Protein AF-A0A162CJY5-F1 (afdb_monomer_lite)

Structure (mmCIF, N/CA/C/O backbone):
data_AF-A0A162CJY5-F1
#
_entry.id   AF-A0A162CJY5-F1
#
loop_
_atom_site.group_PDB
_atom_site.id
_atom_site.type_symbol
_atom_site.label_atom_id
_atom_site.label_alt_id
_atom_site.label_comp_id
_atom_site.label_asym_id
_atom_site.label_entity_id
_atom_site.label_seq_id
_atom_site.pdbx_PDB_ins_code
_atom_site.Cartn_x
_atom_site.Cartn_y
_atom_site.Cartn_z
_atom_site.occupancy
_atom_site.B_iso_or_equiv
_atom_site.auth_seq_id
_atom_site.auth_comp_id
_atom_site.auth_asym_id
_atom_site.auth_atom_id
_atom_site.pdbx_PDB_model_num
ATOM 1 N N . MET A 1 1 ? -77.080 35.708 37.358 1.00 33.25 1 MET A N 1
ATOM 2 C CA . MET A 1 1 ? -78.543 35.566 37.202 1.00 33.25 1 MET A CA 1
ATOM 3 C C . MET A 1 1 ? -79.074 34.803 38.406 1.00 33.25 1 MET A C 1
ATOM 5 O O . MET A 1 1 ? -78.585 33.712 38.644 1.00 33.25 1 MET A O 1
ATOM 9 N N . ASN A 1 2 ? -79.995 35.449 39.136 1.00 32.78 2 ASN A N 1
ATOM 10 C CA . ASN A 1 2 ? -80.941 34.982 40.171 1.00 32.78 2 ASN A CA 1
ATOM 11 C C . ASN A 1 2 ? -80.398 34.141 41.346 1.00 32.78 2 ASN A C 1
ATOM 13 O O . ASN A 1 2 ? -80.015 32.995 41.174 1.00 32.78 2 ASN A O 1
ATOM 17 N N . HIS A 1 3 ? -80.209 34.749 42.527 1.00 31.64 3 HIS A N 1
ATOM 18 C CA . HIS A 1 3 ? -81.200 35.009 43.604 1.00 31.64 3 HIS A CA 1
ATOM 19 C C . HIS A 1 3 ? -81.355 33.808 44.557 1.00 31.64 3 HIS A C 1
ATOM 21 O O . HIS A 1 3 ? -81.798 32.745 44.154 1.00 31.64 3 HIS A O 1
ATOM 27 N N . CYS A 1 4 ? -80.826 33.948 45.780 1.00 28.66 4 CYS A N 1
ATOM 28 C CA . CYS A 1 4 ? -81.577 34.175 47.035 1.00 28.66 4 CYS A CA 1
ATOM 29 C C . CYS A 1 4 ? -82.283 32.906 47.549 1.00 28.66 4 CYS A C 1
ATOM 31 O O . CYS A 1 4 ? -83.200 32.419 46.909 1.00 28.66 4 CYS A O 1
ATOM 33 N N . SER A 1 5 ? -81.850 32.273 48.643 1.00 34.06 5 SER A N 1
ATOM 34 C CA . SER A 1 5 ? -81.942 32.697 50.060 1.00 34.06 5 SER A CA 1
ATOM 35 C C . SER A 1 5 ? -83.013 31.870 50.775 1.00 34.06 5 SER A C 1
ATOM 37 O O . SER A 1 5 ? -84.170 31.953 50.387 1.00 34.06 5 SER A O 1
ATOM 39 N N . LEU A 1 6 ? -82.615 31.140 51.824 1.00 30.66 6 LEU A N 1
ATOM 40 C CA . LEU A 1 6 ? -83.250 30.985 53.153 1.00 30.66 6 LEU A CA 1
ATOM 41 C C . LEU A 1 6 ? -82.829 29.622 53.763 1.00 30.66 6 LEU A C 1
ATOM 43 O O . LEU A 1 6 ? -82.911 28.622 53.066 1.00 30.66 6 LEU A O 1
ATOM 47 N N . ILE A 1 7 ? -82.490 29.422 55.041 1.00 33.25 7 ILE A N 1
ATOM 48 C CA . ILE A 1 7 ? -82.009 30.251 56.159 1.00 33.25 7 ILE A CA 1
ATOM 49 C C . ILE A 1 7 ? -81.872 29.298 57.376 1.00 33.25 7 ILE A C 1
ATOM 51 O O . ILE A 1 7 ? -82.753 28.480 57.607 1.00 33.25 7 ILE A O 1
ATOM 55 N N . ILE A 1 8 ? -80.779 29.466 58.133 1.00 29.77 8 ILE A N 1
ATOM 56 C CA . ILE A 1 8 ? -80.629 29.332 59.604 1.00 29.77 8 ILE A CA 1
ATOM 57 C C . ILE A 1 8 ? -80.751 27.948 60.279 1.00 29.77 8 ILE A C 1
ATOM 59 O O . ILE A 1 8 ? -81.840 27.413 60.441 1.00 29.77 8 ILE A O 1
ATOM 63 N N . ALA A 1 9 ? -79.623 27.481 60.840 1.00 30.55 9 ALA A N 1
ATOM 64 C CA . ALA A 1 9 ? -79.381 27.306 62.293 1.00 30.55 9 ALA A CA 1
ATOM 65 C C . ALA A 1 9 ? -77.985 26.655 62.495 1.00 30.55 9 ALA A C 1
ATOM 67 O O . ALA A 1 9 ? -77.813 25.472 62.246 1.00 30.55 9 ALA A O 1
ATOM 68 N N . THR A 1 10 ? -76.894 27.422 62.618 1.00 33.94 10 THR A N 1
ATOM 69 C CA . THR A 1 10 ? -76.263 27.911 63.871 1.00 33.94 10 THR A CA 1
ATOM 70 C C . THR A 1 10 ? -75.603 26.848 64.768 1.00 33.94 10 THR A C 1
ATOM 72 O O . THR A 1 10 ? -76.294 25.947 65.228 1.00 33.94 10 THR A O 1
ATOM 75 N N . LEU A 1 11 ? -74.337 27.141 65.145 1.00 29.81 11 LEU A N 1
ATOM 76 C CA . LEU A 1 11 ? -73.603 26.745 66.378 1.00 29.81 11 LEU A CA 1
ATOM 77 C C . LEU A 1 11 ? -73.011 25.314 66.375 1.00 29.81 11 LEU A C 1
ATOM 79 O O . LEU A 1 11 ? -73.685 24.386 65.969 1.00 29.81 11 LEU A O 1
ATOM 83 N N . SER A 1 12 ? -71.787 24.985 66.811 1.00 30.17 12 SER A N 1
ATOM 84 C CA . SER A 1 12 ? -70.688 25.638 67.552 1.00 30.17 12 SER A CA 1
ATOM 85 C C . SER A 1 12 ? -69.461 24.695 67.455 1.00 30.17 12 SER A C 1
ATOM 87 O O . SER A 1 12 ? -69.641 23.488 67.528 1.00 30.17 12 SER A O 1
ATOM 89 N N . VAL A 1 13 ? -68.259 25.132 67.058 1.00 32.16 13 VAL A N 1
ATOM 90 C CA . VAL A 1 13 ? -67.146 25.667 67.883 1.00 32.16 13 VAL A CA 1
ATOM 91 C C . VAL A 1 13 ? -66.380 24.627 68.740 1.00 32.16 13 VAL A C 1
ATOM 93 O O . VAL A 1 13 ? -66.951 24.017 69.634 1.00 32.16 13 VAL A O 1
ATOM 96 N N . LEU A 1 14 ? -65.053 24.595 68.492 1.00 28.78 14 LEU A N 1
ATOM 97 C CA . LEU A 1 14 ? -63.895 24.119 69.291 1.00 28.78 14 LEU A CA 1
ATOM 98 C C . LEU A 1 14 ? -63.724 22.599 69.490 1.00 28.78 14 LEU A C 1
ATOM 100 O O . LEU A 1 14 ? -64.527 21.970 70.158 1.00 28.78 14 LEU A O 1
ATOM 104 N N . THR A 1 15 ? -62.759 21.888 68.888 1.00 34.09 15 THR A N 1
ATOM 105 C CA . THR A 1 15 ? -61.269 21.935 68.925 1.00 34.09 15 THR A CA 1
ATOM 106 C C . THR A 1 15 ? -60.602 21.812 70.299 1.00 34.09 15 THR A C 1
ATOM 108 O O . THR A 1 15 ? -60.874 22.615 71.187 1.00 34.09 15 THR A O 1
ATOM 111 N N . CYS A 1 16 ? -59.586 20.926 70.312 1.00 29.22 16 CYS A N 1
ATOM 112 C CA . CYS A 1 16 ? -58.389 20.858 71.171 1.00 29.22 16 CYS A CA 1
ATOM 113 C C . CYS A 1 16 ? -58.493 19.961 72.426 1.00 29.22 16 CYS A C 1
ATOM 115 O O . CYS A 1 16 ? -59.453 20.064 73.169 1.00 29.22 16 CYS A O 1
ATOM 117 N N . LEU A 1 17 ? -57.526 19.099 72.777 1.00 33.03 17 LEU A N 1
ATOM 118 C CA . LEU A 1 17 ? -56.135 18.909 72.329 1.00 33.03 17 LEU A CA 1
ATOM 119 C C . LEU A 1 17 ? -55.536 17.673 73.063 1.00 33.03 17 LEU A C 1
ATOM 121 O O . LEU A 1 17 ? -56.016 17.334 74.140 1.00 33.03 17 LEU A O 1
ATOM 125 N N . VAL A 1 18 ? -54.409 17.151 72.544 1.00 32.12 18 VAL A N 1
ATOM 126 C CA . VAL A 1 18 ? -53.273 16.527 73.286 1.00 32.12 18 VAL A CA 1
ATOM 127 C C . VAL A 1 18 ? -53.442 15.066 73.750 1.00 32.12 18 VAL A C 1
ATOM 129 O O . VAL A 1 18 ? -54.408 14.749 74.418 1.00 32.12 18 VAL A O 1
ATOM 132 N N . TYR A 1 19 ? -52.541 14.097 73.530 1.00 31.61 19 TYR A N 1
ATOM 133 C CA . TYR A 1 19 ? -51.196 13.965 72.932 1.00 31.61 19 TYR A CA 1
ATOM 134 C C . TYR A 1 19 ? -50.939 12.445 72.760 1.00 31.61 19 TYR A C 1
ATOM 136 O O . TYR A 1 19 ? -51.574 11.646 73.444 1.00 31.61 19 TYR A O 1
ATOM 144 N N . GLY A 1 20 ? -49.903 12.058 72.006 1.00 26.55 20 GLY A N 1
ATOM 145 C CA . GLY A 1 20 ? -49.052 10.939 72.447 1.00 26.55 20 GLY A CA 1
ATOM 146 C C . GLY A 1 20 ? -48.902 9.756 71.495 1.00 26.55 20 GLY A C 1
ATOM 147 O O . GLY A 1 20 ? -49.808 8.958 71.304 1.00 26.55 20 GLY A O 1
ATOM 148 N N . GLN A 1 21 ? -47.698 9.655 70.944 1.00 30.41 21 GLN A N 1
ATOM 149 C CA . GLN A 1 21 ? -47.154 8.604 70.092 1.00 30.41 21 GLN A CA 1
ATOM 150 C C . GLN A 1 21 ? -47.055 7.220 70.779 1.00 30.41 21 GLN A C 1
ATOM 152 O O . GLN A 1 21 ? -46.794 7.150 71.973 1.00 30.41 21 GLN A O 1
ATOM 157 N N . LEU A 1 22 ? -47.225 6.169 69.956 1.00 35.91 22 LEU A N 1
ATOM 158 C CA . LEU A 1 22 ? -46.542 4.849 69.864 1.00 35.91 22 LEU A CA 1
ATOM 159 C C . LEU A 1 22 ? -45.771 4.282 71.084 1.00 35.91 22 LEU A C 1
ATOM 161 O O . LEU A 1 22 ? -45.019 4.998 71.739 1.00 35.91 22 LEU A O 1
ATOM 165 N N . PRO A 1 23 ? -45.830 2.948 71.298 1.00 36.41 23 PRO A N 1
ATOM 166 C CA . PRO A 1 23 ? -44.814 2.033 70.725 1.00 36.41 23 PRO A CA 1
ATOM 167 C C . PRO A 1 23 ? -45.411 0.714 70.171 1.00 36.41 23 PRO A C 1
ATOM 169 O O . PRO A 1 23 ? -46.436 0.233 70.636 1.00 36.41 23 PRO A O 1
ATOM 172 N N . GLU A 1 24 ? -44.964 0.220 69.013 1.00 29.72 24 GLU A N 1
ATOM 173 C CA . GLU A 1 24 ? -43.909 -0.801 68.799 1.00 29.72 24 GLU A CA 1
ATOM 174 C C . GLU A 1 24 ? -44.122 -2.209 69.422 1.00 29.72 24 GLU A C 1
ATOM 176 O O . GLU A 1 24 ? -43.896 -2.424 70.605 1.00 29.72 24 GLU A O 1
ATOM 181 N N . LYS A 1 25 ? -44.372 -3.165 68.502 1.00 29.45 25 LYS A N 1
ATOM 182 C CA . LYS A 1 25 ? -43.794 -4.527 68.349 1.00 29.45 25 LYS A CA 1
ATOM 183 C C . LYS A 1 25 ? -44.302 -5.750 69.152 1.00 29.45 25 LYS A C 1
ATOM 185 O O . LYS A 1 25 ? -44.111 -5.837 70.353 1.00 29.45 25 LYS A O 1
ATOM 190 N N . TRP A 1 26 ? -44.672 -6.770 68.344 1.00 23.94 26 TRP A N 1
ATOM 191 C CA . TRP A 1 26 ? -44.323 -8.218 68.423 1.00 23.94 26 TRP A CA 1
ATOM 192 C C . TRP A 1 26 ? -45.021 -9.031 69.547 1.00 23.94 26 TRP A C 1
ATOM 194 O O . TRP A 1 26 ? -45.254 -8.508 70.619 1.00 23.94 26 TRP A O 1
ATOM 204 N N . ASN A 1 27 ? -45.402 -10.311 69.446 1.00 30.39 27 ASN A N 1
ATOM 205 C CA . ASN A 1 27 ? -45.152 -11.410 68.511 1.00 30.39 27 ASN A CA 1
ATOM 206 C C . ASN A 1 27 ? -46.200 -12.536 68.754 1.00 30.39 27 ASN A C 1
ATOM 208 O O . ASN A 1 27 ? -46.713 -12.646 69.861 1.00 30.39 27 ASN A O 1
ATOM 212 N N . ASN A 1 28 ? -46.429 -13.358 67.727 1.00 30.16 28 ASN A N 1
ATOM 213 C CA . ASN A 1 28 ? -46.675 -14.814 67.674 1.00 30.16 28 ASN A CA 1
ATOM 214 C C . ASN A 1 28 ? -47.440 -15.661 68.730 1.00 30.16 28 ASN A C 1
ATOM 216 O O . ASN A 1 28 ? -47.287 -15.537 69.938 1.00 30.16 28 ASN A O 1
ATOM 220 N N . ASP A 1 29 ? -48.058 -16.701 68.142 1.00 29.33 29 ASP A N 1
ATOM 221 C CA . ASP A 1 29 ? -48.343 -18.064 68.632 1.00 29.33 29 ASP A CA 1
ATOM 222 C C . ASP A 1 29 ? -49.657 -18.369 69.385 1.00 29.33 29 ASP A C 1
ATOM 224 O O . ASP A 1 29 ? -49.774 -18.304 70.602 1.00 29.33 29 ASP A O 1
ATOM 228 N N . GLY A 1 30 ? -50.647 -18.814 68.596 1.00 31.94 30 GLY A N 1
ATOM 229 C CA . GLY A 1 30 ? -51.141 -20.200 68.596 1.00 31.94 30 GLY A CA 1
ATOM 230 C C . GLY A 1 30 ? -51.758 -20.794 69.867 1.00 31.94 30 GLY A C 1
ATOM 231 O O . GLY A 1 30 ? -51.034 -21.182 70.769 1.00 31.94 30 GLY A O 1
ATOM 232 N N . TYR A 1 31 ? -53.067 -21.083 69.831 1.00 25.75 31 TYR A N 1
ATOM 233 C CA . TYR A 1 31 ? -53.685 -22.241 70.503 1.00 25.75 31 TYR A CA 1
ATOM 234 C C . TYR A 1 31 ? -54.985 -22.663 69.780 1.00 25.75 31 TYR A C 1
ATOM 236 O O . TYR A 1 31 ? -55.797 -21.829 69.386 1.00 25.75 31 TYR A O 1
ATOM 244 N N . ARG A 1 32 ? -55.145 -23.978 69.565 1.00 31.59 32 ARG A N 1
ATOM 245 C CA . ARG A 1 32 ? -56.330 -24.664 68.996 1.00 31.59 32 ARG A CA 1
ATOM 246 C C . ARG A 1 32 ? -57.366 -25.016 70.113 1.00 31.59 32 ARG A C 1
ATOM 248 O O . ARG A 1 32 ? -57.189 -24.562 71.236 1.00 31.59 32 ARG A O 1
ATOM 255 N N . PRO A 1 33 ? -58.340 -25.933 69.897 1.00 56.81 33 PRO A N 1
ATOM 256 C CA . PRO A 1 33 ? -59.722 -25.726 69.430 1.00 56.81 33 PRO A CA 1
ATOM 257 C C . PRO A 1 33 ? -60.765 -26.205 70.483 1.00 56.81 33 PRO A C 1
ATOM 259 O O . PRO A 1 33 ? -60.357 -26.690 71.523 1.00 56.81 33 PRO A O 1
ATOM 262 N N . TYR A 1 34 ? -62.084 -26.130 70.229 1.00 27.38 34 TYR A N 1
ATOM 263 C CA . TYR A 1 34 ? -63.061 -27.220 70.497 1.00 27.38 34 TYR A CA 1
ATOM 264 C C . TYR A 1 34 ? -64.506 -26.853 70.086 1.00 27.38 34 TYR A C 1
ATOM 266 O O . TYR A 1 34 ? -64.990 -25.748 70.313 1.00 27.38 34 TYR A O 1
ATOM 274 N N . PHE A 1 35 ? -65.168 -27.846 69.484 1.00 31.31 35 PHE A N 1
ATOM 275 C CA . PHE A 1 35 ? -66.608 -28.001 69.242 1.00 31.31 35 PHE A CA 1
ATOM 276 C C . PHE A 1 35 ? -67.393 -28.266 70.550 1.00 31.31 35 PHE A C 1
ATOM 278 O O . PHE A 1 35 ? -66.839 -28.874 71.461 1.00 31.31 35 PHE A O 1
ATOM 285 N N . VAL A 1 36 ? -68.699 -27.943 70.587 1.00 29.17 36 VAL A N 1
ATOM 286 C CA . VAL A 1 36 ? -69.865 -28.880 70.633 1.00 29.17 36 VAL A CA 1
ATOM 287 C C . VAL A 1 36 ? -71.174 -28.152 71.055 1.00 29.17 36 VAL A C 1
ATOM 289 O O . VAL A 1 36 ? -71.176 -27.244 71.877 1.00 29.17 36 VAL A O 1
ATOM 292 N N . LEU A 1 37 ? -72.273 -28.605 70.430 1.00 29.98 37 LEU A N 1
ATOM 293 C CA . LEU A 1 37 ? -73.715 -28.265 70.465 1.00 29.98 37 LEU A CA 1
ATOM 294 C C . LEU A 1 37 ? -74.414 -28.406 71.846 1.00 29.98 37 LEU A C 1
ATOM 296 O O . LEU A 1 37 ? -74.035 -29.280 72.619 1.00 29.98 37 LEU A O 1
ATOM 300 N N . SER A 1 38 ? -75.490 -27.664 72.182 1.00 25.61 38 SER A N 1
ATOM 301 C CA . SER A 1 38 ? -76.948 -27.965 71.974 1.00 25.61 38 SER A CA 1
ATOM 302 C C . SER A 1 38 ? -77.788 -27.206 73.054 1.00 25.61 38 SER A C 1
ATOM 304 O O . SER A 1 38 ? -77.177 -26.817 74.048 1.00 25.61 38 SER A O 1
ATOM 306 N N . PRO A 1 39 ? -79.152 -27.180 73.085 1.00 47.19 39 PRO A N 1
ATOM 307 C CA . PRO A 1 39 ? -80.185 -27.040 72.034 1.00 47.19 39 PRO A CA 1
ATOM 308 C C . PRO A 1 39 ? -81.377 -26.086 72.415 1.00 47.19 39 PRO A C 1
ATOM 310 O O . PRO A 1 39 ? -81.415 -25.523 73.506 1.00 47.19 39 PRO A O 1
ATOM 313 N N . SER A 1 40 ? -82.423 -26.076 71.555 1.00 25.78 40 SER A N 1
ATOM 314 C CA . SER A 1 40 ? -83.858 -25.721 71.788 1.00 25.78 40 SER A CA 1
ATOM 315 C C . SER A 1 40 ? -84.286 -24.283 71.398 1.00 25.78 40 SER A C 1
ATOM 317 O O . SER A 1 40 ? -83.596 -23.338 71.741 1.00 25.78 40 SER A O 1
ATOM 319 N N . ALA A 1 41 ? -85.400 -23.986 70.706 1.00 27.94 41 ALA A N 1
ATOM 320 C CA . ALA A 1 41 ? -86.549 -24.767 70.239 1.00 27.94 41 ALA A CA 1
ATOM 321 C C . ALA A 1 41 ? -87.269 -24.091 69.042 1.00 27.94 41 ALA A C 1
ATOM 323 O O . ALA A 1 41 ? -87.503 -22.888 69.046 1.00 27.94 41 ALA A O 1
ATOM 324 N N . LYS A 1 42 ? -87.651 -24.944 68.079 1.00 30.31 42 LYS A N 1
ATOM 325 C CA . LYS A 1 42 ? -88.881 -25.034 67.259 1.00 30.31 42 LYS A CA 1
ATOM 326 C C . LYS A 1 42 ? -89.672 -23.774 66.868 1.00 30.31 42 LYS A C 1
ATOM 328 O O . LYS A 1 42 ? -90.291 -23.131 67.708 1.00 30.31 42 LYS A O 1
ATOM 333 N N . ASN A 1 43 ? -89.910 -23.660 65.561 1.00 27.09 43 ASN A N 1
ATOM 334 C CA . ASN A 1 43 ? -91.248 -23.415 65.029 1.00 27.09 43 ASN A CA 1
ATOM 335 C C . ASN A 1 43 ? -91.361 -24.089 63.656 1.00 27.09 43 ASN A C 1
ATOM 337 O O . ASN A 1 43 ? -90.518 -23.832 62.810 1.00 27.09 43 ASN A O 1
ATOM 341 N N . ASP A 1 44 ? -92.359 -24.954 63.468 1.00 31.34 44 ASP A N 1
ATOM 342 C CA . ASP A 1 44 ? -92.961 -25.185 62.155 1.00 31.34 44 ASP A CA 1
ATOM 343 C C . ASP A 1 44 ? -94.364 -25.789 62.284 1.00 31.34 44 ASP A C 1
ATOM 345 O O . ASP A 1 44 ? -94.696 -26.527 63.214 1.00 31.34 44 ASP A O 1
ATOM 349 N N . SER A 1 45 ? -95.171 -25.357 61.325 1.00 29.66 45 SER A N 1
ATOM 350 C CA . SER A 1 45 ? -96.610 -25.471 61.103 1.00 29.66 45 SER A CA 1
ATOM 351 C C . SER A 1 45 ? -97.164 -26.884 60.911 1.00 29.66 45 SER A C 1
ATOM 353 O O . SER A 1 45 ? -96.516 -27.709 60.274 1.00 29.66 45 SER A O 1
ATOM 355 N N . VAL A 1 46 ? -98.432 -27.101 61.297 1.00 29.72 46 VAL A N 1
ATOM 356 C CA . VAL A 1 46 ? -99.293 -28.170 60.748 1.00 29.72 46 VAL A CA 1
ATOM 357 C C . VAL A 1 46 ? -100.735 -27.675 60.547 1.00 29.72 46 VAL A C 1
ATOM 359 O O . VAL A 1 46 ? -101.244 -26.840 61.293 1.00 29.72 46 VAL A O 1
ATOM 362 N N . GLU A 1 47 ? -101.332 -28.219 59.488 1.00 29.95 47 GLU A N 1
ATOM 363 C CA . GLU A 1 47 ? -102.630 -28.003 58.852 1.00 29.95 47 GLU A CA 1
ATOM 364 C C . GLU A 1 47 ? -103.907 -28.222 59.692 1.00 29.95 47 GLU A C 1
ATOM 366 O O . GLU A 1 47 ? -103.961 -28.900 60.714 1.00 29.95 47 GLU A O 1
ATOM 371 N N . SER A 1 48 ? -104.977 -27.674 59.112 1.00 28.23 48 SER A N 1
ATOM 372 C CA . SER A 1 48 ? -106.416 -27.845 59.327 1.00 28.23 48 SER A CA 1
ATOM 373 C C . SER A 1 48 ? -106.949 -29.274 59.514 1.00 28.23 48 SER A C 1
ATOM 375 O O . SER A 1 48 ? -106.594 -30.163 58.743 1.00 28.23 48 SER A O 1
ATOM 377 N N . ARG A 1 49 ? -107.984 -29.429 60.365 1.00 28.42 49 ARG A N 1
ATOM 378 C CA . ARG A 1 49 ? -109.281 -30.059 60.018 1.00 28.42 49 ARG A CA 1
ATOM 379 C C . ARG A 1 49 ? -110.341 -29.912 61.123 1.00 28.42 49 ARG A C 1
ATOM 381 O O . ARG A 1 49 ? -110.064 -29.590 62.269 1.00 28.42 49 ARG A O 1
ATOM 388 N N . THR A 1 50 ? -111.573 -30.082 60.670 1.00 28.92 50 THR A N 1
ATOM 389 C CA . THR A 1 50 ? -112.885 -29.652 61.161 1.00 28.92 50 THR A CA 1
ATOM 390 C C . THR A 1 50 ? -113.585 -30.646 62.104 1.00 28.92 50 THR A C 1
ATOM 392 O O . THR A 1 50 ? -113.312 -31.839 62.056 1.00 28.92 50 THR A O 1
ATOM 395 N N . ALA A 1 51 ? -114.619 -30.127 62.789 1.00 26.48 51 ALA A N 1
ATOM 396 C CA . ALA A 1 51 ? -115.898 -30.770 63.156 1.00 26.48 51 ALA A CA 1
ATOM 397 C C . ALA A 1 51 ? -116.170 -31.172 64.632 1.00 26.48 51 ALA A C 1
ATOM 399 O O . ALA A 1 51 ? -115.668 -32.158 65.148 1.00 26.48 51 ALA A O 1
ATOM 400 N N . ALA A 1 52 ? -117.156 -30.447 65.185 1.00 25.23 52 ALA A N 1
ATOM 401 C CA . ALA A 1 52 ? -118.405 -30.942 65.784 1.00 25.23 52 ALA A CA 1
ATOM 402 C C . ALA A 1 52 ? -118.490 -31.432 67.254 1.00 25.23 52 ALA A C 1
ATOM 404 O O . ALA A 1 52 ? -117.817 -32.351 67.691 1.00 25.23 52 ALA A O 1
ATOM 405 N N . GLN A 1 53 ? -119.545 -30.888 67.890 1.00 27.48 53 GLN A N 1
ATOM 406 C CA . GLN A 1 53 ? -120.438 -31.438 68.930 1.00 27.48 53 GLN A CA 1
ATOM 407 C C . GLN A 1 53 ? -120.156 -31.198 70.431 1.00 27.48 53 GLN A C 1
ATOM 409 O O . GLN A 1 53 ? -119.199 -31.692 71.003 1.00 27.48 53 GLN A O 1
ATOM 414 N N . LYS A 1 54 ? -121.124 -30.470 71.039 1.00 28.14 54 LYS A N 1
ATOM 415 C CA . LYS A 1 54 ? -121.945 -30.791 72.240 1.00 28.14 54 LYS A CA 1
ATOM 416 C C . LYS A 1 54 ? -121.201 -31.484 73.407 1.00 28.14 54 LYS A C 1
ATOM 418 O O . LYS A 1 54 ? -120.637 -32.544 73.240 1.00 28.14 54 LYS A O 1
ATOM 423 N N . THR A 1 55 ? -121.281 -31.066 74.673 1.00 28.44 55 THR A N 1
ATOM 424 C CA . THR A 1 55 ? -122.461 -30.631 75.437 1.00 28.44 55 THR A CA 1
ATOM 425 C C . THR A 1 55 ? -122.044 -30.149 76.837 1.00 28.44 55 THR A C 1
ATOM 427 O O . THR A 1 55 ? -120.995 -30.510 77.351 1.00 28.44 55 THR A O 1
ATOM 430 N N . LYS A 1 56 ? -122.947 -29.371 77.440 1.00 31.42 56 LYS A N 1
ATOM 431 C CA . LYS A 1 56 ? -123.022 -28.841 78.813 1.00 31.42 56 LYS A CA 1
ATOM 432 C C . LYS A 1 56 ? -122.489 -29.734 79.949 1.00 31.42 56 LYS A C 1
ATOM 434 O O . LYS A 1 56 ? -122.823 -30.911 80.024 1.00 31.42 56 LYS A O 1
ATOM 439 N N . GLY A 1 57 ? -121.916 -29.078 80.964 1.00 27.27 57 GLY A N 1
ATOM 440 C CA . GLY A 1 57 ? -121.845 -29.606 82.327 1.00 27.27 57 GLY A CA 1
ATOM 441 C C . GLY A 1 57 ? -121.355 -28.598 83.373 1.00 27.27 57 GLY A C 1
ATOM 442 O O . GLY A 1 57 ? -120.161 -28.535 83.606 1.00 27.27 57 GLY A O 1
ATOM 443 N N . LYS A 1 58 ? -122.316 -27.933 84.047 1.00 30.42 58 LYS A N 1
ATOM 444 C CA . LYS A 1 58 ? -122.268 -27.366 85.424 1.00 30.42 58 LYS A CA 1
ATOM 445 C C . LYS A 1 58 ? -121.307 -26.186 85.702 1.00 30.42 58 LYS A C 1
ATOM 447 O O . LYS A 1 58 ? -120.206 -26.149 85.194 1.00 30.42 58 LYS A O 1
ATOM 452 N N . GLN A 1 59 ? -121.580 -25.218 86.576 1.00 26.64 59 GLN A N 1
ATOM 453 C CA . GLN A 1 59 ? -122.770 -24.677 87.242 1.00 26.64 59 GLN A CA 1
ATOM 454 C C . GLN A 1 59 ? -122.291 -23.375 87.934 1.00 26.64 59 GLN A C 1
ATOM 456 O O . GLN A 1 59 ? -121.196 -23.336 88.481 1.00 26.64 59 GLN A O 1
ATOM 461 N N . PHE A 1 60 ? -123.118 -22.331 87.844 1.00 32.50 60 PHE A N 1
ATOM 462 C CA . PHE A 1 60 ? -123.159 -21.046 88.578 1.00 32.50 60 PHE A CA 1
ATOM 463 C C . PHE A 1 60 ? -122.723 -21.107 90.070 1.00 32.50 60 PHE A C 1
ATOM 465 O O . PHE A 1 60 ? -122.846 -22.192 90.640 1.00 32.50 60 PHE A O 1
ATOM 472 N N . PRO A 1 61 ? -122.350 -19.984 90.758 1.00 48.97 61 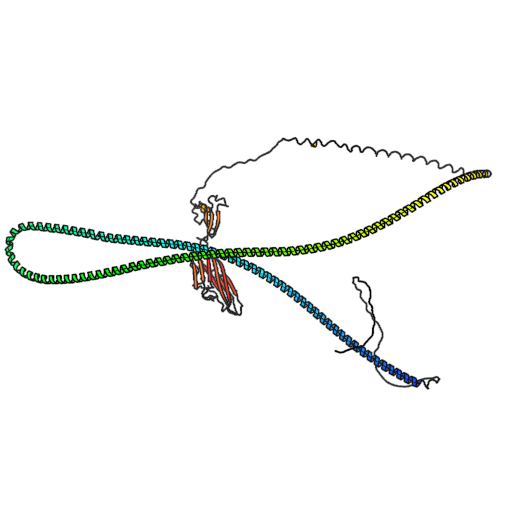PRO A N 1
ATOM 473 C CA . PRO A 1 61 ? -123.283 -18.854 90.938 1.00 48.97 61 PRO A CA 1
ATOM 474 C C . PRO A 1 61 ? -122.781 -17.390 91.110 1.00 48.97 61 PRO A C 1
ATOM 476 O O . PRO A 1 61 ? -121.857 -17.111 91.856 1.00 48.97 61 PRO A O 1
ATOM 479 N N . ILE A 1 62 ? -123.578 -16.480 90.502 1.00 39.19 62 ILE A N 1
ATOM 480 C CA . ILE A 1 62 ? -124.228 -15.258 91.061 1.00 39.19 62 ILE A CA 1
ATOM 481 C C . ILE A 1 62 ? -123.286 -14.102 91.522 1.00 39.19 62 ILE A C 1
ATOM 483 O O . ILE A 1 62 ? -122.434 -14.304 92.364 1.00 39.19 62 ILE A O 1
ATOM 487 N N . ARG A 1 63 ? -123.391 -12.826 91.092 1.00 37.47 63 ARG A N 1
ATOM 488 C CA . ARG A 1 63 ? -124.571 -11.931 91.058 1.00 37.47 63 ARG A CA 1
ATOM 489 C C . ARG A 1 63 ? -124.329 -10.684 90.179 1.00 37.47 63 ARG A C 1
ATOM 491 O O . ARG A 1 63 ? -123.266 -10.078 90.208 1.00 37.47 63 ARG A O 1
ATOM 498 N N . ASN A 1 64 ? -125.380 -10.303 89.454 1.00 41.69 64 ASN A N 1
ATOM 499 C CA . ASN A 1 64 ? -125.516 -9.196 88.502 1.00 41.69 64 ASN A CA 1
ATOM 500 C C . ASN A 1 64 ? -125.503 -7.788 89.133 1.00 41.69 64 ASN A C 1
ATOM 502 O O . ASN A 1 64 ? -126.430 -7.477 89.876 1.00 41.69 64 ASN A O 1
ATOM 506 N N . VAL A 1 65 ? -124.579 -6.922 88.684 1.00 43.44 65 VAL A N 1
ATOM 507 C CA . VAL A 1 65 ? -124.803 -5.471 88.413 1.00 43.44 65 VAL A CA 1
ATOM 508 C C . VAL A 1 65 ? -124.045 -4.992 87.138 1.00 43.44 65 VAL A C 1
ATOM 510 O O . VAL A 1 65 ? -124.284 -3.900 86.638 1.00 43.44 65 VAL A O 1
ATOM 513 N N . PHE A 1 66 ? -123.186 -5.813 86.516 1.00 49.16 66 PHE A N 1
ATOM 514 C CA . PHE A 1 66 ? -122.217 -5.380 85.484 1.00 49.16 66 PHE A CA 1
ATOM 515 C C . PHE A 1 66 ? -122.761 -5.157 84.046 1.00 49.16 66 PHE A C 1
ATOM 517 O O . PHE A 1 66 ? -122.055 -4.617 83.195 1.00 49.16 66 PHE A O 1
ATOM 524 N N . ASN A 1 67 ? -124.011 -5.531 83.744 1.00 48.06 67 ASN A N 1
ATOM 525 C CA . ASN A 1 67 ? -124.455 -5.792 82.359 1.00 48.06 67 ASN A CA 1
ATOM 526 C C . ASN A 1 67 ? -125.265 -4.692 81.637 1.00 48.06 67 ASN A C 1
ATOM 528 O O . ASN A 1 67 ? -125.917 -4.995 80.641 1.00 48.06 67 ASN A O 1
ATOM 532 N N . ARG A 1 68 ? -125.256 -3.420 82.066 1.00 49.03 68 ARG A N 1
ATOM 533 C CA . ARG A 1 68 ? -126.038 -2.365 81.364 1.00 49.03 68 ARG A CA 1
ATOM 534 C C . ARG A 1 68 ? -125.294 -1.118 80.880 1.00 49.03 68 ARG A C 1
ATOM 536 O O . ARG A 1 68 ? -125.933 -0.224 80.343 1.00 49.03 68 ARG A O 1
ATOM 543 N N . GLY A 1 69 ? -123.967 -1.070 80.973 1.00 53.94 69 GLY A N 1
ATOM 544 C CA . GLY A 1 69 ? -123.203 0.058 80.405 1.00 53.94 69 GLY A CA 1
ATOM 545 C C . GLY A 1 69 ? -121.776 -0.257 79.961 1.00 53.94 69 GLY A C 1
ATOM 546 O O . GLY A 1 69 ? -121.219 0.473 79.146 1.00 53.94 69 GLY A O 1
ATOM 547 N N . ILE A 1 70 ? -121.193 -1.346 80.468 1.00 56.41 70 ILE A N 1
ATOM 548 C CA . ILE A 1 70 ? -119.776 -1.670 80.271 1.00 56.41 70 ILE A CA 1
ATOM 549 C C . ILE A 1 70 ? -119.564 -2.589 79.054 1.00 56.41 70 ILE A C 1
ATOM 551 O O . ILE A 1 70 ? -118.626 -2.369 78.298 1.00 56.41 70 ILE A O 1
ATOM 555 N N . VAL A 1 71 ? -120.472 -3.539 78.792 1.00 59.81 71 VAL A N 1
ATOM 556 C CA . VAL A 1 71 ? -120.305 -4.567 77.740 1.00 59.81 71 VAL A CA 1
ATOM 557 C C . VAL A 1 71 ? -120.233 -3.997 76.306 1.00 59.81 71 VAL A C 1
ATOM 559 O O . VAL A 1 71 ? -119.258 -4.300 75.629 1.00 59.81 71 VAL A O 1
ATOM 562 N N . PRO A 1 72 ? -121.129 -3.099 75.839 1.00 62.00 72 PRO A N 1
ATOM 563 C CA . PRO A 1 72 ? -121.037 -2.570 74.468 1.00 62.00 72 PRO A CA 1
ATOM 564 C C . PRO A 1 72 ? -119.840 -1.626 74.263 1.00 62.00 72 PRO A C 1
ATOM 566 O O . PRO A 1 72 ? -119.313 -1.495 73.162 1.00 62.00 72 PRO A O 1
ATOM 569 N N . ARG A 1 73 ? -119.398 -0.950 75.336 1.00 60.25 73 ARG A N 1
ATOM 570 C CA . ARG A 1 73 ? -118.193 -0.106 75.326 1.00 60.25 73 ARG A CA 1
ATOM 571 C C . ARG A 1 73 ? -116.916 -0.942 75.314 1.00 60.25 73 ARG A C 1
ATOM 573 O O . ARG A 1 73 ? -115.967 -0.536 74.656 1.00 60.25 73 ARG A O 1
ATOM 580 N N . LEU A 1 74 ? -116.906 -2.088 75.998 1.00 62.50 74 LEU A N 1
ATOM 581 C CA . LEU A 1 74 ? -115.839 -3.083 75.903 1.00 62.50 74 LEU A CA 1
ATOM 582 C C . LEU A 1 74 ? -115.775 -3.688 74.503 1.00 62.50 74 LEU A C 1
ATOM 584 O O . LEU A 1 74 ? -114.693 -3.697 73.949 1.00 62.50 74 LEU A O 1
ATOM 588 N N . GLU A 1 75 ? -116.895 -4.070 73.885 1.00 65.44 75 GLU A N 1
ATOM 589 C CA . GLU A 1 75 ? -116.891 -4.603 72.510 1.00 65.44 75 GLU A CA 1
ATOM 590 C C . GLU A 1 75 ? -116.436 -3.560 71.469 1.00 65.44 75 GLU A C 1
ATOM 592 O O . GLU A 1 75 ? -115.689 -3.887 70.548 1.00 65.44 75 GLU A O 1
ATOM 597 N N . TYR A 1 76 ? -116.811 -2.282 71.624 1.00 71.06 76 TYR A N 1
ATOM 598 C CA . TYR A 1 76 ? -116.314 -1.199 70.762 1.00 71.06 76 TYR A CA 1
ATOM 599 C C . TYR A 1 76 ? -114.819 -0.916 70.978 1.00 71.06 76 TYR A C 1
ATOM 601 O O . TYR A 1 76 ? -114.084 -0.707 70.013 1.00 71.06 76 TYR A O 1
ATOM 609 N N . LEU A 1 77 ? -114.351 -0.923 72.232 1.00 69.69 77 LEU A N 1
ATOM 610 C CA . LEU A 1 77 ? -112.934 -0.754 72.562 1.00 69.69 77 LEU A CA 1
ATOM 611 C C . LEU A 1 77 ? -112.100 -1.963 72.128 1.00 69.69 77 LEU A C 1
ATOM 613 O O . LEU A 1 77 ? -111.013 -1.768 71.603 1.00 69.69 77 LEU A O 1
ATOM 617 N N . GLU A 1 78 ? -112.600 -3.187 72.275 1.00 74.69 78 GLU A N 1
ATOM 618 C CA . GLU A 1 78 ? -111.971 -4.409 71.765 1.00 74.69 78 GLU A CA 1
ATOM 619 C C . GLU A 1 78 ? -111.904 -4.386 70.238 1.00 74.69 78 GLU A C 1
ATOM 621 O O . GLU A 1 78 ? -110.858 -4.696 69.674 1.00 74.69 78 GLU A O 1
ATOM 626 N N . GLY A 1 79 ? -112.964 -3.930 69.563 1.00 76.50 79 GLY A N 1
ATOM 627 C CA . GLY A 1 79 ? -112.971 -3.711 68.118 1.00 76.50 79 GLY A CA 1
ATOM 628 C C . GLY A 1 79 ? -111.961 -2.650 67.672 1.00 76.50 79 GLY A C 1
ATOM 629 O O . GLY A 1 79 ? -111.204 -2.882 66.732 1.00 76.50 79 GLY A O 1
ATOM 630 N N . ALA A 1 80 ? -111.886 -1.512 68.369 1.00 77.19 80 ALA A N 1
ATOM 631 C CA . ALA A 1 80 ? -110.931 -0.442 68.080 1.00 77.19 80 ALA A CA 1
ATOM 632 C C . ALA A 1 80 ? -109.481 -0.866 68.361 1.00 77.19 80 ALA A C 1
ATOM 634 O O . ALA A 1 80 ? -108.607 -0.624 67.536 1.00 77.19 80 ALA A O 1
ATOM 635 N N . VAL A 1 81 ? -109.223 -1.553 69.477 1.00 77.31 81 VAL A N 1
ATOM 636 C CA . VAL A 1 81 ? -107.906 -2.111 69.818 1.00 77.31 81 VAL A CA 1
ATOM 637 C C . VAL A 1 81 ? -107.512 -3.199 68.824 1.00 77.31 81 VAL A C 1
ATOM 639 O O . VAL A 1 81 ? -106.364 -3.227 68.396 1.00 77.31 81 VAL A O 1
ATOM 642 N N . ALA A 1 82 ? -108.438 -4.056 68.389 1.00 77.94 82 ALA A N 1
ATOM 643 C CA . ALA A 1 82 ? -108.167 -5.051 67.356 1.00 77.94 82 ALA A CA 1
ATOM 644 C C . ALA A 1 82 ? -107.839 -4.398 66.005 1.00 77.94 82 ALA A C 1
ATOM 646 O O . ALA A 1 82 ? -106.931 -4.861 65.314 1.00 77.94 82 ALA A O 1
ATOM 647 N N . ASN A 1 83 ? -108.525 -3.308 65.644 1.00 80.50 83 ASN A N 1
ATOM 648 C CA . ASN A 1 83 ? -108.272 -2.583 64.399 1.00 80.50 83 ASN A CA 1
ATOM 649 C C . ASN A 1 83 ? -106.948 -1.810 64.445 1.00 80.50 83 ASN A C 1
ATOM 651 O O . ASN A 1 83 ? -106.158 -1.928 63.517 1.00 80.50 83 ASN A O 1
ATOM 655 N N . ILE A 1 84 ? -106.654 -1.124 65.555 1.00 80.81 84 ILE A N 1
ATOM 656 C CA . ILE A 1 84 ? -105.361 -0.467 65.800 1.00 80.81 84 ILE A CA 1
ATOM 657 C C . ILE A 1 84 ? -104.236 -1.502 65.797 1.00 80.81 84 ILE A C 1
ATOM 659 O O . ILE A 1 84 ? -103.210 -1.289 65.167 1.00 80.81 84 ILE A O 1
ATOM 663 N N . ASN A 1 85 ? -104.419 -2.653 66.448 1.00 79.25 85 ASN A N 1
ATOM 664 C CA . ASN A 1 85 ? -103.421 -3.720 66.459 1.00 79.25 85 ASN A CA 1
ATOM 665 C C . ASN A 1 85 ? -103.224 -4.319 65.057 1.00 79.25 85 ASN A C 1
ATOM 667 O O . ASN A 1 85 ? -102.106 -4.652 64.676 1.00 79.25 85 ASN A O 1
ATOM 671 N N . LYS A 1 86 ? -104.288 -4.420 64.252 1.00 83.94 86 LYS A N 1
ATOM 672 C CA . LYS A 1 86 ? -104.215 -4.857 62.854 1.00 83.94 86 LYS A CA 1
ATOM 673 C C . LYS A 1 86 ? -103.510 -3.824 61.974 1.00 83.94 86 LYS A C 1
ATOM 675 O O . LYS A 1 86 ? -102.633 -4.215 61.209 1.00 83.94 86 LYS A O 1
ATOM 680 N N . GLU A 1 87 ? -103.847 -2.541 62.080 1.00 82.62 87 GLU A N 1
ATOM 681 C CA . GLU A 1 87 ? -103.199 -1.448 61.340 1.00 82.62 87 GLU A CA 1
ATOM 682 C C . GLU A 1 87 ? -101.732 -1.305 61.731 1.00 82.62 87 GLU A C 1
ATOM 684 O O . GLU A 1 87 ? -100.877 -1.305 60.851 1.00 82.62 87 GLU A O 1
ATOM 689 N N . PHE A 1 88 ? -101.426 -1.290 63.031 1.00 85.06 88 PHE A N 1
ATOM 690 C CA . PHE A 1 88 ? -100.059 -1.249 63.540 1.00 85.06 88 PHE A CA 1
ATOM 691 C C . PHE A 1 88 ? -99.266 -2.449 63.029 1.00 85.06 88 PHE A C 1
ATOM 693 O O . PHE A 1 88 ? -98.239 -2.273 62.387 1.00 85.06 88 PHE A O 1
ATOM 700 N N . LYS A 1 89 ? -99.785 -3.675 63.182 1.00 85.56 89 LYS A N 1
ATOM 701 C CA . LYS A 1 89 ? -99.122 -4.878 62.665 1.00 85.56 89 LYS A CA 1
ATOM 702 C C . LYS A 1 89 ? -98.927 -4.816 61.149 1.00 85.56 89 LYS A C 1
ATOM 704 O O . LYS A 1 89 ? -97.861 -5.186 60.673 1.00 85.56 89 LYS A O 1
ATOM 709 N N . THR A 1 90 ? -99.899 -4.318 60.386 1.00 85.25 90 THR A N 1
ATOM 710 C CA . THR A 1 90 ? -99.796 -4.200 58.919 1.00 85.25 90 THR A CA 1
ATOM 711 C C . THR A 1 90 ? -98.747 -3.163 58.511 1.00 85.25 90 THR A C 1
ATOM 713 O O . THR A 1 90 ? -97.904 -3.457 57.665 1.00 85.25 90 THR A O 1
ATOM 716 N N . GLN A 1 91 ? -98.744 -1.988 59.145 1.00 86.94 91 GLN A N 1
ATOM 717 C CA . GLN A 1 91 ? -97.794 -0.913 58.868 1.00 86.94 91 GLN A CA 1
ATOM 718 C C . GLN A 1 91 ? -96.374 -1.298 59.298 1.00 86.94 91 GLN A C 1
ATOM 720 O O . GLN A 1 91 ? -95.455 -1.185 58.497 1.00 86.94 91 GLN A O 1
ATOM 725 N N . THR A 1 92 ? -96.195 -1.874 60.491 1.00 84.19 92 THR A N 1
ATOM 726 C CA . THR A 1 92 ? -94.888 -2.374 60.946 1.00 84.19 92 THR A CA 1
ATOM 727 C C . THR A 1 92 ? -94.364 -3.487 60.037 1.00 84.19 92 THR A C 1
ATOM 729 O O . THR A 1 92 ? -93.175 -3.517 59.739 1.00 84.19 92 THR A O 1
ATOM 732 N N . THR A 1 93 ? -95.229 -4.381 59.541 1.00 86.06 93 THR A N 1
ATOM 733 C CA . THR A 1 93 ? -94.810 -5.429 58.591 1.00 86.06 93 THR A CA 1
ATOM 734 C C . THR A 1 93 ? -94.410 -4.830 57.239 1.00 86.06 93 THR A C 1
ATOM 736 O O . THR A 1 93 ? -93.441 -5.283 56.634 1.00 86.06 93 THR A O 1
ATOM 739 N N . LYS A 1 94 ? -95.113 -3.787 56.777 1.00 90.44 94 LYS A N 1
ATOM 740 C CA . LYS A 1 94 ? -94.788 -3.061 55.542 1.00 90.44 94 LYS A CA 1
ATOM 741 C C . LYS A 1 94 ? -93.465 -2.302 55.660 1.00 90.44 94 LYS A C 1
ATOM 743 O O . LYS A 1 94 ? -92.615 -2.458 54.790 1.00 90.44 94 LYS A O 1
ATOM 748 N N . ASP A 1 95 ? -93.263 -1.561 56.745 1.00 87.12 95 ASP A N 1
ATOM 749 C CA . ASP A 1 95 ? -92.031 -0.805 56.996 1.00 87.12 95 ASP A CA 1
ATOM 750 C C . ASP A 1 95 ? -90.831 -1.743 57.165 1.00 87.12 95 ASP A C 1
ATOM 752 O O . ASP A 1 95 ? -89.758 -1.479 56.628 1.00 87.12 95 ASP A O 1
ATOM 756 N N . LEU A 1 96 ? -91.019 -2.886 57.837 1.00 90.44 96 LEU A N 1
ATOM 757 C CA . LEU A 1 96 ? -89.987 -3.913 57.969 1.00 90.44 96 LEU A CA 1
ATOM 758 C C . LEU A 1 96 ? -89.672 -4.582 56.624 1.00 90.44 96 LEU A C 1
ATOM 760 O O . LEU A 1 96 ? -88.508 -4.825 56.318 1.00 90.44 96 LEU A O 1
ATOM 764 N N . SER A 1 97 ? -90.687 -4.844 55.796 1.00 88.50 97 SER A N 1
ATOM 765 C CA . SER A 1 97 ? -90.503 -5.350 54.431 1.00 88.50 97 SER A CA 1
ATOM 766 C C . SER A 1 97 ? -89.755 -4.346 53.553 1.00 88.50 97 SER A C 1
ATOM 768 O O . SER A 1 97 ? -88.878 -4.738 52.785 1.00 88.50 97 SER A O 1
ATOM 770 N N . GLU A 1 98 ? -90.076 -3.056 53.653 1.00 92.19 98 GLU A N 1
ATOM 771 C CA . GLU A 1 98 ? -89.414 -2.006 52.880 1.00 92.19 98 GLU A CA 1
ATOM 772 C C . GLU A 1 98 ? -87.968 -1.799 53.350 1.00 92.19 98 GLU A C 1
ATOM 774 O O . GLU A 1 98 ? -87.057 -1.736 52.522 1.00 92.19 98 GLU A O 1
ATOM 779 N N . ALA A 1 99 ? -87.733 -1.783 54.665 1.00 87.00 99 ALA A N 1
ATOM 780 C CA . ALA A 1 99 ? -86.397 -1.743 55.250 1.00 87.00 99 ALA A CA 1
ATOM 781 C C . ALA A 1 99 ? -85.560 -2.958 54.826 1.00 87.00 99 ALA A C 1
ATOM 783 O O . ALA A 1 99 ? -84.429 -2.781 54.377 1.00 87.00 99 ALA A O 1
ATOM 784 N N . ASN A 1 100 ? -86.127 -4.168 54.867 1.00 90.12 100 ASN A N 1
ATOM 785 C CA . ASN A 1 100 ? -85.455 -5.373 54.383 1.00 90.12 100 ASN A CA 1
ATOM 786 C C . ASN A 1 100 ? -85.141 -5.282 52.886 1.00 90.12 100 ASN A C 1
ATOM 788 O O . ASN A 1 100 ? -84.027 -5.610 52.498 1.00 90.12 100 ASN A O 1
ATOM 792 N N . SER A 1 101 ? -86.052 -4.760 52.056 1.00 92.19 101 SER A N 1
ATOM 793 C CA . SER A 1 101 ? -85.781 -4.571 50.623 1.00 92.19 101 SER A CA 1
ATOM 794 C C . SER A 1 101 ? -84.628 -3.590 50.364 1.00 92.19 101 SER A C 1
ATOM 796 O O . SER A 1 101 ? -83.773 -3.860 49.523 1.00 92.19 101 SER A O 1
ATOM 798 N N . LYS A 1 102 ? -84.544 -2.493 51.134 1.00 93.69 102 LYS A N 1
ATOM 799 C CA . LYS A 1 102 ? -83.442 -1.518 51.057 1.00 93.69 102 LYS A CA 1
ATOM 800 C C . LYS A 1 102 ? -82.128 -2.119 51.547 1.00 93.69 102 LYS A C 1
ATOM 802 O O . LYS A 1 102 ? -81.093 -1.869 50.941 1.00 93.69 102 LYS A O 1
ATOM 807 N N . ILE A 1 103 ? -82.160 -2.927 52.608 1.00 90.69 103 ILE A N 1
ATOM 808 C CA . ILE A 1 103 ? -80.988 -3.666 53.096 1.00 90.69 103 ILE A CA 1
ATOM 809 C C . ILE A 1 103 ? -80.508 -4.656 52.030 1.00 90.69 103 ILE A C 1
ATOM 811 O O . ILE A 1 103 ? -79.309 -4.727 51.772 1.00 90.69 103 ILE A O 1
ATOM 815 N N . THR A 1 104 ? -81.413 -5.380 51.367 1.00 90.88 104 THR A N 1
ATOM 816 C CA . THR A 1 104 ? -81.061 -6.286 50.265 1.00 90.88 104 THR A CA 1
ATOM 817 C C . THR A 1 104 ? -80.448 -5.528 49.083 1.00 90.88 104 THR A C 1
ATOM 819 O O . THR A 1 104 ? -79.381 -5.919 48.617 1.00 90.88 104 THR A O 1
ATOM 822 N N . ASP A 1 105 ? -81.045 -4.410 48.653 1.00 93.31 105 ASP A N 1
ATOM 823 C CA . ASP A 1 105 ? -80.507 -3.560 47.576 1.00 93.31 105 ASP A CA 1
ATOM 824 C C . ASP A 1 105 ? -79.118 -2.994 47.925 1.00 93.31 105 ASP A C 1
ATOM 826 O O . ASP A 1 105 ? -78.187 -3.074 47.124 1.00 93.31 105 ASP A O 1
ATOM 830 N N . LEU A 1 106 ? -78.935 -2.492 49.151 1.00 92.88 106 LEU A N 1
ATOM 831 C CA . LEU A 1 106 ? -77.638 -2.013 49.638 1.00 92.88 106 LEU A CA 1
ATOM 832 C C . LEU A 1 106 ? -76.598 -3.133 49.712 1.00 92.88 106 LEU A C 1
ATOM 834 O O . LEU A 1 106 ? -75.448 -2.913 49.343 1.00 92.88 106 LEU A O 1
ATOM 838 N N . THR A 1 107 ? -76.990 -4.335 50.139 1.00 91.75 107 THR A N 1
ATOM 839 C CA . THR A 1 107 ? -76.095 -5.502 50.187 1.00 91.75 107 THR A CA 1
ATOM 840 C C . THR A 1 107 ? -75.644 -5.897 48.781 1.00 91.75 107 THR A C 1
ATOM 842 O O . THR A 1 107 ? -74.466 -6.171 48.563 1.00 91.75 107 THR A O 1
ATOM 845 N N . GLN A 1 108 ? -76.552 -5.864 47.803 1.00 92.06 108 GLN A N 1
ATOM 846 C CA . GLN A 1 108 ? -76.240 -6.186 46.412 1.00 92.06 108 GLN A CA 1
ATOM 847 C C . GLN A 1 108 ? -75.369 -5.111 45.744 1.00 92.06 108 GLN A C 1
ATOM 849 O O . GLN A 1 108 ? -74.430 -5.440 45.014 1.00 92.06 108 GLN A O 1
ATOM 854 N N . LYS A 1 109 ? -75.614 -3.830 46.040 1.00 93.38 109 LYS A N 1
ATOM 855 C CA . LYS A 1 109 ? -74.750 -2.718 45.611 1.00 93.38 109 LYS A CA 1
ATOM 856 C C . LYS A 1 109 ? -73.360 -2.803 46.228 1.00 93.38 109 LYS A C 1
ATOM 858 O O . LYS A 1 109 ? -72.383 -2.578 45.521 1.00 93.38 109 LYS A O 1
ATOM 863 N N . LEU A 1 110 ? -73.262 -3.160 47.509 1.00 92.38 110 LEU A N 1
ATOM 864 C CA . LEU A 1 110 ? -71.982 -3.351 48.184 1.00 92.38 110 LEU A CA 1
ATOM 865 C C . LEU A 1 110 ? -71.203 -4.513 47.561 1.00 92.38 110 LEU A C 1
ATOM 867 O O . LEU A 1 110 ? -70.041 -4.331 47.224 1.00 92.38 110 LEU A O 1
ATOM 871 N N . ALA A 1 111 ? -71.852 -5.657 47.323 1.00 91.19 111 ALA A N 1
ATOM 872 C CA . ALA A 1 111 ? -71.234 -6.798 46.647 1.00 91.19 111 ALA A CA 1
ATOM 873 C C . ALA A 1 111 ? -70.736 -6.432 45.237 1.00 91.19 111 ALA A C 1
ATOM 875 O O . ALA A 1 111 ? -69.614 -6.775 44.871 1.00 91.19 111 ALA A O 1
ATOM 876 N N . SER A 1 112 ? -71.533 -5.670 44.480 1.00 92.25 112 SER A N 1
ATOM 877 C CA . SER A 1 112 ? -71.140 -5.177 43.154 1.00 92.25 112 SER A CA 1
ATOM 878 C C . SER A 1 112 ? -69.930 -4.242 43.240 1.00 92.25 112 SER A C 1
ATOM 880 O O . SER A 1 112 ? -68.990 -4.389 42.466 1.00 92.25 112 SER A O 1
ATOM 882 N N . ALA A 1 113 ? -69.908 -3.323 44.213 1.00 88.88 113 ALA A N 1
ATOM 883 C CA . ALA A 1 113 ? -68.787 -2.406 44.418 1.00 88.88 113 ALA A CA 1
ATOM 884 C C . ALA A 1 113 ? -67.506 -3.143 44.844 1.00 88.88 113 ALA A C 1
ATOM 886 O O . ALA A 1 113 ? -66.423 -2.803 44.373 1.00 88.88 113 ALA A O 1
ATOM 887 N N . THR A 1 114 ? -67.619 -4.170 45.694 1.00 90.31 114 THR A N 1
ATOM 888 C CA . THR A 1 114 ? -66.499 -5.044 46.071 1.00 90.31 114 THR A CA 1
ATOM 889 C C . THR A 1 114 ? -65.940 -5.775 44.855 1.00 90.31 114 THR A C 1
ATOM 891 O O . THR A 1 114 ? -64.727 -5.782 44.667 1.00 90.31 114 THR A O 1
ATOM 894 N N . GLN A 1 115 ? -66.807 -6.310 43.993 1.00 92.44 115 GLN A N 1
ATOM 895 C CA . GLN A 1 115 ? -66.390 -6.987 42.768 1.00 92.44 115 GLN A CA 1
ATOM 896 C C . GLN A 1 115 ? -65.693 -6.029 41.791 1.00 92.44 115 GLN A C 1
ATOM 898 O O . GLN A 1 115 ? -64.668 -6.384 41.214 1.00 92.44 115 GLN A O 1
ATOM 903 N N . THR A 1 116 ? -66.194 -4.796 41.639 1.00 92.00 116 THR A N 1
ATOM 904 C CA . THR A 1 116 ? -65.518 -3.770 40.829 1.00 92.00 116 THR A CA 1
ATOM 905 C C . THR A 1 116 ? -64.141 -3.436 41.398 1.00 92.00 116 THR A C 1
ATOM 907 O O . THR A 1 116 ? -63.178 -3.348 40.645 1.00 92.00 116 THR A O 1
ATOM 910 N N . LEU A 1 117 ? -64.021 -3.298 42.722 1.00 90.25 117 LEU A N 1
ATOM 911 C CA . LEU A 1 117 ? -62.748 -2.993 43.376 1.00 90.25 117 LEU A CA 1
ATOM 912 C C . LEU A 1 117 ? -61.724 -4.124 43.198 1.00 90.25 117 LEU A C 1
ATOM 914 O O . LEU A 1 117 ? -60.546 -3.860 42.968 1.00 90.25 117 LEU A O 1
ATOM 918 N N . GLU A 1 118 ? -62.174 -5.376 43.275 1.00 91.31 118 GLU A N 1
ATOM 919 C CA . GLU A 1 118 ? -61.346 -6.561 43.038 1.00 91.31 118 GLU A CA 1
ATOM 920 C C . GLU A 1 118 ? -60.885 -6.639 41.575 1.00 91.31 118 GLU A C 1
ATOM 922 O O . GLU A 1 118 ? -59.716 -6.909 41.300 1.00 91.31 118 GLU A O 1
ATOM 927 N N . GLN A 1 119 ? -61.764 -6.294 40.632 1.00 92.06 119 GLN A N 1
ATOM 928 C CA . GLN A 1 119 ? -61.421 -6.205 39.215 1.00 92.06 119 GLN A CA 1
ATOM 929 C C . GLN A 1 119 ? -60.388 -5.099 38.946 1.00 92.06 119 GLN A C 1
ATOM 931 O O . GLN A 1 119 ? -59.374 -5.359 38.302 1.00 92.06 119 GLN A O 1
ATOM 936 N N . THR A 1 120 ? -60.567 -3.907 39.523 1.00 87.94 120 THR A N 1
ATOM 937 C CA . THR A 1 120 ? -59.588 -2.810 39.425 1.00 87.94 120 THR A CA 1
ATOM 938 C C . THR A 1 120 ? -58.246 -3.172 40.071 1.00 87.94 120 THR A C 1
ATOM 940 O O . THR A 1 120 ? -57.191 -2.797 39.560 1.00 87.94 120 THR A O 1
ATOM 943 N N . ALA A 1 121 ? -58.247 -3.917 41.181 1.00 88.44 121 ALA A N 1
ATOM 944 C CA . ALA A 1 121 ? -57.016 -4.393 41.807 1.00 88.44 121 ALA A CA 1
ATOM 945 C C . ALA A 1 121 ? -56.252 -5.366 40.893 1.00 88.44 121 ALA A C 1
ATOM 947 O O . ALA A 1 121 ? -55.032 -5.255 40.769 1.00 88.44 121 ALA A O 1
ATOM 948 N N . ASN A 1 122 ? -56.962 -6.267 40.211 1.00 91.12 122 ASN A N 1
ATOM 949 C CA . ASN A 1 122 ? -56.364 -7.192 39.248 1.00 91.12 122 ASN A CA 1
ATOM 950 C C . ASN A 1 122 ? -55.797 -6.457 38.021 1.00 91.12 122 ASN A C 1
ATOM 952 O O . ASN A 1 122 ? -54.656 -6.710 37.638 1.00 91.12 122 ASN A O 1
ATOM 956 N N . GLU A 1 123 ? -56.530 -5.486 37.468 1.00 93.31 123 GLU A N 1
ATOM 957 C CA . GLU A 1 123 ? -56.049 -4.633 36.368 1.00 93.31 123 GLU A CA 1
ATOM 958 C C . GLU A 1 123 ? -54.790 -3.839 36.763 1.00 93.31 123 GLU A C 1
ATOM 960 O O . GLU A 1 123 ? -53.863 -3.678 35.966 1.00 93.31 123 GLU A O 1
ATOM 965 N N . LEU A 1 124 ? -54.700 -3.378 38.017 1.00 89.62 124 LEU A N 1
ATOM 966 C CA . LEU A 1 124 ? -53.515 -2.684 38.526 1.00 89.62 124 LEU A CA 1
ATOM 967 C C . LEU A 1 124 ? -52.303 -3.623 38.650 1.00 89.62 124 LEU A C 1
ATOM 969 O O . LEU A 1 124 ? -51.173 -3.210 38.379 1.00 89.62 124 LEU A O 1
ATOM 973 N N . VAL A 1 125 ? -52.519 -4.884 39.036 1.00 91.56 125 VAL A N 1
ATOM 974 C CA . VAL A 1 125 ? -51.466 -5.913 39.067 1.00 91.56 125 VAL A CA 1
ATOM 975 C C . VAL A 1 125 ? -50.957 -6.209 37.656 1.00 91.56 125 VAL A C 1
ATOM 977 O O . VAL A 1 125 ? -49.746 -6.279 37.444 1.00 91.56 125 VAL A O 1
ATOM 980 N N . GLU A 1 126 ? -51.854 -6.312 36.679 1.00 91.50 126 GLU A N 1
ATOM 981 C CA . GLU A 1 126 ? -51.499 -6.527 35.275 1.00 91.50 126 GLU A CA 1
ATOM 982 C C . GLU A 1 126 ? -50.750 -5.321 34.682 1.00 91.50 126 GLU A C 1
ATOM 984 O O . GLU A 1 126 ? -49.713 -5.478 34.029 1.00 91.50 126 GLU A O 1
ATOM 989 N N . THR A 1 127 ? -51.193 -4.104 35.015 1.00 88.25 127 THR A N 1
ATOM 990 C CA . THR A 1 127 ? -50.508 -2.849 34.662 1.00 88.25 127 THR A CA 1
ATOM 991 C C . THR A 1 127 ? -49.104 -2.788 35.269 1.00 88.25 127 THR A C 1
ATOM 993 O O . THR A 1 127 ? -48.145 -2.380 34.618 1.00 88.25 127 THR A O 1
ATOM 996 N N . LYS A 1 128 ? -48.938 -3.231 36.521 1.00 91.12 128 LYS A N 1
ATOM 997 C CA . LYS A 1 128 ? -47.620 -3.315 37.165 1.00 91.12 128 LYS A CA 1
ATOM 998 C C . LYS A 1 128 ? -46.713 -4.323 36.456 1.00 91.12 128 LYS A C 1
ATOM 1000 O O . LYS A 1 128 ? -45.539 -4.032 36.245 1.00 91.12 128 LYS A O 1
ATOM 1005 N N . SER A 1 129 ? -47.247 -5.485 36.081 1.00 91.88 129 SER A N 1
ATOM 1006 C CA . SER A 1 129 ? -46.491 -6.512 35.359 1.00 91.88 129 SER A CA 1
ATOM 1007 C C . SER A 1 129 ? -46.019 -6.012 33.993 1.00 91.88 129 SER A C 1
ATOM 1009 O O . SER A 1 129 ? -44.865 -6.213 33.626 1.00 91.88 129 SER A O 1
ATOM 1011 N N . THR A 1 130 ? -46.886 -5.321 33.252 1.00 91.81 130 THR A N 1
ATOM 1012 C CA . THR A 1 130 ? -46.522 -4.703 31.968 1.00 91.81 130 THR A CA 1
ATOM 1013 C C . THR A 1 130 ? -45.482 -3.600 32.137 1.00 91.81 130 THR A C 1
ATOM 1015 O O . THR A 1 130 ? -44.551 -3.532 31.340 1.00 91.81 130 THR A O 1
ATOM 1018 N N . LEU A 1 131 ? -45.560 -2.793 33.199 1.00 88.50 131 LEU A N 1
ATOM 1019 C CA . LEU A 1 131 ? -44.550 -1.769 33.482 1.00 88.50 131 LEU A CA 1
ATOM 1020 C C . LEU A 1 131 ? -43.158 -2.364 33.764 1.00 88.50 131 LEU A C 1
ATOM 1022 O O . LEU A 1 131 ? -42.153 -1.805 33.329 1.00 88.50 131 LEU A O 1
ATOM 1026 N N . GLU A 1 132 ? -43.088 -3.497 34.471 1.00 90.69 132 GLU A N 1
ATOM 1027 C CA . GLU A 1 132 ? -41.820 -4.200 34.721 1.00 90.69 132 GLU A CA 1
ATOM 1028 C C . GLU A 1 132 ? -41.243 -4.820 33.439 1.00 90.69 132 GLU A C 1
ATOM 1030 O O . GLU A 1 132 ? -40.031 -4.765 33.237 1.00 90.69 132 GLU A O 1
ATOM 1035 N N . MET A 1 133 ? -42.085 -5.332 32.530 1.00 91.31 133 MET A N 1
ATOM 1036 C CA . MET A 1 133 ? -41.621 -5.774 31.204 1.00 91.31 133 MET A CA 1
ATOM 1037 C C . MET A 1 133 ? -41.059 -4.607 30.389 1.00 91.31 133 MET A C 1
ATOM 1039 O O . MET A 1 133 ? -39.946 -4.691 29.884 1.00 91.31 133 MET A O 1
ATOM 1043 N N . VAL A 1 134 ? -41.770 -3.476 30.345 1.00 90.81 134 VAL A N 1
ATOM 1044 C CA . VAL A 1 134 ? -41.306 -2.266 29.642 1.00 90.81 134 VAL A CA 1
ATOM 1045 C C . VAL A 1 134 ? -39.979 -1.762 30.213 1.00 90.81 134 VAL A C 1
ATOM 1047 O O . VAL A 1 134 ? -39.113 -1.308 29.469 1.00 90.81 134 VAL A O 1
ATOM 1050 N N . LYS A 1 135 ? -39.789 -1.849 31.532 1.00 91.50 135 LYS A N 1
ATOM 1051 C CA . LYS A 1 135 ? -38.520 -1.508 32.182 1.00 91.50 135 LYS A CA 1
ATOM 1052 C C . LYS A 1 135 ? -37.387 -2.446 31.752 1.00 91.50 135 LYS A C 1
ATOM 1054 O O . LYS A 1 135 ? -36.295 -1.955 31.471 1.00 91.50 135 LYS A O 1
ATOM 1059 N N . ALA A 1 136 ? -37.643 -3.752 31.679 1.00 90.94 136 ALA A N 1
ATOM 1060 C CA . ALA A 1 136 ? -36.668 -4.727 31.196 1.00 90.94 136 ALA A CA 1
ATOM 1061 C C . ALA A 1 136 ? -36.298 -4.478 29.723 1.00 90.94 136 ALA A C 1
ATOM 1063 O O . ALA A 1 136 ? -35.116 -4.472 29.382 1.00 90.94 136 ALA A O 1
ATOM 1064 N N . ASP A 1 137 ? -37.280 -4.165 28.874 1.00 93.38 137 ASP A N 1
ATOM 1065 C CA . ASP A 1 137 ? -37.052 -3.820 27.466 1.00 93.38 137 ASP A CA 1
ATOM 1066 C C . ASP A 1 137 ? -36.228 -2.530 27.319 1.00 93.38 137 ASP A C 1
ATOM 1068 O O . ASP A 1 137 ? -35.336 -2.442 26.472 1.00 93.38 137 ASP A O 1
ATOM 1072 N N . LEU A 1 138 ? -36.470 -1.531 28.174 1.00 89.62 138 LEU A N 1
ATOM 1073 C CA . LEU A 1 138 ? -35.685 -0.292 28.233 1.00 89.62 138 LEU A CA 1
ATOM 1074 C C . LEU A 1 138 ? -34.236 -0.536 28.675 1.00 89.62 138 LEU A C 1
ATOM 1076 O O . LEU A 1 138 ? -33.323 0.092 28.136 1.00 89.62 138 LEU A O 1
ATOM 1080 N N . GLU A 1 139 ? -34.008 -1.436 29.633 1.00 92.62 139 GLU A N 1
ATOM 1081 C CA . GLU A 1 139 ? -32.658 -1.850 30.034 1.00 92.62 139 GLU A CA 1
ATOM 1082 C C . GLU A 1 139 ? -31.950 -2.634 28.923 1.00 92.62 139 GLU A C 1
ATOM 1084 O O . GLU A 1 139 ? -30.782 -2.357 28.647 1.00 92.62 139 GLU A O 1
ATOM 1089 N N . SER A 1 140 ? -32.656 -3.530 28.227 1.00 93.75 140 SER A N 1
ATOM 1090 C CA . SER A 1 140 ? -32.124 -4.233 27.053 1.00 93.75 140 SER A CA 1
ATOM 1091 C C . SER A 1 140 ? -31.728 -3.246 25.956 1.00 93.75 140 SER A C 1
ATOM 1093 O O . SER A 1 140 ? -30.578 -3.224 25.530 1.00 93.75 140 SER A O 1
ATOM 1095 N N . THR A 1 141 ? -32.634 -2.336 25.592 1.00 89.81 141 THR A N 1
ATOM 1096 C CA . THR A 1 141 ? -32.392 -1.306 24.569 1.00 89.81 141 THR A CA 1
ATOM 1097 C C . THR A 1 141 ? -31.209 -0.407 24.941 1.00 89.81 141 THR A C 1
ATOM 1099 O O . THR A 1 141 ? -30.425 0.005 24.085 1.00 89.81 141 THR A O 1
ATOM 1102 N N . ARG A 1 142 ? -31.046 -0.087 26.232 1.00 93.31 142 ARG A N 1
ATOM 1103 C CA . ARG A 1 142 ? -29.895 0.679 26.728 1.00 93.31 142 ARG A CA 1
ATOM 1104 C C . ARG A 1 142 ? -28.586 -0.078 26.510 1.00 93.31 142 ARG A C 1
ATOM 1106 O O . ARG A 1 142 ? -27.602 0.555 26.130 1.00 93.31 142 ARG A O 1
ATOM 1113 N N . ASN A 1 143 ? -28.566 -1.381 26.769 1.00 92.88 143 ASN A N 1
ATOM 1114 C CA . ASN A 1 143 ? -27.382 -2.215 26.573 1.00 92.88 143 ASN A CA 1
ATOM 1115 C C . ASN A 1 143 ? -27.055 -2.360 25.083 1.00 92.88 143 ASN A C 1
ATOM 1117 O O . ASN A 1 143 ? -25.914 -2.111 24.701 1.00 92.88 143 ASN A O 1
ATOM 1121 N N . ASP A 1 144 ? -28.061 -2.587 24.236 1.00 92.81 144 ASP A N 1
ATOM 1122 C CA . ASP A 1 144 ? -27.891 -2.613 22.779 1.00 92.81 144 ASP A CA 1
ATOM 1123 C C . ASP A 1 144 ? -27.286 -1.293 22.267 1.00 92.81 144 ASP A C 1
ATOM 1125 O O . ASP A 1 144 ? -26.374 -1.280 21.440 1.00 92.81 144 ASP A O 1
ATOM 1129 N N . LEU A 1 145 ? -27.724 -0.149 22.809 1.00 88.69 145 LEU A N 1
ATOM 1130 C CA . LEU A 1 145 ? -27.175 1.162 22.449 1.00 88.69 145 LEU A CA 1
ATOM 1131 C C . LEU A 1 145 ? -25.709 1.337 22.893 1.00 88.69 145 LEU A C 1
ATOM 1133 O O . LEU A 1 145 ? -24.931 2.020 22.218 1.00 88.69 145 LEU A O 1
ATOM 1137 N N . VAL A 1 146 ? -25.317 0.735 24.019 1.00 92.00 146 VAL A N 1
ATOM 1138 C CA . VAL A 1 146 ? -23.920 0.707 24.480 1.00 92.00 146 VAL A CA 1
ATOM 1139 C C . VAL A 1 146 ? -23.065 -0.142 23.539 1.00 92.00 146 VAL A C 1
ATOM 1141 O O . VAL A 1 146 ? -21.992 0.314 23.140 1.00 92.00 146 VAL A O 1
ATOM 1144 N N . ASP A 1 147 ? -23.559 -1.300 23.108 1.00 91.75 147 ASP A N 1
ATOM 1145 C CA . ASP A 1 147 ? -22.855 -2.188 22.177 1.00 91.75 147 ASP A CA 1
ATOM 1146 C C . ASP A 1 147 ? -22.706 -1.562 20.786 1.00 91.75 147 ASP A C 1
ATOM 1148 O O . ASP A 1 147 ? -21.632 -1.619 20.176 1.00 91.75 147 ASP A O 1
ATOM 1152 N N . VAL A 1 148 ? -23.738 -0.862 20.307 1.00 89.38 148 VAL A N 1
ATOM 1153 C CA . VAL A 1 148 ? -23.671 -0.068 19.072 1.00 89.38 148 VAL A CA 1
ATOM 1154 C C . VAL A 1 148 ? -22.616 1.032 19.196 1.00 89.38 148 VAL A C 1
ATOM 1156 O O . VAL A 1 148 ? -21.791 1.209 18.297 1.00 89.38 148 VAL A O 1
ATOM 1159 N N . LYS A 1 149 ? -22.574 1.755 20.322 1.00 90.25 149 LYS A N 1
ATOM 1160 C CA . LYS A 1 149 ? -21.557 2.790 20.567 1.00 90.25 149 LYS A CA 1
ATOM 1161 C C . LYS A 1 149 ? -20.140 2.206 20.591 1.00 90.25 149 LYS A C 1
ATOM 1163 O O . LYS A 1 149 ? -19.225 2.816 20.034 1.00 90.25 149 LYS A O 1
ATOM 1168 N N . GLN A 1 150 ? -19.960 1.041 21.210 1.00 91.31 150 GLN A N 1
ATOM 1169 C CA . GLN A 1 150 ? -18.686 0.324 21.245 1.00 91.31 150 GLN A CA 1
ATOM 1170 C C . GLN A 1 150 ? -18.265 -0.110 19.832 1.00 91.31 150 GLN A C 1
ATOM 1172 O O . GLN A 1 150 ? -17.119 0.099 19.436 1.00 91.31 150 GLN A O 1
ATOM 1177 N N . SER A 1 151 ? -19.212 -0.618 19.041 1.00 87.81 151 SER A N 1
ATOM 1178 C CA . SER A 1 151 ? -18.994 -1.023 17.648 1.00 87.81 151 SER A CA 1
ATOM 1179 C C . SER A 1 151 ? -18.595 0.159 16.763 1.00 87.81 151 SER A C 1
ATOM 1181 O O . SER A 1 151 ? -17.656 0.048 15.979 1.00 87.81 151 SER A O 1
ATOM 1183 N N . PHE A 1 152 ? -19.219 1.330 16.936 1.00 89.31 152 PHE A N 1
ATOM 1184 C CA . PHE A 1 152 ? -18.806 2.555 16.241 1.00 89.31 152 PHE A CA 1
ATOM 1185 C C . PHE A 1 152 ? -17.404 3.028 16.649 1.00 89.31 152 PHE A C 1
ATOM 1187 O O . PHE A 1 152 ? -16.642 3.495 15.801 1.00 89.31 152 PHE A O 1
ATOM 1194 N N . ALA A 1 153 ? -17.037 2.906 17.928 1.00 85.94 153 ALA A N 1
ATOM 1195 C CA . ALA A 1 153 ? -15.688 3.235 18.388 1.00 85.94 153 ALA A CA 1
ATOM 1196 C C . ALA A 1 153 ? -14.635 2.282 17.796 1.00 85.94 153 ALA A C 1
ATOM 1198 O O . ALA A 1 153 ? -13.562 2.729 17.383 1.00 85.94 153 ALA A O 1
ATOM 1199 N N . GLN A 1 154 ? -14.959 0.991 17.704 1.00 88.50 154 GLN A N 1
ATOM 1200 C CA . GLN A 1 154 ? -14.099 -0.007 17.075 1.00 88.50 154 GLN A CA 1
ATOM 1201 C C . GLN A 1 154 ? -13.948 0.259 15.573 1.00 88.50 154 GLN A C 1
ATOM 1203 O O . GLN A 1 154 ? -12.827 0.386 15.088 1.00 88.50 154 GLN A O 1
ATOM 1208 N N . MET A 1 155 ? -15.062 0.485 14.870 1.00 91.12 155 MET A N 1
ATOM 1209 C CA . MET A 1 155 ? -15.069 0.839 13.449 1.00 91.12 155 MET A CA 1
ATOM 1210 C C . MET A 1 155 ? -14.226 2.087 13.173 1.00 91.12 155 MET A C 1
ATOM 1212 O O . MET A 1 155 ? -13.444 2.101 12.228 1.00 91.12 155 MET A O 1
ATOM 1216 N N . ARG A 1 156 ? -14.320 3.122 14.019 1.00 89.88 156 ARG A N 1
ATOM 1217 C CA . ARG A 1 156 ? -13.478 4.322 13.901 1.00 89.88 156 ARG A CA 1
ATOM 1218 C C . ARG A 1 156 ? -11.988 3.987 14.013 1.00 89.88 156 ARG A C 1
ATOM 1220 O O . ARG A 1 156 ? -11.194 4.527 13.248 1.00 89.88 156 ARG A O 1
ATOM 1227 N N . THR A 1 157 ? -11.606 3.131 14.957 1.00 91.12 157 THR A N 1
ATOM 1228 C CA . THR A 1 157 ? -10.210 2.707 15.145 1.00 91.12 157 THR A CA 1
ATOM 1229 C C . THR A 1 157 ? -9.694 1.917 13.943 1.00 91.12 157 THR A C 1
ATOM 1231 O O . THR A 1 157 ? -8.586 2.175 13.471 1.00 91.12 157 THR A O 1
ATOM 1234 N N . ASP A 1 158 ? -10.501 0.999 13.414 1.00 89.19 158 ASP A N 1
ATOM 1235 C CA . ASP A 1 158 ? -10.128 0.188 12.253 1.00 89.19 158 ASP A CA 1
ATOM 1236 C C . ASP A 1 158 ? -10.017 1.043 10.985 1.00 89.19 158 ASP A C 1
ATOM 1238 O O . ASP A 1 158 ? -9.071 0.881 10.212 1.00 89.19 158 ASP A O 1
ATOM 1242 N N . LEU A 1 159 ? -10.900 2.035 10.823 1.00 90.12 159 LEU A N 1
ATOM 1243 C CA . LEU A 1 159 ? -10.823 3.001 9.728 1.00 90.12 159 LEU A CA 1
ATOM 1244 C C . LEU A 1 159 ? -9.545 3.851 9.808 1.00 90.12 159 LEU A C 1
ATOM 1246 O O . LEU A 1 159 ? -8.889 4.065 8.794 1.00 90.12 159 LEU A O 1
ATOM 1250 N N . ILE A 1 160 ? -9.152 4.297 11.008 1.00 90.19 160 ILE A N 1
ATOM 1251 C CA . ILE A 1 160 ? -7.892 5.031 11.215 1.00 90.19 160 ILE A CA 1
ATOM 1252 C C . ILE A 1 160 ? -6.689 4.155 10.845 1.00 90.19 160 ILE A C 1
ATOM 1254 O O . ILE A 1 160 ? -5.796 4.624 10.145 1.00 90.19 160 ILE A O 1
ATOM 1258 N N . LYS A 1 161 ? -6.679 2.875 11.245 1.00 90.50 161 LYS A N 1
ATOM 1259 C CA . LYS A 1 161 ? -5.614 1.936 10.855 1.00 90.50 161 LYS A CA 1
ATOM 1260 C C . LYS A 1 161 ? -5.537 1.734 9.344 1.00 90.50 161 LYS A C 1
ATOM 1262 O O . LYS A 1 161 ? -4.437 1.721 8.803 1.00 90.50 161 LYS A O 1
ATOM 1267 N N . GLN A 1 162 ? -6.676 1.590 8.664 1.00 86.12 162 GLN A N 1
ATOM 1268 C CA . GLN A 1 162 ? -6.696 1.478 7.203 1.00 86.12 162 GLN A CA 1
ATOM 1269 C C . GLN A 1 162 ? -6.175 2.747 6.524 1.00 86.12 162 GLN A C 1
ATOM 1271 O O . GLN A 1 162 ? -5.413 2.653 5.567 1.00 86.12 162 GLN A O 1
ATOM 1276 N N . ILE A 1 163 ? -6.548 3.929 7.022 1.00 87.50 163 ILE A N 1
ATOM 1277 C CA . ILE A 1 163 ? -6.066 5.205 6.480 1.00 87.50 163 ILE A CA 1
ATOM 1278 C C . ILE A 1 163 ? -4.548 5.334 6.652 1.00 87.50 163 ILE A C 1
ATOM 1280 O O . ILE A 1 163 ? -3.873 5.718 5.698 1.00 87.50 163 ILE A O 1
ATOM 1284 N N . GLU A 1 164 ? -4.000 4.982 7.818 1.00 88.44 164 GLU A N 1
ATOM 1285 C CA . GLU A 1 164 ? -2.551 5.051 8.048 1.00 88.44 164 GLU A CA 1
ATOM 1286 C C . GLU A 1 164 ? -1.795 4.021 7.194 1.00 88.44 164 GLU A C 1
ATOM 1288 O O . GLU A 1 164 ? -0.813 4.371 6.547 1.00 88.44 164 GLU A O 1
ATOM 1293 N N . GLY A 1 165 ? -2.307 2.788 7.079 1.00 88.38 165 GLY A N 1
ATOM 1294 C CA . GLY A 1 165 ? -1.728 1.776 6.189 1.00 88.38 165 GLY A CA 1
ATOM 1295 C C . GLY A 1 165 ? -1.749 2.201 4.715 1.00 88.38 165 GLY A C 1
ATOM 1296 O O . GLY A 1 165 ? -0.763 2.036 3.998 1.00 88.38 165 GLY A O 1
ATOM 1297 N N . ASN A 1 166 ? -2.838 2.829 4.264 1.00 86.62 166 ASN A N 1
ATOM 1298 C CA . ASN A 1 166 ? -2.925 3.385 2.913 1.00 86.62 166 ASN A CA 1
ATOM 1299 C C . ASN A 1 166 ? -1.948 4.548 2.705 1.00 86.62 166 ASN A C 1
ATOM 1301 O O . ASN A 1 166 ? -1.376 4.676 1.624 1.00 86.62 166 ASN A O 1
ATOM 1305 N N . ARG A 1 167 ? -1.737 5.389 3.724 1.00 90.19 167 ARG A N 1
ATOM 1306 C CA . ARG A 1 167 ? -0.763 6.483 3.679 1.00 90.19 167 ARG A CA 1
ATOM 1307 C C . ARG A 1 167 ? 0.669 5.958 3.562 1.00 90.19 167 ARG A C 1
ATOM 1309 O O . ARG A 1 167 ? 1.407 6.453 2.715 1.00 90.19 167 ARG A O 1
ATOM 1316 N N . GLU A 1 168 ? 1.045 4.960 4.358 1.00 87.94 168 GLU A N 1
ATOM 1317 C CA . GLU A 1 168 ? 2.369 4.325 4.282 1.00 87.94 168 GLU A CA 1
ATOM 1318 C C . GLU A 1 168 ? 2.605 3.707 2.899 1.00 87.94 168 GLU A C 1
ATOM 1320 O O . GLU A 1 168 ? 3.637 3.939 2.269 1.00 87.94 168 GLU A O 1
ATOM 1325 N N . MET A 1 169 ? 1.610 2.993 2.368 1.00 87.62 169 MET A N 1
ATOM 1326 C CA . MET A 1 169 ? 1.681 2.411 1.028 1.00 87.62 169 MET A CA 1
ATOM 1327 C C . MET A 1 169 ? 1.797 3.488 -0.066 1.00 87.62 169 MET A C 1
ATOM 1329 O O . MET A 1 169 ? 2.516 3.298 -1.051 1.00 87.62 169 MET A O 1
ATOM 1333 N N . LEU A 1 170 ? 1.148 4.644 0.112 1.00 86.75 170 LEU A N 1
ATOM 1334 C CA . LEU A 1 170 ? 1.256 5.785 -0.799 1.00 86.75 170 LEU A CA 1
ATOM 1335 C C . LEU A 1 170 ? 2.645 6.444 -0.740 1.00 86.75 170 LEU A C 1
ATOM 1337 O O . LEU A 1 170 ? 3.174 6.835 -1.782 1.00 86.75 170 LEU A O 1
ATOM 1341 N N . GLU A 1 171 ? 3.263 6.540 0.441 1.00 86.31 171 GLU A N 1
ATOM 1342 C CA . GLU A 1 171 ? 4.642 7.025 0.599 1.00 86.31 171 GLU A CA 1
ATOM 1343 C C . GLU A 1 171 ? 5.651 6.084 -0.075 1.00 86.31 171 GLU A C 1
ATOM 1345 O O . GLU A 1 171 ? 6.497 6.553 -0.841 1.00 86.31 171 GLU A O 1
ATOM 1350 N N . VAL A 1 172 ? 5.514 4.765 0.117 1.00 88.69 172 VAL A N 1
ATOM 1351 C CA . VAL A 1 172 ? 6.344 3.754 -0.566 1.00 88.69 172 VAL A CA 1
ATOM 1352 C C . VAL A 1 172 ? 6.176 3.854 -2.082 1.00 88.69 172 VAL A C 1
ATOM 1354 O O . VAL A 1 172 ? 7.162 3.968 -2.807 1.00 88.69 172 VAL A O 1
ATOM 1357 N N . THR A 1 173 ? 4.933 3.930 -2.564 1.00 85.25 173 THR A N 1
ATOM 1358 C CA . THR A 1 173 ? 4.641 4.077 -3.999 1.00 85.25 173 THR A CA 1
ATOM 1359 C C . THR A 1 173 ? 5.251 5.362 -4.566 1.00 85.25 173 THR A C 1
ATOM 1361 O O . THR A 1 173 ? 5.815 5.357 -5.658 1.00 85.25 173 THR A O 1
ATOM 1364 N N . THR A 1 174 ? 5.189 6.470 -3.823 1.00 85.31 174 THR A N 1
ATOM 1365 C CA . THR A 1 174 ? 5.788 7.753 -4.225 1.00 85.31 174 THR A CA 1
ATOM 1366 C C . THR A 1 174 ? 7.311 7.650 -4.320 1.00 85.31 174 THR A C 1
ATOM 1368 O O . THR A 1 174 ? 7.913 8.175 -5.262 1.00 85.31 174 THR A O 1
ATOM 1371 N N . HIS A 1 175 ? 7.941 6.946 -3.379 1.00 90.38 175 HIS A N 1
ATOM 1372 C CA . HIS A 1 175 ? 9.378 6.698 -3.392 1.00 90.38 175 HIS A CA 1
ATOM 1373 C C . HIS A 1 175 ? 9.796 5.823 -4.585 1.00 90.38 175 HIS A C 1
ATOM 1375 O O . HIS A 1 175 ? 10.722 6.178 -5.319 1.00 90.38 175 HIS A O 1
ATOM 1381 N N . ASP A 1 176 ? 9.066 4.739 -4.847 1.00 87.12 176 ASP A N 1
ATOM 1382 C CA . ASP A 1 176 ? 9.313 3.848 -5.985 1.00 87.12 176 ASP A CA 1
ATOM 1383 C C . ASP A 1 176 ? 9.118 4.553 -7.330 1.00 87.12 176 ASP A C 1
ATOM 1385 O O . ASP A 1 176 ? 9.896 4.346 -8.270 1.00 87.12 176 ASP A O 1
ATOM 1389 N N . LEU A 1 177 ? 8.141 5.460 -7.421 1.00 83.44 177 LEU A N 1
ATOM 1390 C CA . LEU A 1 177 ? 7.946 6.305 -8.596 1.00 83.44 177 LEU A CA 1
ATOM 1391 C C . LEU A 1 177 ? 9.128 7.270 -8.796 1.00 83.44 177 LEU A C 1
ATOM 1393 O O . LEU A 1 177 ? 9.584 7.463 -9.925 1.00 83.44 177 LEU A O 1
ATOM 1397 N N . GLY A 1 178 ? 9.681 7.825 -7.711 1.00 87.88 178 GLY A N 1
ATOM 1398 C CA . GLY A 1 178 ? 10.903 8.639 -7.734 1.00 87.88 178 GLY A CA 1
ATOM 1399 C C . GLY A 1 178 ? 12.143 7.856 -8.187 1.00 87.88 178 GLY A C 1
ATOM 1400 O O . GLY A 1 178 ? 12.914 8.327 -9.030 1.00 87.88 178 GLY A O 1
ATOM 1401 N N . ASN A 1 179 ? 12.304 6.623 -7.705 1.00 84.88 179 ASN A N 1
ATOM 1402 C CA . ASN A 1 179 ? 13.376 5.719 -8.131 1.00 84.88 179 ASN A CA 1
ATOM 1403 C C . ASN A 1 179 ? 13.235 5.337 -9.612 1.00 84.88 179 ASN A C 1
ATOM 1405 O O . ASN A 1 179 ? 14.215 5.333 -10.362 1.00 84.88 179 ASN A O 1
ATOM 1409 N N . THR A 1 180 ? 12.005 5.077 -10.056 1.00 83.62 180 THR A N 1
ATOM 1410 C CA . THR A 1 180 ? 11.685 4.790 -11.459 1.00 83.62 180 THR A CA 1
ATOM 1411 C C . THR A 1 180 ? 11.993 5.989 -12.349 1.00 83.62 180 THR A C 1
ATOM 1413 O O . THR A 1 180 ? 12.666 5.828 -13.365 1.00 83.62 180 THR A O 1
ATOM 1416 N N . LYS A 1 181 ? 11.604 7.203 -11.940 1.00 88.06 181 LYS A N 1
ATOM 1417 C CA . LYS A 1 181 ? 11.952 8.446 -12.640 1.00 88.06 181 LYS A CA 1
ATOM 1418 C C . LYS A 1 181 ? 13.464 8.604 -12.797 1.00 88.06 181 LYS A C 1
ATOM 1420 O O . LYS A 1 181 ? 13.938 8.844 -13.900 1.00 88.06 181 LYS A O 1
ATOM 1425 N N . THR A 1 182 ? 14.224 8.360 -11.733 1.00 86.56 182 THR A N 1
ATOM 1426 C CA . THR A 1 182 ? 15.694 8.440 -11.765 1.00 86.56 182 THR A CA 1
ATOM 1427 C C . THR A 1 182 ? 16.305 7.414 -12.731 1.00 86.56 182 THR A C 1
ATOM 1429 O O . THR A 1 182 ? 17.243 7.725 -13.467 1.00 86.56 182 THR A O 1
ATOM 1432 N N . LYS A 1 183 ? 15.756 6.190 -12.789 1.00 85.69 183 LYS A N 1
ATOM 1433 C CA . LYS A 1 183 ? 16.159 5.179 -13.784 1.00 85.69 183 LYS A CA 1
ATOM 1434 C C . LYS A 1 183 ? 15.824 5.612 -15.213 1.00 85.69 183 LYS A C 1
ATOM 1436 O O . LYS A 1 183 ? 16.658 5.427 -16.096 1.00 85.69 183 LYS A O 1
ATOM 1441 N N . VAL A 1 184 ? 14.644 6.191 -15.442 1.00 84.56 184 VAL A N 1
ATOM 1442 C CA . VAL A 1 184 ? 14.227 6.719 -16.752 1.00 84.56 184 VAL A CA 1
ATOM 1443 C C . VAL A 1 184 ? 15.133 7.870 -17.190 1.00 84.56 184 VAL A C 1
ATOM 1445 O O . VAL A 1 184 ? 15.602 7.860 -18.325 1.00 84.56 184 VAL A O 1
ATOM 1448 N N . ASP A 1 185 ? 15.470 8.796 -16.292 1.00 85.69 185 ASP A N 1
ATOM 1449 C CA . ASP A 1 185 ? 16.411 9.888 -16.566 1.00 85.69 185 ASP A CA 1
ATOM 1450 C C . ASP A 1 185 ? 17.808 9.341 -16.923 1.00 85.69 185 ASP A C 1
ATOM 1452 O O . ASP A 1 185 ? 18.435 9.784 -17.888 1.00 85.69 185 ASP A O 1
ATOM 1456 N N . GLY A 1 186 ? 18.275 8.308 -16.210 1.00 87.44 186 GLY A N 1
ATOM 1457 C CA . GLY A 1 186 ? 19.529 7.615 -16.517 1.00 87.44 186 GLY A CA 1
ATOM 1458 C C . GLY A 1 186 ? 19.517 6.874 -17.862 1.00 87.44 186 GLY A C 1
ATOM 1459 O O . GLY A 1 186 ? 20.520 6.876 -18.579 1.00 87.44 186 GLY A O 1
ATOM 1460 N N . LEU A 1 187 ? 18.391 6.260 -18.236 1.00 84.75 187 LEU A N 1
ATOM 1461 C CA . LEU A 1 187 ? 18.205 5.637 -19.551 1.00 84.75 187 LEU A CA 1
ATOM 1462 C C . LEU A 1 187 ? 18.158 6.683 -20.668 1.00 84.75 187 LEU A C 1
ATOM 1464 O O . LEU A 1 187 ? 18.792 6.481 -21.700 1.00 84.75 187 LEU A O 1
ATOM 1468 N N . SER A 1 188 ? 17.484 7.811 -20.442 1.00 85.62 188 SER A N 1
ATOM 1469 C CA . SER A 1 188 ? 17.444 8.947 -21.366 1.00 85.62 188 SER A CA 1
ATOM 1470 C C . SER A 1 188 ? 18.851 9.499 -21.627 1.00 85.62 188 SER A C 1
ATOM 1472 O O . SER A 1 188 ? 19.268 9.630 -22.774 1.00 85.62 188 SER A O 1
ATOM 1474 N N . ALA A 1 189 ? 19.658 9.680 -20.575 1.00 84.38 189 ALA A N 1
ATOM 1475 C CA . ALA A 1 189 ? 21.052 10.105 -20.710 1.00 84.38 189 ALA A CA 1
ATOM 1476 C C . ALA A 1 189 ? 21.922 9.088 -21.480 1.00 84.38 189 ALA A C 1
ATOM 1478 O O . ALA A 1 189 ? 22.767 9.476 -22.292 1.00 84.38 189 ALA A O 1
ATOM 1479 N N . LYS A 1 190 ? 21.716 7.780 -21.261 1.00 85.06 190 LYS A N 1
ATOM 1480 C CA . LYS A 1 190 ? 22.389 6.722 -22.038 1.00 85.06 190 LYS A CA 1
ATOM 1481 C C . LYS A 1 190 ? 21.951 6.715 -23.504 1.00 85.06 190 LYS A C 1
ATOM 1483 O O . LYS A 1 190 ? 22.789 6.489 -24.380 1.00 85.06 190 LYS A O 1
ATOM 1488 N N . LEU A 1 191 ? 20.673 6.972 -23.778 1.00 86.25 191 LEU A N 1
ATOM 1489 C CA . LEU A 1 191 ? 20.131 7.063 -25.131 1.00 86.25 191 LEU A CA 1
ATOM 1490 C C . LEU A 1 191 ? 20.708 8.275 -25.876 1.00 86.25 191 LEU A C 1
ATOM 1492 O O . LEU A 1 191 ? 21.177 8.121 -27.000 1.00 86.25 191 LEU A O 1
ATOM 1496 N N . ASP A 1 192 ? 20.794 9.432 -25.219 1.00 84.94 192 ASP A N 1
ATOM 1497 C CA . ASP A 1 192 ? 21.471 10.629 -25.735 1.00 84.94 192 ASP A CA 1
ATOM 1498 C C . ASP A 1 192 ? 22.951 10.364 -26.042 1.00 84.94 192 ASP A C 1
ATOM 1500 O O . ASP A 1 192 ? 23.466 10.763 -27.090 1.00 84.94 192 ASP A O 1
ATOM 1504 N N . GLY A 1 193 ? 23.650 9.659 -25.145 1.00 85.31 193 GLY A N 1
ATOM 1505 C CA . GLY A 1 193 ? 25.033 9.232 -25.364 1.00 85.31 193 GLY A CA 1
ATOM 1506 C C . GLY A 1 193 ? 25.174 8.307 -26.576 1.00 85.31 193 GLY A C 1
ATOM 1507 O O . GLY A 1 193 ? 26.063 8.502 -27.404 1.00 85.31 193 GLY A O 1
ATOM 1508 N N . THR A 1 194 ? 24.255 7.352 -26.724 1.00 81.88 194 THR A N 1
ATOM 1509 C CA . THR A 1 194 ? 24.212 6.424 -27.864 1.00 81.88 194 THR A CA 1
ATOM 1510 C C . THR A 1 194 ? 23.925 7.163 -29.171 1.00 81.88 194 THR A C 1
ATOM 1512 O O . THR A 1 194 ? 24.609 6.932 -30.163 1.00 81.88 194 THR A O 1
ATOM 1515 N N . SER A 1 195 ? 22.981 8.110 -29.173 1.00 86.31 195 SER A N 1
ATOM 1516 C CA . SER A 1 195 ? 22.667 8.942 -30.340 1.00 86.31 195 SER A CA 1
ATOM 1517 C C . SER A 1 195 ? 23.860 9.794 -30.777 1.00 86.31 195 SER A C 1
ATOM 1519 O O . SER A 1 195 ? 24.124 9.902 -31.974 1.00 86.31 195 SER A O 1
ATOM 1521 N N . LYS A 1 196 ? 24.610 10.369 -29.827 1.00 85.75 196 LYS A N 1
ATOM 1522 C CA . LYS A 1 196 ? 25.850 11.109 -30.120 1.00 85.75 196 LYS A CA 1
ATOM 1523 C C . LYS A 1 196 ? 26.941 10.197 -30.680 1.00 85.75 196 LYS A C 1
ATOM 1525 O O . LYS A 1 196 ? 27.623 10.590 -31.622 1.00 85.75 196 LYS A O 1
ATOM 1530 N N . GLY A 1 197 ? 27.079 8.986 -30.135 1.00 82.50 197 GLY A N 1
ATOM 1531 C CA . GLY A 1 197 ? 27.991 7.967 -30.659 1.00 82.50 197 GLY A CA 1
ATOM 1532 C C . GLY A 1 197 ? 27.649 7.567 -32.096 1.00 82.50 197 GLY A C 1
ATOM 1533 O O . GLY A 1 197 ? 28.531 7.538 -32.947 1.00 82.50 197 GLY A O 1
ATOM 1534 N N . LEU A 1 198 ? 26.363 7.361 -32.392 1.00 81.31 198 LEU A N 1
ATOM 1535 C CA . LEU A 1 198 ? 25.891 7.009 -33.731 1.00 81.31 198 LEU A CA 1
ATOM 1536 C C . LEU A 1 198 ? 26.141 8.136 -34.748 1.00 81.31 198 LEU A C 1
ATOM 1538 O O . LEU A 1 198 ? 26.585 7.861 -35.858 1.00 81.31 198 LEU A O 1
ATOM 1542 N N . ALA A 1 199 ? 25.941 9.399 -34.354 1.00 81.50 199 ALA A N 1
ATOM 1543 C CA . ALA A 1 199 ? 26.265 10.558 -35.189 1.00 81.50 199 ALA A CA 1
ATOM 1544 C C . ALA A 1 199 ? 27.777 10.676 -35.475 1.00 81.50 199 ALA A C 1
ATOM 1546 O O . ALA A 1 199 ? 28.175 11.067 -36.573 1.00 81.50 199 ALA A O 1
ATOM 1547 N N . ALA A 1 200 ? 28.631 10.311 -34.512 1.00 82.69 200 ALA A N 1
ATOM 1548 C CA . ALA A 1 200 ? 30.075 10.236 -34.730 1.00 82.69 200 ALA A CA 1
ATOM 1549 C C . ALA A 1 200 ? 30.438 9.105 -35.708 1.00 82.69 200 ALA A C 1
ATOM 1551 O O . ALA A 1 200 ? 31.197 9.333 -36.644 1.00 82.69 200 ALA A O 1
ATOM 1552 N N . THR A 1 201 ? 29.825 7.924 -35.571 1.00 79.62 201 THR A N 1
ATOM 1553 C CA . THR A 1 201 ? 30.008 6.813 -36.521 1.00 79.62 201 THR A CA 1
ATOM 1554 C C . THR A 1 201 ? 29.528 7.168 -37.932 1.00 79.62 201 THR A C 1
ATOM 1556 O O . THR A 1 201 ? 30.193 6.828 -38.906 1.00 79.62 201 THR A O 1
ATOM 1559 N N . GLU A 1 202 ? 28.405 7.878 -38.069 1.00 88.25 202 GLU A N 1
ATOM 1560 C CA . GLU A 1 202 ? 27.918 8.373 -39.363 1.00 88.25 202 GLU A CA 1
ATOM 1561 C C . GLU A 1 202 ? 28.922 9.338 -40.011 1.00 88.25 202 GLU A C 1
ATOM 1563 O O . GLU A 1 202 ? 29.179 9.265 -41.217 1.00 88.25 202 GLU A O 1
ATOM 1568 N N . LYS A 1 203 ? 29.530 10.219 -39.209 1.00 88.62 203 LYS A N 1
ATOM 1569 C CA . LYS A 1 203 ? 30.597 11.110 -39.667 1.00 88.62 203 LYS A CA 1
ATOM 1570 C C . LYS A 1 203 ? 31.823 10.319 -40.132 1.00 88.62 203 LYS A C 1
ATOM 1572 O O . LYS A 1 203 ? 32.283 10.550 -41.246 1.00 88.62 203 LYS A O 1
ATOM 1577 N N . ASP A 1 204 ? 32.306 9.368 -39.337 1.00 86.12 204 ASP A N 1
ATOM 1578 C CA . ASP A 1 204 ? 33.474 8.546 -39.682 1.00 86.12 204 ASP A CA 1
ATOM 1579 C C . ASP A 1 204 ? 33.228 7.702 -40.947 1.00 86.12 204 ASP A C 1
ATOM 1581 O O . ASP A 1 204 ? 34.115 7.538 -41.789 1.00 86.12 204 ASP A O 1
ATOM 1585 N N . LEU A 1 205 ? 31.997 7.216 -41.140 1.00 82.94 205 LEU A N 1
ATOM 1586 C CA . LEU A 1 205 ? 31.592 6.500 -42.350 1.00 82.94 205 LEU A CA 1
ATOM 1587 C C . LEU A 1 205 ? 31.581 7.420 -43.581 1.00 82.94 205 LEU A C 1
ATOM 1589 O O . LEU A 1 205 ? 32.023 7.016 -44.660 1.00 82.94 205 LEU A O 1
ATOM 1593 N N . ASN A 1 206 ? 31.107 8.660 -43.432 1.00 86.38 206 ASN A N 1
ATOM 1594 C CA . ASN A 1 206 ? 31.160 9.665 -44.495 1.00 86.38 206 ASN A CA 1
ATOM 1595 C C . ASN A 1 206 ? 32.603 10.064 -44.836 1.00 86.38 206 ASN A C 1
ATOM 1597 O O . ASN A 1 206 ? 32.931 10.188 -46.017 1.00 86.38 206 ASN A O 1
ATOM 1601 N N . ASP A 1 207 ? 33.474 10.198 -43.838 1.00 86.50 207 ASP A N 1
ATOM 1602 C CA . ASP A 1 207 ? 34.899 10.475 -44.037 1.00 86.50 207 ASP A CA 1
ATOM 1603 C C . ASP A 1 207 ? 35.582 9.304 -44.773 1.00 86.50 207 ASP A C 1
ATOM 1605 O O . ASP A 1 207 ? 36.219 9.513 -45.807 1.00 86.50 207 ASP A O 1
ATOM 1609 N N . THR A 1 208 ? 35.318 8.059 -44.361 1.00 82.06 208 THR A N 1
ATOM 1610 C CA . THR A 1 208 ? 35.804 6.841 -45.044 1.00 82.06 208 THR A CA 1
ATOM 1611 C C . THR A 1 208 ? 35.313 6.764 -46.495 1.00 82.06 208 THR A C 1
ATOM 1613 O O . THR A 1 208 ? 36.069 6.432 -47.411 1.00 82.06 208 THR A O 1
ATOM 1616 N N . LYS A 1 209 ? 34.043 7.104 -46.750 1.00 86.44 209 LYS A N 1
ATOM 1617 C CA . LYS A 1 209 ? 33.475 7.179 -48.106 1.00 86.44 209 LYS A CA 1
ATOM 1618 C C . LYS A 1 209 ? 34.205 8.217 -48.961 1.00 86.44 209 LYS A C 1
ATOM 1620 O O . LYS A 1 209 ? 34.482 7.949 -50.133 1.00 86.44 209 LYS A O 1
ATOM 1625 N N . ASN A 1 210 ? 34.519 9.381 -48.395 1.00 82.94 210 ASN A N 1
ATOM 1626 C CA . ASN A 1 210 ? 35.259 10.437 -49.084 1.00 82.94 210 ASN A CA 1
ATOM 1627 C C . ASN A 1 210 ? 36.697 10.000 -49.404 1.00 82.94 210 ASN A C 1
ATOM 1629 O O . ASN A 1 210 ? 37.165 10.224 -50.523 1.00 82.94 210 ASN A O 1
ATOM 1633 N N . GLU A 1 211 ? 37.369 9.309 -48.482 1.00 83.62 211 GLU A N 1
ATOM 1634 C CA . GLU A 1 211 ? 38.691 8.716 -48.718 1.00 83.62 211 GLU A CA 1
ATOM 1635 C C . GLU A 1 211 ? 38.654 7.650 -49.817 1.00 83.62 211 GLU A C 1
ATOM 1637 O O . GLU A 1 211 ? 39.487 7.676 -50.724 1.00 83.62 211 GLU A O 1
ATOM 1642 N N . PHE A 1 212 ? 37.653 6.765 -49.819 1.00 80.56 212 PHE A N 1
ATOM 1643 C CA . PHE A 1 212 ? 37.489 5.747 -50.861 1.00 80.56 212 PHE A CA 1
ATOM 1644 C C . PHE A 1 212 ? 37.232 6.368 -52.241 1.00 80.56 212 PHE A C 1
ATOM 1646 O O . PHE A 1 212 ? 37.785 5.924 -53.249 1.00 80.56 212 PHE A O 1
ATOM 1653 N N . GLN A 1 213 ? 36.444 7.447 -52.304 1.00 80.44 213 GLN A N 1
ATOM 1654 C CA . GLN A 1 213 ? 36.276 8.229 -53.530 1.00 80.44 213 GLN A CA 1
ATOM 1655 C C . GLN A 1 213 ? 37.585 8.897 -53.973 1.00 80.44 213 GLN A C 1
ATOM 1657 O O . GLN A 1 213 ? 37.858 8.945 -55.173 1.00 80.44 213 GLN A O 1
ATOM 1662 N N . GLY A 1 214 ? 38.400 9.389 -53.035 1.00 79.75 214 GLY A N 1
ATOM 1663 C CA . GLY A 1 214 ? 39.736 9.924 -53.305 1.00 79.75 214 GLY A CA 1
ATOM 1664 C C . GLY A 1 214 ? 40.691 8.864 -53.858 1.00 79.75 214 GLY A C 1
ATOM 1665 O O . GLY A 1 214 ? 41.323 9.084 -54.891 1.00 79.75 214 GLY A O 1
ATOM 1666 N N . MET A 1 215 ? 40.721 7.678 -53.245 1.00 77.25 215 MET A N 1
ATOM 1667 C CA . MET A 1 215 ? 41.480 6.526 -53.738 1.00 77.25 215 MET A CA 1
ATOM 1668 C C . MET A 1 215 ? 41.026 6.105 -55.137 1.00 77.25 215 MET A C 1
ATOM 1670 O O . MET A 1 215 ? 41.870 5.881 -55.997 1.00 77.25 215 MET A O 1
ATOM 1674 N N . ASN A 1 216 ? 39.718 6.077 -55.411 1.00 70.31 216 ASN A N 1
ATOM 1675 C CA . ASN A 1 216 ? 39.183 5.760 -56.738 1.00 70.31 216 ASN A CA 1
ATOM 1676 C C . ASN A 1 216 ? 39.596 6.795 -57.807 1.00 70.31 216 ASN A C 1
ATOM 1678 O O . ASN A 1 216 ? 39.970 6.416 -58.916 1.00 70.31 216 ASN A O 1
ATOM 1682 N N . ARG A 1 217 ? 39.599 8.098 -57.479 1.00 74.94 217 ARG A N 1
ATOM 1683 C CA . ARG A 1 217 ? 40.120 9.147 -58.382 1.00 74.94 217 ARG A CA 1
ATOM 1684 C C . ARG A 1 217 ? 41.618 8.973 -58.647 1.00 74.94 217 ARG A C 1
ATOM 1686 O O . ARG A 1 217 ? 42.047 9.109 -59.789 1.00 74.94 217 ARG A O 1
ATOM 1693 N N . ASN A 1 218 ? 42.397 8.625 -57.622 1.00 67.06 218 ASN A N 1
ATOM 1694 C CA . ASN A 1 218 ? 43.829 8.360 -57.766 1.00 67.06 218 ASN A CA 1
ATOM 1695 C C . ASN A 1 218 ? 44.098 7.095 -58.598 1.00 67.06 218 ASN A C 1
ATOM 1697 O O . ASN A 1 218 ? 44.955 7.122 -59.474 1.00 67.06 218 ASN A O 1
ATOM 1701 N N . LEU A 1 219 ? 43.322 6.021 -58.416 1.00 66.12 219 LEU A N 1
ATOM 1702 C CA . LEU A 1 219 ? 43.439 4.794 -59.215 1.00 66.12 219 LEU A CA 1
ATOM 1703 C C . LEU A 1 219 ? 43.171 5.050 -60.711 1.00 66.12 219 LEU A C 1
ATOM 1705 O O . LEU A 1 219 ? 43.879 4.513 -61.566 1.00 66.12 219 LEU A O 1
ATOM 1709 N N . GLN A 1 220 ? 42.184 5.901 -61.025 1.00 64.44 220 GLN A N 1
ATOM 1710 C CA . GLN A 1 220 ? 41.877 6.340 -62.394 1.00 64.44 220 GLN A CA 1
ATOM 1711 C C . GLN A 1 220 ? 42.965 7.251 -62.990 1.00 64.44 220 GLN A C 1
ATOM 1713 O O . GLN A 1 220 ? 43.194 7.219 -64.200 1.00 64.44 220 GLN A O 1
ATOM 1718 N N . ALA A 1 221 ? 43.659 8.040 -62.162 1.00 61.12 221 ALA A N 1
ATOM 1719 C CA . ALA A 1 221 ? 44.750 8.911 -62.599 1.00 61.12 221 ALA A CA 1
ATOM 1720 C C . ALA A 1 221 ? 46.048 8.136 -62.905 1.00 61.12 221 ALA A C 1
ATOM 1722 O O . ALA A 1 221 ? 46.723 8.442 -63.890 1.00 61.12 221 ALA A O 1
ATOM 1723 N N . THR A 1 222 ? 46.375 7.103 -62.119 1.00 55.19 222 THR A N 1
ATOM 1724 C CA . THR A 1 222 ? 47.642 6.357 -62.248 1.00 55.19 222 THR A CA 1
ATOM 1725 C C . THR A 1 222 ? 47.645 5.370 -63.425 1.00 55.19 222 THR A C 1
ATOM 1727 O O . THR A 1 222 ? 48.665 5.203 -64.085 1.00 55.19 222 THR A O 1
ATOM 1730 N N . THR A 1 223 ? 46.508 4.763 -63.780 1.00 56.72 223 THR A N 1
ATOM 1731 C CA . THR A 1 223 ? 46.468 3.706 -64.817 1.00 56.72 223 THR A CA 1
ATOM 1732 C C . THR A 1 223 ? 46.380 4.213 -66.262 1.00 56.72 223 THR A C 1
ATOM 1734 O O . THR A 1 223 ? 46.754 3.485 -67.180 1.00 56.72 223 THR A O 1
ATOM 1737 N N . MET A 1 224 ? 45.955 5.460 -66.503 1.00 53.38 224 MET A N 1
ATOM 1738 C CA . MET A 1 224 ? 45.795 5.992 -67.869 1.00 53.38 224 MET A CA 1
ATOM 1739 C C . MET A 1 224 ? 46.970 6.874 -68.330 1.00 53.38 224 MET A C 1
ATOM 1741 O O . MET A 1 224 ? 47.225 6.977 -69.531 1.00 53.38 224 MET A O 1
ATOM 1745 N N . ALA A 1 225 ? 47.700 7.511 -67.407 1.00 57.41 225 ALA A N 1
ATOM 1746 C CA . ALA A 1 225 ? 48.803 8.416 -67.741 1.00 57.41 225 ALA A CA 1
ATOM 1747 C C . ALA A 1 225 ? 50.108 7.667 -68.083 1.00 57.41 225 ALA A C 1
ATOM 1749 O O . ALA A 1 225 ? 50.725 7.968 -69.105 1.00 57.41 225 ALA A O 1
ATOM 1750 N N . GLU A 1 226 ? 50.486 6.647 -67.302 1.00 55.47 226 GLU A N 1
ATOM 1751 C CA . GLU A 1 226 ? 51.691 5.835 -67.557 1.00 55.47 226 GLU A CA 1
ATOM 1752 C C . GLU A 1 226 ? 51.552 4.947 -68.801 1.00 55.47 226 GLU A C 1
ATOM 1754 O O . GLU A 1 226 ? 52.475 4.862 -69.610 1.00 55.47 226 GLU A O 1
ATOM 1759 N N . VAL A 1 227 ? 50.382 4.340 -69.024 1.00 59.97 227 VAL A N 1
ATOM 1760 C CA . VAL A 1 227 ? 50.135 3.503 -70.213 1.00 59.97 227 VAL A CA 1
ATOM 1761 C C . VAL A 1 227 ? 50.144 4.347 -71.493 1.00 59.97 227 VAL A C 1
ATOM 1763 O O . VAL A 1 227 ? 50.729 3.942 -72.497 1.00 59.97 227 VAL A O 1
ATOM 1766 N N . LYS A 1 228 ? 49.574 5.561 -71.464 1.00 63.50 228 LYS A N 1
ATOM 1767 C CA . LYS A 1 228 ? 49.574 6.483 -72.613 1.00 63.50 228 LYS A CA 1
ATOM 1768 C C . LYS A 1 228 ? 50.969 7.043 -72.914 1.00 63.50 228 LYS A C 1
ATOM 1770 O O . LYS A 1 228 ? 51.311 7.201 -74.086 1.00 63.50 228 LYS A O 1
ATOM 1775 N N . ALA A 1 229 ? 51.781 7.295 -71.885 1.00 63.97 229 ALA A N 1
ATOM 1776 C CA . ALA A 1 229 ? 53.177 7.699 -72.042 1.00 63.97 229 ALA A CA 1
ATOM 1777 C C . ALA A 1 229 ? 54.037 6.563 -72.626 1.00 63.97 229 ALA A C 1
ATOM 1779 O O . ALA A 1 229 ? 54.741 6.782 -73.610 1.00 63.97 229 ALA A O 1
ATOM 1780 N N . ASN A 1 230 ? 53.898 5.335 -72.113 1.00 62.38 230 ASN A N 1
ATOM 1781 C CA . ASN A 1 230 ? 54.653 4.169 -72.585 1.00 62.38 230 ASN A CA 1
ATOM 1782 C C . ASN A 1 230 ? 54.281 3.752 -74.022 1.00 62.38 230 ASN A C 1
ATOM 1784 O O . ASN A 1 230 ? 55.165 3.412 -74.807 1.00 62.38 230 ASN A O 1
ATOM 1788 N N . VAL A 1 231 ? 53.003 3.838 -74.417 1.00 66.62 231 VAL A N 1
ATOM 1789 C CA . VAL A 1 231 ? 52.567 3.603 -75.812 1.00 66.62 231 VAL A CA 1
ATOM 1790 C C . VAL A 1 231 ? 53.083 4.701 -76.755 1.00 66.62 231 VAL A C 1
ATOM 1792 O O . VAL A 1 231 ? 53.491 4.409 -77.883 1.00 66.62 231 VAL A O 1
ATOM 1795 N N . GLY A 1 232 ? 53.123 5.957 -76.300 1.00 69.69 232 GLY A N 1
ATOM 1796 C CA . GLY A 1 232 ? 53.700 7.074 -77.056 1.00 69.69 232 GLY A CA 1
ATOM 1797 C C . GLY A 1 232 ? 55.206 6.925 -77.302 1.00 69.69 232 GLY A C 1
ATOM 1798 O O . GLY A 1 232 ? 55.678 7.180 -78.412 1.00 69.69 232 GLY A O 1
ATOM 1799 N N . ASP A 1 233 ? 55.949 6.444 -76.305 1.00 65.44 233 ASP A N 1
ATOM 1800 C CA . ASP A 1 233 ? 57.397 6.221 -76.396 1.00 65.44 233 ASP A CA 1
ATOM 1801 C C . ASP A 1 233 ? 57.744 5.005 -77.280 1.00 65.44 233 ASP A C 1
ATOM 1803 O O . ASP A 1 233 ? 58.677 5.046 -78.087 1.00 65.44 233 ASP A O 1
ATOM 1807 N N . LEU A 1 234 ? 56.917 3.953 -77.232 1.00 66.56 234 LEU A N 1
ATOM 1808 C CA . LEU A 1 234 ? 57.027 2.786 -78.115 1.00 66.56 234 LEU A CA 1
ATOM 1809 C C . LEU A 1 234 ? 56.742 3.145 -79.589 1.00 66.56 234 LEU A C 1
ATOM 1811 O O . LEU A 1 234 ? 57.418 2.653 -80.493 1.00 66.56 234 LEU A O 1
ATOM 1815 N N . THR A 1 235 ? 55.803 4.066 -79.837 1.00 67.12 235 THR A N 1
ATOM 1816 C CA . THR A 1 235 ? 55.458 4.570 -81.184 1.00 67.12 235 THR A CA 1
ATOM 1817 C C . THR A 1 235 ? 56.600 5.389 -81.811 1.00 67.12 235 THR A C 1
ATOM 1819 O O . THR A 1 235 ? 56.844 5.307 -83.021 1.00 67.12 235 THR A O 1
ATOM 1822 N N . LYS A 1 236 ? 57.360 6.140 -80.997 1.00 70.25 236 LYS A N 1
ATOM 1823 C CA . LYS A 1 236 ? 58.570 6.856 -81.443 1.00 70.25 236 LYS A CA 1
ATOM 1824 C C . LYS A 1 236 ? 59.711 5.902 -81.804 1.00 70.25 236 LYS A C 1
ATOM 1826 O O . LYS A 1 236 ? 60.272 6.036 -82.890 1.00 70.25 236 LYS A O 1
ATOM 1831 N N . LYS A 1 237 ? 59.986 4.891 -80.970 1.00 67.94 237 LYS A N 1
ATOM 1832 C CA . LYS A 1 237 ? 61.015 3.864 -81.244 1.00 67.94 237 LYS A CA 1
ATOM 1833 C C . LYS A 1 237 ? 60.705 3.027 -82.494 1.00 67.94 237 LYS A C 1
ATOM 1835 O O . LYS A 1 237 ? 61.607 2.671 -83.257 1.00 67.94 237 LYS A O 1
ATOM 1840 N N . LEU A 1 238 ? 59.424 2.762 -82.760 1.00 65.81 238 LEU A N 1
ATOM 1841 C CA . LEU A 1 238 ? 58.979 2.082 -83.982 1.00 65.81 238 LEU A CA 1
ATOM 1842 C C . LEU A 1 238 ? 59.191 2.951 -85.240 1.00 65.81 238 LEU A C 1
ATOM 1844 O O . LEU A 1 238 ? 59.583 2.440 -86.289 1.00 65.81 238 LEU A O 1
ATOM 1848 N N . SER A 1 239 ? 59.023 4.273 -85.122 1.00 61.56 239 SER A N 1
ATOM 1849 C CA . SER A 1 239 ? 59.286 5.237 -86.205 1.00 61.56 239 SER A CA 1
ATOM 1850 C C . SER A 1 239 ? 60.784 5.415 -86.513 1.00 61.56 239 SER A C 1
ATOM 1852 O O . SER A 1 239 ? 61.151 5.665 -87.662 1.00 61.56 239 SER A O 1
ATOM 1854 N N . GLU A 1 240 ? 61.665 5.258 -85.520 1.00 61.56 240 GLU A N 1
ATOM 1855 C CA . GLU A 1 240 ? 63.128 5.227 -85.707 1.00 61.56 240 GLU A CA 1
ATOM 1856 C C . GLU A 1 240 ? 63.598 3.927 -86.375 1.00 61.56 240 GLU A C 1
ATOM 1858 O O . GLU A 1 240 ? 64.436 3.955 -87.277 1.00 61.56 240 GLU A O 1
ATOM 1863 N N . THR A 1 241 ? 62.982 2.795 -86.024 1.00 60.78 241 THR A N 1
ATOM 1864 C CA . THR A 1 241 ? 63.251 1.496 -86.664 1.00 60.78 241 THR A CA 1
ATOM 1865 C C . THR A 1 241 ? 62.835 1.500 -88.141 1.00 60.78 241 THR A C 1
ATOM 1867 O O . THR A 1 241 ? 63.581 1.021 -88.994 1.00 60.78 241 THR A O 1
ATOM 1870 N N . ALA A 1 242 ? 61.700 2.127 -88.478 1.00 56.09 242 ALA A N 1
ATOM 1871 C CA . ALA A 1 242 ? 61.258 2.304 -89.863 1.00 56.09 242 ALA A CA 1
ATOM 1872 C C . ALA A 1 242 ? 62.204 3.202 -90.688 1.00 56.09 242 ALA A C 1
ATOM 1874 O O . ALA A 1 242 ? 62.446 2.916 -91.858 1.00 56.09 242 ALA A O 1
ATOM 1875 N N . ARG A 1 243 ? 62.796 4.247 -90.084 1.00 55.53 243 ARG A N 1
ATOM 1876 C CA . ARG A 1 243 ? 63.809 5.096 -90.743 1.00 55.53 243 ARG A CA 1
ATOM 1877 C C . ARG A 1 243 ? 65.109 4.346 -91.046 1.00 55.53 243 ARG A C 1
ATOM 1879 O O . ARG A 1 243 ? 65.677 4.560 -92.114 1.00 55.53 243 ARG A O 1
ATOM 1886 N N . ASN A 1 244 ? 65.549 3.451 -90.162 1.00 59.44 244 ASN A N 1
ATOM 1887 C CA . ASN A 1 244 ? 66.750 2.637 -90.384 1.00 59.44 244 ASN A CA 1
ATOM 1888 C C . ASN A 1 244 ? 66.574 1.638 -91.542 1.00 59.44 244 ASN A C 1
ATOM 1890 O O . ASN A 1 244 ? 67.500 1.450 -92.327 1.00 59.44 244 ASN A O 1
ATOM 1894 N N . VAL A 1 245 ? 65.369 1.084 -91.726 1.00 61.09 245 VAL A N 1
ATOM 1895 C CA . VAL A 1 245 ? 65.031 0.227 -92.882 1.00 61.09 245 VAL A CA 1
ATOM 1896 C C . VAL A 1 245 ? 65.075 1.011 -94.206 1.00 61.09 245 VAL A C 1
ATOM 1898 O O . VAL A 1 245 ? 65.542 0.489 -95.219 1.00 61.09 245 VAL A O 1
ATOM 1901 N N . THR A 1 246 ? 64.682 2.290 -94.209 1.00 55.66 246 THR A N 1
ATOM 1902 C CA . THR A 1 246 ? 64.791 3.172 -95.388 1.00 55.66 246 THR A CA 1
ATOM 1903 C C . THR A 1 246 ? 66.248 3.438 -95.793 1.00 55.66 246 THR A C 1
ATOM 1905 O O . THR A 1 246 ? 66.542 3.528 -96.984 1.00 55.66 246 THR A O 1
ATOM 1908 N N . VAL A 1 247 ? 67.173 3.510 -94.826 1.00 57.84 247 VAL A N 1
ATOM 1909 C CA . VAL A 1 247 ? 68.622 3.669 -95.070 1.00 57.84 247 VAL A CA 1
ATOM 1910 C C . VAL A 1 247 ? 69.239 2.382 -95.634 1.00 57.84 247 VAL A C 1
ATOM 1912 O O . VAL A 1 247 ? 70.067 2.447 -96.541 1.00 57.84 247 VAL A O 1
ATOM 1915 N N . THR A 1 248 ? 68.787 1.205 -95.189 1.00 55.41 248 THR A N 1
ATOM 1916 C CA . THR A 1 248 ? 69.204 -0.092 -95.758 1.00 55.41 248 THR A CA 1
ATOM 1917 C C . THR A 1 248 ? 68.720 -0.281 -97.205 1.00 55.41 248 THR A C 1
ATOM 1919 O O . THR A 1 248 ? 69.446 -0.843 -98.021 1.00 55.41 248 THR A O 1
ATOM 1922 N N . ASN A 1 249 ? 67.549 0.261 -97.565 1.00 49.31 249 ASN A N 1
ATOM 1923 C CA . ASN A 1 249 ? 67.039 0.252 -98.945 1.00 49.31 249 ASN A CA 1
ATOM 1924 C C . ASN A 1 249 ? 67.809 1.181 -99.904 1.00 49.31 249 ASN A C 1
ATOM 1926 O O . ASN A 1 249 ? 67.840 0.912 -101.104 1.00 49.31 249 ASN A O 1
ATOM 1930 N N . ALA A 1 250 ? 68.461 2.238 -99.410 1.00 51.81 250 ALA A N 1
ATOM 1931 C CA . ALA A 1 250 ? 69.284 3.122 -100.241 1.00 51.81 250 ALA A CA 1
ATOM 1932 C C . ALA A 1 250 ? 70.576 2.434 -100.735 1.00 51.81 250 ALA A C 1
ATOM 1934 O O . ALA A 1 250 ? 70.990 2.664 -101.866 1.00 51.81 250 ALA A O 1
ATOM 1935 N N . LEU A 1 251 ? 71.145 1.515 -99.943 1.00 54.22 251 LEU A N 1
ATOM 1936 C CA . LEU A 1 251 ? 72.322 0.701 -100.304 1.00 54.22 251 LEU A CA 1
ATOM 1937 C C . LEU A 1 251 ? 72.015 -0.403 -101.339 1.00 54.22 251 LEU A C 1
ATOM 1939 O O . LEU A 1 251 ? 72.922 -0.919 -101.984 1.00 54.22 251 LEU A O 1
ATOM 1943 N N . ILE A 1 252 ? 70.737 -0.747 -101.542 1.00 54.25 252 ILE A N 1
ATOM 1944 C CA . ILE A 1 252 ? 70.273 -1.659 -102.608 1.00 54.25 252 ILE A CA 1
ATOM 1945 C C . ILE A 1 252 ? 70.120 -0.909 -103.954 1.00 54.25 252 ILE A C 1
ATOM 1947 O O . ILE A 1 252 ? 70.126 -1.527 -105.020 1.00 54.25 252 ILE A O 1
ATOM 1951 N N . GLY A 1 253 ? 70.059 0.430 -103.934 1.00 53.84 253 GLY A N 1
ATOM 1952 C CA . GLY A 1 253 ? 70.002 1.289 -105.124 1.00 53.84 253 GLY A CA 1
ATOM 1953 C C . GLY A 1 253 ? 71.256 1.223 -106.002 1.00 53.84 253 GLY A C 1
ATOM 1954 O O . GLY A 1 253 ? 71.144 1.267 -107.227 1.00 53.84 253 GLY A O 1
ATOM 1955 N N . ASP A 1 254 ? 72.427 0.982 -105.411 1.00 54.50 254 ASP A N 1
ATOM 1956 C CA . ASP A 1 254 ? 73.690 0.831 -106.147 1.00 54.50 254 ASP A CA 1
ATOM 1957 C C . ASP A 1 254 ? 73.745 -0.473 -106.981 1.00 54.50 254 ASP A C 1
ATOM 1959 O O . ASP A 1 254 ? 74.481 -0.566 -107.966 1.00 54.50 254 ASP A O 1
ATOM 1963 N N . LEU A 1 255 ? 72.880 -1.453 -106.674 1.00 55.09 255 LEU A N 1
ATOM 1964 C CA . LEU A 1 255 ? 72.711 -2.707 -107.425 1.00 55.09 255 LEU A CA 1
ATOM 1965 C C . LEU A 1 255 ? 71.797 -2.550 -108.665 1.00 55.09 255 LEU A C 1
ATOM 1967 O O . LEU A 1 255 ? 71.792 -3.405 -109.554 1.00 55.09 255 LEU A O 1
ATOM 1971 N N . SER A 1 256 ? 71.050 -1.441 -108.776 1.00 47.19 256 SER A N 1
ATOM 1972 C CA . SER A 1 256 ? 70.075 -1.192 -109.859 1.00 47.19 256 SER A CA 1
ATOM 1973 C C . SER A 1 256 ? 70.690 -0.753 -111.194 1.00 47.19 256 SER A C 1
ATOM 1975 O O . SER A 1 256 ? 69.994 -0.746 -112.210 1.00 47.19 256 SER A O 1
ATOM 1977 N N . SER A 1 257 ? 71.997 -0.477 -111.255 1.00 52.69 257 SER A N 1
ATOM 1978 C CA . SER A 1 257 ? 72.697 -0.246 -112.532 1.00 52.69 257 SER A CA 1
ATOM 1979 C C . SER A 1 257 ? 72.743 -1.500 -113.426 1.00 52.69 257 SER A C 1
ATOM 1981 O O . SER A 1 257 ? 72.848 -1.390 -114.647 1.00 52.69 257 SER A O 1
ATOM 1983 N N . LEU A 1 258 ? 72.554 -2.693 -112.845 1.00 54.53 258 LEU A N 1
ATOM 1984 C CA . LEU A 1 258 ? 72.482 -3.977 -113.552 1.00 54.53 258 LEU A CA 1
ATOM 1985 C C . LEU A 1 258 ? 71.082 -4.269 -114.141 1.00 54.53 258 LEU A C 1
ATOM 1987 O O . LEU A 1 258 ? 70.927 -5.109 -115.025 1.00 54.53 258 LEU A O 1
ATOM 1991 N N . VAL A 1 259 ? 70.050 -3.546 -113.691 1.00 53.16 259 VAL A N 1
ATOM 1992 C CA . VAL A 1 259 ? 68.635 -3.763 -114.055 1.00 53.16 259 VAL A CA 1
ATOM 1993 C C . VAL A 1 259 ? 68.210 -2.937 -115.283 1.00 53.16 259 VAL A C 1
ATOM 1995 O O . VAL A 1 259 ? 67.114 -3.118 -115.806 1.00 53.16 259 VAL A O 1
ATOM 1998 N N . LEU A 1 260 ? 69.119 -2.149 -115.873 1.00 54.12 260 LEU A N 1
ATOM 1999 C CA . LEU A 1 260 ? 68.958 -1.528 -117.201 1.00 54.12 260 LEU A CA 1
ATOM 2000 C C . LEU A 1 260 ? 68.609 -2.537 -118.323 1.00 54.12 260 LEU A C 1
ATOM 2002 O O . LEU A 1 260 ? 68.075 -2.142 -119.360 1.00 54.12 260 LEU A O 1
ATOM 2006 N N . GLY A 1 261 ? 68.841 -3.839 -118.113 1.00 57.47 261 GLY A N 1
ATOM 2007 C CA . GLY A 1 261 ? 68.378 -4.924 -118.989 1.00 57.47 261 GLY A CA 1
ATOM 2008 C C . GLY A 1 261 ? 66.887 -5.287 -118.865 1.00 57.47 261 GLY A C 1
ATOM 2009 O O . GLY A 1 261 ? 66.323 -5.855 -119.797 1.00 57.47 261 GLY A O 1
ATOM 2010 N N . VAL A 1 262 ? 66.219 -4.928 -117.765 1.00 55.12 262 VAL A N 1
ATOM 2011 C CA . VAL A 1 262 ? 64.792 -5.220 -117.502 1.00 55.12 262 VAL A CA 1
ATOM 2012 C C . VAL A 1 262 ? 63.859 -4.177 -118.136 1.00 55.12 262 VAL A C 1
ATOM 2014 O O . VAL A 1 262 ? 62.680 -4.450 -118.350 1.00 55.12 262 VAL A O 1
ATOM 2017 N N . THR A 1 263 ? 64.394 -3.030 -118.564 1.00 53.53 263 THR A N 1
ATOM 2018 C CA . THR A 1 263 ? 63.696 -1.935 -119.267 1.00 53.53 263 THR A CA 1
ATOM 2019 C C . THR A 1 263 ? 62.880 -2.384 -120.492 1.00 53.53 263 THR A C 1
ATOM 2021 O O . THR A 1 263 ? 61.917 -1.722 -120.857 1.00 53.53 263 THR A O 1
ATOM 2024 N N . ARG A 1 264 ? 63.179 -3.542 -121.098 1.00 55.75 264 ARG A N 1
ATOM 2025 C CA . ARG A 1 264 ? 62.402 -4.093 -122.228 1.00 55.75 264 ARG A CA 1
ATOM 2026 C C . ARG A 1 264 ? 61.091 -4.788 -121.824 1.00 55.75 264 ARG A C 1
ATOM 2028 O O . ARG A 1 264 ? 60.222 -4.955 -122.666 1.00 55.75 264 ARG A O 1
ATOM 2035 N N . ASN A 1 265 ? 60.911 -5.157 -120.552 1.00 55.22 265 ASN A N 1
ATOM 2036 C CA . ASN A 1 265 ? 59.666 -5.761 -120.050 1.00 55.22 265 ASN A CA 1
ATOM 2037 C C . ASN A 1 265 ? 58.624 -4.712 -119.602 1.00 55.22 265 ASN A C 1
ATOM 2039 O O . ASN A 1 265 ? 57.456 -5.049 -119.417 1.00 55.22 265 ASN A O 1
ATOM 2043 N N . LEU A 1 266 ? 59.019 -3.439 -119.458 1.00 51.94 266 LEU A N 1
ATOM 2044 C CA . LEU A 1 266 ? 58.154 -2.339 -119.007 1.00 51.94 266 LEU A CA 1
ATOM 2045 C C . LEU A 1 266 ? 57.130 -1.854 -120.054 1.00 51.94 266 LEU A C 1
ATOM 2047 O O . LEU A 1 266 ? 56.155 -1.200 -119.686 1.00 51.94 266 LEU A O 1
ATOM 2051 N N . GLU A 1 267 ? 57.283 -2.201 -121.334 1.00 53.06 267 GLU A N 1
ATOM 2052 C CA . GLU A 1 267 ? 56.300 -1.868 -122.381 1.00 53.06 267 GLU A CA 1
ATOM 2053 C C . GLU A 1 267 ? 54.983 -2.658 -122.240 1.00 53.06 267 GLU A C 1
ATOM 2055 O O . GLU A 1 267 ? 53.929 -2.179 -122.659 1.00 53.06 267 GLU A O 1
ATOM 2060 N N . ALA A 1 268 ? 54.995 -3.820 -121.574 1.00 57.78 268 ALA A N 1
ATOM 2061 C CA . ALA A 1 268 ? 53.788 -4.605 -121.297 1.00 57.78 268 ALA A CA 1
ATOM 2062 C C . ALA A 1 268 ? 52.928 -4.000 -120.163 1.00 57.78 268 ALA A C 1
ATOM 2064 O O . ALA A 1 268 ? 51.699 -4.040 -120.219 1.00 57.78 268 ALA A O 1
ATOM 2065 N N . THR A 1 269 ? 53.560 -3.364 -119.172 1.00 53.47 269 THR A N 1
ATOM 2066 C CA . THR A 1 269 ? 52.910 -2.749 -117.997 1.00 53.47 269 THR A CA 1
ATOM 2067 C C . THR A 1 269 ? 52.156 -1.449 -118.325 1.00 53.47 269 THR A C 1
ATOM 2069 O O . THR A 1 269 ? 51.228 -1.064 -117.613 1.00 53.47 269 THR A O 1
ATOM 2072 N N . ALA A 1 270 ? 52.475 -0.784 -119.439 1.00 55.03 270 ALA A N 1
ATOM 2073 C CA . ALA A 1 270 ? 51.773 0.424 -119.888 1.00 55.03 270 ALA A CA 1
ATOM 2074 C C . ALA A 1 270 ? 50.287 0.178 -120.237 1.00 55.03 270 ALA A C 1
ATOM 2076 O O . ALA A 1 270 ? 49.477 1.106 -120.213 1.00 55.03 270 ALA A O 1
ATOM 2077 N N . LYS A 1 271 ? 49.908 -1.075 -120.521 1.00 57.03 271 LYS A N 1
ATOM 2078 C CA . LYS A 1 271 ? 48.532 -1.474 -120.849 1.00 57.03 271 LYS A CA 1
ATOM 2079 C C . LYS A 1 271 ? 47.644 -1.627 -119.605 1.00 57.03 271 LYS A C 1
ATOM 2081 O O . LYS A 1 271 ? 46.492 -1.197 -119.634 1.00 57.03 271 LYS A O 1
ATOM 2086 N N . ASP A 1 272 ? 48.195 -2.134 -118.502 1.00 61.84 272 ASP A N 1
ATOM 2087 C CA . ASP A 1 272 ? 47.493 -2.271 -117.214 1.00 61.84 272 ASP A CA 1
ATOM 2088 C C . ASP A 1 272 ? 47.267 -0.908 -116.530 1.00 61.84 272 ASP A C 1
ATOM 2090 O O . ASP A 1 272 ? 46.273 -0.694 -115.831 1.00 61.84 272 ASP A O 1
ATOM 2094 N N . LEU A 1 273 ? 48.132 0.072 -116.819 1.00 54.66 273 LEU A N 1
ATOM 2095 C CA . LEU A 1 273 ? 48.057 1.442 -116.299 1.00 54.66 273 LEU A CA 1
ATOM 2096 C C . LEU A 1 273 ? 46.768 2.190 -116.710 1.00 54.66 273 LEU A C 1
ATOM 2098 O O . LEU A 1 273 ? 46.269 3.030 -115.957 1.00 54.66 273 LEU A O 1
ATOM 2102 N N . ASN A 1 274 ? 46.179 1.859 -117.865 1.00 58.53 274 ASN A N 1
ATOM 2103 C CA . ASN A 1 274 ? 44.911 2.450 -118.315 1.00 58.53 274 ASN A CA 1
ATOM 2104 C C . ASN A 1 274 ? 43.683 1.897 -117.562 1.00 58.53 274 ASN A C 1
ATOM 2106 O O . ASN A 1 274 ? 42.698 2.620 -117.411 1.00 58.53 274 ASN A O 1
ATOM 2110 N N . GLY A 1 275 ? 43.741 0.664 -117.041 1.00 70.00 275 GLY A N 1
ATOM 2111 C CA . GLY A 1 275 ? 42.686 0.083 -116.196 1.00 70.00 275 GLY A CA 1
ATOM 2112 C C . GLY A 1 275 ? 42.662 0.695 -114.792 1.00 70.00 275 GLY A C 1
ATOM 2113 O O . GLY A 1 275 ? 41.604 1.063 -114.281 1.00 70.00 275 GLY A O 1
ATOM 2114 N N . THR A 1 276 ? 43.841 0.929 -114.211 1.00 56.09 276 THR A N 1
ATOM 2115 C CA . THR A 1 276 ? 44.004 1.587 -112.901 1.00 56.09 276 THR A CA 1
ATOM 2116 C C . THR A 1 276 ? 43.458 3.023 -112.891 1.00 56.09 276 THR A C 1
ATOM 2118 O O . THR A 1 276 ? 42.883 3.468 -111.896 1.00 56.09 276 THR A O 1
ATOM 2121 N N . LYS A 1 277 ? 43.542 3.740 -114.022 1.00 58.59 277 LYS A N 1
ATOM 2122 C CA . LYS A 1 277 ? 42.996 5.100 -114.190 1.00 58.59 277 LYS A CA 1
ATOM 2123 C C . LYS A 1 277 ? 41.468 5.166 -114.039 1.00 58.59 277 LYS A C 1
ATOM 2125 O O . LYS A 1 277 ? 40.953 6.161 -113.531 1.00 58.59 277 LYS A O 1
ATOM 2130 N N . ALA A 1 278 ? 40.740 4.122 -114.441 1.00 65.31 278 ALA A N 1
ATOM 2131 C CA . ALA A 1 278 ? 39.284 4.064 -114.297 1.00 65.31 278 ALA A CA 1
ATOM 2132 C C . ALA A 1 278 ? 38.861 3.835 -112.833 1.00 65.31 278 ALA A C 1
ATOM 2134 O O . ALA A 1 278 ? 37.980 4.531 -112.330 1.00 65.31 278 ALA A O 1
ATOM 2135 N N . THR A 1 279 ? 39.549 2.939 -112.119 1.00 68.75 279 THR A N 1
ATOM 2136 C CA . THR A 1 279 ? 39.297 2.651 -110.696 1.00 68.75 279 THR A CA 1
ATOM 2137 C C . THR A 1 279 ? 39.573 3.862 -109.796 1.00 68.75 279 THR A C 1
ATOM 2139 O O . THR A 1 279 ? 38.791 4.146 -108.887 1.00 68.75 279 THR A O 1
ATOM 2142 N N . ILE A 1 280 ? 40.626 4.639 -110.087 1.00 63.75 280 ILE A N 1
ATOM 2143 C CA . ILE A 1 280 ? 40.968 5.875 -109.354 1.00 63.75 280 ILE A CA 1
ATOM 2144 C C . ILE A 1 280 ? 39.849 6.931 -109.450 1.00 63.75 280 ILE A C 1
ATOM 2146 O O . ILE A 1 280 ? 39.548 7.605 -108.462 1.00 63.75 280 ILE A O 1
ATOM 2150 N N . ASN A 1 281 ? 39.179 7.050 -110.601 1.00 68.12 281 ASN A N 1
ATOM 2151 C CA . ASN A 1 281 ? 38.081 8.007 -110.776 1.00 68.12 281 ASN A CA 1
ATOM 2152 C C . ASN A 1 281 ? 36.831 7.620 -109.967 1.00 68.12 281 ASN A C 1
ATOM 2154 O O . ASN A 1 281 ? 36.195 8.494 -109.378 1.00 68.12 281 ASN A O 1
ATOM 2158 N N . THR A 1 282 ? 36.512 6.326 -109.861 1.00 75.38 282 THR A N 1
ATOM 2159 C CA . THR A 1 282 ? 35.408 5.844 -109.010 1.00 75.38 282 THR A CA 1
ATOM 2160 C C . THR A 1 282 ? 35.706 6.075 -107.527 1.00 75.38 282 THR A C 1
ATOM 2162 O O . THR A 1 282 ? 34.853 6.588 -106.804 1.00 75.38 282 THR A O 1
ATOM 2165 N N . MET A 1 283 ? 36.938 5.801 -107.080 1.00 68.94 283 MET A N 1
ATOM 2166 C CA . MET A 1 283 ? 37.359 6.073 -105.699 1.00 68.94 283 MET A CA 1
ATOM 2167 C C . MET A 1 283 ? 37.277 7.568 -105.344 1.00 68.94 283 MET A C 1
ATOM 2169 O O . MET A 1 283 ? 36.923 7.905 -104.217 1.00 68.94 283 MET A O 1
ATOM 2173 N N . SER A 1 284 ? 37.526 8.472 -106.301 1.00 71.56 284 SER A N 1
ATOM 2174 C CA . SER A 1 284 ? 37.388 9.925 -106.105 1.00 71.56 284 SER A CA 1
ATOM 2175 C C . SER A 1 284 ? 35.944 10.360 -105.806 1.00 71.56 284 SER A C 1
ATOM 2177 O O . SER A 1 284 ? 35.719 11.225 -104.955 1.00 71.56 284 SER A O 1
ATOM 2179 N N . VAL A 1 285 ? 34.950 9.736 -106.451 1.00 73.88 285 VAL A N 1
ATOM 2180 C CA . VAL A 1 285 ? 33.522 10.006 -106.197 1.00 73.88 285 VAL A CA 1
ATOM 2181 C C . VAL A 1 285 ? 33.096 9.464 -104.830 1.00 73.88 285 VAL A C 1
ATOM 2183 O O . VAL A 1 285 ? 32.421 10.164 -104.075 1.00 73.88 285 VAL A O 1
ATOM 2186 N N . THR A 1 286 ? 33.540 8.258 -104.463 1.00 76.44 286 THR A N 1
ATOM 2187 C CA . THR A 1 286 ? 33.248 7.668 -103.146 1.00 76.44 286 THR A CA 1
ATOM 2188 C C . THR A 1 286 ? 33.860 8.483 -102.005 1.00 76.44 286 THR A C 1
ATOM 2190 O O . THR A 1 286 ? 33.203 8.690 -100.986 1.00 76.44 286 THR A O 1
ATOM 2193 N N . LEU A 1 287 ? 35.076 9.012 -102.189 1.00 73.88 287 LEU A N 1
ATOM 2194 C CA . LEU A 1 287 ? 35.740 9.850 -101.189 1.00 73.88 287 LEU A CA 1
ATOM 2195 C C . LEU A 1 287 ? 34.978 11.165 -100.948 1.00 73.88 287 LEU A C 1
ATOM 2197 O O . LEU A 1 287 ? 34.804 11.555 -99.799 1.00 73.88 287 LEU A O 1
ATOM 2201 N N . LYS A 1 288 ? 34.443 11.803 -102.002 1.00 74.19 288 LYS A N 1
ATOM 2202 C CA . LYS A 1 288 ? 33.605 13.013 -101.872 1.00 74.19 288 LYS A CA 1
ATOM 2203 C C . LYS A 1 288 ? 32.306 12.761 -101.105 1.00 74.19 288 LYS A C 1
ATOM 2205 O O . LYS A 1 288 ? 31.914 13.593 -100.290 1.00 74.19 288 LYS A O 1
ATOM 2210 N N . ASN A 1 289 ? 31.655 11.620 -101.333 1.00 75.94 289 ASN A N 1
ATOM 2211 C CA . ASN A 1 289 ? 30.447 11.258 -100.588 1.00 75.94 289 ASN A CA 1
ATOM 2212 C C . ASN A 1 289 ? 30.761 10.998 -99.106 1.00 75.94 289 ASN A C 1
ATOM 2214 O O . ASN A 1 289 ? 30.034 11.479 -98.244 1.00 75.94 289 ASN A O 1
ATOM 2218 N N . ALA A 1 290 ? 31.879 10.325 -98.807 1.00 74.50 290 ALA A N 1
ATOM 2219 C CA . ALA A 1 290 ? 32.336 10.121 -97.433 1.00 74.50 290 ALA A CA 1
ATOM 2220 C C . ALA A 1 290 ? 32.673 11.448 -96.723 1.00 74.50 290 ALA A C 1
ATOM 2222 O O . ALA A 1 290 ? 32.335 11.611 -95.552 1.00 74.50 290 ALA A O 1
ATOM 2223 N N . THR A 1 291 ? 33.271 12.421 -97.426 1.00 74.31 291 THR A N 1
ATOM 2224 C CA . THR A 1 291 ? 33.496 13.777 -96.892 1.00 74.31 291 THR A CA 1
ATOM 2225 C C . THR A 1 291 ? 32.180 14.467 -96.528 1.00 74.31 291 THR A C 1
ATOM 2227 O O . THR A 1 291 ? 32.079 15.039 -95.449 1.00 74.31 291 THR A O 1
ATOM 2230 N N . ARG A 1 292 ? 31.145 14.347 -97.368 1.00 77.81 292 ARG A N 1
ATOM 2231 C CA . ARG A 1 292 ? 29.832 14.962 -97.120 1.00 77.81 292 ARG A CA 1
ATOM 2232 C C . ARG A 1 292 ? 29.092 14.337 -95.933 1.00 77.81 292 ARG A C 1
ATOM 2234 O O . ARG A 1 292 ? 28.534 15.066 -95.122 1.00 77.81 292 ARG A O 1
ATOM 2241 N N . THR A 1 293 ? 29.164 13.015 -95.761 1.00 80.56 293 THR A N 1
ATOM 2242 C CA . THR A 1 293 ? 28.636 12.345 -94.557 1.00 80.56 293 THR A CA 1
ATOM 2243 C C . THR A 1 293 ? 29.389 12.777 -93.296 1.00 80.56 293 THR A C 1
ATOM 2245 O O . THR A 1 293 ? 28.783 12.966 -92.242 1.00 80.56 293 THR A O 1
ATOM 2248 N N . LEU A 1 294 ? 30.707 12.983 -93.382 1.00 77.56 294 LEU A N 1
ATOM 2249 C CA . LEU A 1 294 ? 31.501 13.455 -92.246 1.00 77.56 294 LEU A CA 1
ATOM 2250 C C . LEU A 1 294 ? 31.135 14.897 -91.847 1.00 77.56 294 LEU A C 1
ATOM 2252 O O . LEU A 1 294 ? 31.044 15.188 -90.656 1.00 77.56 294 LEU A O 1
ATOM 2256 N N . GLU A 1 295 ? 30.862 15.770 -92.822 1.00 77.06 295 GLU A N 1
ATOM 2257 C CA . GLU A 1 295 ? 30.370 17.138 -92.592 1.00 77.06 295 GLU A CA 1
ATOM 2258 C C . GLU A 1 295 ? 28.982 17.152 -91.920 1.00 77.06 295 GLU A C 1
ATOM 2260 O O . GLU A 1 295 ? 28.774 17.907 -90.968 1.00 77.06 295 GLU A O 1
ATOM 2265 N N . GLU A 1 296 ? 28.059 16.276 -92.339 1.00 79.81 296 GLU A N 1
ATOM 2266 C CA . GLU A 1 296 ? 26.745 16.094 -91.693 1.00 79.81 296 GLU A CA 1
ATOM 2267 C C . GLU A 1 296 ? 26.897 15.610 -90.239 1.00 79.81 296 GLU A C 1
ATOM 2269 O O . GLU A 1 296 ? 26.327 16.192 -89.315 1.00 79.81 296 GLU A O 1
ATOM 2274 N N . THR A 1 297 ? 27.774 14.628 -90.003 1.00 76.81 297 THR A N 1
ATOM 2275 C CA . THR A 1 297 ? 28.053 14.112 -88.649 1.00 76.81 297 THR A CA 1
ATOM 2276 C C . THR A 1 297 ? 28.674 15.191 -87.745 1.00 76.81 297 THR A C 1
ATOM 2278 O O . THR A 1 297 ? 28.407 15.253 -86.543 1.00 76.81 297 THR A O 1
ATOM 2281 N N . GLN A 1 298 ? 29.497 16.080 -88.311 1.00 79.00 298 GLN A N 1
ATOM 2282 C CA . GLN A 1 298 ? 30.104 17.202 -87.593 1.00 79.00 298 GLN A CA 1
ATOM 2283 C C . GLN A 1 298 ? 29.065 18.269 -87.203 1.00 79.00 298 GLN A C 1
ATOM 2285 O O . GLN A 1 298 ? 29.188 18.882 -86.135 1.00 79.00 298 GLN A O 1
ATOM 2290 N N . MET A 1 299 ? 28.029 18.474 -88.025 1.00 79.12 299 MET A N 1
ATOM 2291 C CA . MET A 1 299 ? 26.893 19.338 -87.689 1.00 79.12 299 MET A CA 1
ATOM 2292 C C . MET A 1 299 ? 26.052 18.768 -86.540 1.00 79.12 299 MET A C 1
ATOM 2294 O O . MET A 1 299 ? 25.774 19.499 -85.586 1.00 79.12 299 MET A O 1
ATOM 2298 N N . ASP A 1 300 ? 25.733 17.473 -86.561 1.00 82.69 300 ASP A N 1
ATOM 2299 C CA . ASP A 1 300 ? 24.965 16.818 -85.490 1.00 82.69 300 ASP A CA 1
ATOM 2300 C C . ASP A 1 300 ? 25.711 16.833 -84.148 1.00 82.69 300 ASP A C 1
ATOM 2302 O O . ASP A 1 300 ? 25.126 17.052 -83.079 1.00 82.69 300 ASP A O 1
ATOM 2306 N N . LEU A 1 301 ? 27.039 16.677 -84.186 1.00 80.44 301 LEU A N 1
ATOM 2307 C CA . LEU A 1 301 ? 27.878 16.771 -82.993 1.00 80.44 301 LEU A CA 1
ATOM 2308 C C . LEU A 1 301 ? 27.872 18.193 -82.403 1.00 80.44 301 LEU A C 1
ATOM 2310 O O . LEU A 1 301 ? 27.897 18.369 -81.181 1.00 80.44 301 LEU A O 1
ATOM 2314 N N . LYS A 1 302 ? 27.806 19.224 -83.256 1.00 84.25 302 LYS A N 1
ATOM 2315 C CA . LYS A 1 302 ? 27.701 20.629 -82.836 1.00 84.25 302 LYS A CA 1
ATOM 2316 C C . LYS A 1 302 ? 26.336 20.935 -82.211 1.00 84.25 302 LYS A C 1
ATOM 2318 O O . LYS A 1 302 ? 26.287 21.632 -81.193 1.00 84.25 302 LYS A O 1
ATOM 2323 N N . ASP A 1 303 ? 25.251 20.394 -82.762 1.00 85.94 303 ASP A N 1
ATOM 2324 C CA . ASP A 1 303 ? 23.913 20.532 -82.174 1.00 85.94 303 ASP A CA 1
ATOM 2325 C C . ASP A 1 303 ? 23.822 19.819 -80.814 1.00 85.94 303 ASP A C 1
ATOM 2327 O O . ASP A 1 303 ? 23.407 20.405 -79.810 1.00 85.94 303 ASP A O 1
ATOM 2331 N N . THR A 1 304 ? 24.364 18.600 -80.732 1.00 80.94 304 THR A N 1
ATOM 2332 C CA . THR A 1 304 ? 24.462 17.833 -79.480 1.00 80.94 304 THR A CA 1
ATOM 2333 C C . THR A 1 304 ? 25.252 18.591 -78.410 1.00 80.94 304 THR A C 1
ATOM 2335 O O . THR A 1 304 ? 24.804 18.697 -77.267 1.00 80.94 304 THR A O 1
ATOM 2338 N N . LYS A 1 305 ? 26.387 19.206 -78.776 1.00 84.38 305 LYS A N 1
ATOM 2339 C CA . LYS A 1 305 ? 27.181 20.057 -77.872 1.00 84.38 305 LYS A CA 1
ATOM 2340 C C . LYS A 1 305 ? 26.379 21.253 -77.350 1.00 84.38 305 LYS A C 1
ATOM 2342 O O . LYS A 1 305 ? 26.490 21.601 -76.175 1.00 84.38 305 LYS A O 1
ATOM 2347 N N . THR A 1 306 ? 25.557 21.863 -78.201 1.00 84.69 306 THR A N 1
ATOM 2348 C CA . THR A 1 306 ? 24.710 23.006 -77.827 1.00 84.69 306 THR A CA 1
ATOM 2349 C C . THR A 1 306 ? 23.602 22.575 -76.860 1.00 84.69 306 THR A C 1
ATOM 2351 O O . THR A 1 306 ? 23.392 23.213 -75.827 1.00 84.69 306 THR A O 1
ATOM 2354 N N . ARG A 1 307 ? 22.951 21.433 -77.121 1.00 84.44 307 ARG A N 1
ATOM 2355 C CA . ARG A 1 307 ? 21.943 20.839 -76.225 1.00 84.44 307 ARG A CA 1
ATOM 2356 C C . ARG A 1 307 ? 22.522 20.452 -74.866 1.00 84.44 307 ARG A C 1
ATOM 2358 O O . ARG A 1 307 ? 21.878 20.707 -73.851 1.00 84.44 307 ARG A O 1
ATOM 2365 N N . MET A 1 308 ? 23.735 19.898 -74.831 1.00 80.94 308 MET A N 1
ATOM 2366 C CA . MET A 1 308 ? 24.445 19.622 -73.578 1.00 80.94 308 MET A CA 1
ATOM 2367 C C . MET A 1 308 ? 24.728 20.903 -72.787 1.00 80.94 308 MET A C 1
ATOM 2369 O O . MET A 1 308 ? 24.503 20.917 -71.582 1.00 80.94 308 MET A O 1
ATOM 2373 N N . GLY A 1 309 ? 25.143 21.989 -73.450 1.00 86.50 309 GLY A N 1
ATOM 2374 C CA . GLY A 1 309 ? 25.339 23.292 -72.803 1.00 86.50 309 GLY A CA 1
ATOM 2375 C C . GLY A 1 309 ? 24.065 23.832 -72.141 1.00 86.50 309 GLY A C 1
ATOM 2376 O O . GLY A 1 309 ? 24.104 24.255 -70.986 1.00 86.50 309 GLY A O 1
ATOM 2377 N N . ASN A 1 310 ? 22.922 23.733 -72.826 1.00 83.81 310 ASN A N 1
ATOM 2378 C CA . ASN A 1 310 ? 21.621 24.116 -72.265 1.00 83.81 310 ASN A CA 1
ATOM 2379 C C . ASN A 1 310 ? 21.193 23.219 -71.091 1.00 83.81 310 ASN A C 1
ATOM 2381 O O . ASN A 1 310 ? 20.549 23.690 -70.155 1.00 83.81 310 ASN A O 1
ATOM 2385 N N . LEU A 1 311 ? 21.533 21.925 -71.121 1.00 85.50 311 LEU A N 1
ATOM 2386 C CA . LEU A 1 311 ? 21.265 21.015 -70.005 1.00 85.50 311 LEU A CA 1
ATOM 2387 C C . LEU A 1 311 ? 22.106 21.383 -68.775 1.00 85.50 311 LEU A C 1
ATOM 2389 O O . LEU A 1 311 ? 21.582 21.409 -67.664 1.00 85.50 311 LEU A O 1
ATOM 2393 N N . THR A 1 312 ? 23.381 21.721 -68.983 1.00 85.56 312 THR A N 1
ATOM 2394 C CA . THR A 1 312 ? 24.286 22.178 -67.923 1.00 85.56 312 THR A CA 1
ATOM 2395 C C . THR A 1 312 ? 23.790 23.469 -67.277 1.00 85.56 312 THR A C 1
ATOM 2397 O O . THR A 1 312 ? 23.800 23.557 -66.054 1.00 85.56 312 THR A O 1
ATOM 2400 N N . SER A 1 313 ? 23.296 24.445 -68.052 1.00 82.81 313 SER A N 1
ATOM 2401 C CA . SER A 1 313 ? 22.765 25.687 -67.465 1.00 82.81 313 SER A CA 1
ATOM 2402 C C . SER A 1 313 ? 21.510 25.431 -66.623 1.00 82.81 313 SER A C 1
ATOM 2404 O O . SER A 1 313 ? 21.404 25.943 -65.515 1.00 82.81 313 SER A O 1
ATOM 2406 N N . LYS A 1 314 ? 20.593 24.574 -67.096 1.00 86.88 314 LYS A N 1
ATOM 2407 C CA . LYS A 1 314 ? 19.400 24.183 -66.325 1.00 86.88 314 LYS A CA 1
ATOM 2408 C C . LYS A 1 314 ? 19.754 23.443 -65.035 1.00 86.88 314 LYS A C 1
ATOM 2410 O O . LYS A 1 314 ? 19.068 23.612 -64.031 1.00 86.88 314 LYS A O 1
ATOM 2415 N N . LEU A 1 315 ? 20.806 22.624 -65.058 1.00 85.50 315 LEU A N 1
ATOM 2416 C CA . LEU A 1 315 ? 21.299 21.930 -63.870 1.00 85.50 315 LEU A CA 1
ATOM 2417 C C . LEU A 1 315 ? 21.929 22.907 -62.866 1.00 85.50 315 LEU A C 1
ATOM 2419 O O . LEU A 1 315 ? 21.732 22.754 -61.663 1.00 85.50 315 LEU A O 1
ATOM 2423 N N . ASP A 1 316 ? 22.637 23.928 -63.350 1.00 85.62 316 ASP A N 1
ATOM 2424 C CA . ASP A 1 316 ? 23.204 24.994 -62.518 1.00 85.62 316 ASP A CA 1
ATOM 2425 C C . ASP A 1 316 ? 22.099 25.829 -61.844 1.00 85.62 316 ASP A C 1
ATOM 2427 O O . ASP A 1 316 ? 22.152 26.090 -60.642 1.00 85.62 316 ASP A O 1
ATOM 2431 N N . ASP A 1 317 ? 21.032 26.155 -62.578 1.00 87.62 317 ASP A N 1
ATOM 2432 C CA . ASP A 1 317 ? 19.858 26.845 -62.029 1.00 87.62 317 ASP A CA 1
ATOM 2433 C C . ASP A 1 317 ? 19.119 25.987 -60.987 1.00 87.62 317 ASP A C 1
ATOM 2435 O O . ASP A 1 317 ? 18.776 26.475 -59.908 1.00 87.62 317 ASP A O 1
ATOM 2439 N N . ALA A 1 318 ? 18.939 24.687 -61.251 1.00 81.69 318 ALA A N 1
ATOM 2440 C CA . ALA A 1 318 ? 18.367 23.753 -60.279 1.00 81.69 318 ALA A CA 1
ATOM 2441 C C . ALA A 1 318 ? 19.234 23.634 -59.013 1.00 81.69 318 ALA A C 1
ATOM 2443 O O . ALA A 1 318 ? 18.711 23.582 -57.899 1.00 81.69 318 ALA A O 1
ATOM 2444 N N . THR A 1 319 ? 20.560 23.650 -59.173 1.00 85.81 319 THR A N 1
ATOM 2445 C CA . THR A 1 319 ? 21.516 23.619 -58.058 1.00 85.81 319 THR A CA 1
ATOM 2446 C C . THR A 1 319 ? 21.406 24.883 -57.204 1.00 85.81 319 THR A C 1
ATOM 2448 O O . THR A 1 319 ? 21.360 24.785 -55.979 1.00 85.81 319 THR A O 1
ATOM 2451 N N . LYS A 1 320 ? 21.277 26.066 -57.819 1.00 89.19 320 LYS A N 1
ATOM 2452 C CA . LYS A 1 320 ? 21.059 27.330 -57.093 1.00 89.19 320 LYS A CA 1
ATOM 2453 C C . LYS A 1 320 ? 19.763 27.308 -56.282 1.00 89.19 320 LYS A C 1
ATOM 2455 O O . LYS A 1 320 ? 19.786 27.677 -55.112 1.00 89.19 320 LYS A O 1
ATOM 2460 N N . ILE A 1 321 ? 18.665 26.814 -56.858 1.00 88.94 321 ILE A N 1
ATOM 2461 C CA . ILE A 1 321 ? 17.374 26.683 -56.156 1.00 88.94 321 ILE A CA 1
ATOM 2462 C C . ILE A 1 321 ? 17.492 25.743 -54.947 1.00 88.94 321 ILE A C 1
ATOM 2464 O O . ILE A 1 321 ? 16.976 26.048 -53.870 1.00 88.94 321 ILE A O 1
ATOM 2468 N N . LEU A 1 322 ? 18.201 24.621 -55.096 1.00 82.88 322 LEU A N 1
ATOM 2469 C CA . LEU A 1 322 ? 18.471 23.684 -54.001 1.00 82.88 322 LEU A CA 1
ATOM 2470 C C . LEU A 1 322 ? 19.287 24.329 -52.872 1.00 82.88 322 LEU A C 1
ATOM 2472 O O . LEU A 1 322 ? 18.962 24.135 -51.702 1.00 82.88 322 LEU A O 1
ATOM 2476 N N . VAL A 1 323 ? 20.295 25.139 -53.207 1.00 86.81 323 VAL A N 1
ATOM 2477 C CA . VAL A 1 323 ? 21.096 25.887 -52.223 1.00 86.81 323 VAL A CA 1
ATOM 2478 C C . VAL A 1 323 ? 20.244 26.920 -51.480 1.00 86.81 323 VAL A C 1
ATOM 2480 O O . VAL A 1 323 ? 20.324 27.002 -50.253 1.00 86.81 323 VAL A O 1
ATOM 2483 N N . THR A 1 324 ? 19.384 27.665 -52.181 1.00 86.94 324 THR A N 1
ATOM 2484 C CA . THR A 1 324 ? 18.443 28.602 -51.544 1.00 86.94 324 THR A CA 1
ATOM 2485 C C . THR A 1 324 ? 17.476 27.869 -50.613 1.00 86.94 324 THR A C 1
ATOM 2487 O O . THR A 1 324 ? 17.329 28.255 -49.458 1.00 86.94 324 THR A O 1
ATOM 2490 N N . THR A 1 325 ? 16.913 26.743 -51.059 1.00 85.44 325 THR A N 1
ATOM 2491 C CA . THR A 1 325 ? 15.999 25.919 -50.249 1.00 85.44 325 THR A CA 1
ATOM 2492 C C . THR A 1 325 ? 16.682 25.381 -48.984 1.00 85.44 325 THR A C 1
ATOM 2494 O O . THR A 1 325 ? 16.095 25.388 -47.902 1.00 85.44 325 THR A O 1
ATOM 2497 N N . ALA A 1 326 ? 17.943 24.950 -49.083 1.00 82.56 326 ALA A N 1
ATOM 2498 C CA . ALA A 1 326 ? 18.727 24.502 -47.931 1.00 82.56 326 ALA A CA 1
ATOM 2499 C C . ALA A 1 326 ? 19.005 25.643 -46.931 1.00 82.56 326 ALA A C 1
ATOM 2501 O O . ALA A 1 326 ? 18.985 25.430 -45.713 1.00 82.56 326 ALA A O 1
ATOM 2502 N N . SER A 1 327 ? 19.227 26.862 -47.430 1.00 85.06 327 SER A N 1
ATOM 2503 C CA . SER A 1 327 ? 19.381 28.056 -46.595 1.00 85.06 327 SER A CA 1
ATOM 2504 C C . SER A 1 327 ? 18.080 28.401 -45.858 1.00 85.06 327 SER A C 1
ATOM 2506 O O . SER A 1 327 ? 18.097 28.594 -44.641 1.00 85.06 327 SER A O 1
ATOM 2508 N N . ASP A 1 328 ? 16.935 28.358 -46.542 1.00 86.81 328 ASP A N 1
ATOM 2509 C CA . ASP A 1 328 ? 15.620 28.610 -45.939 1.00 86.81 328 ASP A CA 1
ATOM 2510 C C . ASP A 1 328 ? 15.243 27.561 -44.884 1.00 86.81 328 ASP A C 1
ATOM 2512 O O . ASP A 1 328 ? 14.705 27.894 -43.821 1.00 86.81 328 ASP A O 1
ATOM 2516 N N . LEU A 1 329 ? 15.589 26.292 -45.122 1.00 82.44 329 LEU A N 1
ATOM 2517 C CA . LEU A 1 329 ? 15.404 25.222 -44.142 1.00 82.44 329 LEU A CA 1
ATOM 2518 C C . LEU A 1 329 ? 16.272 25.444 -42.893 1.00 82.44 329 LEU A C 1
ATOM 2520 O O . LEU A 1 329 ? 15.819 25.218 -41.770 1.00 82.44 329 LEU A O 1
ATOM 2524 N N . THR A 1 330 ? 17.494 25.951 -43.072 1.00 85.44 330 THR A N 1
ATOM 2525 C CA . THR A 1 330 ? 18.394 26.308 -41.964 1.00 85.44 330 THR A CA 1
ATOM 2526 C C . THR A 1 330 ? 17.832 27.472 -41.144 1.00 85.44 330 THR A C 1
ATOM 2528 O O . THR A 1 330 ? 17.781 27.389 -39.917 1.00 85.44 330 THR A O 1
ATOM 2531 N N . ASN A 1 331 ? 17.314 28.512 -41.801 1.00 86.62 331 ASN A N 1
ATOM 2532 C CA . ASN A 1 331 ? 16.650 29.634 -41.130 1.00 86.62 331 ASN A CA 1
ATOM 2533 C C . ASN A 1 331 ? 15.390 29.187 -40.372 1.00 86.62 331 ASN A C 1
ATOM 2535 O O . ASN A 1 331 ? 15.126 29.646 -39.261 1.00 86.62 331 ASN A O 1
ATOM 2539 N N . THR A 1 332 ? 14.627 28.252 -40.941 1.00 83.50 332 THR A N 1
ATOM 2540 C CA . THR A 1 332 ? 13.452 27.662 -40.282 1.00 83.50 332 THR A CA 1
ATOM 2541 C C . THR A 1 332 ? 13.857 26.856 -39.047 1.00 83.50 332 THR A C 1
ATOM 2543 O O . THR A 1 332 ? 13.238 26.997 -37.994 1.00 83.50 332 THR A O 1
ATOM 2546 N N . LYS A 1 333 ? 14.944 26.078 -39.131 1.00 85.06 333 LYS A N 1
ATOM 2547 C CA . LYS A 1 333 ? 15.521 25.350 -37.991 1.00 85.06 333 LYS A CA 1
ATOM 2548 C C . LYS A 1 333 ? 15.956 26.294 -36.867 1.00 85.06 333 LYS A C 1
ATOM 2550 O O . LYS A 1 333 ? 15.709 25.991 -35.704 1.00 85.06 333 LYS A O 1
ATOM 2555 N N . MET A 1 334 ? 16.567 27.432 -37.201 1.00 84.81 334 MET A N 1
ATOM 2556 C CA . MET A 1 334 ? 16.949 28.449 -36.215 1.00 84.81 334 MET A CA 1
ATOM 2557 C C . MET A 1 334 ? 15.729 29.056 -35.518 1.00 84.81 334 MET A C 1
ATOM 2559 O O . MET A 1 334 ? 15.690 29.082 -34.295 1.00 84.81 334 MET A O 1
ATOM 2563 N N . LYS A 1 335 ? 14.685 29.433 -36.267 1.00 87.81 335 LYS A N 1
ATOM 2564 C CA . LYS A 1 335 ? 13.434 29.933 -35.670 1.00 87.81 335 LYS A CA 1
ATOM 2565 C C . LYS A 1 335 ? 12.780 28.905 -34.745 1.00 87.81 335 LYS A C 1
ATOM 2567 O O . LYS A 1 335 ? 12.317 29.260 -33.669 1.00 87.81 335 LYS A O 1
ATOM 2572 N N . LEU A 1 336 ? 12.775 27.629 -35.141 1.00 80.69 336 LEU A N 1
ATOM 2573 C CA . LEU A 1 336 ? 12.236 26.547 -34.315 1.00 80.69 336 LEU A CA 1
ATOM 2574 C C . LEU A 1 336 ? 13.044 26.365 -33.019 1.00 80.69 336 LEU A C 1
ATOM 2576 O O . LEU A 1 336 ? 12.473 26.123 -31.956 1.00 80.69 336 LEU A O 1
ATOM 2580 N N . HIS A 1 337 ? 14.370 26.502 -33.103 1.00 88.00 337 HIS A N 1
ATOM 2581 C CA . HIS A 1 337 ? 15.253 26.493 -31.942 1.00 88.00 337 HIS A CA 1
ATOM 2582 C C . HIS A 1 337 ? 14.965 27.679 -31.011 1.00 88.00 337 HIS A C 1
ATOM 2584 O O . HIS A 1 337 ? 14.827 27.473 -29.808 1.00 88.00 337 HIS A O 1
ATOM 2590 N N . ASP A 1 338 ? 14.799 28.888 -31.545 1.00 87.81 338 ASP A N 1
ATOM 2591 C CA . ASP A 1 338 ? 14.478 30.078 -30.747 1.00 87.81 338 ASP A CA 1
ATOM 2592 C C . ASP A 1 338 ? 13.125 29.926 -30.034 1.00 87.81 338 ASP A C 1
ATOM 2594 O O . ASP A 1 338 ? 13.038 30.140 -28.825 1.00 87.81 338 ASP A O 1
ATOM 2598 N N . THR A 1 339 ? 12.097 29.417 -30.726 1.00 84.56 339 THR A N 1
ATOM 2599 C CA . THR A 1 339 ? 10.808 29.066 -30.102 1.00 84.56 339 THR A CA 1
ATOM 2600 C C . THR A 1 339 ? 10.969 28.005 -29.008 1.00 84.56 339 THR A C 1
ATOM 2602 O O . THR A 1 339 ? 10.346 28.099 -27.951 1.00 84.56 339 THR A O 1
ATOM 2605 N N . SER A 1 340 ? 11.829 27.002 -29.210 1.00 83.12 340 SER A N 1
ATOM 2606 C CA . SER A 1 340 ? 12.123 25.995 -28.183 1.00 83.12 340 SER A CA 1
ATOM 2607 C C . SER A 1 340 ? 12.821 26.593 -26.955 1.00 83.12 340 SER A C 1
ATOM 2609 O O . SER A 1 340 ? 12.588 26.123 -25.838 1.00 83.12 340 SER A O 1
ATOM 2611 N N . VAL A 1 341 ? 13.682 27.597 -27.138 1.00 86.56 341 VAL A N 1
ATOM 2612 C CA . VAL A 1 341 ? 14.359 28.308 -26.044 1.00 86.56 341 VAL A CA 1
ATOM 2613 C C . VAL A 1 341 ? 13.364 29.165 -25.262 1.00 86.56 341 VAL A C 1
ATOM 2615 O O . VAL A 1 341 ? 13.360 29.109 -24.031 1.00 86.56 341 VAL A O 1
ATOM 2618 N N . GLU A 1 342 ? 12.477 29.891 -25.945 1.00 86.31 342 GLU A N 1
ATOM 2619 C CA . GLU A 1 342 ? 11.409 30.669 -25.305 1.00 86.31 342 GLU A CA 1
ATOM 2620 C C . GLU A 1 342 ? 10.462 29.775 -24.498 1.00 86.31 342 GLU A C 1
ATOM 2622 O O . GLU A 1 342 ? 10.201 30.059 -23.328 1.00 86.31 342 GLU A O 1
ATOM 2627 N N . LEU A 1 343 ? 10.035 28.640 -25.066 1.00 82.38 343 LEU A N 1
ATOM 2628 C CA . LEU A 1 343 ? 9.177 27.675 -24.375 1.00 82.38 343 LEU A CA 1
ATOM 2629 C C . LEU A 1 343 ? 9.844 27.133 -23.102 1.00 82.38 343 LEU A C 1
ATOM 2631 O O . LEU A 1 343 ? 9.194 26.987 -22.066 1.00 82.38 343 LEU A O 1
ATOM 2635 N N . LYS A 1 344 ? 11.159 26.890 -23.142 1.00 85.19 344 LYS A N 1
ATOM 2636 C CA . LYS A 1 344 ? 11.941 26.494 -21.962 1.00 85.19 344 LYS A CA 1
ATOM 2637 C C . LYS A 1 344 ? 11.996 27.611 -20.913 1.00 85.19 344 LYS A C 1
ATOM 2639 O O . LYS A 1 344 ? 11.904 27.328 -19.720 1.00 85.19 344 LYS A O 1
ATOM 2644 N N . GLY A 1 345 ? 12.087 28.869 -21.344 1.00 86.12 345 GLY A N 1
ATOM 2645 C CA . GLY A 1 345 ? 11.941 30.041 -20.477 1.00 86.12 345 GLY A CA 1
ATOM 2646 C C . GLY A 1 345 ? 10.575 30.088 -19.785 1.00 86.12 345 GLY A C 1
ATOM 2647 O O . GLY A 1 345 ? 10.509 30.261 -18.568 1.00 86.12 345 GLY A O 1
ATOM 2648 N N . THR A 1 346 ? 9.493 29.841 -20.527 1.00 82.44 346 THR A N 1
ATOM 2649 C CA . THR A 1 346 ? 8.128 29.772 -19.982 1.00 82.44 346 THR A CA 1
ATOM 2650 C C . THR A 1 346 ? 7.960 28.624 -18.985 1.00 82.44 346 THR A C 1
ATOM 2652 O O . THR A 1 346 ? 7.389 28.830 -17.915 1.00 82.44 346 THR A O 1
ATOM 2655 N N . ILE A 1 347 ? 8.503 27.436 -19.278 1.00 81.69 347 ILE A N 1
ATOM 2656 C CA . ILE A 1 347 ? 8.492 26.282 -18.360 1.00 81.69 347 ILE A CA 1
ATOM 2657 C C . ILE A 1 347 ? 9.215 26.618 -17.050 1.00 81.69 347 ILE A C 1
ATOM 2659 O O . ILE A 1 347 ? 8.710 26.322 -15.967 1.00 81.69 347 ILE A O 1
ATOM 2663 N N . ASN A 1 348 ? 10.369 27.282 -17.130 1.00 82.50 348 ASN A N 1
ATOM 2664 C CA . ASN A 1 348 ? 11.118 27.695 -15.945 1.00 82.50 348 ASN A CA 1
ATOM 2665 C C . ASN A 1 348 ? 10.353 28.741 -15.117 1.00 82.50 348 ASN A C 1
ATOM 2667 O O . ASN A 1 348 ? 10.337 28.648 -13.891 1.00 82.50 348 ASN A O 1
ATOM 2671 N N . ALA A 1 349 ? 9.684 29.699 -15.767 1.00 82.12 349 ALA A N 1
ATOM 2672 C CA . ALA A 1 349 ? 8.845 30.683 -15.085 1.00 82.12 349 ALA A CA 1
ATOM 2673 C C . ALA A 1 349 ? 7.656 30.019 -14.363 1.00 82.12 349 ALA A C 1
ATOM 2675 O O . ALA A 1 349 ? 7.435 30.283 -13.184 1.00 82.12 349 ALA A O 1
ATOM 2676 N N . LEU A 1 350 ? 6.963 29.085 -15.026 1.00 80.56 350 LEU A N 1
ATOM 2677 C CA . LEU A 1 350 ? 5.890 28.274 -14.430 1.00 80.56 350 LEU A CA 1
ATOM 2678 C C . LEU A 1 350 ? 6.383 27.446 -13.236 1.00 80.56 350 LEU A C 1
ATOM 2680 O O . LEU A 1 350 ? 5.702 27.374 -12.214 1.00 80.56 350 LEU A O 1
ATOM 2684 N N . SER A 1 351 ? 7.584 26.867 -13.327 1.00 80.31 351 SER A N 1
ATOM 2685 C CA . SER A 1 351 ? 8.212 26.164 -12.204 1.00 80.31 351 SER A CA 1
ATOM 2686 C C . SER A 1 351 ? 8.532 27.100 -11.033 1.00 80.31 351 SER A C 1
ATOM 2688 O O . SER A 1 351 ? 8.428 26.679 -9.880 1.00 80.31 351 SER A O 1
ATOM 2690 N N . GLY A 1 352 ? 8.914 28.351 -11.306 1.00 85.19 352 GLY A N 1
ATOM 2691 C CA . GLY A 1 352 ? 9.105 29.386 -10.287 1.00 85.19 352 GLY A CA 1
ATOM 2692 C C . GLY A 1 352 ? 7.799 29.720 -9.567 1.00 85.19 352 GLY A C 1
ATOM 2693 O O . GLY A 1 352 ? 7.737 29.643 -8.342 1.00 85.19 352 GLY A O 1
ATOM 2694 N N . THR A 1 353 ? 6.728 29.973 -10.321 1.00 80.88 353 THR A N 1
ATOM 2695 C CA . THR A 1 353 ? 5.391 30.236 -9.765 1.00 80.88 353 THR A CA 1
ATOM 2696 C C . THR A 1 353 ? 4.854 29.056 -8.948 1.00 80.88 353 THR A C 1
ATOM 2698 O O . THR A 1 353 ? 4.277 29.257 -7.882 1.00 80.88 353 THR A O 1
ATOM 2701 N N . ALA A 1 354 ? 5.077 27.814 -9.390 1.00 76.31 354 ALA A N 1
ATOM 2702 C CA . ALA A 1 354 ? 4.683 26.623 -8.634 1.00 76.31 354 ALA A CA 1
ATOM 2703 C C . ALA A 1 354 ? 5.400 26.531 -7.275 1.00 76.31 354 ALA A C 1
ATOM 2705 O O . ALA A 1 354 ? 4.790 26.156 -6.273 1.00 76.31 354 ALA A O 1
ATOM 2706 N N . LYS A 1 355 ? 6.678 26.922 -7.219 1.00 82.62 355 LYS A N 1
ATOM 2707 C CA . LYS A 1 355 ? 7.448 26.963 -5.972 1.00 82.62 355 LYS A CA 1
ATOM 2708 C C . LYS A 1 355 ? 6.935 28.044 -5.016 1.00 82.62 355 LYS A C 1
ATOM 2710 O O . LYS A 1 355 ? 6.763 27.773 -3.833 1.00 82.62 355 LYS A O 1
ATOM 2715 N N . GLU A 1 356 ? 6.627 29.234 -5.527 1.00 84.62 356 GLU A N 1
ATOM 2716 C CA . GLU A 1 356 ? 6.026 30.315 -4.730 1.00 84.62 356 GLU A CA 1
ATOM 2717 C C . GLU A 1 356 ? 4.646 29.931 -4.166 1.00 84.62 356 GLU A C 1
ATOM 2719 O O . GLU A 1 356 ? 4.295 30.308 -3.041 1.00 84.62 356 GLU A O 1
ATOM 2724 N N . LEU A 1 357 ? 3.867 29.144 -4.917 1.00 82.38 357 LEU A N 1
ATOM 2725 C CA . LEU A 1 357 ? 2.585 28.613 -4.459 1.00 82.38 357 LEU A CA 1
ATOM 2726 C C . LEU A 1 357 ? 2.761 27.592 -3.322 1.00 82.38 357 LEU A C 1
ATOM 2728 O O . LEU A 1 357 ? 2.016 27.641 -2.341 1.00 82.38 357 LEU A O 1
ATOM 2732 N N . GLU A 1 358 ? 3.770 26.720 -3.400 1.00 81.62 358 GLU A N 1
ATOM 2733 C CA . GLU A 1 358 ? 4.080 25.767 -2.324 1.00 81.62 358 GLU A CA 1
ATOM 2734 C C . GLU A 1 358 ? 4.598 26.481 -1.061 1.00 81.62 358 GLU A C 1
ATOM 2736 O O . GLU A 1 358 ? 4.157 26.179 0.050 1.00 81.62 358 GLU A O 1
ATOM 2741 N N . ASP A 1 359 ? 5.434 27.514 -1.210 1.00 84.00 359 ASP A N 1
ATOM 2742 C CA . ASP A 1 359 ? 5.868 28.363 -0.091 1.00 84.00 359 ASP A CA 1
ATOM 2743 C C . ASP A 1 359 ? 4.678 29.085 0.569 1.00 84.00 359 ASP A C 1
ATOM 2745 O O . ASP A 1 359 ? 4.617 29.248 1.794 1.00 84.00 359 ASP A O 1
ATOM 2749 N N . THR A 1 360 ? 3.696 29.503 -0.233 1.00 81.69 360 THR A N 1
ATOM 2750 C CA . THR A 1 360 ? 2.453 30.114 0.258 1.00 81.69 360 THR A CA 1
ATOM 2751 C C . THR A 1 360 ? 1.601 29.100 1.023 1.00 81.69 360 THR A C 1
ATOM 2753 O O . THR A 1 360 ? 1.111 29.406 2.112 1.00 81.69 360 THR A O 1
ATOM 2756 N N . LYS A 1 361 ? 1.485 27.867 0.522 1.00 83.06 361 LYS A N 1
ATOM 2757 C CA . LYS A 1 361 ? 0.792 26.760 1.195 1.00 83.06 361 LYS A CA 1
ATOM 2758 C C . LYS A 1 361 ? 1.435 26.411 2.541 1.00 83.06 361 LYS A C 1
ATOM 2760 O O . LYS A 1 361 ? 0.718 26.250 3.528 1.00 83.06 361 LYS A O 1
ATOM 2765 N N . LEU A 1 362 ? 2.767 26.388 2.622 1.00 82.38 362 LEU A N 1
ATOM 2766 C CA . LEU A 1 362 ? 3.494 26.190 3.883 1.00 82.38 362 LEU A CA 1
ATOM 2767 C C . LEU A 1 362 ? 3.239 27.324 4.887 1.00 82.38 362 LEU A C 1
ATOM 2769 O O . LEU A 1 362 ? 3.021 27.071 6.074 1.00 82.38 362 LEU A O 1
ATOM 2773 N N . LYS A 1 363 ? 3.211 28.583 4.429 1.00 86.44 363 LYS A N 1
ATOM 2774 C CA . LYS A 1 363 ? 2.862 29.732 5.286 1.00 86.44 363 LYS A CA 1
ATOM 2775 C C . LYS A 1 363 ? 1.431 29.643 5.817 1.00 86.44 363 LYS A C 1
ATOM 2777 O O . LYS A 1 363 ? 1.218 29.924 6.995 1.00 86.44 363 LYS A O 1
ATOM 2782 N N . ILE A 1 364 ? 0.474 29.230 4.984 1.00 80.06 364 ILE A N 1
ATOM 2783 C CA . ILE A 1 364 ? -0.918 29.005 5.400 1.00 80.06 364 ILE A CA 1
ATOM 2784 C C . ILE A 1 364 ? -0.990 27.875 6.435 1.00 80.06 364 ILE A C 1
ATOM 2786 O O . ILE A 1 364 ? -1.601 28.067 7.481 1.00 80.06 364 ILE A O 1
ATOM 2790 N N . GLY A 1 365 ? -0.296 26.753 6.215 1.00 81.69 365 GLY A N 1
ATOM 2791 C CA . GLY A 1 365 ? -0.215 25.660 7.192 1.00 81.69 365 GLY A CA 1
ATOM 2792 C C . GLY A 1 365 ? 0.329 26.113 8.553 1.00 81.69 365 GLY A C 1
ATOM 2793 O O . GLY A 1 365 ? -0.265 25.825 9.591 1.00 81.69 365 GLY A O 1
ATOM 2794 N N . ASN A 1 366 ? 1.396 26.917 8.558 1.00 78.50 366 ASN A N 1
ATOM 2795 C CA . ASN A 1 366 ? 1.952 27.494 9.786 1.00 78.50 366 ASN A CA 1
ATOM 2796 C C . ASN A 1 366 ? 0.985 28.458 10.495 1.00 78.50 366 ASN A C 1
ATOM 2798 O O . ASN A 1 366 ? 0.969 28.524 11.726 1.00 78.50 366 ASN A O 1
ATOM 2802 N N . LEU A 1 367 ? 0.189 29.225 9.743 1.00 82.44 367 LEU A N 1
ATOM 2803 C CA . LEU A 1 367 ? -0.851 30.082 10.317 1.00 82.44 367 LEU A CA 1
ATOM 2804 C C . LEU A 1 367 ? -1.966 29.248 10.952 1.00 82.44 367 LEU A C 1
ATOM 2806 O O . LEU A 1 367 ? -2.360 29.556 12.075 1.00 82.44 367 LEU A O 1
ATOM 2810 N N . THR A 1 368 ? -2.406 28.168 10.303 1.00 79.12 368 THR A N 1
ATOM 2811 C CA . THR A 1 368 ? -3.388 27.228 10.864 1.00 79.12 368 THR A CA 1
ATOM 2812 C C . THR A 1 368 ? -2.895 26.635 12.183 1.00 79.12 368 THR A C 1
ATOM 2814 O O . THR A 1 368 ? -3.594 26.726 13.186 1.00 79.12 368 THR A O 1
ATOM 2817 N N . MET A 1 369 ? -1.642 26.170 12.246 1.00 78.81 369 MET A N 1
ATOM 2818 C CA . MET A 1 369 ? -1.057 25.649 13.491 1.00 78.81 369 MET A CA 1
ATOM 2819 C C . MET A 1 369 ? -1.004 26.695 14.618 1.00 78.81 369 MET A C 1
ATOM 2821 O O . MET A 1 369 ? -1.222 26.368 15.785 1.00 78.81 369 MET A O 1
ATOM 2825 N N . LYS A 1 370 ? -0.731 27.968 14.296 1.00 79.25 370 LYS A N 1
ATOM 2826 C CA . LYS A 1 370 ? -0.772 29.063 15.283 1.00 79.25 370 LYS A CA 1
ATOM 2827 C C . LYS A 1 370 ? -2.192 29.349 15.773 1.00 79.25 370 LYS A C 1
ATOM 2829 O O . LYS A 1 370 ? -2.375 29.624 16.960 1.00 79.25 370 LYS A O 1
ATOM 2834 N N . VAL A 1 371 ? -3.182 29.297 14.884 1.00 78.50 371 VAL A N 1
ATOM 2835 C CA . VAL A 1 371 ? -4.599 29.465 15.237 1.00 78.50 371 VAL A CA 1
ATOM 2836 C C . VAL A 1 371 ? -5.064 28.315 16.132 1.00 78.50 371 VAL A C 1
ATOM 2838 O O . VAL A 1 371 ? -5.641 28.581 17.185 1.00 78.50 371 VAL A O 1
ATOM 2841 N N . ASP A 1 372 ? -4.711 27.072 15.806 1.00 77.94 372 ASP A N 1
ATOM 2842 C CA . ASP A 1 372 ? -5.029 25.892 16.618 1.00 77.94 372 ASP A CA 1
ATOM 2843 C C . ASP A 1 372 ? -4.359 25.945 17.997 1.00 77.94 372 ASP A C 1
ATOM 2845 O O . ASP A 1 372 ? -5.001 25.701 19.020 1.00 77.94 372 ASP A O 1
ATOM 2849 N N . GLY A 1 373 ? -3.086 26.353 18.055 1.00 79.94 373 GLY A N 1
ATOM 2850 C CA . GLY A 1 373 ? -2.385 26.583 19.321 1.00 79.94 373 GLY A CA 1
ATOM 2851 C C . GLY A 1 373 ? -3.053 27.666 20.175 1.00 79.94 373 GLY A C 1
ATOM 2852 O O . GLY A 1 373 ? -3.184 27.517 21.390 1.00 79.94 373 GLY A O 1
ATOM 2853 N N . THR A 1 374 ? -3.550 28.733 19.543 1.00 77.81 374 THR A N 1
ATOM 2854 C CA . THR A 1 374 ? -4.292 29.800 20.231 1.00 77.81 374 THR A CA 1
ATOM 2855 C C . THR A 1 374 ? -5.651 29.302 20.735 1.00 77.81 374 THR A C 1
ATOM 2857 O O . THR A 1 374 ? -6.033 29.604 21.866 1.00 77.81 374 THR A O 1
ATOM 2860 N N . ALA A 1 375 ? -6.360 28.490 19.946 1.00 74.88 375 ALA A N 1
ATOM 2861 C CA . ALA A 1 375 ? -7.622 27.868 20.344 1.00 74.88 375 ALA A CA 1
ATOM 2862 C C . ALA A 1 375 ? -7.436 26.899 21.525 1.00 74.88 375 ALA A C 1
ATOM 2864 O O . ALA A 1 375 ? -8.232 26.911 22.466 1.00 74.88 375 ALA A O 1
ATOM 2865 N N . TYR A 1 376 ? -6.347 26.124 21.531 1.00 77.00 376 TYR A N 1
ATOM 2866 C CA . TYR A 1 376 ? -5.990 25.242 22.642 1.00 77.00 376 TYR A CA 1
ATOM 2867 C C . TYR A 1 376 ? -5.708 26.024 23.933 1.00 77.00 376 TYR A C 1
ATOM 2869 O O . TYR A 1 376 ? -6.221 25.675 24.997 1.00 77.00 376 TYR A O 1
ATOM 2877 N N . LEU A 1 377 ? -4.957 27.129 23.850 1.00 78.75 377 LEU A N 1
ATOM 2878 C CA . LEU A 1 377 ? -4.711 28.009 24.999 1.00 78.75 377 LEU A CA 1
ATOM 2879 C C . LEU A 1 377 ? -6.003 28.657 25.518 1.00 78.75 377 LEU A C 1
ATOM 2881 O O . LEU A 1 377 ? -6.198 28.759 26.729 1.00 78.75 377 LEU A O 1
ATOM 2885 N N . PHE A 1 378 ? -6.923 29.037 24.628 1.00 80.62 378 PHE A N 1
ATOM 2886 C CA . PHE A 1 378 ? -8.226 29.581 25.016 1.00 80.62 378 PHE A CA 1
ATOM 2887 C C . PHE A 1 378 ? -9.103 28.532 25.726 1.00 80.62 378 PHE A C 1
ATOM 2889 O O . PHE A 1 378 ? -9.741 28.831 26.741 1.00 80.62 378 PHE A O 1
ATOM 2896 N N . ALA A 1 379 ? -9.087 27.280 25.257 1.00 75.75 379 ALA A N 1
ATOM 2897 C CA . ALA A 1 379 ? -9.740 26.150 25.922 1.00 75.75 379 ALA A CA 1
ATOM 2898 C C . ALA A 1 379 ? -9.123 25.854 27.307 1.00 75.75 379 ALA A C 1
ATOM 2900 O O . ALA A 1 379 ? -9.833 25.596 28.280 1.00 75.75 379 ALA A O 1
ATOM 2901 N N . ALA A 1 380 ? -7.797 25.951 27.431 1.00 77.88 380 ALA A N 1
ATOM 2902 C CA . ALA A 1 380 ? -7.103 25.784 28.706 1.00 77.88 380 ALA A CA 1
ATOM 2903 C C . ALA A 1 380 ? -7.451 26.905 29.703 1.00 77.88 380 ALA A C 1
ATOM 2905 O O . ALA A 1 380 ? -7.753 26.626 30.864 1.00 77.88 380 ALA A O 1
ATOM 2906 N N . HIS A 1 381 ? -7.481 28.164 29.255 1.00 84.81 381 HIS A N 1
ATOM 2907 C CA . HIS A 1 381 ? -7.888 29.300 30.088 1.00 84.81 381 HIS A CA 1
ATOM 2908 C C . HIS A 1 381 ? -9.356 29.214 30.523 1.00 84.81 381 HIS A C 1
ATOM 2910 O O . HIS A 1 381 ? -9.667 29.491 31.680 1.00 84.81 381 HIS A O 1
ATOM 2916 N N . THR A 1 382 ? -10.266 28.797 29.638 1.00 80.88 382 THR A N 1
ATOM 2917 C CA . THR A 1 382 ? -11.688 28.618 29.988 1.00 80.88 382 THR A CA 1
ATOM 2918 C C . THR A 1 382 ? -11.893 27.502 31.010 1.00 80.88 382 THR A C 1
ATOM 2920 O O . THR A 1 382 ? -12.676 27.677 31.945 1.00 80.88 382 THR A O 1
ATOM 2923 N N . LYS A 1 383 ? -11.138 26.401 30.910 1.00 81.31 383 LYS A N 1
ATOM 2924 C CA . LYS A 1 383 ? -11.112 25.357 31.942 1.00 81.31 383 LYS A CA 1
ATOM 2925 C C . LYS A 1 383 ? -10.556 25.879 33.270 1.00 81.31 383 LYS A C 1
ATOM 2927 O O . LYS A 1 383 ? -11.205 25.715 34.298 1.00 81.31 383 LYS A O 1
ATOM 2932 N N . GLY A 1 384 ? -9.423 26.585 33.245 1.00 82.19 384 GLY A N 1
ATOM 2933 C CA . GLY A 1 384 ? -8.840 27.199 34.443 1.00 82.19 384 GLY A CA 1
ATOM 2934 C C . GLY A 1 384 ? -9.794 28.180 35.135 1.00 82.19 384 GLY A C 1
ATOM 2935 O O . GLY A 1 384 ? -9.873 28.213 36.361 1.00 82.19 384 GLY A O 1
ATOM 2936 N N . LEU A 1 385 ? -10.590 28.926 34.365 1.00 81.62 385 LEU A N 1
ATOM 2937 C CA . LEU A 1 385 ? -11.618 29.820 34.900 1.00 81.62 385 LEU A CA 1
ATOM 2938 C C . LEU A 1 385 ? -12.794 29.053 35.535 1.00 81.62 385 LEU A C 1
ATOM 2940 O O . LEU A 1 385 ? -13.327 29.486 36.559 1.00 81.62 385 LEU A O 1
ATOM 2944 N N . ALA A 1 386 ? -13.195 27.912 34.967 1.00 79.69 386 ALA A N 1
ATOM 2945 C CA . ALA A 1 386 ? -14.215 27.036 35.548 1.00 79.69 386 ALA A CA 1
ATOM 2946 C C . ALA A 1 386 ? -13.737 26.374 36.855 1.00 79.69 386 ALA A C 1
ATOM 2948 O O . ALA A 1 386 ? -14.493 26.306 37.831 1.00 79.69 386 ALA A O 1
ATOM 2949 N N . ASP A 1 387 ? -12.472 25.963 36.908 1.00 82.56 387 ASP A N 1
ATOM 2950 C CA . ASP A 1 387 ? -11.850 25.405 38.110 1.00 82.56 387 ASP A CA 1
ATOM 2951 C C . ASP A 1 387 ? -11.734 26.474 39.206 1.00 82.56 387 ASP A C 1
ATOM 2953 O O . ASP A 1 387 ? -12.147 26.243 40.344 1.00 82.56 387 ASP A O 1
ATOM 2957 N N . ALA A 1 388 ? -11.291 27.688 38.858 1.00 78.25 388 ALA A N 1
ATOM 2958 C CA . ALA A 1 388 ? -11.257 28.825 39.778 1.00 78.25 388 ALA A CA 1
ATOM 2959 C C . ALA A 1 388 ? -12.656 29.175 40.313 1.00 78.25 388 ALA A C 1
ATOM 2961 O O . ALA A 1 388 ? -12.829 29.402 41.510 1.00 78.25 388 ALA A O 1
ATOM 2962 N N . LYS A 1 389 ? -13.686 29.154 39.455 1.00 86.88 389 LYS A N 1
ATOM 2963 C CA . LYS A 1 389 ? -15.085 29.342 39.871 1.00 86.88 389 LYS A CA 1
ATOM 2964 C C . LYS A 1 389 ? -15.519 28.278 40.882 1.00 86.88 389 LYS A C 1
ATOM 2966 O O . LYS A 1 389 ? -16.198 28.608 41.852 1.00 86.88 389 LYS A O 1
ATOM 2971 N N . THR A 1 390 ? -15.123 27.026 40.675 1.00 85.31 390 THR A N 1
ATOM 2972 C CA . THR A 1 390 ? -15.444 25.910 41.577 1.00 85.31 390 THR A CA 1
ATOM 2973 C C . THR A 1 390 ? -14.732 26.060 42.923 1.00 85.31 390 THR A C 1
ATOM 2975 O O . THR A 1 390 ? -15.371 25.936 43.966 1.00 85.31 390 THR A O 1
ATOM 2978 N N . GLN A 1 391 ? -13.448 26.428 42.918 1.00 85.69 391 GLN A N 1
ATOM 2979 C CA . GLN A 1 391 ? -12.684 26.694 44.141 1.00 85.69 391 GLN A CA 1
ATOM 2980 C C . GLN A 1 391 ? -13.259 27.872 44.938 1.00 85.69 391 GLN A C 1
ATOM 2982 O O . GLN A 1 391 ? -13.405 27.775 46.152 1.00 85.69 391 GLN A O 1
ATOM 2987 N N . ILE A 1 392 ? -13.666 28.957 44.271 1.00 82.88 392 ILE A N 1
ATOM 2988 C CA . ILE A 1 392 ? -14.322 30.098 44.929 1.00 82.88 392 ILE A CA 1
ATOM 2989 C C . ILE A 1 392 ? -15.648 29.678 45.582 1.00 82.88 392 ILE A C 1
ATOM 2991 O O . ILE A 1 392 ? -15.962 30.146 46.677 1.00 82.88 392 ILE A O 1
ATOM 2995 N N . GLN A 1 393 ? -16.426 28.787 44.955 1.00 83.94 393 GLN A N 1
ATOM 2996 C CA . GLN A 1 393 ? -17.646 28.257 45.577 1.00 83.94 393 GLN A CA 1
ATOM 2997 C C . GLN A 1 393 ? -17.342 27.366 46.785 1.00 83.94 393 GLN A C 1
ATOM 2999 O O . GLN A 1 393 ? -18.019 27.499 47.800 1.00 83.94 393 GLN A O 1
ATOM 3004 N N . ALA A 1 394 ? -16.305 26.526 46.721 1.00 82.56 394 ALA A N 1
ATOM 3005 C CA . ALA A 1 394 ? -15.873 25.721 47.864 1.00 82.56 394 ALA A CA 1
ATOM 3006 C C . ALA A 1 394 ? -15.432 26.606 49.044 1.00 82.56 394 ALA A C 1
ATOM 3008 O O . ALA A 1 394 ? -15.937 26.448 50.152 1.00 82.56 394 ALA A O 1
ATOM 3009 N N . ILE A 1 395 ? -14.604 27.626 48.784 1.00 83.62 395 ILE A N 1
ATOM 3010 C CA . ILE A 1 395 ? -14.184 28.612 49.794 1.00 83.62 395 ILE A CA 1
ATOM 3011 C C . ILE A 1 395 ? -15.398 29.322 50.403 1.00 83.62 395 ILE A C 1
ATOM 3013 O O . ILE A 1 395 ? -15.457 29.528 51.614 1.00 83.62 395 ILE A O 1
ATOM 3017 N N . LYS A 1 396 ? -16.396 29.685 49.588 1.00 89.62 396 LYS A N 1
ATOM 3018 C CA . LYS A 1 396 ? -17.640 30.293 50.077 1.00 89.62 396 LYS A CA 1
ATOM 3019 C C . LYS A 1 396 ? -18.386 29.360 51.035 1.00 89.62 396 LYS A C 1
ATOM 3021 O O . LYS A 1 396 ? -18.858 29.824 52.074 1.00 89.62 396 LYS A O 1
ATOM 3026 N N . THR A 1 397 ? -18.494 28.074 50.707 1.00 87.25 397 THR A N 1
ATOM 3027 C CA . THR A 1 397 ? -19.125 27.070 51.574 1.00 87.25 397 THR A CA 1
ATOM 3028 C C . THR A 1 397 ? -18.349 26.892 52.879 1.00 87.25 397 THR A C 1
ATOM 3030 O O . THR A 1 397 ? -18.950 26.938 53.953 1.00 87.25 397 THR A O 1
ATOM 3033 N N . ASP A 1 398 ? -17.023 26.790 52.818 1.00 87.06 398 ASP A N 1
ATOM 3034 C CA . ASP A 1 398 ? -16.170 26.652 54.005 1.00 87.06 398 ASP A CA 1
ATOM 3035 C C . ASP A 1 398 ? -16.259 27.877 54.924 1.00 87.06 398 ASP A C 1
ATOM 3037 O O . ASP A 1 398 ? -16.315 27.749 56.152 1.00 87.06 398 ASP A O 1
ATOM 3041 N N . LEU A 1 399 ? -16.353 29.079 54.347 1.00 84.88 399 LEU A N 1
ATOM 3042 C CA . LEU A 1 399 ? -16.545 30.316 55.101 1.00 84.88 399 LEU A CA 1
ATOM 3043 C C . LEU A 1 399 ? -17.902 30.332 55.825 1.00 84.88 399 LEU A C 1
ATOM 3045 O O . LEU A 1 399 ? -17.985 30.760 56.977 1.00 84.88 399 LEU A O 1
ATOM 3049 N N . GLN A 1 400 ? -18.963 29.830 55.185 1.00 86.25 400 GLN A N 1
ATOM 3050 C CA . GLN A 1 400 ? -20.288 29.697 55.803 1.00 86.25 400 GLN A CA 1
ATOM 3051 C C . GLN A 1 400 ? -20.285 28.681 56.952 1.00 86.25 400 GLN A C 1
ATOM 3053 O O . GLN A 1 400 ? -20.846 28.956 58.015 1.00 86.25 400 GLN A O 1
ATOM 3058 N N . VAL A 1 401 ? -19.613 27.539 56.779 1.00 87.06 401 VAL A N 1
ATOM 3059 C CA . VAL A 1 401 ? -19.437 26.537 57.844 1.00 87.06 401 VAL A CA 1
ATOM 3060 C C . VAL A 1 401 ? -18.648 27.127 59.013 1.00 87.06 401 VAL A C 1
ATOM 3062 O O . VAL A 1 401 ? -19.054 26.986 60.166 1.00 87.06 401 VAL A O 1
ATOM 3065 N N . THR A 1 402 ? -17.566 27.852 58.728 1.00 84.06 402 THR A N 1
ATOM 3066 C CA . THR A 1 402 ? -16.743 28.520 59.747 1.00 84.06 402 THR A CA 1
ATOM 3067 C C . THR A 1 402 ? -17.543 29.576 60.514 1.00 84.06 402 THR A C 1
ATOM 3069 O O . THR A 1 402 ? -17.478 29.630 61.742 1.00 84.06 402 THR A O 1
ATOM 3072 N N . SER A 1 403 ? -18.359 30.373 59.817 1.00 84.81 403 SER A N 1
ATOM 3073 C CA . SER A 1 403 ? -19.258 31.361 60.427 1.00 84.81 403 SER A CA 1
ATOM 3074 C C . SER A 1 403 ? -20.294 30.714 61.355 1.00 84.81 403 SER A C 1
ATOM 3076 O O . SER A 1 403 ? -20.519 31.195 62.472 1.00 84.81 403 SER A O 1
ATOM 3078 N N . LYS A 1 404 ? -20.876 29.582 60.942 1.00 87.44 404 LYS A N 1
ATOM 3079 C CA . LYS A 1 404 ? -21.802 28.809 61.777 1.00 87.44 404 LYS A CA 1
ATOM 3080 C C . LYS A 1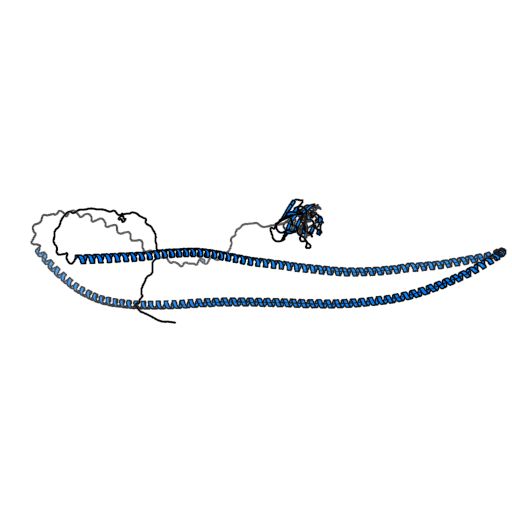 404 ? -21.107 28.279 63.034 1.00 87.44 404 LYS A C 1
ATOM 3082 O O . LYS A 1 404 ? -21.599 28.506 64.135 1.00 87.44 404 LYS A O 1
ATOM 3087 N N . ARG A 1 405 ? -19.929 27.667 62.880 1.00 85.06 405 ARG A N 1
ATOM 3088 C CA . ARG A 1 405 ? -19.163 27.098 63.999 1.00 85.06 405 ARG A CA 1
ATOM 3089 C C . ARG A 1 405 ? -18.721 28.167 64.998 1.00 85.06 405 ARG A C 1
ATOM 3091 O O . ARG A 1 405 ? -18.812 27.962 66.199 1.00 85.06 405 ARG A O 1
ATOM 3098 N N . SER A 1 406 ? -18.327 29.344 64.511 1.00 79.62 406 SER A N 1
ATOM 3099 C CA . SER A 1 406 ? -18.026 30.502 65.363 1.00 79.62 406 SER A CA 1
ATOM 3100 C C . SER A 1 406 ? -19.246 30.967 66.170 1.00 79.62 406 SER A C 1
ATOM 3102 O O . SER A 1 406 ? -19.109 31.311 67.344 1.00 79.62 406 SER A O 1
ATOM 3104 N N . SER A 1 407 ? -20.443 30.925 65.576 1.00 84.00 407 SER A N 1
ATOM 3105 C CA . SER A 1 407 ? -21.693 31.258 66.271 1.00 84.00 407 SER A CA 1
ATOM 3106 C C . SER A 1 407 ? -22.050 30.222 67.344 1.00 84.00 407 SER A C 1
ATOM 3108 O O . SER A 1 407 ? -22.481 30.598 68.432 1.00 84.00 407 SER A O 1
ATOM 3110 N N . GLU A 1 408 ? -21.827 28.935 67.068 1.00 85.75 408 GLU A N 1
ATOM 3111 C CA . GLU A 1 408 ? -22.009 27.837 68.029 1.00 85.75 408 GLU A CA 1
ATOM 3112 C C . GLU A 1 408 ? -21.035 27.968 69.212 1.00 85.75 408 GLU A C 1
ATOM 3114 O O . GLU A 1 408 ? -21.469 27.985 70.363 1.00 85.75 408 GLU A O 1
ATOM 3119 N N . THR A 1 409 ? -19.745 28.206 68.950 1.00 83.56 409 THR A N 1
ATOM 3120 C CA . THR A 1 409 ? -18.747 28.467 70.004 1.00 83.56 409 THR A CA 1
ATOM 3121 C C . THR A 1 409 ? -19.112 29.690 70.852 1.00 83.56 409 THR A C 1
ATOM 3123 O O . THR A 1 409 ? -18.952 29.675 72.071 1.00 83.56 409 THR A O 1
ATOM 3126 N N . ALA A 1 410 ? -19.653 30.753 70.247 1.00 82.00 410 ALA A N 1
ATOM 3127 C CA . ALA A 1 410 ? -20.110 31.921 70.999 1.00 82.00 410 ALA A CA 1
ATOM 3128 C C . ALA A 1 410 ? -21.289 31.601 71.939 1.00 82.00 410 ALA A C 1
ATOM 3130 O O . ALA A 1 410 ? -21.401 32.212 73.003 1.00 82.00 410 ALA A O 1
ATOM 3131 N N . ILE A 1 411 ? -22.165 30.658 71.574 1.00 87.81 411 ILE A N 1
ATOM 3132 C CA . ILE A 1 411 ? -23.259 30.188 72.437 1.00 87.81 411 ILE A CA 1
ATOM 3133 C C . ILE A 1 411 ? -22.702 29.355 73.598 1.00 87.81 411 ILE A C 1
ATOM 3135 O O . ILE A 1 411 ? -23.074 29.600 74.745 1.00 87.81 411 ILE A O 1
ATOM 3139 N N . GLU A 1 412 ? -21.771 28.439 73.329 1.00 87.56 412 GLU A N 1
ATOM 3140 C CA . GLU A 1 412 ? -21.131 27.610 74.362 1.00 87.56 412 GLU A CA 1
ATOM 3141 C C . GLU A 1 412 ? -20.374 28.452 75.398 1.00 87.56 412 GLU A C 1
ATOM 3143 O O . GLU A 1 412 ? -20.523 28.236 76.601 1.00 87.56 412 GLU A O 1
ATOM 3148 N N . ILE A 1 413 ? -19.628 29.471 74.954 1.00 84.19 413 ILE A N 1
ATOM 3149 C CA . ILE A 1 413 ? -18.932 30.404 75.854 1.00 84.19 413 ILE A CA 1
ATOM 3150 C C . ILE A 1 413 ? -19.926 31.136 76.766 1.00 84.19 413 ILE A C 1
ATOM 3152 O O . ILE A 1 413 ? -19.657 31.302 77.957 1.00 84.19 413 ILE A O 1
ATOM 3156 N N . ARG A 1 414 ? -21.087 31.562 76.246 1.00 88.50 414 ARG A N 1
ATOM 3157 C CA . ARG A 1 414 ? -22.119 32.210 77.076 1.00 88.50 414 ARG A CA 1
ATOM 3158 C C . ARG A 1 414 ? -22.669 31.268 78.142 1.00 88.50 414 ARG A C 1
ATOM 3160 O O . ARG A 1 414 ? -22.882 31.713 79.267 1.00 88.50 414 ARG A O 1
ATOM 3167 N N . GLU A 1 415 ? -22.876 29.993 77.820 1.00 89.38 415 GLU A N 1
ATOM 3168 C CA . GLU A 1 415 ? -23.368 29.019 78.799 1.00 89.38 415 GLU A CA 1
ATOM 3169 C C . GLU A 1 415 ? -22.309 28.695 79.860 1.00 89.38 415 GLU A C 1
ATOM 3171 O O . GLU A 1 415 ? -22.627 28.664 81.048 1.00 89.38 415 GLU A O 1
ATOM 3176 N N . LEU A 1 416 ? -21.036 28.562 79.474 1.00 88.19 416 LEU A N 1
ATOM 3177 C CA . LEU A 1 416 ? -19.933 28.407 80.429 1.00 88.19 416 LEU A CA 1
ATOM 3178 C C . LEU A 1 416 ? -19.831 29.604 81.384 1.00 88.19 416 LEU A C 1
ATOM 3180 O O . LEU A 1 416 ? -19.713 29.417 82.594 1.00 88.19 416 LEU A O 1
ATOM 3184 N N . LEU A 1 417 ? -19.945 30.834 80.873 1.00 87.75 417 LEU A N 1
ATOM 3185 C CA . LEU A 1 417 ? -19.971 32.038 81.712 1.00 87.75 417 LEU A CA 1
ATOM 3186 C C . LEU A 1 417 ? -21.159 32.036 82.686 1.00 87.75 417 LEU A C 1
ATOM 3188 O O . LEU A 1 417 ? -21.003 32.420 83.848 1.00 87.75 417 LEU A O 1
ATOM 3192 N N . ARG A 1 418 ? -22.331 31.563 82.244 1.00 90.94 418 ARG A N 1
ATOM 3193 C CA . ARG A 1 418 ? -23.515 31.409 83.101 1.00 90.94 418 ARG A CA 1
ATOM 3194 C C . ARG A 1 418 ? -23.261 30.402 84.227 1.00 90.94 418 ARG A C 1
ATOM 3196 O O . ARG A 1 418 ? -23.508 30.714 85.390 1.00 90.94 418 ARG A O 1
ATOM 3203 N N . GLN A 1 419 ? -22.694 29.239 83.906 1.00 89.81 419 GLN A N 1
ATOM 3204 C CA . GLN A 1 419 ? -22.351 28.200 84.886 1.00 89.81 419 GLN A CA 1
ATOM 3205 C C . GLN A 1 419 ? -21.282 28.658 85.886 1.00 89.81 419 GLN A C 1
ATOM 3207 O O . GLN A 1 419 ? -21.380 28.367 87.081 1.00 89.81 419 GLN A O 1
ATOM 3212 N N . MET A 1 420 ? -20.277 29.410 85.430 1.00 84.94 420 MET A N 1
ATOM 3213 C CA . MET A 1 420 ? -19.277 30.017 86.311 1.00 84.94 420 MET A CA 1
ATOM 3214 C C . MET A 1 420 ? -19.913 31.019 87.279 1.00 84.94 420 MET A C 1
ATOM 3216 O O . MET A 1 420 ? -19.565 31.030 88.459 1.00 84.94 420 MET A O 1
ATOM 3220 N N . SER A 1 421 ? -20.872 31.823 86.812 1.00 88.88 421 SER A N 1
ATOM 3221 C CA . SER A 1 421 ? -21.620 32.754 87.664 1.00 88.88 421 SER A CA 1
ATOM 3222 C C . SER A 1 421 ? -22.453 32.021 88.725 1.00 88.88 421 SER A C 1
ATOM 3224 O O . SER A 1 421 ? -22.389 32.365 89.908 1.00 88.88 421 SER A O 1
ATOM 3226 N N . ASP A 1 422 ? -23.155 30.952 88.337 1.00 89.62 422 ASP A N 1
ATOM 3227 C CA . ASP A 1 422 ? -23.906 30.099 89.266 1.00 89.62 422 ASP A CA 1
ATOM 3228 C C . ASP A 1 422 ? -22.980 29.444 90.308 1.00 89.62 422 ASP A C 1
ATOM 3230 O O . ASP A 1 422 ? -23.287 29.418 91.504 1.00 89.62 422 ASP A O 1
ATOM 3234 N N . THR A 1 423 ? -21.807 28.977 89.875 1.00 87.69 423 THR A N 1
ATOM 3235 C CA . THR A 1 423 ? -20.786 28.388 90.754 1.00 87.69 423 THR A CA 1
ATOM 3236 C C . THR A 1 423 ? -20.243 29.412 91.747 1.00 87.69 423 THR A C 1
ATOM 3238 O O . THR A 1 423 ? -20.174 29.121 92.941 1.00 87.69 423 THR A O 1
ATOM 3241 N N . ALA A 1 424 ? -19.920 30.626 91.293 1.00 85.19 424 ALA A N 1
ATOM 3242 C CA . ALA A 1 424 ? -19.477 31.710 92.165 1.00 85.19 424 ALA A CA 1
ATOM 3243 C C . ALA A 1 424 ? -20.534 32.028 93.234 1.00 85.19 424 ALA A C 1
ATOM 3245 O O . ALA A 1 424 ? -20.209 32.106 94.418 1.00 85.19 424 ALA A O 1
ATOM 3246 N N . ARG A 1 425 ? -21.815 32.102 92.844 1.00 87.56 425 ARG A N 1
ATOM 3247 C CA . ARG A 1 425 ? -22.934 32.332 93.772 1.00 87.56 425 ARG A CA 1
ATOM 3248 C C . ARG A 1 425 ? -23.070 31.214 94.811 1.00 87.56 425 ARG A C 1
ATOM 3250 O O . ARG A 1 425 ? -23.299 31.484 95.990 1.00 87.56 425 ARG A O 1
ATOM 3257 N N . ASN A 1 426 ? -22.890 29.960 94.401 1.00 87.88 426 ASN A N 1
ATOM 3258 C CA . ASN A 1 426 ? -22.895 28.813 95.312 1.00 87.88 426 ASN A CA 1
ATOM 3259 C C . ASN A 1 426 ? -21.707 28.828 96.283 1.00 87.88 426 ASN A C 1
ATOM 3261 O O . ASN A 1 426 ? -21.873 28.498 97.462 1.00 87.88 426 ASN A O 1
ATOM 3265 N N . LEU A 1 427 ? -20.528 29.245 95.817 1.00 86.00 427 LEU A N 1
ATOM 3266 C CA . LEU A 1 427 ? -19.346 29.397 96.661 1.00 86.00 427 LEU A CA 1
ATOM 3267 C C . LEU A 1 427 ? -19.579 30.476 97.727 1.00 86.00 427 LEU A C 1
ATOM 3269 O O . LEU A 1 427 ? -19.329 30.227 98.904 1.00 86.00 427 LEU A O 1
ATOM 3273 N N . THR A 1 428 ? -20.164 31.620 97.354 1.00 86.44 428 THR A N 1
ATOM 3274 C CA . THR A 1 428 ? -20.563 32.676 98.300 1.00 86.44 428 THR A CA 1
ATOM 3275 C C . THR A 1 428 ? -21.542 32.156 99.356 1.00 86.44 428 THR A C 1
ATOM 3277 O O . THR A 1 428 ? -21.337 32.378 100.548 1.00 86.44 428 THR A O 1
ATOM 3280 N N . ASN A 1 429 ? -22.568 31.400 98.950 1.00 86.62 429 ASN A N 1
ATOM 3281 C CA . ASN A 1 429 ? -23.517 30.784 99.885 1.00 86.62 429 ASN A CA 1
ATOM 3282 C C . ASN A 1 429 ? -22.845 29.793 100.841 1.00 86.62 429 ASN A C 1
ATOM 3284 O O . ASN A 1 429 ? -23.209 29.710 102.014 1.00 86.62 429 ASN A O 1
ATOM 3288 N N . THR A 1 430 ? -21.870 29.034 100.346 1.00 84.75 430 THR A N 1
ATOM 3289 C CA . THR A 1 430 ? -21.094 28.097 101.163 1.00 84.75 430 THR A CA 1
ATOM 3290 C C . THR A 1 430 ? -20.230 28.847 102.170 1.00 84.75 430 THR A C 1
ATOM 3292 O O . THR A 1 430 ? -20.213 28.474 103.340 1.00 84.75 430 THR A O 1
ATOM 3295 N N . ASN A 1 431 ? -19.600 29.948 101.758 1.00 85.06 431 ASN A N 1
ATOM 3296 C CA . ASN A 1 431 ? -18.803 30.789 102.645 1.00 85.06 431 ASN A CA 1
ATOM 3297 C C . ASN A 1 431 ? -19.654 31.362 103.792 1.00 85.06 431 ASN A C 1
ATOM 3299 O O . ASN A 1 431 ? -19.280 31.232 104.952 1.00 85.06 431 ASN A O 1
ATOM 3303 N N . MET A 1 432 ? -20.868 31.847 103.496 1.00 86.69 432 MET A N 1
ATOM 3304 C CA . MET A 1 432 ? -21.812 32.296 104.534 1.00 86.69 432 MET A CA 1
ATOM 3305 C C . MET A 1 432 ? -22.198 31.179 105.521 1.00 86.69 432 MET A C 1
ATOM 3307 O O . MET A 1 432 ? -22.394 31.435 106.709 1.00 86.69 432 MET A O 1
ATOM 3311 N N . LYS A 1 433 ? -22.312 29.924 105.060 1.00 85.50 433 LYS A N 1
ATOM 3312 C CA . LYS A 1 433 ? -22.565 28.779 105.954 1.00 85.50 433 LYS A CA 1
ATOM 3313 C C . LYS A 1 433 ? -21.370 28.491 106.862 1.00 85.50 433 LYS A C 1
ATOM 3315 O O . LYS A 1 433 ? -21.579 28.184 108.032 1.00 85.50 433 LYS A O 1
ATOM 3320 N N . VAL A 1 434 ? -20.148 28.583 106.338 1.00 80.19 434 VAL A N 1
ATOM 3321 C CA . VAL A 1 434 ? -18.912 28.411 107.119 1.00 80.19 434 VAL A CA 1
ATOM 3322 C C . VAL A 1 434 ? -18.799 29.493 108.192 1.00 80.19 434 VAL A C 1
ATOM 3324 O O . VAL A 1 434 ? -18.557 29.160 109.350 1.00 80.19 434 VAL A O 1
ATOM 3327 N N . ASP A 1 435 ? -19.079 30.752 107.851 1.00 85.19 435 ASP A N 1
ATOM 3328 C CA . ASP A 1 435 ? -19.104 31.856 108.820 1.00 85.19 435 ASP A CA 1
ATOM 3329 C C . ASP A 1 435 ? -20.116 31.593 109.948 1.00 85.19 435 ASP A C 1
ATOM 3331 O O . ASP A 1 435 ? -19.814 31.767 111.131 1.00 85.19 435 ASP A O 1
ATOM 3335 N N . ASN A 1 436 ? -21.302 31.082 109.601 1.00 83.81 436 ASN A N 1
ATOM 3336 C CA . ASN A 1 436 ? -22.323 30.727 110.584 1.00 83.81 436 ASN A CA 1
ATOM 3337 C C . ASN A 1 436 ? -21.889 29.563 111.499 1.00 83.81 436 ASN A C 1
ATOM 3339 O O . ASN A 1 436 ? -22.136 29.594 112.704 1.00 83.81 436 ASN A O 1
ATOM 3343 N N . ILE A 1 437 ? -21.195 28.552 110.961 1.00 82.50 437 ILE A N 1
ATOM 3344 C CA . ILE A 1 437 ? -20.587 27.483 111.773 1.00 82.50 437 ILE A CA 1
ATOM 3345 C C . ILE A 1 437 ? -19.540 28.070 112.730 1.00 82.50 437 ILE A C 1
ATOM 3347 O O . ILE A 1 437 ? -19.511 27.689 113.901 1.00 82.50 437 ILE A O 1
ATOM 3351 N N . GLY A 1 438 ? -18.729 29.029 112.272 1.00 81.00 438 GLY A N 1
ATOM 3352 C CA . GLY A 1 438 ? -17.774 29.751 113.117 1.00 81.00 438 GLY A CA 1
ATOM 3353 C C . GLY A 1 438 ? -18.440 30.417 114.327 1.00 81.00 438 GLY A C 1
ATOM 3354 O O . GLY A 1 438 ? -17.969 30.263 115.456 1.00 81.00 438 GLY A O 1
ATOM 3355 N N . LEU A 1 439 ? -19.588 31.074 114.123 1.00 81.19 439 LEU A N 1
ATOM 3356 C CA . LEU A 1 439 ? -20.377 31.676 115.207 1.00 81.19 439 LEU A CA 1
ATOM 3357 C C . LEU A 1 439 ? -20.923 30.629 116.19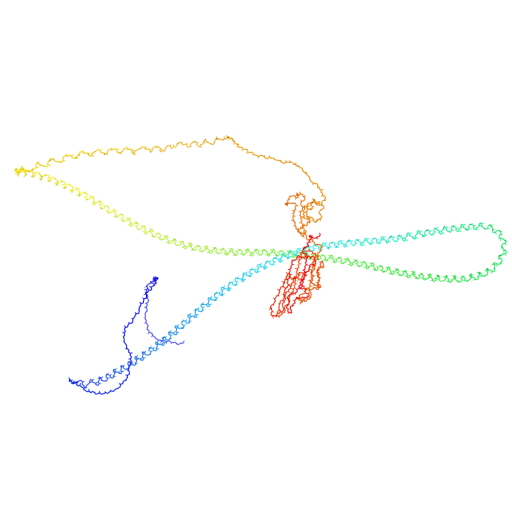6 1.00 81.19 439 LEU A C 1
ATOM 3359 O O . LEU A 1 439 ? -20.882 30.844 117.410 1.00 81.19 439 LEU A O 1
ATOM 3363 N N . ILE A 1 440 ? -21.388 29.477 115.703 1.00 83.12 440 ILE A N 1
ATOM 3364 C CA . ILE A 1 440 ? -21.888 28.378 116.549 1.00 83.12 440 ILE A CA 1
ATOM 3365 C C . ILE A 1 440 ? -20.761 27.779 117.406 1.00 83.12 440 ILE A C 1
ATOM 3367 O O . ILE A 1 440 ? -20.943 27.553 118.608 1.00 83.12 440 I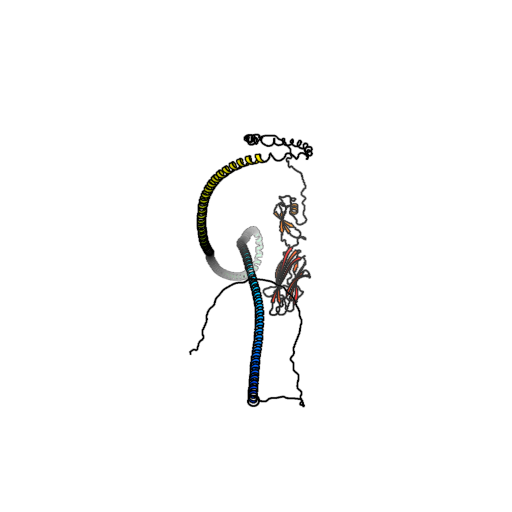LE A O 1
ATOM 3371 N N . ILE A 1 441 ? -19.581 27.547 116.823 1.00 80.62 441 ILE A N 1
ATOM 3372 C CA . ILE A 1 441 ? -18.406 27.035 117.549 1.00 80.62 441 ILE A CA 1
ATOM 3373 C C . ILE A 1 441 ? -17.995 28.013 118.655 1.00 80.62 441 ILE A C 1
ATOM 3375 O O . ILE A 1 441 ? -17.725 27.590 119.784 1.00 80.62 441 ILE A O 1
ATOM 3379 N N . PHE A 1 442 ? -18.011 29.317 118.372 1.00 83.50 442 PHE A N 1
ATOM 3380 C CA . PHE A 1 442 ? -17.710 30.345 119.366 1.00 83.50 442 PHE A CA 1
ATOM 3381 C C . PHE A 1 442 ? -18.684 30.303 120.559 1.00 83.50 442 PHE A C 1
ATOM 3383 O O . PHE A 1 442 ? -18.249 30.301 121.713 1.00 83.50 442 PHE A O 1
ATOM 3390 N N . GLY A 1 443 ? -19.992 30.178 120.307 1.00 84.00 443 GLY A N 1
ATOM 3391 C CA . GLY A 1 443 ? -20.998 30.031 121.370 1.00 84.00 443 GLY A CA 1
ATOM 3392 C C . GLY A 1 443 ? -20.842 28.741 122.190 1.00 84.00 443 GLY A C 1
ATOM 3393 O O . GLY A 1 443 ? -20.941 28.751 123.422 1.00 84.00 443 GLY A O 1
ATOM 3394 N N . THR A 1 444 ? -20.525 27.628 121.526 1.00 81.12 444 THR A N 1
ATOM 3395 C CA . THR A 1 444 ? -20.287 26.330 122.184 1.00 81.12 444 THR A CA 1
ATOM 3396 C C . THR A 1 444 ? -19.060 26.388 123.098 1.00 81.12 444 THR A C 1
ATOM 3398 O O . THR A 1 444 ? -19.103 25.913 124.233 1.00 81.12 444 THR A O 1
ATOM 3401 N N . THR A 1 445 ? -17.993 27.053 122.646 1.00 83.31 445 THR A N 1
ATOM 3402 C CA . THR A 1 445 ? -16.761 27.263 123.423 1.00 83.31 445 THR A CA 1
ATOM 3403 C C . THR A 1 445 ? -17.035 28.028 124.723 1.00 83.31 445 THR A C 1
ATOM 3405 O O . THR A 1 445 ? -16.546 27.636 125.783 1.00 83.31 445 THR A O 1
ATOM 3408 N N . GLN A 1 446 ? -17.877 29.069 124.685 1.00 83.75 446 GLN A N 1
ATOM 3409 C CA . GLN A 1 446 ? -18.268 29.802 125.897 1.00 83.75 446 GLN A CA 1
ATOM 3410 C C . GLN A 1 446 ? -19.092 28.948 126.869 1.00 83.75 446 GLN A C 1
ATOM 3412 O O . GLN A 1 446 ? -18.909 29.033 128.085 1.00 83.75 446 GLN A O 1
ATOM 3417 N N . THR A 1 447 ? -19.976 28.097 126.347 1.00 82.88 447 THR A N 1
ATOM 3418 C CA . THR A 1 447 ? -20.801 27.206 127.175 1.00 82.88 447 THR A CA 1
ATOM 3419 C C . THR A 1 447 ? -19.932 26.176 127.899 1.00 82.88 447 THR A C 1
ATOM 3421 O O . THR A 1 447 ? -20.074 25.994 129.107 1.00 82.88 447 THR A O 1
ATOM 3424 N N . LEU A 1 448 ? -18.967 25.571 127.199 1.00 81.62 448 LEU A N 1
ATOM 3425 C CA . LEU A 1 448 ? -18.036 24.603 127.781 1.00 81.62 448 LEU A CA 1
ATOM 3426 C C . LEU A 1 448 ? -17.170 25.225 128.890 1.00 81.62 448 LEU A C 1
ATOM 3428 O O . LEU A 1 448 ? -16.961 24.607 129.935 1.00 81.62 448 LEU A O 1
ATOM 3432 N N . ALA A 1 449 ? -16.720 26.470 128.701 1.00 80.19 449 ALA A N 1
ATOM 3433 C CA . ALA A 1 449 ? -15.983 27.209 129.726 1.00 80.19 449 ALA A CA 1
ATOM 3434 C C . ALA A 1 449 ? -16.809 27.400 131.012 1.00 80.19 449 ALA A C 1
ATOM 3436 O O . ALA A 1 449 ? -16.269 27.295 132.115 1.00 80.19 449 ALA A O 1
ATOM 3437 N N . LYS A 1 450 ? -18.124 27.622 130.884 1.00 82.38 450 LYS A N 1
ATOM 3438 C CA . LYS A 1 450 ? -19.039 27.721 132.027 1.00 82.38 450 LYS A CA 1
ATOM 3439 C C . LYS A 1 450 ? -19.207 26.377 132.740 1.00 82.38 450 LYS A C 1
ATOM 3441 O O . LYS A 1 450 ? -19.025 26.317 133.951 1.00 82.38 450 LYS A O 1
ATOM 3446 N N . THR A 1 451 ? -19.448 25.293 132.002 1.00 79.81 451 THR A N 1
ATOM 3447 C CA . THR A 1 451 ? -19.582 23.944 132.580 1.00 79.81 451 THR A CA 1
ATOM 3448 C C . THR A 1 451 ? -18.327 23.508 133.341 1.00 79.81 451 THR A C 1
ATOM 3450 O O . THR A 1 451 ? -18.430 22.909 134.409 1.00 79.81 451 THR A O 1
ATOM 3453 N N . ASN A 1 452 ? -17.135 23.846 132.838 1.00 82.31 452 ASN A N 1
ATOM 3454 C CA . ASN A 1 452 ? -15.883 23.526 133.525 1.00 82.31 452 ASN A CA 1
ATOM 3455 C C . ASN A 1 452 ? -15.770 24.232 134.892 1.00 82.31 452 ASN A C 1
ATOM 3457 O O . ASN A 1 452 ? -15.275 23.656 135.863 1.00 82.31 452 ASN A O 1
ATOM 3461 N N . LYS A 1 453 ? -16.285 25.463 135.001 1.00 83.88 453 LYS A N 1
ATOM 3462 C CA . LYS A 1 453 ? -16.336 26.200 136.269 1.00 83.88 453 LYS A CA 1
ATOM 3463 C C . LYS A 1 453 ? -17.269 25.519 137.280 1.00 83.88 453 LYS A C 1
ATOM 3465 O O . LYS A 1 453 ? -16.855 25.286 138.414 1.00 83.88 453 LYS A O 1
ATOM 3470 N N . ASP A 1 454 ? -18.465 25.124 136.848 1.00 82.50 454 ASP A N 1
ATOM 3471 C CA . ASP A 1 454 ? -19.471 24.470 137.703 1.00 82.50 454 ASP A CA 1
ATOM 3472 C C . ASP A 1 454 ? -19.003 23.082 138.202 1.00 82.50 454 ASP A C 1
ATOM 3474 O O . ASP A 1 454 ? -19.241 22.692 139.351 1.00 82.50 454 ASP A O 1
ATOM 3478 N N . LEU A 1 455 ? -18.268 22.334 137.368 1.00 80.94 455 LEU A N 1
ATOM 3479 C CA . LEU A 1 455 ? -17.701 21.034 137.747 1.00 80.94 455 LEU A CA 1
ATOM 3480 C C . LEU A 1 455 ? -16.641 21.169 138.853 1.00 80.94 455 LEU A C 1
ATOM 3482 O O . LEU A 1 455 ? -16.574 20.342 139.766 1.00 80.94 455 LEU A O 1
ATOM 3486 N N . THR A 1 456 ? -15.858 22.248 138.811 1.00 79.75 456 THR A N 1
ATOM 3487 C CA . THR A 1 456 ? -14.839 22.550 139.827 1.00 79.75 456 THR A CA 1
ATOM 3488 C C . THR A 1 456 ? -15.482 22.821 141.195 1.00 79.75 456 THR A C 1
ATOM 3490 O O . THR A 1 456 ? -14.983 22.367 142.222 1.00 79.75 456 THR A O 1
ATOM 3493 N N . GLU A 1 457 ? -16.637 23.488 141.210 1.00 81.56 457 GLU A N 1
ATOM 3494 C CA . GLU A 1 457 ? -17.410 23.797 142.421 1.00 81.56 457 GLU A CA 1
ATOM 3495 C C . GLU A 1 457 ? -18.162 22.574 142.987 1.00 81.56 457 GLU A C 1
ATOM 3497 O O . GLU A 1 457 ? -18.455 22.487 144.180 1.00 81.56 457 GLU A O 1
ATOM 3502 N N . THR A 1 458 ? -18.449 21.582 142.142 1.00 77.25 458 THR A N 1
ATOM 3503 C CA . THR A 1 458 ? -19.034 20.304 142.575 1.00 77.25 458 THR A CA 1
ATOM 3504 C C . THR A 1 458 ? -17.983 19.409 143.238 1.00 77.25 458 THR A C 1
ATOM 3506 O O . THR A 1 458 ? -18.274 18.754 144.240 1.00 77.25 458 THR A O 1
ATOM 3509 N N . LYS A 1 459 ? -16.736 19.421 142.742 1.00 81.19 459 LYS A N 1
ATOM 3510 C CA . LYS A 1 459 ? -15.627 18.651 143.331 1.00 81.19 459 LYS A CA 1
ATOM 3511 C C . LYS A 1 459 ? -15.351 19.045 144.785 1.00 81.19 459 LYS A C 1
ATOM 3513 O O . LYS A 1 459 ? -15.170 18.162 145.618 1.00 81.19 459 LYS A O 1
ATOM 3518 N N . THR A 1 460 ? -15.385 20.338 145.106 1.00 80.25 460 THR A N 1
ATOM 3519 C CA . THR A 1 460 ? -15.179 20.832 146.479 1.00 80.25 460 THR A CA 1
ATOM 3520 C C . THR A 1 460 ? -16.286 20.405 147.446 1.00 80.25 460 THR A C 1
ATOM 3522 O O . THR A 1 460 ? -16.004 20.180 148.619 1.00 80.25 460 THR A O 1
ATOM 3525 N N . LYS A 1 461 ? -17.530 20.224 146.979 1.00 80.00 461 LYS A N 1
ATOM 3526 C CA . LYS A 1 461 ? -18.631 19.703 147.815 1.00 80.00 461 LYS A CA 1
ATOM 3527 C C . LYS A 1 461 ? -18.488 18.211 148.130 1.00 80.00 461 LYS A C 1
ATOM 3529 O O . LYS A 1 461 ? -18.851 17.792 149.223 1.00 80.00 461 LYS A O 1
ATOM 3534 N N . VAL A 1 462 ? -17.950 17.413 147.204 1.00 78.25 462 VAL A N 1
ATOM 3535 C CA . VAL A 1 462 ? -17.720 15.969 147.412 1.00 78.25 462 VAL A CA 1
ATOM 3536 C C . VAL A 1 462 ? -16.636 15.718 148.465 1.00 78.25 462 VAL A C 1
ATOM 3538 O O . VAL A 1 462 ? -16.788 14.818 149.286 1.00 78.25 462 VAL A O 1
ATOM 3541 N N . ASP A 1 463 ? -15.595 16.552 148.505 1.00 77.62 463 ASP A N 1
ATOM 3542 C CA . ASP A 1 463 ? -14.519 16.423 149.498 1.00 77.62 463 ASP A CA 1
ATOM 3543 C C . ASP A 1 463 ? -15.001 16.680 150.941 1.00 77.62 463 ASP A C 1
ATOM 3545 O O . ASP A 1 463 ? -14.458 16.105 151.881 1.00 77.62 463 ASP A O 1
ATOM 3549 N N . ALA A 1 464 ? -16.066 17.468 151.130 1.00 74.81 464 ALA A N 1
ATOM 3550 C CA . ALA A 1 464 ? -16.677 17.685 152.444 1.00 74.81 464 ALA A CA 1
ATOM 3551 C C . ALA A 1 464 ? -17.437 16.449 152.974 1.00 74.81 464 ALA A C 1
ATOM 3553 O O . ALA A 1 464 ? -17.455 16.214 154.179 1.00 74.81 464 ALA A O 1
ATOM 3554 N N . ILE A 1 465 ? -18.020 15.627 152.091 1.00 75.38 465 ILE A N 1
ATOM 3555 C CA . ILE A 1 465 ? -18.811 14.438 152.467 1.00 75.38 465 ILE A CA 1
ATOM 3556 C C . ILE A 1 465 ? -17.912 13.275 152.937 1.00 75.38 465 ILE A C 1
ATOM 3558 O O . ILE A 1 465 ? -18.302 12.519 153.828 1.00 75.38 465 ILE A O 1
ATOM 3562 N N . ASP A 1 466 ? -16.695 13.138 152.395 1.00 78.69 466 ASP A N 1
ATOM 3563 C CA . ASP A 1 466 ? -15.733 12.093 152.807 1.00 78.69 466 ASP A CA 1
ATOM 3564 C C . ASP A 1 466 ? -15.307 12.230 154.283 1.00 78.69 466 ASP A C 1
ATOM 3566 O O . ASP A 1 466 ? -15.086 11.235 154.981 1.00 78.69 466 ASP A O 1
ATOM 3570 N N . MET A 1 467 ? -15.243 13.464 154.793 1.00 76.81 467 MET A N 1
ATOM 3571 C CA . MET A 1 467 ? -14.890 13.729 156.190 1.00 76.81 467 MET A CA 1
ATOM 3572 C C . MET A 1 467 ? -15.969 13.271 157.181 1.00 76.81 467 MET A C 1
ATOM 3574 O O . MET A 1 467 ? -15.627 12.726 158.233 1.00 76.81 467 MET A O 1
ATOM 3578 N N . ASP A 1 468 ? -17.253 13.415 156.846 1.00 77.44 468 ASP A N 1
ATOM 3579 C CA . ASP A 1 468 ? -18.357 13.022 157.733 1.00 77.44 468 ASP A CA 1
ATOM 3580 C C . ASP A 1 468 ? -18.468 11.492 157.890 1.00 77.44 468 ASP A C 1
ATOM 3582 O O . ASP A 1 468 ? -18.780 10.986 158.973 1.00 77.44 468 ASP A O 1
ATOM 3586 N N . LEU A 1 469 ? -18.125 10.725 156.848 1.00 75.31 469 LEU A N 1
ATOM 3587 C CA . LEU A 1 469 ? -18.209 9.258 156.848 1.00 75.31 469 LEU A CA 1
ATOM 3588 C C . LEU A 1 469 ? -17.163 8.590 157.768 1.00 75.31 469 LEU A C 1
ATOM 3590 O O . LEU A 1 469 ? -17.425 7.543 158.372 1.00 75.31 469 LEU A O 1
ATOM 3594 N N . LYS A 1 470 ? -15.989 9.212 157.948 1.00 76.50 470 LYS A N 1
ATOM 3595 C CA . LYS A 1 470 ? -14.944 8.715 158.865 1.00 76.50 470 LYS A CA 1
ATOM 3596 C C . LYS A 1 470 ? -15.362 8.774 160.338 1.00 76.50 470 LYS A C 1
ATOM 3598 O O . LYS A 1 470 ? -15.021 7.864 161.093 1.00 76.50 470 LYS A O 1
ATOM 3603 N N . ASN A 1 471 ? -16.149 9.771 160.743 1.00 70.88 471 ASN A N 1
ATOM 3604 C CA . ASN A 1 471 ? -16.586 9.931 162.137 1.00 70.88 471 ASN A CA 1
ATOM 3605 C C . ASN A 1 471 ? -17.633 8.885 162.570 1.00 70.88 471 ASN A C 1
ATOM 3607 O O . ASN A 1 471 ? -17.632 8.455 163.723 1.00 70.88 471 ASN A O 1
ATOM 3611 N N . ALA A 1 472 ? -18.480 8.406 161.654 1.00 68.69 472 ALA A N 1
ATOM 3612 C CA . ALA A 1 472 ? -19.490 7.382 161.947 1.00 68.69 472 ALA A CA 1
ATOM 3613 C C . ALA A 1 472 ? -18.889 5.986 162.229 1.00 68.69 472 ALA A C 1
ATOM 3615 O O . ALA A 1 472 ? -19.462 5.191 162.976 1.00 68.69 472 ALA A O 1
ATOM 3616 N N . THR A 1 473 ? -17.706 5.694 161.678 1.00 70.12 473 THR A N 1
ATOM 3617 C CA . THR A 1 473 ? -17.065 4.371 161.771 1.00 70.12 473 THR A CA 1
ATOM 3618 C C . THR A 1 473 ? -16.540 4.067 163.185 1.00 70.12 473 THR A C 1
ATOM 3620 O O . THR A 1 473 ? -16.614 2.927 163.637 1.00 70.12 473 THR A O 1
ATOM 3623 N N . GLN A 1 474 ? -16.113 5.078 163.951 1.00 67.19 474 GLN A N 1
ATOM 3624 C CA . GLN A 1 474 ? -15.630 4.889 165.331 1.00 67.19 474 GLN A CA 1
ATOM 3625 C C . GLN A 1 474 ? -16.747 4.582 166.352 1.00 67.19 474 GLN A C 1
ATOM 3627 O O . GLN A 1 474 ? -16.471 4.067 167.436 1.00 67.19 474 GLN A O 1
ATOM 3632 N N . GLY A 1 475 ? -18.017 4.855 166.025 1.00 65.38 475 GLY A N 1
ATOM 3633 C CA . GLY A 1 475 ? -19.162 4.578 166.904 1.00 65.38 475 GLY A CA 1
ATOM 3634 C C . GLY A 1 475 ? -19.575 3.101 166.961 1.00 65.38 475 GLY A C 1
ATOM 3635 O O . GLY A 1 475 ? -20.111 2.653 167.973 1.00 65.38 475 GLY A O 1
ATOM 3636 N N . PHE A 1 476 ? -19.293 2.324 165.911 1.00 61.22 476 PHE A N 1
ATOM 3637 C CA . PHE A 1 476 ? -19.744 0.931 165.792 1.00 61.22 476 PHE A CA 1
ATOM 3638 C C . PHE A 1 476 ? -18.878 -0.085 166.557 1.00 61.22 476 PHE A C 1
ATOM 3640 O O . PHE A 1 476 ? -19.371 -1.151 166.930 1.00 61.22 476 PHE A O 1
ATOM 3647 N N . GLU A 1 477 ? -17.613 0.227 166.856 1.00 61.75 477 GLU A N 1
ATOM 3648 C CA . GLU A 1 477 ? -16.709 -0.714 167.538 1.00 61.75 477 GLU A CA 1
ATOM 3649 C C . GLU A 1 477 ? -17.029 -0.911 169.035 1.00 61.75 477 GLU A C 1
ATOM 3651 O O . GLU A 1 477 ? -16.706 -1.956 169.600 1.00 61.75 477 GLU A O 1
ATOM 3656 N N . ARG A 1 478 ? -17.743 0.022 169.686 1.00 58.53 478 ARG A N 1
ATOM 3657 C CA . ARG A 1 478 ? -18.071 -0.066 171.127 1.00 58.53 478 ARG A CA 1
ATOM 3658 C C . ARG A 1 478 ? -19.207 -1.042 171.470 1.00 58.53 478 ARG A C 1
ATOM 3660 O O . ARG A 1 478 ? -19.295 -1.474 172.615 1.00 58.53 478 ARG A O 1
ATOM 3667 N N . THR A 1 479 ? -20.036 -1.448 170.509 1.00 56.78 479 THR A N 1
ATOM 3668 C CA . THR A 1 479 ? -21.236 -2.277 170.768 1.00 56.78 479 THR A CA 1
ATOM 3669 C C . THR A 1 479 ? -21.004 -3.777 170.518 1.00 56.78 479 THR A C 1
ATOM 3671 O O . THR A 1 479 ? -21.869 -4.597 170.814 1.00 56.78 479 THR A O 1
ATOM 3674 N N . ARG A 1 480 ? -19.829 -4.173 170.003 1.00 54.50 480 ARG A N 1
ATOM 3675 C CA . ARG A 1 480 ? -19.547 -5.558 169.572 1.00 54.50 480 ARG A CA 1
ATOM 3676 C C . ARG A 1 480 ? -18.984 -6.481 170.667 1.00 54.50 480 ARG A C 1
ATOM 3678 O O . ARG A 1 480 ? -19.157 -7.691 170.567 1.00 54.50 480 ARG A O 1
ATOM 3685 N N . ASN A 1 481 ? -18.357 -5.956 171.724 1.00 53.53 481 ASN A N 1
ATOM 3686 C CA . ASN A 1 481 ? -17.506 -6.771 172.613 1.00 53.53 481 ASN A CA 1
ATOM 3687 C C . ASN A 1 481 ? -18.155 -7.316 173.905 1.00 53.53 481 ASN A C 1
ATOM 3689 O O . ASN A 1 481 ? -17.489 -8.041 174.634 1.00 53.53 481 ASN A O 1
ATOM 3693 N N . ASN A 1 482 ? -19.444 -7.076 174.174 1.00 46.88 482 ASN A N 1
ATOM 3694 C CA . ASN A 1 482 ? -20.129 -7.610 175.372 1.00 46.88 482 ASN A CA 1
ATOM 3695 C C . ASN A 1 482 ? -20.970 -8.887 175.126 1.00 46.88 482 ASN A C 1
ATOM 3697 O O . ASN A 1 482 ? -21.760 -9.262 175.986 1.00 46.88 482 ASN A O 1
ATOM 3701 N N . GLY A 1 483 ? -20.837 -9.562 173.972 1.00 47.25 483 GLY A N 1
ATOM 3702 C CA . GLY A 1 483 ? -21.886 -10.478 173.494 1.00 47.25 483 GLY A CA 1
ATOM 3703 C C . GLY A 1 483 ? -21.567 -11.933 173.134 1.00 47.25 483 GLY A C 1
ATOM 3704 O O . GLY A 1 483 ? -22.531 -12.615 172.814 1.00 47.25 483 GLY A O 1
ATOM 3705 N N . LYS A 1 484 ? -20.322 -12.446 173.127 1.00 46.06 484 LYS A N 1
ATOM 3706 C CA . LYS A 1 484 ? -20.057 -13.871 172.785 1.00 46.06 484 LYS A CA 1
ATOM 3707 C C . LYS A 1 484 ? -18.810 -14.457 173.469 1.00 46.06 484 LYS A C 1
ATOM 3709 O O . LYS A 1 484 ? -17.791 -14.696 172.834 1.00 46.06 484 LYS A O 1
ATOM 3714 N N . ASN A 1 485 ? -18.925 -14.712 174.772 1.00 46.16 485 ASN A N 1
ATOM 3715 C CA . ASN A 1 485 ? -18.345 -15.906 175.398 1.00 46.16 485 ASN A CA 1
ATOM 3716 C C . ASN A 1 485 ? -19.397 -17.023 175.240 1.00 46.16 485 ASN A C 1
ATOM 3718 O O . ASN A 1 485 ? -20.556 -16.751 175.539 1.00 46.16 485 ASN A O 1
ATOM 3722 N N . PHE A 1 486 ? -18.986 -18.227 174.813 1.00 41.91 486 PHE A N 1
ATOM 3723 C CA . PHE A 1 486 ? -19.773 -19.416 174.394 1.00 41.91 486 PHE A CA 1
ATOM 3724 C C . PHE A 1 486 ? -20.037 -19.575 172.883 1.00 41.91 486 PHE A C 1
ATOM 3726 O O . PHE A 1 486 ? -21.161 -19.435 172.424 1.00 41.91 486 PHE A O 1
ATOM 3733 N N . GLU A 1 487 ? -18.994 -19.922 172.122 1.00 41.09 487 GLU A N 1
ATOM 3734 C CA . GLU A 1 487 ? -19.048 -20.934 171.043 1.00 41.09 487 GLU A CA 1
ATOM 3735 C C . GLU A 1 487 ? -17.608 -21.231 170.595 1.00 41.09 487 GLU A C 1
ATOM 3737 O O . GLU A 1 487 ? -17.073 -20.673 169.640 1.00 41.09 487 GLU A O 1
ATOM 3742 N N . ALA A 1 488 ? -16.947 -22.077 171.379 1.00 48.84 488 ALA A N 1
ATOM 3743 C CA . ALA A 1 488 ? -15.648 -22.656 171.088 1.00 48.84 488 ALA A CA 1
ATOM 3744 C C . ALA A 1 488 ? -15.838 -24.169 170.949 1.00 48.84 488 ALA A C 1
ATOM 3746 O O . ALA A 1 488 ? -15.599 -24.871 171.917 1.00 48.84 488 ALA A O 1
ATOM 3747 N N . GLU A 1 489 ? -16.312 -24.662 169.795 1.00 43.56 489 GLU A N 1
ATOM 3748 C CA . GLU A 1 489 ? -16.180 -26.084 169.411 1.00 43.56 489 GLU A CA 1
ATOM 3749 C C . GLU A 1 489 ? -16.610 -26.353 167.948 1.00 43.56 489 GLU A C 1
ATOM 3751 O O . GLU A 1 489 ? -17.572 -27.066 167.689 1.00 43.56 489 GLU A O 1
ATOM 3756 N N . ALA A 1 490 ? -15.921 -25.780 166.948 1.00 40.44 490 ALA A N 1
ATOM 3757 C CA . ALA A 1 490 ? -16.008 -26.289 165.569 1.00 40.44 490 ALA A CA 1
ATOM 3758 C C . ALA A 1 490 ? -14.818 -25.865 164.681 1.00 40.44 490 ALA A C 1
ATOM 3760 O O . ALA A 1 490 ? -14.779 -24.771 164.129 1.00 40.44 490 ALA A O 1
ATOM 3761 N N . LEU A 1 491 ? -13.925 -26.828 164.446 1.00 35.09 491 LEU A N 1
ATOM 3762 C CA . LEU A 1 491 ? -13.203 -27.049 163.183 1.00 35.09 491 LEU A CA 1
ATOM 3763 C C . LEU A 1 491 ? -11.892 -26.296 162.889 1.00 35.09 491 LEU A C 1
ATOM 3765 O O . LEU A 1 491 ? -11.664 -25.718 161.828 1.00 35.09 491 LEU A O 1
ATOM 3769 N N . GLU A 1 492 ? -10.943 -26.588 163.767 1.00 55.03 492 GLU A N 1
ATOM 3770 C CA . GLU A 1 492 ? -9.504 -26.811 163.551 1.00 55.03 492 GLU A CA 1
ATOM 3771 C C . GLU A 1 492 ? -9.166 -27.898 162.482 1.00 55.03 492 GLU A C 1
ATOM 3773 O O . GLU A 1 492 ? -8.248 -28.681 162.670 1.00 55.03 492 GLU A O 1
ATOM 3778 N N . ASN A 1 493 ? -9.884 -28.022 161.349 1.00 47.31 493 ASN A N 1
ATOM 3779 C CA . ASN A 1 493 ? -9.698 -29.184 160.440 1.00 47.31 493 ASN A CA 1
ATOM 3780 C C . ASN A 1 493 ? -9.445 -28.891 158.946 1.00 47.31 493 ASN A C 1
ATOM 3782 O O . ASN A 1 493 ? -9.354 -29.823 158.155 1.00 47.31 493 ASN A O 1
ATOM 3786 N N . ILE A 1 494 ? -9.305 -27.630 158.511 1.00 50.56 494 ILE A N 1
ATOM 3787 C CA . ILE A 1 494 ? -9.095 -27.319 157.069 1.00 50.56 494 ILE A CA 1
ATOM 3788 C C . ILE A 1 494 ? -7.754 -26.613 156.783 1.00 50.56 494 ILE A C 1
ATOM 3790 O O . ILE A 1 494 ? -7.323 -26.495 155.638 1.00 50.56 494 ILE A O 1
ATOM 3794 N N . LYS A 1 495 ? -6.989 -26.262 157.821 1.00 53.84 495 LYS A N 1
ATOM 3795 C CA . LYS A 1 495 ? -5.710 -25.541 157.718 1.00 53.84 495 LYS A CA 1
ATOM 3796 C C . LYS A 1 495 ? -4.513 -26.367 157.194 1.00 53.84 495 LYS A C 1
ATOM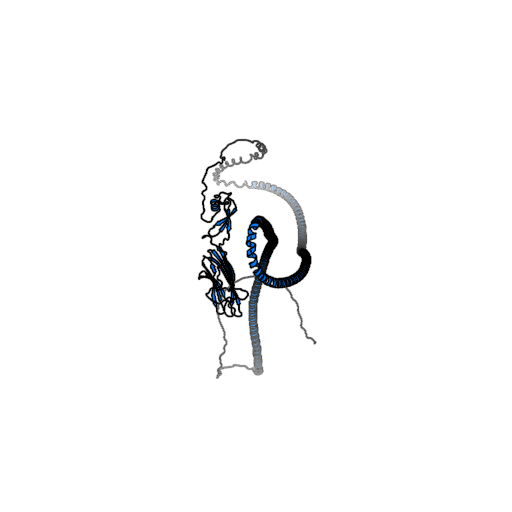 3798 O O . LYS A 1 495 ? -3.393 -25.886 157.271 1.00 53.84 495 LYS A O 1
ATOM 3803 N N . GLN A 1 496 ? -4.685 -27.580 156.655 1.00 51.19 496 GLN A N 1
ATOM 3804 C CA . GLN A 1 496 ? -3.555 -28.512 156.459 1.00 51.19 496 GLN A CA 1
ATOM 3805 C C . GLN A 1 496 ? -3.262 -29.013 155.023 1.00 51.19 496 GLN A C 1
ATOM 3807 O O . GLN A 1 496 ? -2.541 -29.997 154.900 1.00 51.19 496 GLN A O 1
ATOM 3812 N N . LYS A 1 497 ? -3.751 -28.406 153.919 1.00 51.22 497 LYS A N 1
ATOM 3813 C CA . LYS A 1 497 ? -3.607 -29.053 152.581 1.00 51.22 497 LYS A CA 1
ATOM 3814 C C . LYS A 1 497 ? -3.212 -28.264 151.315 1.00 51.22 497 LYS A C 1
ATOM 3816 O O . LYS A 1 497 ? -3.196 -28.903 150.270 1.00 51.22 497 LYS A O 1
ATOM 3821 N N . LEU A 1 498 ? -2.867 -26.968 151.313 1.00 48.38 498 LEU A N 1
ATOM 3822 C CA . LEU A 1 498 ? -2.698 -26.243 150.022 1.00 48.38 498 LEU A CA 1
ATOM 3823 C C . LEU A 1 498 ? -1.369 -25.489 149.788 1.00 48.38 498 LEU A C 1
ATOM 3825 O O . LEU A 1 498 ? -1.291 -24.656 148.891 1.00 48.38 498 LEU A O 1
ATOM 3829 N N . GLU A 1 499 ? -0.298 -25.809 150.517 1.00 52.03 499 GLU A N 1
ATOM 3830 C CA . GLU A 1 499 ? 0.969 -25.047 150.489 1.00 52.03 499 GLU A CA 1
ATOM 3831 C C . GLU A 1 499 ? 2.086 -25.514 149.506 1.00 52.03 499 GLU A C 1
ATOM 3833 O O . GLU A 1 499 ? 3.174 -24.953 149.555 1.00 52.03 499 GLU A O 1
ATOM 3838 N N . GLU A 1 500 ? 1.894 -26.452 148.556 1.00 51.25 500 GLU A N 1
ATOM 3839 C CA . GLU A 1 500 ? 3.042 -27.055 147.811 1.00 51.25 500 GLU A CA 1
ATOM 3840 C C . GLU A 1 500 ? 3.292 -26.673 146.320 1.00 51.25 500 GLU A C 1
ATOM 3842 O O . GLU A 1 500 ? 4.365 -26.971 145.799 1.00 51.25 500 GLU A O 1
ATOM 3847 N N . VAL A 1 501 ? 2.401 -25.997 145.577 1.00 57.81 501 VAL A N 1
ATOM 3848 C CA . VAL A 1 501 ? 2.497 -25.984 144.082 1.00 57.81 501 VAL A CA 1
ATOM 3849 C C . VAL A 1 501 ? 3.131 -24.716 143.450 1.00 57.81 501 VAL A C 1
ATOM 3851 O O . VAL A 1 501 ? 3.490 -24.706 142.275 1.00 57.81 501 VAL A O 1
ATOM 3854 N N . VAL A 1 502 ? 3.396 -23.652 144.212 1.00 61.25 502 VAL A N 1
ATOM 3855 C CA . VAL A 1 502 ? 3.717 -22.297 143.683 1.00 61.25 502 VAL A CA 1
ATOM 3856 C C . VAL A 1 502 ? 5.163 -22.072 143.146 1.00 61.25 502 VAL A C 1
ATOM 3858 O O . VAL A 1 502 ? 5.478 -20.984 142.671 1.00 61.25 502 VAL A O 1
ATOM 3861 N N . LYS A 1 503 ? 6.090 -23.043 143.136 1.00 55.62 503 LYS A N 1
ATOM 3862 C CA . LYS A 1 503 ? 7.544 -22.728 143.026 1.00 55.62 503 LYS A CA 1
ATOM 3863 C C . LYS A 1 503 ? 8.261 -22.854 141.651 1.00 55.62 503 LYS A C 1
ATOM 3865 O O . LYS A 1 503 ? 9.388 -22.383 141.572 1.00 55.62 503 LYS A O 1
ATOM 3870 N N . ARG A 1 504 ? 7.719 -23.437 140.563 1.00 55.88 504 ARG A N 1
ATOM 3871 C CA . ARG A 1 504 ? 8.581 -23.949 139.448 1.00 55.88 504 ARG A CA 1
ATOM 3872 C C . ARG A 1 504 ? 8.674 -23.238 138.073 1.00 55.88 504 ARG A C 1
ATOM 3874 O O . ARG A 1 504 ? 9.525 -23.658 137.304 1.00 55.88 504 ARG A O 1
ATOM 3881 N N . GLU A 1 505 ? 7.936 -22.181 137.718 1.00 56.81 505 GLU A N 1
ATOM 3882 C CA . GLU A 1 505 ? 7.835 -21.782 136.280 1.00 56.81 505 GLU A CA 1
ATOM 3883 C C . GLU A 1 505 ? 8.587 -20.500 135.809 1.00 56.81 505 GLU A C 1
ATOM 3885 O O . GLU A 1 505 ? 8.409 -20.050 134.683 1.00 56.81 505 GLU A O 1
ATOM 3890 N N . ARG A 1 506 ? 9.451 -19.869 136.620 1.00 56.09 506 ARG A N 1
ATOM 3891 C CA . ARG A 1 506 ? 9.983 -18.504 136.347 1.00 56.09 506 ARG A CA 1
ATOM 3892 C C . ARG A 1 506 ? 11.243 -18.343 135.452 1.00 56.09 506 ARG A C 1
ATOM 3894 O O . ARG A 1 506 ? 11.669 -17.203 135.292 1.00 56.09 506 ARG A O 1
ATOM 3901 N N . GLU A 1 507 ? 11.852 -19.365 134.838 1.00 51.78 507 GLU A N 1
ATOM 3902 C CA . GLU A 1 507 ? 13.250 -19.254 134.325 1.00 51.78 507 GLU A CA 1
ATOM 3903 C C . GLU A 1 507 ? 13.513 -19.065 132.799 1.00 51.78 507 GLU A C 1
ATOM 3905 O O . GLU A 1 507 ? 14.644 -18.758 132.430 1.00 51.78 507 GLU A O 1
ATOM 3910 N N . THR A 1 508 ? 12.553 -19.133 131.867 1.00 57.69 508 THR A N 1
ATOM 3911 C CA . THR A 1 508 ? 12.875 -19.277 130.411 1.00 57.69 508 THR A CA 1
ATOM 3912 C C . THR A 1 508 ? 12.785 -18.020 129.509 1.00 57.69 508 THR A C 1
ATOM 3914 O O . THR A 1 508 ? 12.871 -18.132 128.288 1.00 57.69 508 THR A O 1
ATOM 3917 N N . LYS A 1 509 ? 12.673 -16.798 130.058 1.00 50.66 509 LYS A N 1
ATOM 3918 C CA . LYS A 1 509 ? 12.337 -15.549 129.315 1.00 50.66 509 LYS A CA 1
ATOM 3919 C C . LYS A 1 509 ? 13.504 -14.708 128.711 1.00 50.66 509 LYS A C 1
ATOM 3921 O O . LYS A 1 509 ? 13.222 -13.723 128.044 1.00 50.66 509 LYS A O 1
ATOM 3926 N N . SER A 1 510 ? 14.800 -15.002 128.883 1.00 44.53 510 SER A N 1
ATOM 3927 C CA . SER A 1 510 ? 15.833 -13.923 128.814 1.00 44.53 510 SER A CA 1
ATOM 3928 C C . SER A 1 510 ? 16.848 -13.850 127.636 1.00 44.53 510 SER A C 1
ATOM 3930 O O . SER A 1 510 ? 17.673 -12.941 127.667 1.00 44.53 510 SER A O 1
ATOM 3932 N N . LYS A 1 511 ? 16.892 -14.726 126.616 1.00 52.16 511 LYS A N 1
ATOM 3933 C CA . LYS A 1 511 ? 18.112 -14.840 125.754 1.00 52.16 511 LYS A CA 1
ATOM 3934 C C . LYS A 1 511 ? 18.063 -14.438 124.264 1.00 52.16 511 LYS A C 1
ATOM 3936 O O . LYS A 1 511 ? 19.119 -14.479 123.644 1.00 52.16 511 LYS A O 1
ATOM 3941 N N . LEU A 1 512 ? 16.940 -14.045 123.659 1.00 48.09 512 LEU A N 1
ATOM 3942 C CA . LEU A 1 512 ? 16.851 -14.028 122.179 1.00 48.09 512 LEU A CA 1
ATOM 3943 C C . LEU A 1 512 ? 16.985 -12.657 121.468 1.00 48.09 512 LEU A C 1
ATOM 3945 O O . LEU A 1 512 ? 16.927 -12.632 120.246 1.00 48.09 512 LEU A O 1
ATOM 3949 N N . GLU A 1 513 ? 17.212 -11.533 122.160 1.00 46.50 513 GLU A N 1
ATOM 3950 C CA . GLU A 1 513 ? 16.979 -10.187 121.580 1.00 46.50 513 GLU A CA 1
ATOM 3951 C C . GLU A 1 513 ? 18.225 -9.274 121.399 1.00 46.50 513 GLU A C 1
ATOM 3953 O O . GLU A 1 513 ? 18.218 -8.114 121.793 1.00 46.50 513 GLU A O 1
ATOM 3958 N N . GLY A 1 514 ? 19.344 -9.781 120.854 1.00 47.16 514 GLY A N 1
ATOM 3959 C CA . GLY A 1 514 ? 20.641 -9.065 120.898 1.00 47.16 514 GLY A CA 1
ATOM 3960 C C . GLY A 1 514 ? 21.434 -8.837 119.602 1.00 47.16 514 GLY A C 1
ATOM 3961 O O . GLY A 1 514 ? 22.488 -8.217 119.674 1.00 47.16 514 GLY A O 1
ATOM 3962 N N . LEU A 1 515 ? 21.019 -9.322 118.424 1.00 45.03 515 LEU A N 1
ATOM 3963 C CA . LEU A 1 515 ? 21.967 -9.484 117.295 1.00 45.03 515 LEU A CA 1
ATOM 3964 C C . LEU A 1 515 ? 21.639 -8.771 115.971 1.00 45.03 515 LEU A C 1
ATOM 3966 O O . LEU A 1 515 ? 22.416 -8.898 115.029 1.00 45.03 515 LEU A O 1
ATOM 3970 N N . ARG A 1 516 ? 20.536 -8.023 115.836 1.00 43.66 516 ARG A N 1
ATOM 3971 C CA . ARG A 1 516 ? 20.009 -7.709 114.488 1.00 43.66 516 ARG A CA 1
ATOM 3972 C C . ARG A 1 516 ? 20.151 -6.272 113.966 1.00 43.66 516 ARG A C 1
ATOM 3974 O O . ARG A 1 516 ? 19.896 -6.040 112.790 1.00 43.66 516 ARG A O 1
ATOM 3981 N N . THR A 1 517 ? 20.602 -5.299 114.742 1.00 46.16 517 THR A N 1
ATOM 3982 C CA . THR A 1 517 ? 20.549 -3.891 114.299 1.00 46.16 517 THR A CA 1
ATOM 3983 C C . THR A 1 517 ? 21.784 -3.114 114.726 1.00 46.16 517 THR A C 1
ATOM 3985 O O . THR A 1 517 ? 21.752 -2.554 115.812 1.00 46.16 517 THR A O 1
ATOM 3988 N N . HIS A 1 518 ? 22.833 -3.024 113.889 1.00 37.75 518 HIS A N 1
ATOM 3989 C CA . HIS A 1 518 ? 23.572 -1.751 113.764 1.00 37.75 518 HIS A CA 1
ATOM 3990 C C . HIS A 1 518 ? 24.653 -1.651 112.675 1.00 37.75 518 HIS A C 1
ATOM 3992 O O . HIS A 1 518 ? 24.937 -0.533 112.282 1.00 37.75 518 HIS A O 1
ATOM 3998 N N . LEU A 1 519 ? 25.290 -2.714 112.170 1.00 45.25 519 LEU A N 1
ATOM 3999 C CA . LEU A 1 519 ? 26.609 -2.523 111.528 1.00 45.25 519 LEU A CA 1
ATOM 4000 C C . LEU A 1 519 ? 26.639 -2.283 110.004 1.00 45.25 519 LEU A C 1
ATOM 4002 O O . LEU A 1 519 ? 27.458 -2.836 109.289 1.00 45.25 519 LEU A O 1
ATOM 4006 N N . ASN A 1 520 ? 25.871 -1.299 109.555 1.00 50.12 520 ASN A N 1
ATOM 4007 C CA . ASN A 1 520 ? 26.373 -0.349 108.559 1.00 50.12 520 ASN A CA 1
ATOM 4008 C C . ASN A 1 520 ? 26.527 -0.803 107.089 1.00 50.12 520 ASN A C 1
ATOM 4010 O O . ASN A 1 520 ? 27.492 -1.437 106.683 1.00 50.12 520 ASN A O 1
ATOM 4014 N N . ALA A 1 521 ? 25.725 -0.318 106.150 1.00 52.19 521 ALA A N 1
ATOM 4015 C CA . ALA A 1 521 ? 25.471 1.104 105.885 1.00 52.19 521 ALA A CA 1
ATOM 4016 C C . ALA A 1 521 ? 26.715 2.024 105.697 1.00 52.19 521 ALA A C 1
ATOM 4018 O O . ALA A 1 521 ? 26.507 3.180 105.353 1.00 52.19 521 ALA A O 1
ATOM 4019 N N . THR A 1 522 ? 27.976 1.559 105.800 1.00 54.56 522 THR A N 1
ATOM 4020 C CA . THR A 1 522 ? 29.179 2.406 105.538 1.00 54.56 522 THR A CA 1
ATOM 4021 C C . THR A 1 522 ? 30.055 2.010 104.343 1.00 54.56 522 THR A C 1
ATOM 4023 O O . THR A 1 522 ? 30.975 2.755 104.038 1.00 54.56 522 THR A O 1
ATOM 4026 N N . MET A 1 523 ? 29.797 0.907 103.624 1.00 56.84 523 MET A N 1
ATOM 4027 C CA . MET A 1 523 ? 30.572 0.549 102.403 1.00 56.84 523 MET A CA 1
ATOM 4028 C C . MET A 1 523 ? 29.930 1.017 101.088 1.00 56.84 523 MET A C 1
ATOM 4030 O O . MET A 1 523 ? 30.448 0.772 100.001 1.00 56.84 523 MET A O 1
ATOM 4034 N N . LYS A 1 524 ? 28.814 1.737 101.207 1.00 50.56 524 LYS A N 1
ATOM 4035 C CA . LYS A 1 524 ? 28.359 2.707 100.219 1.00 50.56 524 LYS A CA 1
ATOM 4036 C C . LYS A 1 524 ? 29.479 3.740 100.013 1.00 50.56 524 LYS A C 1
ATOM 4038 O O . LYS A 1 524 ? 30.167 4.108 100.957 1.00 50.56 524 LYS A O 1
ATOM 4043 N N . ASP A 1 525 ? 29.557 4.278 98.814 1.00 54.41 525 ASP A N 1
ATOM 4044 C CA . ASP A 1 525 ? 30.014 5.650 98.601 1.00 54.41 525 ASP A CA 1
ATOM 4045 C C . ASP A 1 525 ? 31.507 5.989 98.781 1.00 54.41 525 ASP A C 1
ATOM 4047 O O . ASP A 1 525 ? 31.837 7.168 98.911 1.00 54.41 525 ASP A O 1
ATOM 4051 N N . LEU A 1 526 ? 32.420 5.031 98.596 1.00 38.97 526 LEU A N 1
ATOM 4052 C CA . LEU A 1 526 ? 33.800 5.334 98.170 1.00 38.97 526 LEU A CA 1
ATOM 4053 C C . LEU A 1 526 ? 34.086 4.722 96.787 1.00 38.97 526 LEU A C 1
ATOM 4055 O O . LEU A 1 526 ? 35.005 3.936 96.601 1.00 38.97 526 LEU A O 1
ATOM 4059 N N . THR A 1 527 ? 33.259 4.959 95.771 1.00 51.31 527 THR A N 1
ATOM 4060 C CA . THR A 1 527 ? 33.356 6.200 94.977 1.00 51.31 527 THR A CA 1
ATOM 4061 C C . THR A 1 527 ? 34.803 6.636 94.731 1.00 51.31 527 THR A C 1
ATOM 4063 O O . THR A 1 527 ? 35.680 6.581 95.586 1.00 51.31 527 THR A O 1
ATOM 4066 N N . ASP A 1 528 ? 35.019 7.173 93.543 1.00 47.72 528 ASP A N 1
ATOM 4067 C CA . ASP A 1 528 ? 36.117 8.108 93.313 1.00 47.72 528 ASP A CA 1
ATOM 4068 C C . ASP A 1 528 ? 37.507 7.518 93.207 1.00 47.72 528 ASP A C 1
ATOM 4070 O O . ASP A 1 528 ? 38.497 8.232 93.373 1.00 47.72 528 ASP A O 1
ATOM 4074 N N . THR A 1 529 ? 37.637 6.250 92.814 1.00 41.66 529 THR A N 1
ATOM 4075 C CA . THR A 1 529 ? 38.923 5.833 92.247 1.00 41.66 529 THR A CA 1
ATOM 4076 C C . THR A 1 529 ? 38.844 5.100 90.913 1.00 41.66 529 THR A C 1
ATOM 4078 O O . THR A 1 529 ? 39.570 4.152 90.640 1.00 41.66 529 THR A O 1
ATOM 4081 N N . LYS A 1 530 ? 38.184 5.811 89.988 1.00 40.62 530 LYS A N 1
ATOM 4082 C CA . LYS A 1 530 ? 39.000 6.453 88.943 1.00 40.62 530 LYS A CA 1
ATOM 4083 C C . LYS A 1 530 ? 39.380 5.488 87.817 1.00 40.62 530 LYS A C 1
ATOM 4085 O O . LYS A 1 530 ? 40.476 4.947 87.723 1.00 40.62 530 LYS A O 1
ATOM 4090 N N . THR A 1 531 ? 38.464 5.347 86.871 1.00 51.50 531 THR A N 1
ATOM 4091 C CA . THR A 1 531 ? 38.352 6.306 85.752 1.00 51.50 531 THR A CA 1
ATOM 4092 C C . THR A 1 531 ? 39.628 7.041 85.255 1.00 51.50 531 THR A C 1
ATOM 4094 O O . THR A 1 531 ? 39.487 8.051 84.579 1.00 51.50 531 THR A O 1
ATOM 4097 N N . GLU A 1 532 ? 40.857 6.556 85.508 1.00 49.25 532 GLU A N 1
ATOM 4098 C CA . GLU A 1 532 ? 42.110 7.059 84.888 1.00 49.25 532 GLU A CA 1
ATOM 4099 C C . GLU A 1 532 ? 42.887 6.010 84.077 1.00 49.25 532 GLU A C 1
ATOM 4101 O O . GLU A 1 532 ? 43.661 6.389 83.205 1.00 49.25 532 GLU A O 1
ATOM 4106 N N . VAL A 1 533 ? 42.684 4.698 84.251 1.00 48.31 533 VAL A N 1
ATOM 4107 C CA . VAL A 1 533 ? 43.506 3.708 83.506 1.00 48.31 533 VAL A CA 1
ATOM 4108 C C . VAL A 1 533 ? 42.959 3.404 82.095 1.00 48.31 533 VAL A C 1
ATOM 4110 O O . VAL A 1 533 ? 43.619 2.763 81.282 1.00 48.31 533 VAL A O 1
ATOM 4113 N N . GLN A 1 534 ? 41.797 3.960 81.732 1.00 46.56 534 GLN A N 1
ATOM 4114 C CA . GLN A 1 534 ? 41.256 3.907 80.364 1.00 46.56 534 GLN A CA 1
ATOM 4115 C C . GLN A 1 534 ? 41.914 4.882 79.361 1.00 46.56 534 GLN A C 1
ATOM 4117 O O . GLN A 1 534 ? 41.534 4.876 78.194 1.00 46.56 534 GLN A O 1
ATOM 4122 N N . ALA A 1 535 ? 42.932 5.660 79.751 1.00 48.59 535 ALA A N 1
ATOM 4123 C CA . ALA A 1 535 ? 43.635 6.587 78.851 1.00 48.59 535 ALA A CA 1
ATOM 4124 C C . ALA A 1 535 ? 45.029 6.114 78.364 1.00 48.59 535 ALA A C 1
ATOM 4126 O O . ALA A 1 535 ? 45.662 6.825 77.592 1.00 48.59 535 ALA A O 1
ATOM 4127 N N . ILE A 1 536 ? 45.521 4.924 78.756 1.00 47.34 536 ILE A N 1
ATOM 4128 C CA . ILE A 1 536 ? 46.894 4.452 78.431 1.00 47.34 536 ILE A CA 1
ATOM 4129 C C . ILE A 1 536 ? 46.889 3.032 77.838 1.00 47.34 536 ILE A C 1
ATOM 4131 O O . ILE A 1 536 ? 47.575 2.122 78.301 1.00 47.34 536 ILE A O 1
ATOM 4135 N N . LYS A 1 537 ? 46.094 2.794 76.793 1.00 42.66 537 LYS A N 1
ATOM 4136 C CA . LYS A 1 537 ? 46.300 1.605 75.939 1.00 42.66 537 LYS A CA 1
ATOM 4137 C C . LYS A 1 537 ? 46.058 1.867 74.455 1.00 42.66 537 LYS A C 1
ATOM 4139 O O . LYS A 1 537 ? 45.848 0.941 73.678 1.00 42.66 537 LYS A O 1
ATOM 4144 N N . THR A 1 538 ? 46.146 3.136 74.071 1.00 43.69 538 THR A N 1
ATOM 4145 C CA . THR A 1 538 ? 46.132 3.622 72.689 1.00 43.69 538 THR A CA 1
ATOM 4146 C C . THR A 1 538 ? 47.553 4.010 72.280 1.00 43.69 538 THR A C 1
ATOM 4148 O O . THR A 1 538 ? 47.765 5.104 71.786 1.00 43.69 538 THR A O 1
ATOM 4151 N N . ASP A 1 539 ? 48.535 3.142 72.561 1.00 42.62 539 ASP A N 1
ATOM 4152 C CA . ASP A 1 539 ? 49.948 3.395 72.226 1.00 42.62 539 ASP A CA 1
ATOM 4153 C C . ASP A 1 539 ? 50.811 2.117 72.153 1.00 42.62 539 ASP A C 1
ATOM 4155 O O . ASP A 1 539 ? 51.988 2.112 72.502 1.00 42.62 539 ASP A O 1
ATOM 4159 N N . LEU A 1 540 ? 50.253 0.990 71.687 1.00 33.34 540 LEU A N 1
ATOM 4160 C CA . LEU A 1 540 ? 51.072 -0.203 71.428 1.00 33.34 540 LEU A CA 1
ATOM 4161 C C . LEU A 1 540 ? 50.736 -0.848 70.080 1.00 33.34 540 LEU A C 1
ATOM 4163 O O . LEU A 1 540 ? 49.971 -1.801 69.959 1.00 33.34 540 LEU A O 1
ATOM 4167 N N . ARG A 1 541 ? 51.323 -0.245 69.047 1.00 36.41 541 ARG A N 1
ATOM 4168 C CA . ARG A 1 541 ? 51.397 -0.715 67.664 1.00 36.41 541 ARG A CA 1
ATOM 4169 C C . ARG A 1 541 ? 52.630 -1.634 67.513 1.00 36.41 541 ARG A C 1
ATOM 4171 O O . ARG A 1 541 ? 53.658 -1.368 68.120 1.00 36.41 541 ARG A O 1
ATOM 4178 N N . VAL A 1 542 ? 52.541 -2.580 66.567 1.00 33.16 542 VAL A N 1
ATOM 4179 C CA . VAL A 1 542 ? 53.634 -3.249 65.809 1.00 33.16 542 VAL A CA 1
ATOM 4180 C C . VAL A 1 542 ? 54.115 -4.651 66.280 1.00 33.16 542 VAL A C 1
ATOM 4182 O O . VAL A 1 542 ? 54.813 -4.807 67.273 1.00 33.16 542 VAL A O 1
ATOM 4185 N N . THR A 1 543 ? 53.863 -5.624 65.383 1.00 29.61 543 THR A N 1
ATOM 4186 C CA . THR A 1 543 ? 54.526 -6.933 65.115 1.00 29.61 543 THR A CA 1
ATOM 4187 C C . THR A 1 543 ? 54.195 -8.170 65.957 1.00 29.61 543 THR A C 1
ATOM 4189 O O . THR A 1 543 ? 54.583 -8.287 67.112 1.00 29.61 543 THR A O 1
ATOM 4192 N N . SER A 1 544 ? 53.665 -9.206 65.299 1.00 32.28 544 SER A N 1
ATOM 4193 C CA . SER A 1 544 ? 54.382 -10.486 65.111 1.00 32.28 544 SER A CA 1
ATOM 4194 C C . SER A 1 544 ? 53.646 -11.396 64.116 1.00 32.28 544 SER A C 1
ATOM 4196 O O . SER A 1 544 ? 52.423 -11.439 64.059 1.00 32.28 544 SER A O 1
ATOM 4198 N N . GLN A 1 545 ? 54.448 -12.023 63.262 1.00 30.94 545 GLN A N 1
ATOM 4199 C CA . GLN A 1 545 ? 54.137 -12.759 62.034 1.00 30.94 545 GLN A CA 1
ATOM 4200 C C . GLN A 1 545 ? 53.566 -14.170 62.262 1.00 30.94 545 GLN A C 1
ATOM 4202 O O . GLN A 1 545 ? 53.779 -14.739 63.328 1.00 30.94 545 GLN A O 1
ATOM 4207 N N . SER A 1 546 ? 52.987 -14.760 61.199 1.00 32.88 546 SER A N 1
ATOM 4208 C CA . SER A 1 546 ? 53.331 -16.092 60.620 1.00 32.88 546 SER A CA 1
ATOM 4209 C C . SER A 1 546 ? 52.147 -16.639 59.791 1.00 32.88 546 SER A C 1
ATOM 4211 O O . SER A 1 546 ? 51.092 -16.872 60.366 1.00 32.88 546 SER A O 1
ATOM 4213 N N . SER A 1 547 ? 52.225 -16.658 58.446 1.00 28.94 547 SER A N 1
ATOM 4214 C CA . SER A 1 547 ? 52.554 -17.819 57.558 1.00 28.94 547 SER A CA 1
ATOM 4215 C C . SER A 1 547 ? 51.336 -18.746 57.314 1.00 28.94 547 SER A C 1
ATOM 4217 O O . SER A 1 547 ? 50.603 -18.986 58.263 1.00 28.94 547 SER A O 1
ATOM 4219 N N . THR A 1 548 ? 50.965 -19.225 56.112 1.00 32.94 548 THR A N 1
ATOM 4220 C CA . THR A 1 548 ? 51.724 -19.866 55.000 1.00 32.94 548 THR A CA 1
ATOM 4221 C C . THR A 1 548 ? 50.898 -19.860 53.674 1.00 32.94 548 THR A C 1
ATOM 4223 O O . THR A 1 548 ? 49.673 -19.886 53.737 1.00 32.94 548 THR A O 1
ATOM 4226 N N . GLU A 1 549 ? 51.526 -19.617 52.502 1.00 30.89 549 GLU A N 1
ATOM 4227 C CA . GLU A 1 549 ? 51.749 -20.522 51.319 1.00 30.89 549 GLU A CA 1
ATOM 4228 C C . GLU A 1 549 ? 50.561 -20.737 50.346 1.00 30.89 549 GLU A C 1
ATOM 4230 O O . GLU A 1 549 ? 49.428 -20.800 50.791 1.00 30.89 549 GLU A O 1
ATOM 4235 N N . VAL A 1 550 ? 50.657 -20.946 49.021 1.00 31.48 550 VAL A N 1
ATOM 4236 C CA . VAL A 1 550 ? 51.611 -20.822 47.886 1.00 31.48 550 VAL A CA 1
ATOM 4237 C C . VAL A 1 550 ? 50.745 -21.183 46.661 1.00 31.48 550 VAL A C 1
ATOM 4239 O O . VAL A 1 550 ? 50.014 -22.159 46.743 1.00 31.48 550 VAL A O 1
ATOM 4242 N N . GLU A 1 551 ? 50.823 -20.439 45.551 1.00 29.98 551 GLU A N 1
ATOM 4243 C CA . GLU A 1 551 ? 50.819 -20.982 44.171 1.00 29.98 551 GLU A CA 1
ATOM 4244 C C . GLU A 1 551 ? 50.899 -19.833 43.149 1.00 29.98 551 GLU A C 1
ATOM 4246 O O . GLU A 1 551 ? 49.999 -19.003 43.015 1.00 29.98 551 GLU A O 1
ATOM 4251 N N . MET A 1 552 ? 52.026 -19.763 42.433 1.00 31.83 552 MET A N 1
ATOM 4252 C CA . MET A 1 552 ? 52.295 -18.809 41.357 1.00 31.83 552 MET A CA 1
ATOM 4253 C C . MET A 1 552 ? 52.340 -19.508 39.989 1.00 31.83 552 MET A C 1
ATOM 4255 O O . MET A 1 552 ? 52.959 -20.554 39.832 1.00 31.83 552 MET A O 1
ATOM 4259 N N . ARG A 1 553 ? 51.735 -18.825 39.008 1.00 36.34 553 ARG A N 1
ATOM 4260 C CA . ARG A 1 553 ? 51.944 -18.820 37.541 1.00 36.34 553 ARG A CA 1
ATOM 4261 C C . ARG A 1 553 ? 53.276 -19.369 36.999 1.00 36.34 553 ARG A C 1
ATOM 4263 O O . ARG A 1 553 ? 54.323 -18.944 37.473 1.00 36.34 553 ARG A O 1
ATOM 4270 N N . ASN A 1 554 ? 53.210 -20.054 35.846 1.00 31.47 554 ASN A N 1
ATOM 4271 C CA . ASN A 1 554 ? 53.786 -19.693 34.517 1.00 31.47 554 ASN A CA 1
ATOM 4272 C C . ASN A 1 554 ? 53.448 -20.837 33.516 1.00 31.47 554 ASN A C 1
ATOM 4274 O O . ASN A 1 554 ? 53.224 -21.945 33.976 1.00 31.47 554 ASN A O 1
ATOM 4278 N N . GLY A 1 555 ? 53.386 -20.768 32.182 1.00 31.33 555 GLY A N 1
ATOM 4279 C CA . GLY A 1 555 ? 53.822 -19.834 31.141 1.00 31.33 555 GLY A CA 1
ATOM 4280 C C . GLY A 1 555 ? 53.982 -20.643 29.830 1.00 31.33 555 GLY A C 1
ATOM 4281 O O . GLY A 1 555 ? 54.448 -21.776 29.862 1.00 31.33 555 GLY A O 1
ATOM 4282 N N . SER A 1 556 ? 53.537 -20.080 28.707 1.00 31.12 556 SER A N 1
ATOM 4283 C CA . SER A 1 556 ? 53.481 -20.653 27.344 1.00 31.12 556 SER A CA 1
ATOM 4284 C C . SER A 1 556 ? 54.850 -20.936 26.690 1.00 31.12 556 SER A C 1
ATOM 4286 O O . SER A 1 556 ? 55.797 -20.217 27.002 1.00 31.12 556 SER A O 1
ATOM 4288 N N . LEU A 1 557 ? 54.897 -21.915 25.755 1.00 30.00 557 LEU A N 1
ATOM 4289 C CA . LEU A 1 557 ? 55.648 -22.012 24.464 1.00 30.00 557 LEU A CA 1
ATOM 4290 C C . LEU A 1 557 ? 55.988 -23.498 24.151 1.00 30.00 557 LEU A C 1
ATOM 4292 O O . LEU A 1 557 ? 56.428 -24.191 25.056 1.00 30.00 557 LEU A O 1
ATOM 4296 N N . VAL A 1 558 ? 55.967 -24.102 22.952 1.00 35.81 558 VAL A N 1
ATOM 4297 C CA . VAL A 1 558 ? 55.446 -23.883 21.582 1.00 35.81 558 VAL A CA 1
ATOM 4298 C C . VAL A 1 558 ? 55.885 -25.115 20.738 1.00 35.81 558 VAL A C 1
ATOM 4300 O O . VAL A 1 558 ? 56.954 -25.667 20.995 1.00 35.81 558 VAL A O 1
ATOM 4303 N N . SER A 1 559 ? 55.138 -25.435 19.664 1.00 32.28 559 SER A N 1
ATOM 4304 C CA . SER A 1 559 ? 55.505 -26.215 18.440 1.00 32.28 559 SER A CA 1
ATOM 4305 C C . SER A 1 559 ? 55.553 -27.760 18.534 1.00 32.28 559 SER A C 1
ATOM 4307 O O . SER A 1 559 ? 56.078 -28.293 19.501 1.00 32.28 559 SER A O 1
ATOM 4309 N N . LYS A 1 560 ? 55.031 -28.558 17.579 1.00 34.62 560 LYS A N 1
ATOM 4310 C CA . LYS A 1 560 ? 55.266 -28.602 16.109 1.00 34.62 560 LYS A CA 1
ATOM 4311 C C . LYS A 1 560 ? 54.189 -29.465 15.382 1.00 34.62 560 LYS A C 1
ATOM 4313 O O . LYS A 1 560 ? 53.795 -30.464 15.967 1.00 34.62 560 LYS A O 1
ATOM 4318 N N . LEU A 1 561 ? 53.646 -29.019 14.226 1.00 31.00 561 LEU A N 1
ATOM 4319 C CA . LEU A 1 561 ? 53.877 -29.520 12.828 1.00 31.00 561 LEU A CA 1
ATOM 4320 C C . LEU A 1 561 ? 53.204 -30.885 12.533 1.00 31.00 561 LEU A C 1
ATOM 4322 O O . LEU A 1 561 ? 53.258 -31.760 13.382 1.00 31.00 561 LEU A O 1
ATOM 4326 N N . ASP A 1 562 ? 52.602 -31.230 11.393 1.00 32.72 562 ASP A N 1
ATOM 4327 C CA . ASP A 1 562 ? 52.343 -30.655 10.062 1.00 32.72 562 ASP A CA 1
ATOM 4328 C C . ASP A 1 562 ? 51.271 -31.559 9.407 1.00 32.72 562 ASP A C 1
ATOM 4330 O O . ASP A 1 562 ? 51.201 -32.742 9.745 1.00 32.72 562 ASP A O 1
ATOM 4334 N N . ALA A 1 563 ? 50.501 -31.070 8.430 1.00 27.98 563 ALA A N 1
ATOM 4335 C CA . ALA A 1 563 ? 49.997 -31.936 7.357 1.00 27.98 563 ALA A CA 1
ATOM 4336 C C . ALA A 1 563 ? 49.668 -31.128 6.099 1.00 27.98 563 ALA A C 1
ATOM 4338 O O . ALA A 1 563 ? 48.945 -30.133 6.124 1.00 27.98 563 ALA A O 1
ATOM 4339 N N . GLU A 1 564 ? 50.267 -31.591 5.013 1.00 33.12 564 GLU A N 1
ATOM 4340 C CA . GLU A 1 564 ? 50.392 -30.961 3.714 1.00 33.12 564 GLU A CA 1
ATOM 4341 C C . GLU A 1 564 ? 49.084 -30.909 2.916 1.00 33.12 564 GLU A C 1
ATOM 4343 O O . GLU A 1 564 ? 48.214 -31.777 2.974 1.00 33.12 564 GLU A O 1
ATOM 4348 N N . THR A 1 565 ? 49.017 -29.857 2.108 1.00 37.97 565 THR A N 1
ATOM 4349 C CA . THR A 1 565 ? 48.108 -29.623 0.990 1.00 37.97 565 THR A CA 1
ATOM 4350 C C . THR A 1 565 ? 48.095 -30.787 -0.001 1.00 37.97 565 THR A C 1
ATOM 4352 O O . THR A 1 565 ? 49.057 -30.987 -0.743 1.00 37.97 565 THR A O 1
ATOM 4355 N N . MET A 1 566 ? 46.958 -31.478 -0.071 1.00 38.31 566 MET A N 1
ATOM 4356 C CA . MET A 1 566 ? 46.518 -32.216 -1.252 1.00 38.31 566 MET A CA 1
ATOM 4357 C C . MET A 1 566 ? 45.477 -31.372 -1.989 1.00 38.31 566 MET A C 1
ATOM 4359 O O . MET A 1 566 ? 44.601 -30.771 -1.368 1.00 38.31 566 MET A O 1
ATOM 4363 N N . ASP A 1 567 ? 45.605 -31.320 -3.308 1.00 44.62 567 ASP A N 1
ATOM 4364 C CA . ASP A 1 567 ? 44.632 -30.751 -4.234 1.00 44.62 567 ASP A CA 1
ATOM 4365 C C . ASP A 1 567 ? 43.364 -31.618 -4.181 1.00 44.62 567 ASP A C 1
ATOM 4367 O O . ASP A 1 567 ? 43.288 -32.689 -4.786 1.00 44.62 567 ASP A O 1
ATOM 4371 N N . ILE A 1 568 ? 42.422 -31.233 -3.319 1.00 54.09 568 ILE A N 1
ATOM 4372 C CA . ILE A 1 568 ? 41.163 -31.948 -3.120 1.00 54.09 568 ILE A CA 1
ATOM 4373 C C . ILE A 1 568 ? 40.124 -31.256 -3.996 1.00 54.09 568 ILE A C 1
ATOM 4375 O O . ILE A 1 568 ? 39.541 -30.244 -3.606 1.00 54.09 568 ILE A O 1
ATOM 4379 N N . SER A 1 569 ? 39.876 -31.827 -5.175 1.00 54.31 569 SER A N 1
ATOM 4380 C CA . SER A 1 569 ? 38.620 -31.593 -5.884 1.00 54.31 569 SER A CA 1
ATOM 4381 C C . SER A 1 569 ? 37.498 -32.137 -5.007 1.00 54.31 569 SER A C 1
ATOM 4383 O O . SER A 1 569 ? 37.407 -33.340 -4.755 1.00 54.31 569 SER A O 1
ATOM 4385 N N . ILE A 1 570 ? 36.661 -31.247 -4.488 1.00 66.06 570 ILE A N 1
ATOM 4386 C CA . ILE A 1 570 ? 35.355 -31.650 -3.992 1.00 66.06 570 ILE A CA 1
ATOM 4387 C C . ILE A 1 570 ? 34.502 -31.818 -5.256 1.00 66.06 570 ILE A C 1
ATOM 4389 O O . ILE A 1 570 ? 34.073 -30.825 -5.831 1.00 66.06 570 ILE A O 1
ATOM 4393 N N . ASP A 1 571 ? 34.259 -33.058 -5.700 1.00 70.81 571 ASP A N 1
ATOM 4394 C CA . ASP A 1 571 ? 33.411 -33.388 -6.872 1.00 70.81 571 ASP A CA 1
ATOM 4395 C C . ASP A 1 571 ? 31.904 -33.126 -6.613 1.00 70.81 571 ASP A C 1
ATOM 4397 O O . ASP A 1 571 ? 31.021 -33.832 -7.098 1.00 70.81 571 ASP A O 1
ATOM 4401 N N . ARG A 1 572 ? 31.589 -32.121 -5.790 1.00 81.50 572 ARG A N 1
ATOM 4402 C CA . ARG A 1 572 ? 30.242 -31.651 -5.453 1.00 81.50 572 ARG A CA 1
ATOM 4403 C C . ARG A 1 572 ? 30.273 -30.151 -5.167 1.00 81.50 572 ARG A C 1
ATOM 4405 O O . ARG A 1 572 ? 31.319 -29.588 -4.852 1.00 81.50 572 ARG A O 1
ATOM 4412 N N . ILE A 1 573 ? 29.111 -29.509 -5.212 1.00 84.44 573 ILE A N 1
ATOM 4413 C CA . ILE A 1 573 ? 28.986 -28.096 -4.836 1.00 84.44 573 ILE A CA 1
ATOM 4414 C C . ILE A 1 573 ? 29.402 -27.930 -3.354 1.00 84.44 573 ILE A C 1
ATOM 4416 O O . ILE A 1 573 ? 28.938 -28.710 -2.515 1.00 84.44 573 ILE A O 1
ATOM 4420 N N . PRO A 1 574 ? 30.265 -26.954 -3.005 1.00 91.25 574 PRO A N 1
ATOM 4421 C CA . PRO A 1 574 ? 30.680 -26.708 -1.623 1.00 91.25 574 PRO A CA 1
ATOM 4422 C C . PRO A 1 574 ? 29.483 -26.461 -0.708 1.00 91.25 574 PRO A C 1
ATOM 4424 O O . PRO A 1 574 ? 28.628 -25.645 -1.028 1.00 91.25 574 PRO A O 1
ATOM 4427 N N . THR A 1 575 ? 29.433 -27.128 0.443 1.00 91.56 575 THR A N 1
ATOM 4428 C CA . THR A 1 575 ? 28.319 -27.029 1.410 1.00 91.56 575 THR A CA 1
ATOM 4429 C C . THR A 1 575 ? 28.631 -26.118 2.599 1.00 91.56 575 THR A C 1
ATOM 4431 O O . THR A 1 575 ? 27.780 -25.850 3.445 1.00 91.56 575 THR A O 1
ATOM 4434 N N . SER A 1 576 ? 29.871 -25.633 2.698 1.00 91.75 576 SER A N 1
ATOM 4435 C CA . SER A 1 576 ? 30.332 -24.824 3.824 1.00 91.75 576 SER A CA 1
ATOM 4436 C C . SER A 1 576 ? 31.543 -23.961 3.462 1.00 91.75 576 SER A C 1
ATOM 4438 O O . SER A 1 576 ? 32.257 -24.216 2.492 1.00 91.75 576 SER A O 1
ATOM 4440 N N . CYS A 1 577 ? 31.848 -22.976 4.303 1.00 92.44 577 CYS A N 1
ATOM 4441 C CA . CYS A 1 577 ? 33.106 -22.237 4.266 1.00 92.44 577 CYS A CA 1
ATOM 4442 C C . CYS A 1 577 ? 34.319 -23.155 4.431 1.00 92.44 577 CYS A C 1
ATOM 4444 O O . CYS A 1 577 ? 35.390 -22.841 3.922 1.00 92.44 577 CYS A O 1
ATOM 4446 N N . LYS A 1 578 ? 34.174 -24.302 5.108 1.00 89.19 578 LYS A N 1
ATOM 4447 C CA . LYS A 1 578 ? 35.255 -25.285 5.228 1.00 89.19 578 LYS A CA 1
ATOM 4448 C C . LYS A 1 578 ? 35.526 -25.949 3.880 1.00 89.19 578 LYS A C 1
ATOM 4450 O O . LYS A 1 578 ? 36.684 -26.012 3.483 1.00 89.19 578 LYS A O 1
ATOM 4455 N N . ASP A 1 579 ? 34.477 -26.341 3.159 1.00 89.94 579 ASP A N 1
ATOM 4456 C CA . ASP A 1 579 ? 34.576 -26.889 1.801 1.00 89.94 579 ASP A CA 1
ATOM 4457 C C . ASP A 1 579 ? 35.215 -25.859 0.855 1.00 89.94 579 ASP A C 1
ATOM 4459 O O . ASP A 1 579 ? 36.165 -26.169 0.141 1.00 89.94 579 ASP A O 1
ATOM 4463 N N . LEU A 1 580 ? 34.770 -24.597 0.925 1.00 90.56 580 LEU A N 1
ATOM 4464 C CA . LEU A 1 580 ? 35.357 -23.488 0.163 1.00 90.56 580 LEU A CA 1
ATOM 4465 C C . LEU A 1 580 ? 36.844 -23.289 0.502 1.00 90.56 580 LEU A C 1
ATOM 4467 O O . LEU A 1 580 ? 37.676 -23.106 -0.386 1.00 90.56 580 LEU A O 1
ATOM 4471 N N . HIS A 1 581 ? 37.211 -23.355 1.783 1.00 87.50 581 HIS A N 1
ATOM 4472 C CA . HIS A 1 581 ? 38.606 -23.270 2.203 1.00 87.50 581 HIS A CA 1
ATOM 4473 C C . HIS A 1 581 ? 39.434 -24.456 1.686 1.00 87.50 581 HIS A C 1
ATOM 4475 O O . HIS A 1 581 ? 40.571 -24.271 1.252 1.00 87.50 581 HIS A O 1
ATOM 4481 N N . GLN A 1 582 ? 38.872 -25.664 1.662 1.00 85.69 582 GLN A N 1
ATOM 4482 C CA . GLN A 1 582 ? 39.543 -26.854 1.136 1.00 85.69 582 GLN A CA 1
ATOM 4483 C C . GLN A 1 582 ? 39.838 -26.738 -0.366 1.00 85.69 582 GLN A C 1
ATOM 4485 O O . GLN A 1 582 ? 40.956 -27.043 -0.769 1.00 85.69 582 GLN A O 1
ATOM 4490 N N . ILE A 1 583 ? 38.919 -26.181 -1.165 1.00 85.19 583 ILE A N 1
ATOM 4491 C CA . ILE A 1 583 ? 39.107 -25.989 -2.620 1.00 85.19 583 ILE A CA 1
ATOM 4492 C C . ILE A 1 583 ? 39.869 -24.703 -2.997 1.00 85.19 583 ILE A C 1
ATOM 4494 O O . ILE A 1 583 ? 39.875 -24.286 -4.152 1.00 85.19 583 ILE A O 1
ATOM 4498 N N . GLY A 1 584 ? 40.505 -24.035 -2.028 1.00 85.44 584 GLY A N 1
ATOM 4499 C CA . GLY A 1 584 ? 41.419 -22.920 -2.306 1.00 85.44 584 GLY A CA 1
ATOM 4500 C C . GLY A 1 584 ? 40.878 -21.511 -2.041 1.00 85.44 584 GLY A C 1
ATOM 4501 O O . GLY A 1 584 ? 41.617 -20.543 -2.235 1.00 85.44 584 GLY A O 1
ATOM 4502 N N . HIS A 1 585 ? 39.653 -21.336 -1.528 1.00 88.75 585 HIS A N 1
ATOM 4503 C CA . HIS A 1 585 ? 39.195 -20.005 -1.113 1.00 88.75 585 HIS A CA 1
ATOM 4504 C C . HIS A 1 585 ? 39.968 -19.525 0.128 1.00 88.75 585 HIS A C 1
ATOM 4506 O O . HIS A 1 585 ? 40.103 -20.222 1.139 1.00 88.75 585 HIS A O 1
ATOM 4512 N N . ARG A 1 586 ? 40.541 -18.318 0.038 1.00 86.81 586 ARG A N 1
ATOM 4513 C CA . ARG A 1 586 ? 41.387 -17.717 1.094 1.00 86.81 586 ARG A CA 1
ATOM 4514 C C . ARG A 1 586 ? 40.977 -16.300 1.497 1.00 86.81 586 ARG A C 1
ATOM 4516 O O . ARG A 1 586 ? 41.430 -15.815 2.525 1.00 86.81 586 ARG A O 1
ATOM 4523 N N . LYS A 1 587 ? 40.128 -15.621 0.717 1.00 90.88 587 LYS A N 1
ATOM 4524 C CA . LYS A 1 587 ? 39.667 -14.251 1.012 1.00 90.88 587 LYS A CA 1
ATOM 4525 C C . LYS A 1 587 ? 38.335 -14.270 1.752 1.00 90.88 587 LYS A C 1
ATOM 4527 O O . LYS A 1 587 ? 37.384 -14.854 1.241 1.00 90.88 587 LYS A O 1
ATOM 4532 N N . SER A 1 588 ? 38.257 -13.657 2.931 1.00 93.19 588 SER A N 1
ATOM 4533 C CA . SER A 1 588 ? 36.984 -13.546 3.651 1.00 93.19 588 SER A CA 1
ATOM 4534 C C . SER A 1 588 ? 35.953 -12.778 2.817 1.00 93.19 588 SER A C 1
ATOM 4536 O O . SER A 1 588 ? 36.310 -11.814 2.137 1.00 93.19 588 SER A O 1
ATOM 4538 N N . GLY A 1 589 ? 34.691 -13.199 2.846 1.00 93.50 589 GLY A N 1
ATOM 4539 C CA . GLY A 1 589 ? 33.647 -12.631 1.993 1.00 93.50 589 GLY A CA 1
ATOM 4540 C C . GLY A 1 589 ? 32.351 -13.434 2.000 1.00 93.50 589 GLY A C 1
ATOM 4541 O O . GLY A 1 589 ? 32.228 -14.416 2.729 1.00 93.50 589 GLY A O 1
ATOM 4542 N N . LEU A 1 590 ? 31.386 -12.989 1.194 1.00 94.75 590 LEU A N 1
ATOM 4543 C CA . LEU A 1 590 ? 30.140 -13.711 0.940 1.00 94.75 590 LEU A CA 1
ATOM 4544 C C . LEU A 1 590 ? 30.363 -14.764 -0.145 1.00 94.75 590 LEU A C 1
ATOM 4546 O O . LEU A 1 590 ? 30.967 -14.464 -1.174 1.00 94.75 590 LEU A O 1
ATOM 4550 N N . TYR A 1 591 ? 29.862 -15.969 0.094 1.00 93.88 591 TYR A N 1
ATOM 4551 C CA . TYR A 1 591 ? 29.958 -17.098 -0.816 1.00 93.88 591 TYR A CA 1
ATOM 4552 C C . TYR A 1 591 ? 28.644 -17.870 -0.858 1.00 93.88 591 TYR A C 1
ATOM 4554 O O . TYR A 1 591 ? 27.978 -18.025 0.168 1.00 93.88 591 TYR A O 1
ATOM 4562 N N . SER A 1 592 ? 28.318 -18.385 -2.038 1.00 93.56 592 SER A N 1
ATOM 4563 C CA . SER A 1 592 ? 27.205 -19.304 -2.248 1.00 93.56 592 SER A CA 1
ATOM 4564 C C . SER A 1 592 ? 27.661 -20.729 -1.939 1.00 93.56 592 SER A C 1
ATOM 4566 O O . SER A 1 592 ? 28.694 -21.183 -2.436 1.00 93.56 592 SER A O 1
ATOM 4568 N N . VAL A 1 593 ? 26.902 -21.429 -1.104 1.00 91.62 593 VAL A N 1
ATOM 4569 C CA . VAL A 1 593 ? 27.125 -22.831 -0.743 1.00 91.62 593 VAL A CA 1
ATOM 4570 C C . VAL A 1 593 ? 25.833 -23.616 -0.900 1.00 91.62 593 VAL A C 1
ATOM 4572 O O . VAL A 1 593 ? 24.738 -23.062 -0.850 1.00 91.62 593 VAL A O 1
ATOM 4575 N N . MET A 1 594 ? 25.949 -24.921 -1.091 1.00 89.81 594 MET A N 1
ATOM 4576 C CA . MET A 1 594 ? 24.803 -25.810 -1.155 1.00 89.81 594 MET A CA 1
ATOM 4577 C C . MET A 1 594 ? 24.308 -26.145 0.256 1.00 89.81 594 MET A C 1
ATOM 4579 O O . MET A 1 594 ? 25.025 -26.765 1.041 1.00 89.81 594 MET A O 1
ATOM 4583 N N . GLY A 1 595 ? 23.077 -25.740 0.569 1.00 85.19 595 GLY A N 1
ATOM 4584 C CA . GLY A 1 595 ? 22.337 -26.179 1.751 1.00 85.19 595 GLY A CA 1
ATOM 4585 C C . GLY A 1 595 ? 21.701 -27.556 1.537 1.00 85.19 595 GLY A C 1
ATOM 4586 O O . GLY A 1 595 ? 22.126 -28.335 0.688 1.00 85.19 595 GLY A O 1
ATOM 4587 N N . THR A 1 596 ? 20.640 -27.882 2.281 1.00 80.62 596 THR A N 1
ATOM 4588 C CA . THR A 1 596 ? 19.986 -29.201 2.149 1.00 80.62 596 THR A CA 1
ATOM 4589 C C . THR A 1 596 ? 19.391 -29.427 0.754 1.00 80.62 596 THR A C 1
ATOM 4591 O O . THR A 1 596 ? 19.624 -30.479 0.173 1.00 80.62 596 THR A O 1
ATOM 4594 N N . ASN A 1 597 ? 18.655 -28.445 0.213 1.00 76.69 597 ASN A N 1
ATOM 4595 C CA . ASN A 1 597 ? 17.976 -28.526 -1.096 1.00 76.69 597 ASN A CA 1
ATOM 4596 C C . ASN A 1 597 ? 18.062 -27.218 -1.914 1.00 76.69 597 ASN A C 1
ATOM 4598 O O . ASN A 1 597 ? 17.378 -27.069 -2.923 1.00 76.69 597 ASN A O 1
ATOM 4602 N N . GLN A 1 598 ? 18.830 -26.233 -1.445 1.00 83.69 598 GLN A N 1
ATOM 4603 C CA . GLN A 1 598 ? 18.829 -24.865 -1.970 1.00 83.69 598 GLN A CA 1
ATOM 4604 C C . GLN A 1 598 ? 20.186 -24.209 -1.785 1.00 83.69 598 GLN A C 1
ATOM 4606 O O . GLN A 1 598 ? 20.952 -24.615 -0.911 1.00 83.69 598 GLN A O 1
ATOM 4611 N N . VAL A 1 599 ? 20.456 -23.181 -2.581 1.00 89.12 599 VAL A N 1
ATOM 4612 C CA . VAL A 1 599 ? 21.681 -22.398 -2.455 1.00 89.12 599 VAL A CA 1
ATOM 4613 C C . VAL A 1 599 ? 21.533 -21.413 -1.296 1.00 89.12 599 VAL A C 1
ATOM 4615 O O . VAL A 1 599 ? 20.526 -20.720 -1.146 1.00 89.12 599 VAL A O 1
ATOM 4618 N N . GLU A 1 600 ? 22.541 -21.378 -0.437 1.00 92.06 600 GLU A N 1
ATOM 4619 C CA . GLU A 1 600 ? 22.640 -20.511 0.728 1.00 92.06 600 GLU A CA 1
ATOM 4620 C C . GLU A 1 600 ? 23.784 -19.521 0.534 1.00 92.06 600 GLU A C 1
ATOM 4622 O O . GLU A 1 600 ? 24.871 -19.885 0.095 1.00 92.06 600 GLU A O 1
ATOM 4627 N N . THR A 1 601 ? 23.566 -18.268 0.921 1.00 94.19 601 THR A N 1
ATOM 4628 C CA . THR A 1 601 ? 24.642 -17.289 1.055 1.00 94.19 601 THR A CA 1
ATOM 4629 C C . THR A 1 601 ? 25.208 -17.376 2.470 1.00 94.19 601 THR A C 1
ATOM 4631 O O . THR A 1 601 ? 24.495 -17.175 3.459 1.00 94.19 601 THR A O 1
ATOM 4634 N N . VAL A 1 602 ? 26.512 -17.615 2.582 1.00 94.25 602 VAL A N 1
ATOM 4635 C CA . VAL A 1 602 ? 27.258 -17.609 3.846 1.00 94.25 602 VAL A CA 1
ATOM 4636 C C . VAL A 1 602 ? 28.389 -16.588 3.790 1.00 94.25 602 VAL A C 1
ATOM 4638 O O . VAL A 1 602 ? 29.018 -16.377 2.758 1.00 94.25 602 VAL A O 1
ATOM 4641 N N . TYR A 1 603 ? 28.678 -15.941 4.913 1.00 94.19 603 TYR A N 1
ATOM 4642 C CA . TYR A 1 603 ? 29.900 -15.172 5.091 1.00 94.19 603 TYR A CA 1
ATOM 4643 C C . TYR A 1 603 ? 30.987 -16.081 5.656 1.00 94.19 603 TYR A C 1
ATOM 4645 O O . TYR A 1 603 ? 30.844 -16.616 6.759 1.00 94.19 603 TYR A O 1
ATOM 4653 N N . CYS A 1 604 ? 32.079 -16.220 4.914 1.00 94.06 604 CYS A N 1
ATOM 4654 C CA . CYS A 1 604 ? 33.252 -16.975 5.323 1.00 94.06 604 CYS A CA 1
ATOM 4655 C C . CYS A 1 604 ? 34.334 -16.030 5.830 1.00 94.06 604 CYS A C 1
ATOM 4657 O O . CYS A 1 604 ? 34.760 -15.125 5.110 1.00 94.06 604 CYS A O 1
ATOM 4659 N N . ASN A 1 605 ? 34.812 -16.257 7.052 1.00 92.12 605 ASN A N 1
ATOM 4660 C CA . ASN A 1 605 ? 35.927 -15.525 7.632 1.00 92.12 605 ASN A CA 1
ATOM 4661 C C . ASN A 1 605 ? 37.188 -16.393 7.682 1.00 92.12 605 ASN A C 1
ATOM 4663 O O . ASN A 1 605 ? 37.519 -16.980 8.710 1.00 92.12 605 ASN A O 1
ATOM 4667 N N . PHE A 1 606 ? 37.936 -16.429 6.582 1.00 90.38 606 PHE A N 1
ATOM 4668 C CA . PHE A 1 606 ? 39.154 -17.238 6.475 1.00 90.38 606 PHE A CA 1
ATOM 4669 C C . PHE A 1 606 ? 40.349 -16.697 7.276 1.00 90.38 606 PHE A C 1
ATOM 4671 O O . PHE A 1 606 ? 41.408 -17.315 7.275 1.00 90.38 606 PHE A O 1
ATOM 4678 N N . ALA A 1 607 ? 40.201 -15.561 7.969 1.00 85.62 607 ALA A N 1
ATOM 4679 C CA . ALA A 1 607 ? 41.189 -15.086 8.941 1.00 85.62 607 ALA A CA 1
ATOM 4680 C C . ALA A 1 607 ? 41.072 -15.794 10.306 1.00 85.62 607 ALA A C 1
ATOM 4682 O O . ALA A 1 607 ? 41.891 -15.556 11.194 1.00 85.62 607 ALA A O 1
ATOM 4683 N N . LYS A 1 608 ? 40.033 -16.614 10.499 1.00 81.94 608 LYS A N 1
ATOM 4684 C CA . LYS A 1 608 ? 39.762 -17.369 11.724 1.00 81.94 608 LYS A CA 1
ATOM 4685 C C . LYS A 1 608 ? 39.976 -18.861 11.487 1.00 81.94 608 LYS A C 1
ATOM 4687 O O . LYS A 1 608 ? 39.927 -19.330 10.354 1.00 81.94 608 LYS A O 1
ATOM 4692 N N . ASP A 1 609 ? 40.218 -19.583 12.575 1.00 74.31 609 ASP A N 1
ATOM 4693 C CA . ASP A 1 609 ? 40.414 -21.031 12.564 1.00 74.31 609 ASP A CA 1
ATOM 4694 C C . ASP A 1 609 ? 39.120 -21.751 12.119 1.00 74.31 609 ASP A C 1
ATOM 4696 O O . ASP A 1 609 ? 38.065 -21.484 12.707 1.00 74.31 609 ASP A O 1
ATOM 4700 N N . PRO A 1 610 ? 39.173 -22.657 11.120 1.00 67.62 610 PRO A N 1
ATOM 4701 C CA . PRO A 1 610 ? 38.053 -23.521 10.745 1.00 67.62 610 PRO A CA 1
ATOM 4702 C C . PRO A 1 610 ? 37.458 -24.335 11.903 1.00 67.62 610 PRO A C 1
ATOM 4704 O O . PRO A 1 610 ? 36.300 -24.744 11.816 1.00 67.62 610 PRO A O 1
ATOM 4707 N N . GLU A 1 611 ? 38.221 -24.584 12.973 1.00 65.38 611 GLU A N 1
ATOM 4708 C CA . GLU A 1 611 ? 37.763 -25.321 14.159 1.00 65.38 611 GLU A CA 1
ATOM 4709 C C . GLU A 1 611 ? 37.059 -24.422 15.203 1.00 65.38 611 GLU A C 1
ATOM 4711 O O . GLU A 1 611 ? 36.372 -24.915 16.101 1.00 65.38 611 GLU A O 1
ATOM 4716 N N . GLY A 1 612 ? 37.137 -23.091 15.053 1.00 59.41 612 GLY A N 1
ATOM 4717 C CA . GLY A 1 612 ? 36.499 -22.087 15.915 1.00 59.41 612 GLY A CA 1
ATOM 4718 C C . GLY A 1 612 ? 35.093 -21.688 15.445 1.00 59.41 612 GLY A C 1
ATOM 4719 O O . GLY A 1 612 ? 34.898 -20.645 14.817 1.00 59.41 612 GLY A O 1
ATOM 4720 N N . ALA A 1 613 ? 34.096 -22.510 15.777 1.00 59.66 613 ALA A N 1
ATOM 4721 C CA . ALA A 1 613 ? 32.766 -22.561 15.151 1.00 59.66 613 ALA A CA 1
ATOM 4722 C C . ALA A 1 613 ? 31.888 -21.283 15.146 1.00 59.66 613 ALA A C 1
ATOM 4724 O O . ALA A 1 613 ? 30.919 -21.238 14.393 1.00 59.66 613 ALA A O 1
ATOM 4725 N N . ALA A 1 614 ? 32.168 -20.248 15.947 1.00 62.53 614 ALA A N 1
ATOM 4726 C CA . ALA A 1 614 ? 31.250 -19.103 16.074 1.00 62.53 614 ALA A CA 1
ATOM 4727 C C . ALA A 1 614 ? 31.488 -17.968 15.055 1.00 62.53 614 ALA A C 1
ATOM 4729 O O . ALA A 1 614 ? 30.575 -17.188 14.791 1.00 62.53 614 ALA A O 1
ATOM 4730 N N . GLU A 1 615 ? 32.693 -17.859 14.481 1.00 76.75 615 GLU A N 1
ATOM 4731 C CA . GLU A 1 615 ? 33.058 -16.728 13.606 1.00 76.75 615 GLU A CA 1
ATOM 4732 C C . GLU A 1 615 ? 33.589 -17.134 12.226 1.00 76.75 615 GLU A C 1
ATOM 4734 O O . GLU A 1 615 ? 33.747 -16.263 11.370 1.00 76.75 615 GLU A O 1
ATOM 4739 N N . PHE A 1 616 ? 33.871 -18.421 11.994 1.00 88.50 616 PHE A N 1
ATOM 4740 C CA . PHE A 1 616 ? 34.418 -18.901 10.721 1.00 88.50 616 PHE A CA 1
ATOM 4741 C C . PHE A 1 616 ? 33.385 -18.886 9.585 1.00 88.50 616 PHE A C 1
ATOM 4743 O O . PHE A 1 616 ? 33.692 -18.468 8.469 1.00 88.50 616 PHE A O 1
ATOM 4750 N N . GLN A 1 617 ? 32.150 -19.295 9.879 1.00 91.69 617 GLN A N 1
ATOM 4751 C CA . GLN A 1 617 ? 31.024 -19.269 8.952 1.00 91.69 617 GLN A CA 1
ATOM 4752 C C . GLN A 1 617 ? 29.837 -18.599 9.626 1.00 91.69 617 GLN A C 1
ATOM 4754 O O . GLN A 1 617 ? 29.414 -19.003 10.707 1.00 91.69 617 GLN A O 1
ATOM 4759 N N . LYS A 1 618 ? 29.258 -17.610 8.955 1.00 91.81 618 LYS A N 1
ATOM 4760 C CA . LYS A 1 618 ? 28.009 -16.983 9.373 1.00 91.81 618 LYS A CA 1
ATOM 4761 C C . LYS A 1 618 ? 26.990 -17.117 8.254 1.00 91.81 618 LYS A C 1
ATOM 4763 O O . LYS A 1 618 ? 27.222 -16.620 7.160 1.00 91.81 618 LYS A O 1
ATOM 4768 N N . TRP A 1 619 ? 25.869 -17.776 8.522 1.00 93.00 619 TRP A N 1
ATOM 4769 C CA . TRP A 1 619 ? 24.759 -17.844 7.572 1.00 93.00 619 TRP A CA 1
ATOM 4770 C C . TRP A 1 619 ? 24.154 -16.450 7.353 1.00 93.00 619 TRP A C 1
ATOM 4772 O O . TRP A 1 619 ? 23.970 -15.702 8.317 1.00 93.00 619 TRP A O 1
ATOM 4782 N N . ILE A 1 620 ? 23.903 -16.089 6.093 1.00 93.00 620 ILE A N 1
ATOM 4783 C CA . ILE A 1 620 ? 23.390 -14.767 5.699 1.00 93.00 620 ILE A CA 1
ATOM 4784 C C . ILE A 1 620 ? 21.968 -14.871 5.158 1.00 93.00 620 ILE A C 1
ATOM 4786 O O . ILE A 1 620 ? 21.138 -14.031 5.498 1.00 93.00 620 ILE A O 1
ATOM 4790 N N . GLY A 1 621 ? 21.678 -15.885 4.342 1.00 90.06 621 GLY A N 1
ATOM 4791 C CA . GLY A 1 621 ? 20.360 -16.058 3.740 1.00 90.06 621 GLY A CA 1
ATOM 4792 C C . GLY A 1 621 ? 20.332 -17.131 2.658 1.00 90.06 621 GLY A C 1
ATOM 4793 O O . GLY A 1 621 ? 21.297 -17.871 2.480 1.00 90.06 621 GLY A O 1
ATOM 4794 N N . TYR A 1 622 ? 19.232 -17.182 1.915 1.00 87.56 622 TYR A N 1
ATOM 4795 C CA . TYR A 1 622 ? 19.079 -18.029 0.732 1.00 87.56 622 TYR A CA 1
ATOM 4796 C C . TYR A 1 622 ? 19.361 -17.238 -0.543 1.00 87.56 622 TYR A C 1
ATOM 4798 O O . TYR A 1 622 ? 19.107 -16.035 -0.597 1.00 87.56 622 TYR A O 1
ATOM 4806 N N . GLU A 1 623 ? 19.879 -17.919 -1.559 1.00 85.00 623 GLU A N 1
ATOM 4807 C CA . GLU A 1 623 ? 19.998 -17.389 -2.914 1.00 85.00 623 GLU A CA 1
ATOM 4808 C C . GLU A 1 623 ? 18.969 -18.097 -3.802 1.00 85.00 623 GLU A C 1
ATOM 4810 O O . GLU A 1 623 ? 18.957 -19.327 -3.892 1.00 85.00 623 GLU A O 1
ATOM 4815 N N . ASP A 1 624 ? 18.074 -17.325 -4.424 1.00 78.62 624 ASP A N 1
ATOM 4816 C CA . ASP A 1 624 ? 17.057 -17.858 -5.335 1.00 78.62 624 ASP A CA 1
ATOM 4817 C C . ASP A 1 624 ? 17.705 -18.180 -6.685 1.00 78.62 624 ASP A C 1
ATOM 4819 O O . ASP A 1 624 ? 17.838 -17.331 -7.569 1.00 78.62 624 ASP A O 1
ATOM 4823 N N . VAL A 1 625 ? 18.186 -19.415 -6.803 1.00 83.62 625 VAL A N 1
ATOM 4824 C CA . VAL A 1 625 ? 18.791 -19.940 -8.023 1.00 83.62 625 VAL A CA 1
ATOM 4825 C C . VAL A 1 625 ? 17.745 -20.775 -8.757 1.00 83.62 625 VAL A C 1
ATOM 4827 O O . VAL A 1 625 ? 17.245 -21.769 -8.236 1.00 83.62 625 VAL A O 1
ATOM 4830 N N . GLN A 1 626 ? 17.425 -20.374 -9.986 1.00 86.12 626 GLN A N 1
ATOM 4831 C CA . GLN A 1 626 ? 16.486 -21.076 -10.863 1.00 86.12 626 GLN A CA 1
ATOM 4832 C C . GLN A 1 626 ? 17.176 -21.357 -12.199 1.00 86.12 626 GLN A C 1
ATOM 4834 O O . GLN A 1 626 ? 17.639 -20.437 -12.874 1.00 86.12 626 GLN A O 1
ATOM 4839 N N . SER A 1 627 ? 17.251 -22.628 -12.594 1.00 86.88 627 SER A N 1
ATOM 4840 C CA . SER A 1 627 ? 17.842 -23.048 -13.869 1.00 86.88 627 SER A CA 1
ATOM 4841 C C . SER A 1 627 ? 16.955 -22.673 -15.056 1.00 86.88 627 SER A C 1
ATOM 4843 O O . SER A 1 627 ? 17.451 -22.404 -16.151 1.00 86.88 627 SER A O 1
ATOM 4845 N N . VAL A 1 628 ? 15.636 -22.645 -14.838 1.00 85.75 628 VAL A N 1
ATOM 4846 C CA . VAL A 1 628 ? 14.632 -22.203 -15.807 1.00 85.75 628 VAL A CA 1
ATOM 4847 C C . VAL A 1 628 ? 13.600 -21.342 -15.072 1.00 85.75 628 VAL A C 1
ATOM 4849 O O . VAL A 1 628 ? 12.792 -21.895 -14.317 1.00 85.75 628 VAL A O 1
ATOM 4852 N N . PRO A 1 629 ? 13.573 -20.012 -15.288 1.00 91.31 629 PRO A N 1
ATOM 4853 C CA . PRO A 1 629 ? 12.539 -19.173 -14.695 1.00 91.31 629 PRO A CA 1
ATOM 4854 C C . PRO A 1 629 ? 11.174 -19.682 -15.155 1.00 91.31 629 PRO A C 1
ATOM 4856 O O . PRO A 1 629 ? 10.934 -19.831 -16.353 1.00 91.31 629 PRO A O 1
ATOM 4859 N N . THR A 1 630 ? 10.299 -19.994 -14.204 1.00 95.94 630 THR A N 1
ATOM 4860 C CA . THR A 1 630 ? 9.011 -20.627 -14.498 1.00 95.94 630 THR A CA 1
ATOM 4861 C C . THR A 1 630 ? 7.893 -19.845 -13.843 1.00 95.94 630 THR A C 1
ATOM 4863 O O . THR A 1 630 ? 7.749 -19.875 -12.623 1.00 95.94 630 THR A O 1
ATOM 4866 N N . TYR A 1 631 ? 7.091 -19.160 -14.649 1.00 97.56 631 TYR A N 1
ATOM 4867 C CA . TYR A 1 631 ? 5.903 -18.455 -14.185 1.00 97.56 631 TYR A CA 1
ATOM 4868 C C . TYR A 1 631 ? 4.931 -18.218 -15.332 1.00 97.56 631 TYR A C 1
ATOM 4870 O O . TYR A 1 631 ? 5.335 -17.986 -16.473 1.00 97.56 631 TYR A O 1
ATOM 4878 N N . PHE A 1 632 ? 3.640 -18.250 -15.027 1.00 98.50 632 PHE A N 1
ATOM 4879 C CA . PHE A 1 632 ? 2.591 -18.020 -16.006 1.00 98.50 632 PHE A CA 1
ATOM 4880 C C . PHE A 1 632 ? 1.452 -17.187 -15.431 1.00 98.50 632 PHE A C 1
ATOM 4882 O O . PHE A 1 632 ? 1.185 -17.207 -14.231 1.00 98.50 632 PHE A O 1
ATOM 4889 N N . TYR A 1 633 ? 0.753 -16.488 -16.318 1.00 98.44 633 TYR A N 1
ATOM 4890 C CA . TYR A 1 633 ? -0.507 -15.821 -16.040 1.00 98.44 633 TYR A CA 1
ATOM 4891 C C . TYR A 1 633 ? -1.404 -15.922 -17.271 1.00 98.44 633 TYR A C 1
ATOM 4893 O O . TYR A 1 633 ? -1.081 -15.394 -18.340 1.00 98.44 633 TYR A O 1
ATOM 4901 N N . VAL A 1 634 ? -2.521 -16.626 -17.116 1.00 98.25 634 VAL A N 1
ATOM 4902 C CA . VAL A 1 634 ? -3.503 -16.876 -18.174 1.00 98.25 634 VAL A CA 1
ATOM 4903 C C . VAL A 1 634 ? -4.889 -16.429 -17.728 1.00 98.25 634 VAL A C 1
ATOM 4905 O O . VAL A 1 634 ? -5.199 -16.451 -16.534 1.00 98.25 634 VAL A O 1
ATOM 4908 N N . LYS A 1 635 ? -5.720 -16.014 -18.684 1.00 97.44 635 LYS A N 1
ATOM 4909 C CA . LYS A 1 635 ? -7.065 -15.490 -18.425 1.00 97.44 635 LYS A CA 1
ATOM 4910 C C . LYS A 1 635 ? -8.099 -16.103 -19.357 1.00 97.44 635 LYS A C 1
ATOM 4912 O O . LYS A 1 635 ? -7.760 -16.517 -20.470 1.00 97.44 635 LYS A O 1
ATOM 4917 N N . LYS A 1 636 ? -9.342 -16.134 -18.888 1.00 96.12 636 LYS A N 1
ATOM 4918 C CA . LYS A 1 636 ? -10.513 -16.374 -19.722 1.00 96.12 636 LYS A CA 1
ATOM 4919 C C . LYS A 1 636 ? -11.028 -15.058 -20.310 1.00 96.12 636 LYS A C 1
ATOM 4921 O O . LYS A 1 636 ? -10.700 -13.977 -19.828 1.00 96.12 636 LYS A O 1
ATOM 4926 N N . ASP A 1 637 ? -11.784 -15.171 -21.391 1.00 95.00 637 ASP A N 1
ATOM 4927 C CA . ASP A 1 637 ? -12.517 -14.081 -22.055 1.00 95.00 637 ASP A CA 1
ATOM 4928 C C . ASP A 1 637 ? -13.983 -14.448 -22.351 1.00 95.00 637 ASP A C 1
ATOM 4930 O O . ASP A 1 637 ? -14.737 -13.649 -22.904 1.00 95.00 637 ASP A O 1
ATOM 4934 N N . THR A 1 638 ? -14.382 -15.668 -21.986 1.00 94.50 638 THR A N 1
ATOM 4935 C CA . THR A 1 638 ? -15.735 -16.202 -22.138 1.00 94.50 638 THR A CA 1
ATOM 4936 C C . THR A 1 638 ? -16.112 -17.062 -20.941 1.00 94.50 638 THR A C 1
ATOM 4938 O O . THR A 1 638 ? -15.252 -17.750 -20.378 1.00 94.50 638 THR A O 1
ATOM 4941 N N . ASP A 1 639 ? -17.408 -17.124 -20.647 1.00 94.75 639 ASP A N 1
ATOM 4942 C CA . ASP A 1 639 ? -17.975 -18.010 -19.632 1.00 94.75 639 ASP A CA 1
ATOM 4943 C C . ASP A 1 639 ? -17.560 -19.483 -19.795 1.00 94.75 639 ASP A C 1
ATOM 4945 O O . ASP A 1 639 ? -17.411 -20.013 -20.901 1.00 94.75 639 ASP A O 1
ATOM 4949 N N . PHE A 1 640 ? -17.444 -20.192 -18.671 1.00 96.25 640 PHE A N 1
ATOM 4950 C CA . PHE A 1 640 ? -17.109 -21.613 -18.635 1.00 96.25 640 PHE A CA 1
ATOM 4951 C C . PHE A 1 640 ? -18.009 -22.406 -17.681 1.00 96.25 640 PHE A C 1
ATOM 4953 O O . PHE A 1 640 ? -18.100 -22.120 -16.491 1.00 96.25 640 PHE A O 1
ATOM 4960 N N . SER A 1 641 ? -18.655 -23.455 -18.195 1.00 94.88 641 SER A N 1
ATOM 4961 C CA . SER A 1 641 ? -19.663 -24.244 -17.463 1.00 94.88 641 SER A CA 1
ATOM 4962 C C . SER A 1 641 ? -19.529 -25.760 -17.659 1.00 94.88 641 SER A C 1
ATOM 4964 O O . SER A 1 641 ? -20.458 -26.521 -17.392 1.00 94.88 641 SER A O 1
ATOM 4966 N N . SER A 1 642 ? -18.373 -26.238 -18.126 1.00 96.00 642 SER A N 1
ATOM 4967 C CA . SER A 1 642 ? -18.134 -27.680 -18.253 1.00 96.00 642 SER A CA 1
ATOM 4968 C C . SER A 1 642 ? -17.586 -28.257 -16.948 1.00 96.00 642 SER A C 1
ATOM 4970 O O . SER A 1 642 ? -16.608 -27.752 -16.399 1.00 96.00 642 SER A O 1
ATOM 4972 N N . MET A 1 643 ? -18.216 -29.324 -16.457 1.00 95.38 643 MET A N 1
ATOM 4973 C CA . MET A 1 643 ? -17.746 -30.070 -15.287 1.00 95.38 643 MET A CA 1
ATOM 4974 C C . MET A 1 643 ? -16.688 -31.104 -15.669 1.00 95.38 643 MET A C 1
ATOM 4976 O O . MET A 1 643 ? -16.687 -31.621 -16.785 1.00 95.38 643 MET A O 1
ATOM 4980 N N . ASP A 1 644 ? -15.825 -31.418 -14.707 1.00 95.44 644 ASP A N 1
ATOM 4981 C CA . ASP A 1 644 ? -14.861 -32.520 -14.745 1.00 95.44 644 ASP A CA 1
ATOM 4982 C C . ASP A 1 644 ? -13.832 -32.478 -15.884 1.00 95.44 644 ASP A C 1
ATOM 4984 O O . ASP A 1 644 ? -13.219 -33.492 -16.224 1.00 95.44 644 ASP A O 1
ATOM 4988 N N . ILE A 1 645 ? -13.595 -31.289 -16.440 1.00 96.62 645 ILE A N 1
ATOM 4989 C CA . ILE A 1 645 ? -12.517 -31.037 -17.397 1.00 96.62 645 ILE A CA 1
ATOM 4990 C C . ILE A 1 645 ? -11.668 -29.843 -16.940 1.00 96.62 645 ILE A C 1
ATOM 4992 O O . ILE A 1 645 ? -12.220 -28.891 -16.376 1.00 96.62 645 ILE A O 1
ATOM 4996 N N . PRO A 1 646 ? -10.345 -29.853 -17.188 1.00 97.94 646 PRO A N 1
ATOM 4997 C CA . PRO A 1 646 ? -9.500 -28.689 -16.950 1.00 97.94 646 PRO A CA 1
ATOM 4998 C C . PRO A 1 646 ? -10.047 -27.434 -17.638 1.00 97.94 646 PRO A C 1
ATOM 5000 O O . PRO A 1 646 ? -10.471 -27.498 -18.792 1.00 97.94 646 PRO A O 1
ATOM 5003 N N . ILE A 1 647 ? -10.017 -26.299 -16.941 1.00 97.88 647 ILE A N 1
ATOM 5004 C CA . ILE A 1 647 ? -10.464 -25.011 -17.482 1.00 97.88 647 ILE A CA 1
ATOM 5005 C C . ILE A 1 647 ? -9.438 -24.527 -18.519 1.00 97.88 647 ILE A C 1
ATOM 5007 O O . ILE A 1 647 ? -8.304 -24.240 -18.133 1.00 97.88 647 ILE A O 1
ATOM 5011 N N . PRO A 1 648 ? -9.786 -24.408 -19.814 1.00 97.69 648 PRO A N 1
ATOM 5012 C CA . PRO A 1 648 ? -8.899 -23.815 -20.808 1.00 97.69 648 PRO A CA 1
ATOM 5013 C C . PRO A 1 648 ? -8.880 -22.287 -20.677 1.00 97.69 648 PRO A C 1
ATOM 5015 O O . PRO A 1 648 ? -9.799 -21.691 -20.113 1.00 97.69 648 PRO A O 1
ATOM 5018 N N . TYR A 1 649 ? -7.861 -21.655 -21.251 1.00 97.50 649 TYR A N 1
ATOM 5019 C CA . TYR A 1 649 ? -7.669 -20.205 -21.254 1.00 97.50 649 TYR A CA 1
ATOM 5020 C C . TYR A 1 649 ? -7.340 -19.705 -22.663 1.00 97.50 649 TYR A C 1
ATOM 5022 O O . TYR A 1 649 ? -6.507 -20.279 -23.373 1.00 97.50 649 TYR A O 1
ATOM 5030 N N . GLU A 1 650 ? -7.972 -18.610 -23.062 1.00 96.56 650 GLU A N 1
ATOM 5031 C CA . GLU A 1 650 ? -7.848 -18.014 -24.390 1.00 96.56 650 GLU A CA 1
ATOM 5032 C C . GLU A 1 650 ? -6.642 -17.066 -24.456 1.00 96.56 650 GLU A C 1
ATOM 5034 O O . GLU A 1 650 ? -5.880 -17.064 -25.438 1.00 96.56 650 GLU A O 1
ATOM 5039 N N . ILE A 1 651 ? -6.401 -16.336 -23.363 1.00 96.62 651 ILE A N 1
ATOM 5040 C CA . ILE A 1 651 ? -5.389 -15.285 -23.267 1.00 96.62 651 ILE A CA 1
ATOM 5041 C C . ILE A 1 651 ? -4.199 -15.768 -22.433 1.00 96.62 651 ILE A C 1
ATOM 5043 O O . ILE A 1 651 ? -4.332 -16.145 -21.270 1.00 96.62 651 ILE A O 1
ATOM 5047 N N . GLU A 1 652 ? -3.006 -15.700 -23.026 1.00 97.38 652 GLU A N 1
ATOM 5048 C CA . GLU A 1 652 ? -1.727 -15.897 -22.342 1.00 97.38 652 GLU A CA 1
ATOM 5049 C C . GLU A 1 652 ? -1.046 -14.539 -22.193 1.00 97.38 652 GLU A C 1
ATOM 5051 O O . GLU A 1 652 ? -0.652 -13.931 -23.186 1.00 97.38 652 GLU A O 1
ATOM 5056 N N . VAL A 1 653 ? -0.944 -14.044 -20.958 1.00 97.44 653 VAL A N 1
ATOM 5057 C CA . VAL A 1 653 ? -0.269 -12.770 -20.673 1.00 97.44 653 VAL A CA 1
ATOM 5058 C C . VAL A 1 653 ? 1.232 -12.990 -20.540 1.00 97.44 653 VAL A C 1
ATOM 5060 O O . VAL A 1 653 ? 2.027 -12.226 -21.079 1.00 97.44 653 VAL A O 1
ATOM 5063 N N . VAL A 1 654 ? 1.616 -14.041 -19.814 1.00 97.81 654 VAL A N 1
ATOM 5064 C CA . VAL A 1 654 ? 3.003 -14.493 -19.700 1.00 97.81 654 VAL A CA 1
ATOM 5065 C C . VAL A 1 654 ? 3.042 -15.992 -19.424 1.00 97.81 654 VAL A C 1
ATOM 5067 O O . VAL A 1 654 ? 2.137 -16.525 -18.785 1.00 97.81 654 VAL A O 1
ATOM 5070 N N . ASN A 1 655 ? 4.079 -16.670 -19.911 1.00 97.50 655 ASN A N 1
ATOM 5071 C CA . ASN A 1 655 ? 4.279 -18.111 -19.747 1.00 97.50 655 ASN A CA 1
ATOM 5072 C C . ASN A 1 655 ? 5.769 -18.468 -19.877 1.00 97.50 655 ASN A C 1
ATOM 5074 O O . ASN A 1 655 ? 6.194 -19.247 -20.732 1.00 97.50 655 ASN A O 1
ATOM 5078 N N . THR A 1 656 ? 6.598 -17.835 -19.052 1.00 96.81 656 THR A N 1
ATOM 5079 C CA . THR A 1 656 ? 8.041 -18.078 -19.046 1.00 96.81 656 THR A CA 1
ATOM 5080 C C . THR A 1 656 ? 8.313 -19.493 -18.537 1.00 96.81 656 THR A C 1
ATOM 5082 O O . THR A 1 656 ? 7.735 -19.929 -17.542 1.00 96.81 656 THR A O 1
ATOM 5085 N N . GLY A 1 657 ? 9.162 -20.230 -19.255 1.00 92.62 657 GLY A N 1
ATOM 5086 C CA . GLY A 1 657 ? 9.383 -21.661 -19.034 1.00 92.62 657 GLY A CA 1
ATOM 5087 C C . GLY A 1 657 ? 8.425 -22.568 -19.817 1.00 92.62 657 GLY A C 1
ATOM 5088 O O . GLY A 1 657 ? 8.621 -23.780 -19.798 1.00 92.62 657 GLY A O 1
ATOM 5089 N N . ASN A 1 658 ? 7.439 -22.007 -20.539 1.00 94.94 658 ASN A N 1
ATOM 5090 C CA . ASN A 1 658 ? 6.454 -22.735 -21.358 1.00 94.94 658 ASN A CA 1
ATOM 5091 C C . ASN A 1 658 ? 5.753 -23.876 -20.599 1.00 94.94 658 ASN A C 1
ATOM 5093 O O . ASN A 1 658 ? 5.466 -24.933 -21.162 1.00 94.94 658 ASN A O 1
ATOM 5097 N N . ALA A 1 659 ? 5.517 -23.675 -19.302 1.00 96.62 659 ALA A N 1
ATOM 5098 C CA . ALA A 1 659 ? 5.005 -24.704 -18.408 1.00 96.62 659 ALA A CA 1
ATOM 5099 C C . ALA A 1 659 ? 3.469 -24.772 -18.397 1.00 96.62 659 ALA A C 1
ATOM 5101 O O . ALA A 1 659 ? 2.915 -25.813 -18.058 1.00 96.62 659 ALA A O 1
ATOM 5102 N N . MET A 1 660 ? 2.768 -23.696 -18.775 1.00 98.12 660 MET A N 1
ATOM 5103 C CA . MET A 1 660 ? 1.305 -23.668 -18.864 1.00 98.12 660 MET A CA 1
ATOM 5104 C C . MET A 1 660 ? 0.825 -23.906 -20.298 1.00 98.12 660 MET A C 1
ATOM 5106 O O . MET A 1 660 ? 1.174 -23.165 -21.210 1.00 98.12 660 MET A O 1
ATOM 5110 N N . HIS A 1 661 ? -0.033 -24.898 -20.520 1.00 97.94 661 HIS A N 1
ATOM 5111 C CA . HIS A 1 661 ? -0.684 -25.104 -21.813 1.00 97.94 661 HIS A CA 1
ATOM 5112 C C . HIS A 1 661 ? -2.080 -24.484 -21.802 1.00 97.94 661 HIS A C 1
ATOM 5114 O O . HIS A 1 661 ? -3.031 -25.091 -21.310 1.00 97.94 661 HIS A O 1
ATOM 5120 N N . LYS A 1 662 ? -2.225 -23.277 -22.365 1.00 96.56 662 LYS A N 1
ATOM 5121 C CA . LYS A 1 662 ? -3.479 -22.508 -22.288 1.00 96.56 662 LYS A CA 1
ATOM 5122 C C . LYS A 1 662 ? -4.703 -23.246 -22.851 1.00 96.56 662 LYS A C 1
ATOM 5124 O O . LYS A 1 662 ? -5.751 -23.251 -22.219 1.00 96.56 662 LYS A O 1
ATOM 5129 N N . SER A 1 663 ? -4.557 -23.956 -23.973 1.00 96.38 663 SER A N 1
ATOM 5130 C CA . SER A 1 663 ? -5.666 -24.669 -24.627 1.00 96.38 663 SER A CA 1
ATOM 5131 C C . SER A 1 663 ? -6.164 -25.878 -23.839 1.00 96.38 663 SER A C 1
ATOM 5133 O O . SER A 1 663 ? -7.325 -26.249 -23.972 1.00 96.38 663 SER A O 1
ATOM 5135 N N . THR A 1 664 ? -5.303 -26.497 -23.030 1.00 97.25 664 THR A N 1
ATOM 5136 C CA . THR A 1 664 ? -5.681 -27.628 -22.176 1.00 97.25 664 THR A CA 1
ATOM 5137 C C . THR A 1 664 ? -5.897 -27.219 -20.727 1.00 97.25 664 THR A C 1
ATOM 5139 O O . THR A 1 664 ? -6.328 -28.059 -19.954 1.00 97.25 664 THR A O 1
ATOM 5142 N N . GLY A 1 665 ? -5.541 -25.996 -20.323 1.00 97.56 665 GLY A N 1
ATOM 5143 C CA . GLY A 1 665 ? -5.652 -25.545 -18.934 1.00 97.56 665 GLY A CA 1
ATOM 5144 C C . GLY A 1 665 ? -4.668 -26.188 -17.956 1.00 97.56 665 GLY A C 1
ATOM 5145 O O . GLY A 1 665 ? -4.873 -26.102 -16.748 1.00 97.56 665 GLY A O 1
ATOM 5146 N N . ILE A 1 666 ? -3.629 -26.869 -18.451 1.00 98.62 666 ILE A N 1
ATOM 5147 C CA . ILE A 1 666 ? -2.752 -27.710 -17.624 1.00 98.62 666 ILE A CA 1
ATOM 5148 C C . ILE A 1 666 ? -1.361 -27.098 -17.546 1.00 98.62 666 ILE A C 1
ATOM 5150 O O . ILE A 1 666 ? -0.684 -26.926 -18.561 1.00 98.62 666 ILE A O 1
ATOM 5154 N N . PHE A 1 667 ? -0.916 -26.857 -16.320 1.00 98.56 667 PHE A N 1
ATOM 5155 C CA . PHE A 1 667 ? 0.471 -26.588 -15.990 1.00 98.56 667 PHE A CA 1
ATOM 5156 C C . PHE A 1 667 ? 1.233 -27.906 -15.828 1.00 98.56 667 PHE A C 1
ATOM 5158 O O . PHE A 1 667 ? 0.756 -28.806 -15.140 1.00 98.56 667 PHE A O 1
ATOM 5165 N N . THR A 1 668 ? 2.417 -28.017 -16.426 1.00 98.12 668 THR A N 1
ATOM 5166 C CA . THR A 1 668 ? 3.348 -29.138 -16.249 1.00 98.12 668 THR A CA 1
ATOM 5167 C C . THR A 1 668 ? 4.646 -28.615 -15.647 1.00 98.12 668 THR A C 1
ATOM 5169 O O . THR A 1 668 ? 5.317 -27.789 -16.260 1.00 98.12 668 THR A O 1
ATOM 5172 N N . ALA A 1 669 ? 5.013 -29.092 -14.458 1.00 97.38 669 ALA A N 1
ATOM 5173 C CA . ALA A 1 669 ? 6.213 -28.646 -13.762 1.00 97.38 669 ALA A CA 1
ATOM 5174 C C . ALA A 1 669 ? 7.473 -28.960 -14.596 1.00 97.38 669 ALA A C 1
ATOM 5176 O O . ALA A 1 669 ? 7.725 -30.129 -14.894 1.00 97.38 669 ALA A O 1
ATOM 5177 N N . PRO A 1 670 ? 8.288 -27.961 -14.981 1.00 95.12 670 PRO A N 1
ATOM 5178 C CA . PRO A 1 670 ? 9.496 -28.203 -15.771 1.00 95.12 670 PRO A CA 1
ATOM 5179 C C . PRO A 1 670 ? 10.665 -28.718 -14.923 1.00 95.12 670 PRO A C 1
ATOM 5181 O O . PRO A 1 670 ? 11.568 -29.374 -15.444 1.00 95.12 670 PRO A O 1
ATOM 5184 N N . ARG A 1 671 ? 10.662 -28.418 -13.619 1.00 93.56 671 ARG A N 1
ATOM 5185 C CA . ARG A 1 671 ? 11.730 -28.744 -12.670 1.00 93.56 671 ARG A CA 1
ATOM 5186 C C . ARG A 1 671 ? 11.152 -29.284 -11.369 1.00 93.56 671 ARG A C 1
ATOM 5188 O O . ARG A 1 671 ? 9.970 -29.124 -11.076 1.00 93.56 671 ARG A O 1
ATOM 5195 N N . ASN A 1 672 ? 12.011 -29.934 -10.591 1.00 93.19 672 ASN A N 1
ATOM 5196 C CA . ASN A 1 672 ? 11.687 -30.264 -9.213 1.00 93.19 672 ASN A CA 1
ATOM 5197 C C . ASN A 1 672 ? 11.727 -28.972 -8.400 1.00 93.19 672 ASN A C 1
ATOM 5199 O O . ASN A 1 672 ? 12.695 -28.221 -8.494 1.00 93.19 672 ASN A O 1
ATOM 5203 N N . GLY A 1 673 ? 10.704 -28.703 -7.602 1.00 93.31 673 GLY A N 1
ATOM 5204 C CA . GLY A 1 673 ? 10.682 -27.466 -6.838 1.00 93.31 673 GLY A CA 1
ATOM 5205 C C . GLY A 1 673 ? 9.392 -27.230 -6.083 1.00 93.31 673 GLY A C 1
ATOM 5206 O O . GLY A 1 673 ? 8.454 -28.026 -6.132 1.00 93.31 673 GLY A O 1
ATOM 5207 N N . THR A 1 674 ? 9.366 -26.113 -5.374 1.00 94.75 674 THR A N 1
ATOM 5208 C CA . THR A 1 674 ? 8.181 -25.593 -4.704 1.00 94.75 674 THR A CA 1
ATOM 5209 C C . THR A 1 674 ? 7.538 -24.548 -5.604 1.00 94.75 674 THR A C 1
ATOM 5211 O O . THR A 1 674 ? 8.175 -23.568 -5.983 1.00 94.75 674 THR A O 1
ATOM 5214 N N . TYR A 1 675 ? 6.270 -24.746 -5.934 1.00 97.06 675 TYR A N 1
ATOM 5215 C CA . TYR A 1 675 ? 5.493 -23.884 -6.814 1.00 97.06 675 TYR A CA 1
ATOM 5216 C C . TYR A 1 675 ? 4.331 -23.269 -6.050 1.00 97.06 675 TYR A C 1
ATOM 5218 O O . TYR A 1 675 ? 3.708 -23.937 -5.226 1.00 97.06 675 TYR A O 1
ATOM 5226 N N . PHE A 1 676 ? 4.017 -22.015 -6.348 1.00 98.19 676 PHE A N 1
ATOM 5227 C CA . PHE A 1 676 ? 2.791 -21.366 -5.904 1.00 98.19 676 PHE A CA 1
ATOM 5228 C C . PHE A 1 676 ? 1.801 -21.287 -7.059 1.00 98.19 676 PHE A C 1
ATOM 5230 O O . PHE A 1 676 ? 2.189 -20.988 -8.187 1.00 98.19 676 PHE A O 1
ATOM 5237 N N . PHE A 1 677 ? 0.525 -21.505 -6.760 1.00 98.19 677 PHE A N 1
ATOM 5238 C CA . PHE A 1 677 ? -0.583 -21.349 -7.693 1.00 98.19 677 PHE A CA 1
ATOM 5239 C C . PHE A 1 677 ? -1.683 -20.509 -7.058 1.00 98.19 677 PHE A C 1
ATOM 5241 O O . PHE A 1 677 ? -1.991 -20.677 -5.877 1.00 98.19 677 PHE A O 1
ATOM 5248 N N . SER A 1 678 ? -2.311 -19.654 -7.861 1.00 97.88 678 SER A N 1
ATOM 5249 C CA . SER A 1 678 ? -3.491 -18.885 -7.480 1.00 97.88 678 SER A CA 1
ATOM 5250 C C . SER A 1 678 ? -4.473 -18.802 -8.641 1.00 97.88 678 SER A C 1
ATOM 5252 O O . SER A 1 678 ? -4.139 -18.383 -9.749 1.00 97.88 678 SER A O 1
ATOM 5254 N N . PHE A 1 679 ? -5.696 -19.226 -8.371 1.00 97.62 679 PHE A N 1
ATOM 5255 C CA . PHE A 1 679 ? -6.844 -19.149 -9.250 1.00 97.62 679 PHE A CA 1
ATOM 5256 C C . PHE A 1 679 ? -7.857 -18.182 -8.651 1.00 97.62 679 PHE A C 1
ATOM 5258 O O . PHE A 1 679 ? -8.180 -18.260 -7.463 1.00 97.62 679 PHE A O 1
ATOM 5265 N N . ASN A 1 680 ? -8.374 -17.305 -9.498 1.00 96.62 680 ASN A N 1
ATOM 5266 C CA . ASN A 1 680 ? -9.489 -16.431 -9.191 1.00 96.62 680 ASN A CA 1
ATOM 5267 C C . ASN A 1 680 ? -10.501 -16.566 -10.323 1.00 96.62 680 ASN A C 1
ATOM 5269 O O . ASN A 1 680 ? -10.122 -16.522 -11.489 1.00 96.62 680 ASN A O 1
ATOM 5273 N N . GLY A 1 681 ? -11.765 -16.746 -9.983 1.00 94.31 681 GLY A N 1
ATOM 5274 C CA . GLY A 1 681 ? -12.860 -16.724 -10.935 1.00 94.31 681 GLY A CA 1
ATOM 5275 C C . GLY A 1 681 ? -14.095 -16.122 -10.302 1.00 94.31 681 GLY A C 1
ATOM 5276 O O . GLY A 1 681 ? -14.208 -16.057 -9.078 1.00 94.31 681 GLY A O 1
ATOM 5277 N N . LEU A 1 682 ? -15.033 -15.700 -11.134 1.00 93.94 682 LEU A N 1
ATOM 5278 C CA . LEU A 1 682 ? -16.341 -15.249 -10.686 1.00 93.94 682 LEU A CA 1
ATOM 5279 C C . LEU A 1 682 ? -17.370 -16.309 -11.052 1.00 93.94 682 LEU A C 1
ATOM 5281 O O . LEU A 1 682 ? -17.388 -16.786 -12.174 1.00 93.94 682 LEU A O 1
ATOM 5285 N N . ALA A 1 683 ? -18.208 -16.721 -10.111 1.00 92.69 683 ALA A N 1
ATOM 5286 C CA . ALA A 1 683 ? -19.322 -17.621 -10.371 1.00 92.69 683 ALA A CA 1
ATOM 5287 C C . ALA A 1 683 ? -20.605 -16.806 -10.519 1.00 92.69 683 ALA A C 1
ATOM 5289 O O . ALA A 1 683 ? -20.936 -16.050 -9.607 1.00 92.69 683 ALA A O 1
ATOM 5290 N N . ILE A 1 684 ? -21.323 -16.988 -11.628 1.00 90.94 684 ILE A N 1
ATOM 5291 C CA . ILE A 1 684 ? -22.642 -16.388 -11.856 1.00 90.94 684 ILE A CA 1
ATOM 5292 C C . ILE A 1 684 ? -23.748 -17.395 -11.529 1.00 90.94 684 ILE A C 1
ATOM 5294 O O . ILE A 1 684 ? -23.754 -18.520 -12.037 1.00 90.94 684 ILE A O 1
ATOM 5298 N N . PHE A 1 685 ? -24.671 -16.997 -10.655 1.00 89.75 685 PHE A N 1
ATOM 5299 C CA . PHE A 1 685 ? -25.788 -17.806 -10.174 1.00 89.75 685 PHE A CA 1
ATOM 5300 C C . PHE A 1 685 ? -27.124 -17.216 -10.633 1.00 89.75 685 PHE A C 1
ATOM 5302 O O . PHE A 1 685 ? -27.389 -16.068 -10.286 1.00 89.75 685 PHE A O 1
ATOM 5309 N N . PRO A 1 686 ? -27.982 -17.978 -11.338 1.00 84.88 686 PRO A N 1
ATOM 5310 C CA . PRO A 1 686 ? -29.327 -17.532 -11.683 1.00 84.88 686 PRO A CA 1
ATOM 5311 C C . PRO A 1 686 ? -30.293 -17.602 -10.482 1.00 84.88 686 PRO A C 1
ATOM 5313 O O . PRO A 1 686 ? -30.042 -18.346 -9.524 1.00 84.88 686 PRO A O 1
ATOM 5316 N N . PRO A 1 687 ? -31.455 -16.919 -10.537 1.00 74.62 687 PRO A N 1
ATOM 5317 C CA . PRO A 1 687 ? -32.478 -17.013 -9.502 1.00 74.62 687 PRO A CA 1
ATOM 5318 C C . PRO A 1 687 ? -32.953 -18.461 -9.302 1.00 74.62 687 PRO A C 1
ATOM 5320 O O . PRO A 1 687 ? -33.279 -19.157 -10.264 1.00 74.62 687 PRO A O 1
ATOM 5323 N N . LEU A 1 688 ? -33.067 -18.886 -8.037 1.00 69.50 688 LEU A N 1
ATOM 5324 C CA . LEU A 1 688 ? -33.643 -20.170 -7.585 1.00 69.50 688 LEU A CA 1
ATOM 5325 C C . LEU A 1 688 ? -32.769 -21.440 -7.663 1.00 69.50 688 LEU A C 1
ATOM 5327 O O . LEU A 1 688 ? -33.309 -22.529 -7.469 1.00 69.50 688 LEU A O 1
ATOM 5331 N N . ALA A 1 689 ? -31.449 -21.323 -7.827 1.00 63.31 689 ALA A N 1
ATOM 5332 C CA . ALA A 1 689 ? -30.408 -22.201 -7.257 1.00 63.31 689 ALA A CA 1
ATOM 5333 C C . ALA A 1 689 ? -29.031 -21.635 -7.709 1.00 63.31 689 ALA A C 1
ATOM 5335 O O . ALA A 1 689 ? -28.907 -21.127 -8.813 1.00 63.31 689 ALA A O 1
ATOM 5336 N N . SER A 1 690 ? -27.891 -21.835 -7.045 1.00 76.62 690 SER A N 1
ATOM 5337 C CA . SER A 1 690 ? -27.328 -23.159 -6.798 1.00 76.62 690 SER A CA 1
ATOM 5338 C C . SER A 1 690 ? -25.860 -23.109 -6.297 1.00 76.62 690 SER A C 1
ATOM 5340 O O . SER A 1 690 ? -25.404 -22.100 -5.779 1.00 76.62 690 SER A O 1
ATOM 5342 N N . LYS A 1 691 ? -25.107 -24.218 -6.430 1.00 87.44 691 LYS A N 1
ATOM 5343 C CA . LYS A 1 691 ? -23.710 -24.389 -5.996 1.00 87.44 691 LYS A CA 1
ATOM 5344 C C . LYS A 1 691 ? -22.739 -24.380 -7.182 1.00 87.44 691 LYS A C 1
ATOM 5346 O O . LYS A 1 691 ? -23.043 -25.014 -8.198 1.00 87.44 691 LYS A O 1
ATOM 5351 N N . LEU A 1 692 ? -21.569 -23.771 -6.998 1.00 93.25 692 LEU A N 1
ATOM 5352 C CA . LEU A 1 692 ? -20.381 -23.981 -7.826 1.00 93.25 692 LEU A CA 1
ATOM 5353 C C . LEU A 1 692 ? -19.230 -24.446 -6.932 1.00 93.25 692 LEU A C 1
ATOM 5355 O O . LEU A 1 692 ? -18.978 -23.881 -5.871 1.00 93.25 692 LEU A O 1
ATOM 5359 N N . GLY A 1 693 ? -18.531 -25.486 -7.362 1.00 94.44 693 GLY A N 1
ATOM 5360 C CA . GLY A 1 693 ? -17.286 -25.944 -6.768 1.00 94.44 693 GLY A CA 1
ATOM 5361 C C . GLY A 1 693 ? -16.216 -25.981 -7.841 1.00 94.44 693 GLY A C 1
ATOM 5362 O O . GLY A 1 693 ? -16.378 -26.696 -8.826 1.00 94.44 693 GLY A O 1
ATOM 5363 N N . ALA A 1 694 ? -15.133 -25.235 -7.651 1.00 96.38 694 ALA A N 1
ATOM 5364 C CA . ALA A 1 694 ? -13.916 -25.384 -8.437 1.00 96.38 694 ALA A CA 1
ATOM 5365 C C . ALA A 1 694 ? -12.861 -26.059 -7.564 1.00 96.38 694 ALA A C 1
ATOM 5367 O O . ALA A 1 694 ? -12.773 -25.793 -6.364 1.00 96.38 694 ALA A O 1
ATOM 5368 N N . SER A 1 695 ? -12.064 -26.952 -8.138 1.00 96.94 695 SER A N 1
ATOM 5369 C CA . SER A 1 695 ? -11.005 -27.650 -7.414 1.00 96.94 695 SER A CA 1
ATOM 5370 C C . SER A 1 695 ? -9.684 -27.571 -8.153 1.00 96.94 695 SER A C 1
ATOM 5372 O O . SER A 1 695 ? -9.644 -27.690 -9.375 1.00 96.94 695 SER A O 1
ATOM 5374 N N . LEU A 1 696 ? -8.609 -27.401 -7.387 1.00 97.69 696 LEU A N 1
ATOM 5375 C CA . LEU A 1 696 ? -7.240 -27.527 -7.861 1.00 97.69 696 LEU A CA 1
ATOM 5376 C C . LEU A 1 696 ? -6.879 -29.013 -7.855 1.00 97.69 696 LEU A C 1
ATOM 5378 O O . LEU A 1 696 ? -7.059 -29.698 -6.845 1.00 97.69 696 LEU A O 1
ATOM 5382 N N . TYR A 1 697 ? -6.381 -29.500 -8.979 1.00 97.75 697 TYR A N 1
ATOM 5383 C CA . TYR A 1 697 ? -5.995 -30.884 -9.191 1.00 97.75 697 TYR A CA 1
ATOM 5384 C C . TYR A 1 697 ? -4.486 -31.006 -9.307 1.00 97.75 697 TYR A C 1
ATOM 5386 O O . TYR A 1 697 ? -3.832 -30.192 -9.953 1.00 97.75 697 TYR A O 1
ATOM 5394 N N . PHE A 1 698 ? -3.966 -32.076 -8.717 1.00 97.69 698 PHE A N 1
ATOM 5395 C CA . PHE A 1 698 ? -2.588 -32.519 -8.831 1.00 97.69 698 PHE A CA 1
ATOM 5396 C C . PHE A 1 698 ? -2.566 -33.956 -9.339 1.00 97.69 698 PHE A C 1
ATOM 5398 O O . PHE A 1 698 ? -3.067 -34.860 -8.670 1.00 97.69 698 PHE A O 1
ATOM 5405 N N . ASN A 1 699 ? -2.030 -34.165 -10.546 1.00 97.06 699 ASN A N 1
ATOM 5406 C CA . ASN A 1 699 ? -1.936 -35.483 -11.188 1.00 97.06 699 ASN A CA 1
ATOM 5407 C C . ASN A 1 699 ? -3.247 -36.304 -11.124 1.00 97.06 699 ASN A C 1
ATOM 5409 O O . ASN A 1 699 ? -3.234 -37.511 -10.901 1.00 97.06 699 ASN A O 1
ATOM 5413 N N . GLY A 1 700 ? -4.398 -35.646 -11.297 1.00 94.31 700 GLY A N 1
ATOM 5414 C CA . GLY A 1 700 ? -5.722 -36.289 -11.291 1.00 94.31 700 GLY A CA 1
ATOM 5415 C C . GLY A 1 700 ? -6.386 -36.396 -9.918 1.00 94.31 700 GLY A C 1
ATOM 5416 O O . GLY A 1 700 ? -7.544 -36.796 -9.843 1.00 94.31 700 GLY A O 1
ATOM 5417 N N . THR A 1 701 ? -5.709 -35.986 -8.845 1.00 95.31 701 THR A N 1
ATOM 5418 C CA . THR A 1 701 ? -6.269 -35.958 -7.487 1.00 95.31 701 THR A CA 1
ATOM 5419 C C . THR A 1 701 ? -6.644 -34.525 -7.092 1.00 95.31 701 THR A C 1
ATOM 5421 O O . THR A 1 701 ? -5.789 -33.643 -7.193 1.00 95.31 701 THR A O 1
ATOM 5424 N N . PRO A 1 702 ? -7.877 -34.251 -6.624 1.00 95.38 702 PRO A N 1
ATOM 5425 C CA . PRO A 1 702 ? -8.235 -32.934 -6.107 1.00 95.38 702 PRO A CA 1
ATOM 5426 C C . PRO A 1 702 ? -7.518 -32.680 -4.775 1.00 95.38 702 PRO A C 1
ATOM 5428 O O . PRO A 1 702 ? -7.614 -33.480 -3.847 1.00 95.38 702 PRO A O 1
ATOM 5431 N N . ILE A 1 703 ? -6.810 -31.557 -4.677 1.00 94.88 703 ILE A N 1
ATOM 5432 C CA . ILE A 1 703 ? -6.007 -31.180 -3.498 1.00 94.88 703 ILE A CA 1
ATOM 5433 C C . ILE A 1 703 ? -6.585 -29.991 -2.725 1.00 94.88 703 ILE A C 1
ATOM 5435 O O . ILE A 1 703 ? -6.179 -29.724 -1.599 1.00 94.88 703 ILE A O 1
ATOM 5439 N N . GLY A 1 704 ? -7.555 -29.287 -3.305 1.00 93.50 704 GLY A N 1
ATOM 5440 C CA . GLY A 1 704 ? -8.268 -28.196 -2.653 1.00 93.50 704 GLY A CA 1
ATOM 5441 C C . GLY A 1 704 ? -9.497 -27.802 -3.455 1.00 93.50 704 GLY A C 1
ATOM 5442 O O . GLY A 1 704 ? -9.487 -27.887 -4.681 1.00 93.50 704 GLY A O 1
ATOM 5443 N N . MET A 1 705 ? -10.561 -27.388 -2.769 1.00 94.38 705 MET A N 1
ATOM 5444 C CA . MET A 1 705 ? -11.821 -26.983 -3.388 1.00 94.38 705 MET A CA 1
ATOM 5445 C C . MET A 1 705 ? -12.291 -25.657 -2.812 1.00 94.38 705 MET A C 1
ATOM 5447 O O . MET A 1 705 ? -12.306 -25.473 -1.598 1.00 94.38 705 MET A O 1
ATOM 5451 N N . SER A 1 706 ? -12.705 -24.766 -3.703 1.00 94.69 706 SER A N 1
ATOM 5452 C CA . SER A 1 706 ? -13.437 -23.558 -3.370 1.00 94.69 706 SER A CA 1
ATOM 5453 C C . SER A 1 706 ? -14.879 -23.789 -3.757 1.00 94.69 706 SER A C 1
ATOM 5455 O O . SER A 1 706 ? -15.170 -24.195 -4.884 1.00 94.69 706 SER A O 1
ATOM 5457 N N . PHE A 1 707 ? -15.763 -23.634 -2.781 1.00 91.56 707 PHE A N 1
ATOM 5458 C CA . PHE A 1 707 ? -17.155 -24.021 -2.899 1.00 91.56 707 PHE A CA 1
ATOM 5459 C C . PHE A 1 707 ? -18.036 -22.852 -2.495 1.00 91.56 707 PHE A C 1
ATOM 5461 O O . PHE A 1 707 ? -18.020 -22.417 -1.343 1.00 91.56 707 PHE A O 1
ATOM 5468 N N . THR A 1 708 ? -18.832 -22.376 -3.441 1.00 89.62 708 THR A N 1
ATOM 5469 C CA . THR A 1 708 ? -19.794 -21.302 -3.239 1.00 89.62 708 THR A CA 1
ATOM 5470 C C . THR A 1 708 ? -21.202 -21.845 -3.431 1.00 89.62 708 THR A C 1
ATOM 5472 O O . THR A 1 708 ? -21.468 -22.744 -4.235 1.00 89.62 708 THR A O 1
ATOM 5475 N N . ARG A 1 709 ? -22.123 -21.345 -2.613 1.00 83.75 709 ARG A N 1
ATOM 5476 C CA . ARG A 1 709 ? -23.541 -21.677 -2.677 1.00 83.75 709 ARG A CA 1
ATOM 5477 C C . ARG A 1 709 ? -24.308 -20.392 -2.503 1.00 83.75 709 ARG A C 1
ATOM 5479 O O . ARG A 1 709 ? -24.098 -19.712 -1.503 1.00 83.75 709 ARG A O 1
ATOM 5486 N N . ASP A 1 710 ? -25.243 -20.160 -3.404 1.00 74.00 710 ASP A N 1
ATOM 5487 C CA . ASP A 1 710 ? -26.246 -19.130 -3.223 1.00 74.00 710 ASP A CA 1
ATOM 5488 C C . ASP A 1 710 ? -27.652 -19.745 -3.175 1.00 74.00 710 ASP A C 1
ATOM 5490 O O . ASP A 1 710 ? -27.920 -20.815 -3.734 1.00 74.00 710 ASP A O 1
ATOM 5494 N N . ALA A 1 711 ? -28.527 -19.088 -2.424 1.00 59.88 711 ALA A N 1
ATOM 5495 C CA . ALA A 1 711 ? -29.945 -19.390 -2.295 1.00 59.88 711 ALA A CA 1
ATOM 5496 C C . ALA A 1 711 ? -30.821 -18.160 -2.602 1.00 59.88 711 ALA A C 1
ATOM 5498 O O . ALA A 1 711 ? -32.017 -18.187 -2.303 1.00 59.88 711 ALA A O 1
ATOM 5499 N N . SER A 1 712 ? -30.249 -17.091 -3.169 1.00 65.12 712 SER A N 1
ATOM 5500 C CA . SER A 1 712 ? -30.987 -15.875 -3.495 1.00 65.12 712 SER A CA 1
ATOM 5501 C C . SER A 1 712 ? -32.105 -16.136 -4.525 1.00 65.12 712 SER A C 1
ATOM 5503 O O . SER A 1 712 ? -31.866 -16.742 -5.575 1.00 65.12 712 SER A O 1
ATOM 5505 N N . PRO A 1 713 ? -33.351 -15.706 -4.245 1.00 60.28 713 PRO A N 1
ATOM 5506 C CA . PRO A 1 713 ? -34.489 -15.943 -5.128 1.00 60.28 713 PRO A CA 1
ATOM 5507 C C . PRO A 1 713 ? -34.759 -14.810 -6.133 1.00 60.28 713 PRO A C 1
ATOM 5509 O O . PRO A 1 713 ? -35.689 -14.955 -6.924 1.00 60.28 713 PRO A O 1
ATOM 5512 N N . SER A 1 714 ? -34.038 -13.681 -6.085 1.00 67.69 714 SER A N 1
ATOM 5513 C CA . SER A 1 714 ? -34.497 -12.440 -6.734 1.00 67.69 714 SER A CA 1
ATOM 5514 C C . SER A 1 714 ? -33.717 -11.979 -7.969 1.00 67.69 714 SER A C 1
ATOM 5516 O O . SER A 1 714 ? -34.352 -11.430 -8.862 1.00 67.69 714 SER A O 1
ATOM 5518 N N . GLU A 1 715 ? -32.396 -12.178 -8.052 1.00 75.88 715 GLU A N 1
ATOM 5519 C CA . GLU A 1 715 ? -31.545 -11.656 -9.145 1.00 75.88 715 GLU A CA 1
ATOM 5520 C C . GLU A 1 715 ? -30.304 -12.538 -9.371 1.00 75.88 715 GLU A C 1
ATOM 5522 O O . GLU A 1 715 ? -29.959 -13.333 -8.492 1.00 75.88 715 GLU A O 1
ATOM 5527 N N . ASP A 1 716 ? -29.644 -12.379 -10.529 1.00 77.50 716 ASP A N 1
ATOM 5528 C CA . ASP A 1 716 ? -28.349 -13.011 -10.805 1.00 77.50 716 ASP A CA 1
ATOM 5529 C C . ASP A 1 716 ? -27.297 -12.513 -9.801 1.00 77.50 716 ASP A C 1
ATOM 5531 O O . ASP A 1 716 ? -27.160 -11.309 -9.570 1.00 77.50 716 ASP A O 1
ATOM 5535 N N . GLN A 1 717 ? -26.528 -13.428 -9.214 1.00 84.81 717 GLN A N 1
ATOM 5536 C CA . GLN A 1 717 ? -25.446 -13.088 -8.287 1.00 84.81 717 GLN A CA 1
ATOM 5537 C C . GLN A 1 717 ? -24.089 -13.497 -8.833 1.00 84.81 717 GLN A C 1
ATOM 5539 O O . GLN A 1 717 ? -23.931 -14.593 -9.363 1.00 84.81 717 GLN A O 1
ATOM 5544 N N . ILE A 1 718 ? -23.097 -12.629 -8.634 1.00 88.31 718 ILE A N 1
ATOM 5545 C CA . ILE A 1 718 ? -21.705 -12.878 -8.998 1.00 88.31 718 ILE A CA 1
ATOM 5546 C C . ILE A 1 718 ? -20.886 -13.018 -7.714 1.00 88.31 718 ILE A C 1
ATOM 5548 O O . ILE A 1 718 ? -20.794 -12.081 -6.922 1.00 88.31 718 ILE A O 1
ATOM 5552 N N . ILE A 1 719 ? -20.297 -14.194 -7.496 1.00 90.94 719 ILE A N 1
ATOM 5553 C CA . ILE A 1 719 ? -19.578 -14.534 -6.261 1.00 90.94 719 ILE A CA 1
ATOM 5554 C C . ILE A 1 719 ? -18.158 -14.999 -6.602 1.00 90.94 719 ILE A C 1
ATOM 5556 O O . ILE A 1 719 ? -18.001 -15.861 -7.468 1.00 90.94 719 ILE A O 1
ATOM 5560 N N . PRO A 1 720 ? -17.110 -14.502 -5.921 1.00 93.19 720 PRO A N 1
ATOM 5561 C CA . PRO A 1 720 ? -15.744 -14.937 -6.180 1.00 93.19 720 PRO A CA 1
ATOM 5562 C C . PRO A 1 720 ? -15.506 -16.395 -5.768 1.00 93.19 720 PRO A C 1
ATOM 5564 O O . PRO A 1 720 ? -15.945 -16.853 -4.713 1.00 93.19 720 PRO A O 1
ATOM 5567 N N . VAL A 1 721 ? -14.742 -17.106 -6.593 1.00 93.88 721 VAL A N 1
ATOM 5568 C CA . VAL A 1 721 ? -14.278 -18.480 -6.394 1.00 93.88 721 VAL A CA 1
ATOM 5569 C C . VAL A 1 721 ? -12.763 -18.477 -6.505 1.00 93.88 721 VAL A C 1
ATOM 5571 O O . VAL A 1 721 ? -12.193 -18.413 -7.592 1.00 93.88 721 VAL A O 1
ATOM 5574 N N . THR A 1 722 ? -12.102 -18.530 -5.354 1.00 95.44 722 THR A N 1
ATOM 5575 C CA . THR A 1 722 ? -10.645 -18.416 -5.261 1.00 95.44 722 THR A CA 1
ATOM 5576 C C . THR A 1 722 ? -10.019 -19.686 -4.710 1.00 95.44 722 THR A C 1
ATOM 5578 O O . THR A 1 722 ? -10.567 -20.335 -3.818 1.00 95.44 722 THR A O 1
ATOM 5581 N N . LEU A 1 723 ? -8.856 -20.048 -5.244 1.00 94.25 723 LEU A N 1
ATOM 5582 C CA . LEU A 1 723 ? -8.045 -21.175 -4.794 1.00 94.25 723 LEU A CA 1
ATOM 5583 C C . LEU A 1 723 ? -6.581 -20.786 -4.845 1.00 94.25 723 LEU A C 1
ATOM 5585 O O . LEU A 1 723 ? -6.112 -20.282 -5.856 1.00 94.25 723 LEU A O 1
ATOM 5589 N N . GLN A 1 724 ? -5.840 -21.088 -3.790 1.00 95.94 724 GLN A N 1
ATOM 5590 C CA . GLN A 1 724 ? -4.398 -20.900 -3.776 1.00 95.94 724 GLN A CA 1
ATOM 5591 C C . GLN A 1 724 ? -3.728 -22.067 -3.071 1.00 95.94 724 GLN A C 1
ATOM 5593 O O . GLN A 1 724 ? -4.282 -22.632 -2.125 1.00 95.94 724 GLN A O 1
ATOM 5598 N N . SER A 1 725 ? -2.552 -22.454 -3.546 1.00 96.44 725 SER A N 1
ATOM 5599 C CA . SER A 1 725 ? -1.789 -23.533 -2.933 1.00 96.44 725 SER A CA 1
ATOM 5600 C C . SER A 1 725 ? -0.308 -23.412 -3.252 1.00 96.44 725 SER A C 1
ATOM 5602 O O . SER A 1 725 ? 0.067 -22.989 -4.345 1.00 96.44 725 SER A O 1
ATOM 5604 N N . THR A 1 726 ? 0.516 -23.834 -2.298 1.00 97.56 726 THR A N 1
ATOM 5605 C CA . THR A 1 726 ? 1.957 -24.002 -2.471 1.00 97.56 726 THR A CA 1
ATOM 5606 C C . THR A 1 726 ? 2.268 -25.492 -2.445 1.00 97.56 726 THR A C 1
ATOM 5608 O O . THR A 1 726 ? 1.955 -26.169 -1.467 1.00 97.56 726 THR A O 1
ATOM 5611 N N . LEU A 1 727 ? 2.869 -26.012 -3.514 1.00 96.38 727 LEU A N 1
ATOM 5612 C CA . LEU A 1 727 ? 3.045 -27.445 -3.739 1.00 96.38 727 LEU A CA 1
ATOM 5613 C C . LEU A 1 727 ? 4.491 -27.768 -4.084 1.00 96.38 727 LEU A C 1
ATOM 5615 O O . LEU A 1 727 ? 5.109 -27.080 -4.894 1.00 96.38 727 LEU A O 1
ATOM 5619 N N . LYS A 1 728 ? 5.009 -28.861 -3.521 1.00 95.19 728 LYS A N 1
ATOM 5620 C CA . LYS A 1 728 ? 6.265 -29.452 -3.983 1.00 95.19 728 LYS A CA 1
ATOM 5621 C C . LYS A 1 728 ? 5.967 -30.383 -5.155 1.00 95.19 728 LYS A C 1
ATOM 5623 O O . LYS A 1 728 ? 5.246 -31.362 -4.979 1.00 95.19 728 LYS A O 1
ATOM 5628 N N . LEU A 1 729 ? 6.514 -30.070 -6.324 1.00 96.19 729 LEU A N 1
ATOM 5629 C CA . LEU A 1 729 ? 6.301 -30.801 -7.572 1.00 96.19 729 LEU A CA 1
ATOM 5630 C C . LEU A 1 729 ? 7.613 -31.396 -8.075 1.00 96.19 729 LEU A C 1
ATOM 5632 O O . LEU A 1 729 ? 8.695 -30.849 -7.844 1.00 96.19 729 LEU A O 1
ATOM 5636 N N . LYS A 1 730 ? 7.507 -32.519 -8.776 1.00 95.44 730 LYS A N 1
ATOM 5637 C CA . LYS A 1 730 ? 8.577 -33.095 -9.589 1.00 95.44 730 LYS A CA 1
ATOM 5638 C C . LYS A 1 730 ? 8.400 -32.683 -11.043 1.00 95.44 730 LYS A C 1
ATOM 5640 O O . LYS A 1 730 ? 7.285 -32.427 -11.490 1.00 95.44 730 LYS A O 1
ATOM 5645 N N . ALA A 1 731 ? 9.487 -32.683 -11.805 1.00 95.00 731 ALA A N 1
ATOM 5646 C CA . ALA A 1 731 ? 9.415 -32.469 -13.242 1.00 95.00 731 ALA A CA 1
ATOM 5647 C C . ALA A 1 731 ? 8.416 -33.452 -13.892 1.00 95.00 731 ALA A C 1
ATOM 5649 O O . ALA A 1 731 ? 8.483 -34.661 -13.666 1.00 95.00 731 ALA A O 1
ATOM 5650 N N . GLY A 1 732 ? 7.486 -32.924 -14.691 1.00 96.56 732 GLY A N 1
ATOM 5651 C CA . GLY A 1 732 ? 6.408 -33.674 -15.342 1.00 96.56 732 GLY A CA 1
ATOM 5652 C C . GLY A 1 732 ? 5.085 -33.734 -14.570 1.00 96.56 732 GLY A C 1
ATOM 5653 O O . GLY A 1 732 ? 4.076 -34.130 -15.155 1.00 96.56 732 GLY A O 1
ATOM 5654 N N . ASP A 1 733 ? 5.058 -33.317 -13.302 1.00 98.31 733 ASP A N 1
ATOM 5655 C CA . ASP A 1 733 ? 3.824 -33.231 -12.521 1.00 98.31 733 ASP A CA 1
ATOM 5656 C C . ASP A 1 733 ? 2.855 -32.194 -13.099 1.00 98.31 733 ASP A C 1
ATOM 5658 O O . ASP A 1 733 ? 3.266 -31.125 -13.554 1.00 98.31 733 ASP A O 1
ATOM 5662 N N . LYS A 1 734 ? 1.555 -32.499 -13.057 1.00 98.44 734 LYS A N 1
ATOM 5663 C CA . LYS A 1 734 ? 0.498 -31.703 -13.687 1.00 98.44 734 LYS A CA 1
ATOM 5664 C C . LYS A 1 734 ? -0.423 -31.048 -12.669 1.00 98.44 734 LYS A C 1
ATOM 5666 O O . LYS A 1 734 ? -0.935 -31.727 -11.776 1.00 98.44 734 LYS A O 1
ATOM 5671 N N . ILE A 1 735 ? -0.687 -29.759 -12.870 1.00 98.44 735 ILE A N 1
ATOM 5672 C CA . ILE A 1 735 ? -1.601 -28.937 -12.072 1.00 98.44 735 ILE A CA 1
ATOM 5673 C C . ILE A 1 735 ? -2.640 -28.279 -12.977 1.00 98.44 735 ILE A C 1
ATOM 5675 O O . ILE A 1 735 ? -2.300 -27.748 -14.032 1.00 98.44 735 ILE A O 1
ATOM 5679 N N . TRP A 1 736 ? -3.904 -28.291 -12.566 1.00 98.25 736 TRP A N 1
ATOM 5680 C CA . TRP A 1 736 ? -4.972 -27.542 -13.234 1.00 98.25 736 TRP A CA 1
ATOM 5681 C C . TRP A 1 736 ? -6.120 -27.250 -12.274 1.00 98.25 736 TRP A C 1
ATOM 5683 O O . TRP A 1 736 ? -6.201 -27.832 -11.193 1.00 98.25 736 TRP A O 1
ATOM 5693 N N . VAL A 1 737 ? -7.033 -26.375 -12.685 1.00 97.94 737 VAL A N 1
ATOM 5694 C CA . VAL A 1 737 ? -8.311 -26.160 -12.001 1.00 97.94 737 VAL A CA 1
ATOM 5695 C C . VAL A 1 737 ? -9.436 -26.694 -12.881 1.00 97.94 737 VAL A C 1
ATOM 5697 O O . VAL A 1 737 ? -9.396 -26.537 -14.100 1.00 97.94 737 VAL A O 1
ATOM 5700 N N . GLN A 1 738 ? -10.430 -27.340 -12.277 1.00 97.31 738 GLN A N 1
ATOM 5701 C CA . GLN A 1 738 ? -11.666 -27.743 -12.954 1.00 97.31 738 GLN A CA 1
ATOM 5702 C C . GLN A 1 738 ? -12.884 -27.489 -12.074 1.00 97.31 738 GLN A C 1
ATOM 5704 O O . GLN A 1 738 ? -12.781 -27.460 -10.845 1.00 97.31 738 GLN A O 1
ATOM 5709 N N . ILE A 1 739 ? -14.048 -27.351 -12.703 1.00 96.56 739 ILE A N 1
ATOM 5710 C CA . ILE A 1 739 ? -15.328 -27.318 -11.999 1.00 96.56 739 ILE A CA 1
ATOM 5711 C C . ILE A 1 739 ? -15.697 -28.754 -11.601 1.00 96.56 739 ILE A C 1
ATOM 5713 O O . ILE A 1 739 ? -15.815 -29.625 -12.457 1.00 96.56 739 ILE A O 1
ATOM 5717 N N . THR A 1 740 ? -15.873 -28.995 -10.305 1.00 94.88 740 THR A N 1
ATOM 5718 C CA . THR A 1 740 ? -16.218 -30.299 -9.705 1.00 94.88 740 THR A CA 1
ATOM 5719 C C . THR A 1 740 ? -17.664 -30.379 -9.239 1.00 94.88 740 THR A C 1
ATOM 5721 O O . THR A 1 740 ? -18.232 -31.463 -9.143 1.00 94.88 740 THR A O 1
ATOM 5724 N N . TYR A 1 741 ? -18.280 -29.233 -8.961 1.00 91.69 741 TYR A N 1
ATOM 5725 C CA . TYR A 1 741 ? -19.711 -29.142 -8.726 1.00 91.69 741 TYR A CA 1
ATOM 5726 C C . TYR A 1 741 ? -20.261 -27.993 -9.543 1.00 91.69 741 TYR A C 1
ATOM 5728 O O . TYR A 1 741 ? -19.820 -26.857 -9.399 1.00 91.69 741 TYR A O 1
ATOM 5736 N N . LEU A 1 742 ? -21.257 -28.277 -10.366 1.00 93.25 742 LEU A N 1
ATOM 5737 C CA . LEU A 1 742 ? -21.989 -27.255 -11.082 1.00 93.25 742 LEU A CA 1
ATOM 5738 C C . LEU A 1 742 ? -23.454 -27.608 -11.072 1.00 93.25 742 LEU A C 1
ATOM 5740 O O . LEU A 1 742 ? -23.855 -28.753 -11.270 1.00 93.25 742 LEU A O 1
ATOM 5744 N N . SER A 1 743 ? -24.261 -26.596 -10.845 1.00 90.75 743 SER A N 1
ATOM 5745 C CA . SER A 1 743 ? -25.696 -26.743 -10.959 1.00 90.75 743 SER A CA 1
ATOM 5746 C C . SER A 1 743 ? -26.174 -26.100 -12.250 1.00 90.75 743 SER A C 1
ATOM 5748 O O . SER A 1 743 ? -25.473 -25.295 -12.861 1.00 90.75 743 SER A O 1
ATOM 5750 N N . LYS A 1 744 ? -27.377 -26.462 -12.688 1.00 87.25 744 LYS A N 1
ATOM 5751 C CA . LYS A 1 744 ? -27.896 -26.020 -13.980 1.00 87.25 744 LYS A CA 1
ATOM 5752 C C . LYS A 1 744 ? -27.985 -24.490 -14.051 1.00 87.25 744 LYS A C 1
ATOM 5754 O O . LYS A 1 744 ? -28.601 -23.877 -13.188 1.00 87.25 744 LYS A O 1
ATOM 5759 N N . GLY A 1 745 ? -27.418 -23.911 -15.109 1.00 86.50 745 GLY A N 1
ATOM 5760 C CA . GLY A 1 745 ? -27.442 -22.467 -15.364 1.00 86.50 745 GLY A CA 1
ATOM 5761 C C . GLY A 1 745 ? -26.363 -21.667 -14.632 1.00 86.50 745 GLY A C 1
ATOM 5762 O O . GLY A 1 745 ? -26.243 -20.480 -14.891 1.00 86.50 745 GLY A O 1
ATOM 5763 N N . VAL A 1 746 ? -25.569 -22.303 -13.767 1.00 91.31 746 VAL A N 1
ATOM 5764 C CA . VAL A 1 746 ? -24.400 -21.679 -13.138 1.00 91.31 746 VAL A CA 1
ATOM 5765 C C . VAL A 1 746 ? -23.197 -21.806 -14.072 1.00 91.31 746 VAL A C 1
ATOM 5767 O O . VAL A 1 746 ? -23.035 -22.833 -14.737 1.00 91.31 746 VAL A O 1
ATOM 5770 N N . ALA A 1 747 ? -22.336 -20.793 -14.095 1.00 92.88 747 ALA A N 1
ATOM 5771 C CA . ALA A 1 747 ? -21.075 -20.810 -14.831 1.00 92.88 747 ALA A CA 1
ATOM 5772 C C . ALA A 1 747 ? -19.979 -20.067 -14.055 1.00 92.88 747 ALA A C 1
ATOM 5774 O O . ALA A 1 747 ? -20.269 -19.273 -13.160 1.00 92.88 747 ALA A O 1
ATOM 5775 N N . LEU A 1 748 ? -18.718 -20.316 -14.412 1.00 94.25 748 LEU A N 1
ATOM 5776 C CA . LEU A 1 748 ? -17.666 -19.328 -14.205 1.00 94.25 748 LEU A CA 1
ATOM 5777 C C . LEU A 1 748 ? -17.868 -18.227 -15.240 1.00 94.25 748 LEU A C 1
ATOM 5779 O O . LEU A 1 748 ? -17.790 -18.499 -16.435 1.00 94.25 748 LEU A O 1
ATOM 5783 N N . PHE A 1 749 ? -18.176 -17.036 -14.761 1.00 93.00 749 PHE A N 1
ATOM 5784 C CA . PHE A 1 749 ? -18.416 -15.845 -15.546 1.00 93.00 749 PHE A CA 1
ATOM 5785 C C . PHE A 1 749 ? -17.106 -15.233 -16.034 1.00 93.00 749 PHE A C 1
ATOM 5787 O O . PHE A 1 749 ? -16.130 -15.145 -15.275 1.00 93.00 749 PHE A O 1
ATOM 5794 N N . ASP A 1 750 ? -17.103 -14.800 -17.288 1.00 94.31 750 ASP A N 1
ATOM 5795 C CA . ASP A 1 750 ? -16.095 -13.890 -17.805 1.00 94.31 750 ASP A CA 1
ATOM 5796 C C . ASP A 1 750 ? -16.618 -13.048 -18.976 1.00 94.31 750 ASP A C 1
ATOM 5798 O O . ASP A 1 750 ? -17.522 -13.441 -19.713 1.00 94.31 750 ASP A O 1
ATOM 5802 N N . ASP A 1 751 ? -16.001 -11.889 -19.165 1.00 88.38 751 ASP A N 1
ATOM 5803 C CA . ASP A 1 751 ? -16.320 -10.919 -20.202 1.00 88.38 751 ASP A CA 1
ATOM 5804 C C . ASP A 1 751 ? -15.048 -10.186 -20.680 1.00 88.38 751 ASP A C 1
ATOM 5806 O O . ASP A 1 751 ? -13.922 -10.683 -20.567 1.00 88.38 751 ASP A O 1
ATOM 5810 N N . SER A 1 752 ? -15.204 -8.991 -21.257 1.00 87.94 752 SER A N 1
ATOM 5811 C CA . SER A 1 752 ? -14.074 -8.178 -21.717 1.00 87.94 752 SER A CA 1
ATOM 5812 C C . SER A 1 752 ? -13.129 -7.712 -20.601 1.00 87.94 752 SER A C 1
ATOM 5814 O O . SER A 1 752 ? -12.034 -7.245 -20.919 1.00 87.94 752 SER A O 1
ATOM 5816 N N . ASP A 1 753 ? -13.517 -7.830 -19.328 1.00 89.19 753 ASP A N 1
ATOM 5817 C CA . ASP A 1 753 ? -12.696 -7.446 -18.178 1.00 89.19 753 ASP A CA 1
ATOM 5818 C C . ASP A 1 753 ? -11.782 -8.588 -17.679 1.00 89.19 753 ASP A C 1
ATOM 5820 O O . ASP A 1 753 ? -10.895 -8.341 -16.855 1.00 89.19 753 ASP A O 1
ATOM 5824 N N . ASN A 1 754 ? -11.922 -9.816 -18.204 1.00 91.31 754 ASN A N 1
ATOM 5825 C CA . ASN A 1 754 ? -11.052 -10.974 -17.937 1.00 91.31 754 ASN A CA 1
ATOM 5826 C C . ASN A 1 754 ? -10.870 -11.288 -16.440 1.00 91.31 754 ASN A C 1
ATOM 5828 O O . ASN A 1 754 ? -9.744 -11.329 -15.917 1.00 91.31 754 ASN A O 1
ATOM 5832 N N . GLN A 1 755 ? -11.987 -11.462 -15.741 1.00 91.81 755 GLN A N 1
ATOM 5833 C CA . GLN A 1 755 ? -12.042 -11.581 -14.282 1.00 91.81 755 GLN A CA 1
ATOM 5834 C C . GLN A 1 755 ? -11.669 -12.989 -13.796 1.00 91.81 755 GLN A C 1
ATOM 5836 O O . GLN A 1 755 ? -11.214 -13.145 -12.659 1.00 91.81 755 GLN A O 1
ATOM 5841 N N . THR A 1 756 ? -11.804 -14.010 -14.650 1.00 95.31 756 THR A N 1
ATOM 5842 C CA . THR A 1 756 ? -11.378 -15.378 -14.359 1.00 95.31 756 THR A CA 1
ATOM 5843 C C . THR A 1 756 ? -9.967 -15.625 -14.889 1.00 95.31 756 THR A C 1
ATOM 5845 O O . THR A 1 756 ? -9.686 -15.600 -16.088 1.00 95.31 756 THR A O 1
ATOM 5848 N N . HIS A 1 757 ? -9.034 -15.903 -13.982 1.00 96.69 757 HIS A N 1
ATOM 5849 C CA . HIS A 1 757 ? -7.622 -16.034 -14.305 1.00 96.69 757 HIS A CA 1
ATOM 5850 C C . HIS A 1 757 ? -6.879 -17.028 -13.408 1.00 96.69 757 HIS A C 1
ATOM 5852 O O . HIS A 1 757 ? -7.232 -17.274 -12.252 1.00 96.69 757 HIS A O 1
ATOM 5858 N N . PHE A 1 758 ? -5.782 -17.569 -13.933 1.00 98.12 758 PHE A N 1
ATOM 5859 C CA . PHE A 1 758 ? -4.919 -18.513 -13.232 1.00 98.12 758 PHE A CA 1
ATOM 5860 C C . PHE A 1 758 ? -3.459 -18.106 -13.367 1.00 98.12 758 PHE A C 1
ATOM 5862 O O . PHE A 1 758 ? -2.981 -17.773 -14.453 1.00 98.12 758 PHE A O 1
ATOM 5869 N N . THR A 1 759 ? -2.756 -18.107 -12.242 1.00 98.56 759 THR A N 1
ATOM 5870 C CA . THR A 1 759 ? -1.340 -17.770 -12.160 1.00 98.56 759 THR A CA 1
ATOM 5871 C C . THR A 1 759 ? -0.596 -18.813 -11.353 1.00 98.56 759 THR A C 1
ATOM 5873 O O . THR A 1 759 ? -1.145 -19.428 -10.434 1.00 98.56 759 THR A O 1
ATOM 5876 N N . GLY A 1 760 ? 0.674 -18.994 -11.677 1.00 97.94 760 GLY A N 1
ATOM 5877 C CA . GLY A 1 760 ? 1.570 -19.785 -10.862 1.00 97.94 760 GLY A CA 1
ATOM 5878 C C . GLY A 1 760 ? 3.021 -19.538 -11.213 1.00 97.94 760 GLY A C 1
ATOM 5879 O O . GLY A 1 760 ? 3.340 -19.097 -12.316 1.00 97.94 760 GLY A O 1
ATOM 5880 N N . PHE A 1 761 ? 3.901 -19.800 -10.256 1.00 97.31 761 PHE A N 1
ATOM 5881 C CA . PHE A 1 761 ? 5.333 -19.587 -10.407 1.00 97.31 761 PHE A CA 1
ATOM 5882 C C . PHE A 1 761 ? 6.150 -20.525 -9.522 1.00 97.31 761 PHE A C 1
ATOM 5884 O O . PHE A 1 761 ? 5.695 -20.983 -8.472 1.00 97.31 761 PHE A O 1
ATOM 5891 N N . LEU A 1 762 ? 7.366 -20.817 -9.975 1.00 95.81 762 LEU A N 1
ATOM 5892 C CA . LEU A 1 762 ? 8.392 -21.503 -9.204 1.00 95.81 762 LEU A CA 1
ATOM 5893 C C . LEU A 1 762 ? 8.895 -20.549 -8.121 1.00 95.81 762 LEU A C 1
ATOM 5895 O O . LEU A 1 762 ? 9.483 -19.515 -8.425 1.00 95.81 762 LEU A O 1
ATOM 5899 N N . LEU A 1 763 ? 8.629 -20.892 -6.862 1.00 92.94 763 LEU A N 1
ATOM 5900 C CA . LEU A 1 763 ? 9.182 -20.181 -5.710 1.00 92.94 763 LEU A CA 1
ATOM 5901 C C . LEU A 1 763 ? 10.639 -20.562 -5.484 1.00 92.94 763 LEU A C 1
ATOM 5903 O O . LEU A 1 763 ? 11.427 -19.739 -5.042 1.00 92.94 763 LEU A O 1
ATOM 5907 N N . GLN A 1 764 ? 10.951 -21.838 -5.705 1.00 89.81 764 GLN A N 1
ATOM 5908 C CA . GLN A 1 764 ? 12.239 -22.399 -5.349 1.00 89.81 764 GLN A CA 1
ATOM 5909 C C . GLN A 1 764 ? 12.487 -23.703 -6.102 1.00 89.81 764 GLN A C 1
ATOM 5911 O O . GLN A 1 764 ? 11.707 -24.651 -5.974 1.00 89.81 764 GLN A O 1
ATOM 5916 N N . GLU A 1 765 ? 13.591 -23.771 -6.839 1.00 91.00 765 GLU A N 1
ATOM 5917 C CA . GLU A 1 765 ? 14.055 -25.005 -7.474 1.00 91.00 765 GLU A CA 1
ATOM 5918 C C . GLU A 1 765 ? 14.773 -25.913 -6.464 1.00 91.00 765 GLU A C 1
ATOM 5920 O O . GLU A 1 765 ? 15.519 -25.447 -5.604 1.00 91.00 765 GLU A O 1
ATOM 5925 N N . ASP A 1 766 ? 14.548 -27.224 -6.562 1.00 88.50 766 ASP A N 1
ATOM 5926 C CA . ASP A 1 766 ? 15.283 -28.223 -5.786 1.00 88.50 766 ASP A CA 1
ATOM 5927 C C . ASP A 1 766 ? 16.586 -28.580 -6.522 1.00 88.50 766 ASP A C 1
ATOM 5929 O O . ASP A 1 766 ? 16.602 -29.384 -7.457 1.00 88.50 766 ASP A O 1
ATOM 5933 N N . ILE A 1 767 ? 17.683 -27.943 -6.102 1.00 82.56 767 ILE A N 1
ATOM 5934 C CA . ILE A 1 767 ? 19.009 -28.012 -6.749 1.00 82.56 767 ILE A CA 1
ATOM 5935 C C . ILE A 1 767 ? 19.806 -29.250 -6.307 1.00 82.56 767 ILE A C 1
ATOM 5937 O O . ILE A 1 767 ? 20.850 -29.558 -6.873 1.00 82.56 767 ILE A O 1
ATOM 5941 N N . SER A 1 768 ? 19.297 -30.025 -5.343 1.00 67.69 768 SER A N 1
ATOM 5942 C CA . SER A 1 768 ? 19.976 -31.205 -4.772 1.00 67.69 768 SER A CA 1
ATOM 5943 C C . SER A 1 768 ? 20.268 -32.344 -5.759 1.00 67.69 768 SER A C 1
ATOM 5945 O O . SER A 1 768 ? 20.953 -33.300 -5.398 1.00 67.69 768 SER A O 1
ATOM 5947 N N . SER A 1 769 ? 19.769 -32.251 -6.995 1.00 55.78 769 SER A N 1
ATOM 5948 C CA . SER A 1 769 ? 19.879 -33.284 -8.032 1.00 55.78 769 SER A CA 1
ATOM 5949 C C . SER A 1 769 ? 20.577 -32.830 -9.323 1.00 55.78 769 SER A C 1
ATOM 5951 O O . SER A 1 769 ? 20.474 -33.535 -10.328 1.00 55.78 769 SER A O 1
ATOM 5953 N N . LEU A 1 770 ? 21.245 -31.668 -9.302 1.00 53.47 770 LEU A N 1
ATOM 5954 C CA . LEU A 1 770 ? 22.008 -31.137 -10.440 1.00 53.47 770 LEU A CA 1
ATOM 5955 C C . LEU A 1 770 ? 23.356 -31.833 -10.653 1.00 53.47 770 LEU A C 1
ATOM 5957 O O . LEU A 1 770 ? 24.034 -32.144 -9.64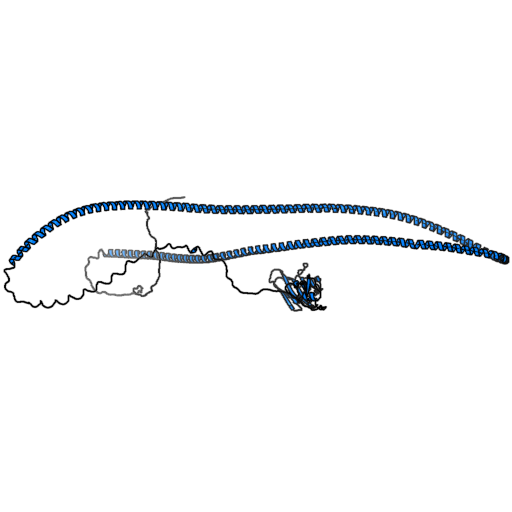7 1.00 53.47 770 LEU A O 1
#

Radius of gyration: 84.09 Å; chains: 1; bounding box: 200×72×298 Å

InterPro domains:
  IPR001073 C1q domain [PF00386] (632-763)
  IPR001073 C1q domain [PS50871] (625-769)
  IPR001073 C1q domain [SM00110] (624-766)
  IPR008983 Tumour necrosis factor-like domain superfamily [G3DSA:2.60.120.40] (624-769)
  IPR008983 Tumour necrosis factor-like domain superfamily [SSF49842] (631-764)
  IPR050822 Cerebellin Synaptic Organizer [PTHR22923] (463-767)

Secondary structure (DSSP, 8-state):
----------------------------------------------------------------SSTTTSHHHHHHHHHHHHHHHHHHHHHHHHHHHHHHHHHHHHHHHHHHHHHHHHHHHHHHHHHHHHHHHHHHHHHHHHHHHHHHHHHHHHHHHHHHHHHHHHHHHHHHHHHHHHHHHHHHHHHHHHHHHHHHHHHHHHHHHHHHHHHHHHHHHHHHHHHHHHHHHHHHHHHHHHHHHHHHHHHHHHTTGGGGGGGGGGGGTHHHHHHHHHHHHHHHHHHHHHHHHHHHHHHHHHHHHHHHHHHHHHHHHHHHHHHHHHHHHHHHHHHHHHHHHHHHHHHHHHHHHHHHHHHHHHHHHHHHHHHHHHHHHHHHHHHHHHHHHHHHHHHHHHHHHHHHHHHHHHHHHHHHHHHHHHHHHHHHHHHHHHHHHHHHHHHHHHHHHHHHHHHHHHHHHHHHHHHHHHHHHHHHHHHHGGGSTTS------S---STTS--SSTTS---S-SSS-SSSS-S-S-SS------TTGGGSSS--------------------------------SS---SHHHHHHTT--S-EEEEEE-SSSEEEEEE-TTS-TT-TTTSEEEEEEE---SS--EEEEE-SS-B--BSSB---SEEEEEETS-EETTTTEEE-SSSEEEEEEEEEEEEE-TT-EEEEEEEEETTEEEEEEEEEE--SSS-EEEEEEEEEEEEE-TT-EEEEEEEEE-TT-EEE--TT---EEEEEEEEE-GGG-

Sequence (770 aa):
MNHCSLIIATLSVLTCLVYGQLPEKWNNDGYRPYFVLSPSAKNDSVESRTAAQKTKGKQFPIRNVFNRGIVPRLEYLEGAVANINKEFKTQTTKDLSEANSKITDLTQKLASATQTLEQTANELVETKSTLEMVKADLESTRNDLVDVKQSFAQMRTDLIKQIEGNREMLEVTTHDLGNTKTKVDGLSAKLDGTSKGLAATEKDLNDTKNEFQGMNRNLQATTMAEVKANVGDLTKKLSETARNVTVTNALIGDLSSLVLGVTRNLEATAKDLNGTKATINTMSVTLKNATRTLEETQMDLKDTKTRMGNLTSKLDDATKILVTTASDLTNTKMKLHDTSVELKGTINALSGTAKELEDTKLKIGNLTMKVDGTAYLFAAHTKGLADAKTQIQAIKTDLQVTSKRSSETAIEIRELLRQMSDTARNLTNTNMKVDNIGLIIFGTTQTLAKTNKDLTETKTKVDAIDMDLKNATQGFERTRNNGKNFEAEALENIKQKLEEVVKRERETKSKLEGLRTHLNATMKDLTDTKTEVQAIKTDLRVTSQSSTEVEMRNGSLVSKLDAETMDISIDRIPTSCKDLHQIGHRKSGLYSVMGTNQVETVYCNFAKDPEGAAEFQKWIGYEDVQSVPTYFYVKKDTDFSSMDIPIPYEIEVVNTGNAMHKSTGIFTAPRNGTYFFSFNGLAIFPPLASKLGASLYFNGTPIGMSFTRDASPSEDQIIPVTLQSTLKLKAGDKIWVQITYLSKGVALFDDSDNQTHFTGFLLQEDISSL

Foldseek 3Di:
DDDDDDDDDDDDDDDDDDDDDDDDYDDDDDDDDDDDDDDDDDDDDDDDDDDDDDDDDDDDDDDDDPPDDVVVVVVVVVVVVVVVVVVVVVVVVVVVVVVVVVVVVVVVVVVVVVVVVVVVVVVVVVVVVVVVVVVVVVVVVVVVVVVVVVVVVVVVVVVVVVVVVVVVVVVVVVVVVVVVVVVVVVVVVVVVVVVVVVVVVVVVVVVVVVVVVVVVVVVVVVPPPVVVVVVVVVVVVVVVVVVVVVVVVVVCVVVCVVCVVVVVVVVVVVVVVVVVVVVVVVVVVVVVVVVVVVVVVVVVVVVVVVVVVVVVVVVVVVVVVVVVVVVVVVVVVVVVVVVVVVVVVVVVVVVVVVVVVVVVVVVVVVVVVVVVVVVVVVVVVVVVVVVVVVVVVVVVVVVVVVVVVVVVVVVVVVVVVVVVVVVVVVVVVVVVVVVVVVVVVVVVVVVVVVVVVVVVVVVVVVVVVVVVVVVVVVVPVVPPPPDDDDDPDDDPDPPPDDPPDPPDDPPDPDPDPPDDDDPDPPVPDPDDPDDPVVPPPPPDDDDDDDDDYDDDDDDDDDDDDDDDDDQDDPVDFAAFLVSVVNNPDQDFAWDWGDDPFFIWIKTADNVDDPVPPPHGIDTDGGDFDDPFWFKWKFFAAFWAADFPAFDAGDDTPDGGVVQADRRRQKGFAQAFAKKKKKWKFKKKDAAAWDKWKKFKDKQRHTPDIFIDTDGHHDGIDIDMGMDIDIDGDHGGIMIGMGTHDDDPPMIGDHHPVRRTMMIMTGPHGRPVPD

pLDDT: mean 74.04, std 21.12, range [23.94, 98.62]

Organism: NCBI:txid35525